Protein 3BPZ (pdb70)

B-factor: mean 17.93, std 8.7, range [6.26, 65.0]

Radius of gyration: 29.46 Å; Cα contacts (8 Å, |Δi|>4): 1227; chains: 4; bounding box: 48×84×85 Å

Nearest PDB structures (foldseek):
  3bpz-assembly1_D  TM=1.004E+00  e=4.577E-38  Mus musculus
  3etq-assembly1_A  TM=9.993E-01  e=1.647E-35  Mus musculus
  5khi-assembly1_A  TM=9.948E-01  e=1.124E-34  Mus musculus
  6gyo-assembly1_A  TM=9.941E-01  e=3.881E-34  Homo sapiens
  4kl1-assembly1_C  TM=9.765E-01  e=1.943E-33  Homo sapiens

InterPro domains:
  IPR000595 Cyclic nucleotide-binding domain [PF00027] (536-618)
  IPR000595 Cyclic nucleotide-binding domain [PS50042] (517-623)
  IPR000595 Cyclic nucleotide-binding domain [SM00100] (517-630)
  IPR000595 Cyclic nucleotide-binding domain [cd00038] (517-625)
  IPR003938 Potassium channel, voltage-dependent, EAG/ELK/ERG-like [PR01463] (179-188)
  IPR003938 Potassium channel, voltage-dependent, EAG/ELK/ERG-like [PR01463] (221-231)
  IPR003938 Potassium channel, voltage-dependent, EAG/ELK/ERG-like [PR01463] (232-241)
  IPR003938 Potassium channel, voltage-dependent, EAG/ELK/ERG-like [PR01463] (349-359)
  IPR003938 Potassium channel, voltage-dependent, EAG/ELK/ERG-like [PR01463] (431-440)
  IPR003938 Potassium channel, voltage-dependent, EAG/ELK/ERG-like [PR01463] (595-603)
  IPR005821 Ion transport domain [PF00520] (185-445)
  IPR013621 Ion transport N-terminal [PF08412] (141-183)
  IPR014710 RmlC-like jelly roll fold [G3DSA:2.60.120.10] (509-645)
  IPR018488 Cyclic nucleotide-binding, conserved site [PS00888] (544-560)
  IPR018490 Cyclic nucleotide-binding domain superfamily [SSF51206] (443-633)
  IPR051413 Potassium/sodium hyperpolarization-activated cyclic nucleotide-gated channel [PTHR45689] (125-803)

Solvent-accessible surface area: 35880 Å² total; per-residue (Å²): 94,63,9,40,61,82,12,118,69,35,15,36,23,2,83,37,13,5,64,83,54,69,4,58,85,113,17,80,108,59,2,66,50,4,0,93,75,56,28,112,27,17,14,40,57,69,132,54,8,43,58,40,12,6,24,30,3,81,68,44,6,31,51,47,43,1,138,77,4,26,77,51,3,100,20,3,54,126,21,71,97,43,0,7,18,26,0,1,86,60,23,50,52,33,1,6,4,62,32,11,76,18,9,86,64,34,27,50,6,116,69,0,10,0,0,52,107,4,42,0,16,27,76,21,80,88,72,92,94,90,95,22,48,73,18,32,19,6,12,2,15,3,4,48,78,160,26,105,22,42,10,19,6,102,4,63,57,58,0,60,0,25,6,0,39,14,102,42,0,44,84,7,1,126,37,30,62,163,43,72,177,32,0,62,76,40,5,116,91,58,84,127,85,91,119,63,8,46,61,43,30,63,65,29,29,35,29,2,88,40,13,4,64,83,54,68,2,61,85,83,13,80,102,74,1,55,39,4,0,86,71,56,30,105,29,15,26,48,96,68,124,52,11,44,50,31,10,5,22,30,2,86,68,41,7,32,50,44,46,3,133,72,5,27,76,59,3,99,17,2,55,129,19,73,100,42,0,8,17,28,0,2,84,60,24,48,52,27,0,5,5,67,29,9,86,17,9,94,68,35,28,51,5,115,69,0,10,0,0,51,109,5,42,0,8,31,43,27,88,93,63,59,98,130,114,37,44,70,19,33,18,6,13,2,15,3,5,50,79,153,26,108,21,43,9,19,6,98,3,53,58,57,0,56,0,22,5,1,38,13,100,41,0,39,85,7,2,127,39,33,62,166,45,72,174,33,0,63,76,42,4,117,60,68,79,125,87,98,95,67,11,48,63,45,29,62,67,29,24,34,30,2,86,29,2,5,64,82,45,70,3,61,87,112,28,80,103,73,1,63,42,4,0,81,76,59,28,110,31,16,25,49,95,39,123,42,3,50,57,26,13,6,22,22,0,90,66,77,7,32,51,86,45,3,54,77,4,26,79,54,4,98,17,3,54,129,19,73,100,42,0,8,19,27,0,1,84,62,23,113,41,13,1,6,5,63,43,12,85,18,8,101,67,34,29,78,6,51,65,0,11,0,0,54,108,4,40,0,5,28,64,32,104,79,94,62,94,114,20,50,74,18,33,17,6,13,2,15,2,5,49,77,154,26,110,23,42,10,22,6,79,1,72,55,56,0,61,0,24,4,1,39,18,101,42,0,39,84,8,1,121,37,31,62,163,45,72,177,32,0,61,61,39,5,111,86,67,80,124,92,105,102,64,12,50,62,41,39,62,66,26,50,41,30,2,39,39,2,5,64,85,49,67,3,62,84,111,30,78,109,77,1,26,58,4,0,48,76,60,31,110,30,15,23,47,95,38,124,50,11,51,57,32,12,5,23,29,3,91,68,83,6,31,49,29,44,1,138,74,5,24,76,57,4,98,20,3,52,128,20,72,96,41,0,7,18,27,0,1,86,59,23,106,44,11,0,5,5,66,31,11,87,17,10,90,65,32,28,78,7,51,58,0,10,0,0,52,109,6,44,0,9,34,77,20,79,87,68,92,94,54,116,38,45,74,17,31,17,6,13,2,15,2,5,48,80,164,26,108,22,42,9,22,6,98,3,56,56,55,0,63,0,26,4,0,40,19,102,41,1,45,86,7,1,119,37,30,62,164,44,72,175,34,0,62,73,41,5,116,93,59,84,125,88,88

CATH classification: 1.10.287.630 (+1 more: 2.60.120.10)

Organism: Mus musculus (NCBI:txid10090)

Sequence (775 aa):
DSSRRQYQEKYKQVEQYMSFHKLPADFRQKIIHHDYYEHRYQGKMFDEDSILGELNGPLREKIVNFNCRKLVASMPLFANADPNFVTAMLTKLKFEVFQPGDYIIREGTIGKKMYFIQHGVVSVLTKGNKEMKLSSDGSYFGEICLLTRGRRTASVRADTYCRLYSLSVDNFNEVLEEYPMMRRAFETVAIDDRLDRIDSSRRQYQEKYKQVEQYMSFHKLPADFRQKIHDYYEHRYQGKMFDEDSILGELNGPLREKIVNFNCRKLVASMPLFANADPNFVTAMLTKLKFEVFQPGDYIIREGTIGKKMYFIQHGVVSVLTKGNKEMKLSSDGSYFGEICLLTRGRRTASVRADTYCRLYSLSVDNFNEVLEEYPMMRRRAFETVAIDRLDRIDSSRRQYQEKYKQVEQYMSFHKLPADFRQKIHDYYEHRYQGKMFDEDSILGELNGPLREKIVNFNCRKLVASMPLFANADPNFVTAMLTKLKFEVFQPGDYIIREGTIGKKMYFIQHGVVSVLTKNKEMKLSSDGSYFGEICLLTRGRRTASVRADTYCRLYSLSVDNFNEVLEEYPMMRRAFETVAIDRLDRIDSSRRQYQEKYKQVEQYMSFHKLPADFRQKIHDYYEHRYQGKMFDEDSILGELNGPLREKIVNFNCRKLVASMPLFANADPNFVTAMLTKLKFEVFQPGDYIIREGTIGKKMYFIQHGVVSVLTKGNKEMKLSSDGSYFGEICLLTRGRRTASVRADTYCRLYSLSVDNFNEVLEEYPMMRRAFETVAIDRLDRI

Structure (mmCIF, N/CA/C/O backbone):
data_3BPZ
#
_entry.id   3BPZ
#
_cell.length_a   123.899
_cell.length_b   134.264
_cell.length_c   134.359
_cell.angle_alpha   90.00
_cell.angle_beta   90.00
_cell.angle_gamma   90.00
#
_symmetry.space_group_name_H-M   'C 2 2 21'
#
loop_
_entity.id
_entity.type
_entity.pdbx_description
1 polymer 'Potassium/sodium hyperpolarization-activated cyclic nucleotide-gated channel 2'
2 non-polymer "ADENOSINE-3',5'-CYCLIC-MONOPHOSPHATE"
3 water water
#
loop_
_atom_site.group_PDB
_atom_site.id
_atom_site.type_symbol
_atom_site.label_atom_id
_atom_site.label_alt_id
_atom_site.label_comp_id
_atom_site.label_asym_id
_atom_site.label_entity_id
_atom_site.label_seq_id
_atom_site.pdbx_PDB_ins_code
_atom_site.Cartn_x
_atom_site.Cartn_y
_atom_site.Cartn_z
_atom_site.occupancy
_atom_site.B_iso_or_equiv
_atom_site.auth_seq_id
_atom_site.auth_comp_id
_atom_site.auth_asym_id
_atom_site.auth_atom_id
_atom_site.pdbx_PDB_model_num
ATOM 1 N N . ASP A 1 5 ? 13.328 24.175 43.859 1.00 32.82 443 ASP A N 1
ATOM 2 C CA . ASP A 1 5 ? 14.541 24.981 44.176 1.00 32.59 443 ASP A CA 1
ATOM 3 C C . ASP A 1 5 ? 15.255 25.377 42.888 1.00 32.23 443 ASP A C 1
ATOM 4 O O . ASP A 1 5 ? 15.234 24.630 41.906 1.00 32.65 443 ASP A O 1
ATOM 6 N N . SER A 1 6 ? 15.887 26.548 42.899 1.00 31.77 444 SER A N 1
ATOM 7 C CA . SER A 1 6 ? 16.654 27.036 41.751 1.00 31.23 444 SER A CA 1
ATOM 8 C C . SER A 1 6 ? 17.823 26.118 41.365 1.00 30.71 444 SER A C 1
ATOM 9 O O . SER A 1 6 ? 18.122 25.970 40.177 1.00 30.97 444 SER A O 1
ATOM 12 N N . SER A 1 7 ? 18.472 25.512 42.363 1.00 29.79 445 SER A N 1
ATOM 13 C CA . SER A 1 7 ? 19.618 24.622 42.124 1.00 28.96 445 SER A CA 1
ATOM 14 C C . SER A 1 7 ? 19.199 23.302 41.477 1.00 28.57 445 SER A C 1
ATOM 15 O O . SER A 1 7 ? 19.938 22.735 40.669 1.00 27.97 445 SER A O 1
ATOM 18 N N . ARG A 1 8 ? 18.015 22.818 41.836 1.00 28.12 446 ARG A N 1
ATOM 19 C CA . ARG A 1 8 ? 17.455 21.630 41.199 1.00 27.97 446 ARG A CA 1
ATOM 20 C C . ARG A 1 8 ? 17.043 21.917 39.746 1.00 27.78 446 ARG A C 1
ATOM 21 O O . ARG A 1 8 ? 17.296 21.100 38.851 1.00 27.49 446 ARG A O 1
ATOM 23 N N . ARG A 1 9 ? 16.429 23.079 39.510 1.00 27.67 447 ARG A N 1
ATOM 24 C CA . ARG A 1 9 ? 16.077 23.495 38.148 1.00 27.60 447 ARG A CA 1
ATOM 25 C C . ARG A 1 9 ? 17.331 23.646 37.287 1.00 27.48 447 ARG A C 1
ATOM 26 O O . ARG A 1 9 ? 17.354 23.229 36.123 1.00 27.67 447 ARG A O 1
ATOM 28 N N . GLN A 1 10 ? 18.372 24.230 37.876 1.00 27.03 448 GLN A N 1
ATOM 29 C CA . GLN A 1 10 ? 19.664 24.391 37.213 1.00 26.62 448 GLN A CA 1
ATOM 30 C C . GLN A 1 10 ? 20.208 23.037 36.745 1.00 25.22 448 GLN A C 1
ATOM 31 O O . GLN A 1 10 ? 20.647 22.910 35.604 1.00 24.73 448 GLN A O 1
ATOM 37 N N . TYR A 1 11 ? 20.171 22.033 37.621 1.00 24.46 449 TYR A N 1
ATOM 38 C CA . TYR A 1 11 ? 20.638 20.692 37.253 1.00 23.55 449 TYR A CA 1
ATOM 39 C C . TYR A 1 11 ? 19.837 20.133 36.074 1.00 23.51 449 TYR A C 1
ATOM 40 O O . TYR A 1 11 ? 20.404 19.630 35.097 1.00 23.10 449 TYR A O 1
ATOM 49 N N . GLN A 1 12 ? 18.515 20.227 36.179 1.00 23.77 450 GLN A N 1
ATOM 50 C CA . GLN A 1 12 ? 17.621 19.721 35.140 1.00 24.61 450 GLN A CA 1
ATOM 51 C C . GLN A 1 12 ? 17.846 20.424 33.799 1.00 24.39 450 GLN A C 1
ATOM 52 O O . GLN A 1 12 ? 17.866 19.769 32.753 1.00 23.87 450 GLN A O 1
ATOM 58 N N . GLU A 1 13 ? 18.015 21.746 33.832 1.00 24.61 451 GLU A N 1
ATOM 59 C CA . GLU A 1 13 ? 18.203 22.523 32.599 1.00 24.93 451 GLU A CA 1
ATOM 60 C C . GLU A 1 13 ? 19.579 22.276 32.002 1.00 25.10 451 GLU A C 1
ATOM 61 O O . GLU A 1 13 ? 19.726 22.151 30.781 1.00 25.59 451 GLU A O 1
ATOM 63 N N . LYS A 1 14 ? 20.585 22.196 32.868 1.00 24.52 452 LYS A N 1
ATOM 64 C CA . LYS A 1 14 ? 21.934 21.894 32.426 1.00 24.43 452 LYS A CA 1
ATOM 65 C C . LYS A 1 14 ? 22.014 20.499 31.814 1.00 23.64 452 LYS A C 1
ATOM 66 O O . LYS A 1 14 ? 22.657 20.310 30.777 1.00 23.76 452 LYS A O 1
ATOM 72 N N . TYR A 1 15 ? 21.365 19.527 32.448 1.00 22.28 453 TYR A N 1
ATOM 73 C CA . TYR A 1 15 ? 21.384 18.174 31.903 1.00 21.79 453 TYR A CA 1
ATOM 74 C C . TYR A 1 15 ? 20.671 18.058 30.535 1.00 21.34 453 TYR A C 1
ATOM 75 O O . TYR A 1 15 ? 21.134 17.321 29.658 1.00 21.27 453 TYR A O 1
ATOM 84 N N . LYS A 1 16 ? 19.583 18.805 30.336 1.00 21.12 454 LYS A N 1
ATOM 85 C CA . LYS A 1 16 ? 18.934 18.860 29.017 1.00 21.04 454 LYS A CA 1
ATOM 86 C C . LYS A 1 16 ? 19.897 19.385 27.939 1.00 20.95 454 LYS A C 1
ATOM 87 O O . LYS A 1 16 ? 19.917 18.865 26.822 1.00 20.45 454 LYS A O 1
ATOM 89 N N . GLN A 1 17 ? 20.704 20.391 28.285 1.00 20.85 455 GLN A N 1
ATOM 90 C CA . GLN A 1 17 ? 21.745 20.888 27.382 1.00 20.44 455 GLN A CA 1
ATOM 91 C C . GLN A 1 17 ? 22.744 19.777 27.043 1.00 20.33 455 GLN A C 1
ATOM 92 O O . GLN A 1 17 ? 23.094 19.594 25.885 1.00 19.82 455 GLN A O 1
ATOM 94 N N . VAL A 1 18 ? 23.173 19.021 28.055 1.00 19.68 456 VAL A N 1
ATOM 95 C CA . VAL A 1 18 ? 24.093 17.904 27.853 1.00 19.62 456 VAL A CA 1
ATOM 96 C C . VAL A 1 18 ? 23.515 16.857 26.898 1.00 19.35 456 VAL A C 1
ATOM 97 O O . VAL A 1 18 ? 24.211 16.379 26.001 1.00 18.53 456 VAL A O 1
ATOM 101 N N . GLU A 1 19 ? 22.247 16.506 27.102 1.00 19.08 457 GLU A N 1
ATOM 102 C CA . GLU A 1 19 ? 21.527 15.576 26.223 1.00 19.88 457 GLU A CA 1
ATOM 103 C C . GLU A 1 19 ? 21.510 16.037 24.772 1.00 19.61 457 GLU A C 1
ATOM 104 O O . GLU A 1 19 ? 21.726 15.244 23.848 1.00 19.50 457 GLU A O 1
ATOM 110 N N . GLN A 1 20 ? 21.235 17.320 24.586 1.00 19.87 458 GLN A N 1
ATOM 111 C CA . GLN A 1 20 ? 21.235 17.909 23.252 1.00 19.89 458 GLN A CA 1
ATOM 112 C C . GLN A 1 20 ? 22.623 17.929 22.622 1.00 19.44 458 GLN A C 1
ATOM 113 O O . GLN A 1 20 ? 22.759 17.650 21.423 1.00 20.01 458 GLN A O 1
ATOM 119 N N . TYR A 1 21 ? 23.644 18.227 23.432 1.00 18.61 459 TYR A N 1
ATOM 120 C CA . TYR A 1 21 ? 25.049 18.146 22.993 1.00 17.73 459 TYR A CA 1
ATOM 121 C C . TYR A 1 21 ? 25.389 16.731 22.530 1.00 17.62 459 TYR A C 1
ATOM 122 O O . TYR A 1 21 ? 25.963 16.536 21.450 1.00 17.11 459 TYR A O 1
ATOM 131 N N . MET A 1 22 ? 25.024 15.738 23.344 1.00 16.97 460 MET A N 1
ATOM 132 C CA . MET A 1 22 ? 25.305 14.340 22.998 1.00 17.53 460 MET A CA 1
ATOM 133 C C . MET A 1 22 ? 24.578 13.893 21.731 1.00 17.31 460 MET A C 1
ATOM 134 O O . MET A 1 22 ? 25.122 13.136 20.929 1.00 17.46 460 MET A O 1
ATOM 139 N N . SER A 1 23 ? 23.345 14.367 21.573 1.00 17.98 461 SER A N 1
ATOM 140 C CA . SER A 1 23 ? 22.554 14.085 20.379 1.00 18.07 461 SER A CA 1
ATOM 141 C C . SER A 1 23 ? 23.204 14.709 19.146 1.00 18.07 461 SER A C 1
ATOM 142 O O . SER A 1 23 ? 23.324 14.058 18.105 1.00 18.04 461 SER A O 1
ATOM 145 N N . PHE A 1 24 ? 23.638 15.957 19.284 1.00 17.96 462 PHE A N 1
ATOM 146 C CA . PHE A 1 24 ? 24.253 16.692 18.172 1.00 18.23 462 PHE A CA 1
ATOM 147 C C . PHE A 1 24 ? 25.504 15.977 17.656 1.00 18.27 462 PHE A C 1
ATOM 148 O O . PHE A 1 24 ? 25.730 15.875 16.441 1.00 18.22 462 PHE A O 1
ATOM 156 N N . HIS A 1 25 ? 26.301 15.467 18.595 1.00 17.67 463 HIS A N 1
ATOM 157 C CA . HIS A 1 25 ? 27.546 14.780 18.287 1.00 17.79 463 HIS A CA 1
ATOM 158 C C . HIS A 1 25 ? 27.358 13.279 18.073 1.00 17.70 463 HIS A C 1
ATOM 159 O O . HIS A 1 25 ? 28.333 12.548 17.844 1.00 17.41 463 HIS A O 1
ATOM 166 N N . LYS A 1 26 ? 26.103 12.823 18.133 1.00 17.65 464 LYS A N 1
ATOM 167 C CA . LYS A 1 26 ? 25.760 11.453 17.762 1.00 18.35 464 LYS A CA 1
ATOM 168 C C . LYS A 1 26 ? 26.487 10.419 18.641 1.00 18.52 464 LYS A C 1
ATOM 169 O O . LYS A 1 26 ? 26.928 9.372 18.166 1.00 18.33 464 LYS A O 1
ATOM 171 N N . LEU A 1 27 ? 26.618 10.715 19.932 1.00 18.29 465 LEU A N 1
ATOM 172 C CA . LEU A 1 27 ? 27.305 9.777 20.824 1.00 19.02 465 LEU A CA 1
ATOM 173 C C . LEU A 1 27 ? 26.474 8.516 20.971 1.00 19.36 465 LEU A C 1
ATOM 174 O O . LEU A 1 27 ? 25.254 8.591 21.003 1.00 20.07 465 LEU A O 1
ATOM 179 N N . PRO A 1 28 ? 27.137 7.348 21.041 1.00 20.18 466 PRO A N 1
ATOM 180 C CA . PRO A 1 28 ? 26.444 6.073 21.211 1.00 20.62 466 PRO A CA 1
ATOM 181 C C . PRO A 1 28 ? 25.633 6.002 22.515 1.00 20.16 466 PRO A C 1
ATOM 182 O O . PRO A 1 28 ? 25.950 6.698 23.485 1.00 19.83 466 PRO A O 1
ATOM 186 N N . ALA A 1 29 ? 24.610 5.148 22.535 1.00 20.05 467 ALA A N 1
ATOM 187 C CA . ALA A 1 29 ? 23.701 5.046 23.664 1.00 19.37 467 ALA A CA 1
ATOM 188 C C . ALA A 1 29 ? 24.427 4.699 24.969 1.00 18.73 467 ALA A C 1
ATOM 189 O O . ALA A 1 29 ? 24.115 5.268 26.029 1.00 18.58 467 ALA A O 1
ATOM 191 N N . ASP A 1 30 ? 25.387 3.817 24.873 1.00 18.53 468 ASP A N 1
ATOM 192 C CA . ASP A 1 30 ? 26.079 3.418 26.053 1.00 18.09 468 ASP A CA 1
ATOM 193 C C . ASP A 1 30 ? 26.874 4.568 26.650 1.00 16.85 468 ASP A C 1
ATOM 194 O O . ASP A 1 30 ? 26.907 4.737 27.818 1.00 16.71 468 ASP A O 1
ATOM 199 N N . PHE A 1 31 ? 27.455 5.366 25.788 1.00 15.99 469 PHE A N 1
ATOM 200 C CA . PHE A 1 31 ? 28.111 6.571 26.254 1.00 15.02 469 PHE A CA 1
ATOM 201 C C . PHE A 1 31 ? 27.209 7.571 26.874 1.00 14.62 469 PHE A C 1
ATOM 202 O O . PHE A 1 31 ? 27.506 8.091 27.880 1.00 13.99 469 PHE A O 1
ATOM 210 N N . ARG A 1 32 ? 26.062 7.794 26.263 1.00 14.46 470 ARG A N 1
ATOM 211 C CA . ARG A 1 32 ? 25.114 8.636 26.891 1.00 14.38 470 ARG A CA 1
ATOM 212 C C . ARG A 1 32 ? 24.692 8.202 28.286 1.00 14.11 470 ARG A C 1
ATOM 213 O O . ARG A 1 32 ? 24.533 9.008 29.121 1.00 13.95 470 ARG A O 1
ATOM 221 N N . GLN A 1 33 ? 24.465 6.909 28.476 1.00 14.20 471 GLN A N 1
ATOM 222 C CA . GLN A 1 33 ? 24.142 6.341 29.791 1.00 14.46 471 GLN A CA 1
ATOM 223 C C . GLN A 1 33 ? 25.244 6.652 30.798 1.00 14.11 471 GLN A C 1
ATOM 224 O O . GLN A 1 33 ? 24.970 6.998 31.960 1.00 13.46 471 GLN A O 1
ATOM 230 N N . LYS A 1 34 ? 26.486 6.507 30.339 1.00 13.21 472 LYS A N 1
ATOM 231 C CA . LYS A 1 34 ? 27.655 6.756 31.177 1.00 12.94 472 LYS A CA 1
ATOM 232 C C . LYS A 1 34 ? 27.698 8.209 31.653 1.00 12.01 472 LYS A C 1
ATOM 233 O O . LYS A 1 34 ? 27.934 8.496 32.841 1.00 11.88 472 LYS A O 1
ATOM 239 N N . ILE A 1 35 ? 27.455 9.123 30.724 1.00 11.46 473 ILE A N 1
ATOM 240 C CA A ILE A 1 35 ? 27.403 10.545 31.048 0.70 11.29 473 ILE A CA 1
ATOM 241 C CA B ILE A 1 35 ? 27.418 10.541 31.055 0.30 11.20 473 ILE A CA 1
ATOM 242 C C . ILE A 1 35 ? 26.254 10.840 32.017 1.00 11.27 473 ILE A C 1
ATOM 243 O O . ILE A 1 35 ? 26.436 11.543 33.000 1.00 11.09 473 ILE A O 1
ATOM 252 N N . HIS A 1 36 ? 25.071 10.276 31.742 1.00 11.25 474 HIS A N 1
ATOM 253 C CA A HIS A 1 36 ? 23.934 10.444 32.640 0.50 11.91 474 HIS A CA 1
ATOM 254 C CA B HIS A 1 36 ? 23.915 10.398 32.640 0.50 11.45 474 HIS A CA 1
ATOM 255 C C . HIS A 1 36 ? 24.290 10.025 34.071 1.00 11.16 474 HIS A C 1
ATOM 256 O O . HIS A 1 36 ? 24.045 10.775 35.022 1.00 11.91 474 HIS A O 1
ATOM 269 N N . ASP A 1 37 ? 24.890 8.848 34.217 1.00 11.48 475 ASP A N 1
ATOM 270 C CA . ASP A 1 37 ? 25.221 8.330 35.542 1.00 11.26 475 ASP A CA 1
ATOM 271 C C . ASP A 1 37 ? 26.290 9.198 36.198 1.00 10.37 475 ASP A C 1
ATOM 272 O O . ASP A 1 37 ? 26.244 9.461 37.397 1.00 10.53 475 ASP A O 1
ATOM 277 N N . TYR A 1 38 ? 27.245 9.668 35.399 1.00 9.69 476 TYR A N 1
ATOM 278 C CA . TYR A 1 38 ? 28.235 10.575 35.930 1.00 10.17 476 TYR A CA 1
ATOM 279 C C . TYR A 1 38 ? 27.570 11.828 36.546 1.00 10.98 476 TYR A C 1
ATOM 280 O O . TYR A 1 38 ? 27.884 12.207 37.673 1.00 10.96 476 TYR A O 1
ATOM 289 N N . TYR A 1 39 ? 26.654 12.471 35.818 1.00 11.33 477 TYR A N 1
ATOM 290 C CA . TYR A 1 39 ? 25.969 13.663 36.344 1.00 12.50 477 TYR A CA 1
ATOM 291 C C . TYR A 1 39 ? 25.233 13.380 37.647 1.00 12.42 477 TYR A C 1
ATOM 292 O O . TYR A 1 39 ? 25.292 14.180 38.590 1.00 12.70 477 TYR A O 1
ATOM 301 N N . GLU A 1 40 ? 24.550 12.237 37.702 1.00 12.76 478 GLU A N 1
ATOM 302 C CA . GLU A 1 40 ? 23.824 11.853 38.914 1.00 13.55 478 GLU A CA 1
ATOM 303 C C . GLU A 1 40 ? 24.768 11.689 40.101 1.00 13.36 478 GLU A C 1
ATOM 304 O O . GLU A 1 40 ? 24.534 12.240 41.173 1.00 13.38 478 GLU A O 1
ATOM 310 N N . HIS A 1 41 ? 25.863 10.962 39.899 1.00 13.49 479 HIS A N 1
ATOM 311 C CA . HIS A 1 41 ? 26.829 10.763 40.983 1.00 13.36 479 HIS A CA 1
ATOM 312 C C . HIS A 1 41 ? 27.596 12.024 41.378 1.00 13.20 479 HIS A C 1
ATOM 313 O O . HIS A 1 41 ? 27.841 12.266 42.562 1.00 12.94 479 HIS A O 1
ATOM 320 N N . ARG A 1 42 ? 27.976 12.825 40.388 1.00 12.89 480 ARG A N 1
ATOM 321 C CA . ARG A 1 42 ? 28.785 13.995 40.669 1.00 13.26 480 ARG A CA 1
ATOM 322 C C . ARG A 1 42 ? 27.963 15.112 41.291 1.00 13.72 480 ARG A C 1
ATOM 323 O O . ARG A 1 42 ? 28.425 15.772 42.242 1.00 13.42 480 ARG A O 1
ATOM 331 N N . TYR A 1 43 ? 26.762 15.341 40.749 1.00 13.39 481 TYR A N 1
ATOM 332 C CA . TYR A 1 43 ? 25.954 16.504 41.156 1.00 14.46 481 TYR A CA 1
ATOM 333 C C . TYR A 1 43 ? 24.736 16.212 42.024 1.00 15.86 481 TYR A C 1
ATOM 334 O O . TYR A 1 43 ? 24.239 17.115 42.723 1.00 15.80 481 TYR A O 1
ATOM 343 N N . GLN A 1 44 ? 24.267 14.969 41.972 1.00 16.82 482 GLN A N 1
ATOM 344 C CA . GLN A 1 44 ? 23.182 14.472 42.837 1.00 18.33 482 GLN A CA 1
ATOM 345 C C . GLN A 1 44 ? 21.887 15.277 42.669 1.00 19.10 482 GLN A C 1
ATOM 346 O O . GLN A 1 44 ? 21.137 15.489 43.632 1.00 19.58 482 GLN A O 1
ATOM 352 N N . GLY A 1 45 ? 21.656 15.739 41.446 1.00 19.44 483 GLY A N 1
ATOM 353 C CA . GLY A 1 45 ? 20.402 16.401 41.083 1.00 20.79 483 GLY A CA 1
ATOM 354 C C . GLY A 1 45 ? 20.326 17.891 41.349 1.00 21.42 483 GLY A C 1
ATOM 355 O O . GLY A 1 45 ? 19.282 18.507 41.106 1.00 21.62 483 GLY A O 1
ATOM 356 N N . LYS A 1 46 ? 21.418 18.477 41.836 1.00 21.63 484 LYS A N 1
ATOM 357 C CA . LYS A 1 46 ? 21.465 19.912 42.132 1.00 22.33 484 LYS A CA 1
ATOM 358 C C . LYS A 1 46 ? 22.750 20.520 41.595 1.00 23.20 484 LYS A C 1
ATOM 359 O O . LYS A 1 46 ? 23.786 19.856 41.575 1.00 23.22 484 LYS A O 1
ATOM 361 N N . MET A 1 47 ? 22.684 21.767 41.137 1.00 23.77 485 MET A N 1
ATOM 362 C CA . MET A 1 47 ? 23.882 22.462 40.669 1.00 25.14 485 MET A CA 1
ATOM 363 C C . MET A 1 47 ? 23.977 23.885 41.193 1.00 25.68 485 MET A C 1
ATOM 364 O O . MET A 1 47 ? 22.979 24.599 41.274 1.00 25.86 485 MET A O 1
ATOM 369 N N . PHE A 1 48 ? 25.198 24.273 41.539 1.00 26.44 486 PHE A N 1
ATOM 370 C CA . PHE A 1 48 ? 25.484 25.595 42.082 1.00 27.40 486 PHE A CA 1
ATOM 371 C C . PHE A 1 48 ? 26.620 26.232 41.322 1.00 27.89 486 PHE A C 1
ATOM 372 O O . PHE A 1 48 ? 27.540 25.543 40.858 1.00 28.19 486 PHE A O 1
ATOM 380 N N . ASP A 1 49 ? 26.554 27.554 41.202 1.00 28.17 487 ASP A N 1
ATOM 381 C CA . ASP A 1 49 ? 27.692 28.337 40.769 1.00 28.39 487 ASP A CA 1
ATOM 382 C C . ASP A 1 49 ? 28.585 28.509 41.994 1.00 28.26 487 ASP A C 1
ATOM 383 O O . ASP A 1 49 ? 28.579 29.560 42.639 1.00 28.01 487 ASP A O 1
ATOM 385 N N . GLU A 1 50 ? 29.335 27.457 42.315 1.00 28.33 488 GLU A N 1
ATOM 386 C CA . GLU A 1 50 ? 30.134 27.396 43.535 1.00 28.01 488 GLU A CA 1
ATOM 387 C C . GLU A 1 50 ? 31.225 28.459 43.529 1.00 27.43 488 GLU A C 1
ATOM 388 O O . GLU A 1 50 ? 31.456 29.120 44.548 1.00 26.67 488 GLU A O 1
ATOM 394 N N . ASP A 1 51 ? 31.880 28.628 42.379 1.00 26.24 489 ASP A N 1
ATOM 395 C CA . ASP A 1 51 ? 32.883 29.672 42.199 1.00 25.81 489 ASP A CA 1
ATOM 396 C C . ASP A 1 51 ? 32.319 31.042 42.564 1.00 23.74 489 ASP A C 1
ATOM 397 O O . ASP A 1 51 ? 32.963 31.798 43.299 1.00 23.50 489 ASP A O 1
ATOM 402 N N . SER A 1 52 ? 31.123 31.344 42.050 1.00 21.88 490 SER A N 1
ATOM 403 C CA . SER A 1 52 ? 30.453 32.620 42.313 1.00 20.22 490 SER A CA 1
ATOM 404 C C . SER A 1 52 ? 30.130 32.784 43.797 1.00 19.25 490 SER A C 1
ATOM 405 O O . SER A 1 52 ? 30.448 33.820 44.396 1.00 18.49 490 SER A O 1
ATOM 407 N N . ILE A 1 53 ? 29.549 31.739 44.392 1.00 17.71 491 ILE A N 1
ATOM 408 C CA . ILE A 1 53 ? 29.147 31.774 45.805 1.00 16.85 491 ILE A CA 1
ATOM 409 C C . ILE A 1 53 ? 30.365 31.984 46.691 1.00 16.46 491 ILE A C 1
ATOM 410 O O . ILE A 1 53 ? 30.405 32.890 47.528 1.00 15.58 491 ILE A O 1
ATOM 415 N N . LEU A 1 54 ? 31.384 31.157 46.501 1.00 16.33 492 LEU A N 1
ATOM 416 C CA . LEU A 1 54 ? 32.573 31.282 47.330 1.00 16.60 492 LEU A CA 1
ATOM 417 C C . LEU A 1 54 ? 33.259 32.627 47.112 1.00 15.91 492 LEU A C 1
ATOM 418 O O . LEU A 1 54 ? 33.772 33.219 48.056 1.00 16.10 492 LEU A O 1
ATOM 423 N N . GLY A 1 55 ? 33.223 33.140 45.879 1.00 15.46 493 GLY A N 1
ATOM 424 C CA . GLY A 1 55 ? 33.812 34.451 45.579 1.00 15.34 493 GLY A CA 1
ATOM 425 C C . GLY A 1 55 ? 33.115 35.609 46.272 1.00 14.97 493 GLY A C 1
ATOM 426 O O . GLY A 1 55 ? 33.717 36.667 46.478 1.00 16.06 493 GLY A O 1
ATOM 427 N N . GLU A 1 56 ? 31.856 35.402 46.636 1.00 13.42 494 GLU A N 1
ATOM 428 C CA . GLU A 1 56 ? 31.071 36.432 47.319 1.00 13.28 494 GLU A CA 1
ATOM 429 C C . GLU A 1 56 ? 31.398 36.490 48.799 1.00 12.78 494 GLU A C 1
ATOM 430 O O . GLU A 1 56 ? 31.068 37.466 49.463 1.00 12.04 494 GLU A O 1
ATOM 436 N N . LEU A 1 57 ? 32.020 35.431 49.312 1.00 12.52 495 LEU A N 1
ATOM 437 C CA . LEU A 1 57 ? 32.345 35.352 50.746 1.00 12.33 495 LEU A CA 1
ATOM 438 C C . LEU A 1 57 ? 33.668 36.038 51.084 1.00 12.56 495 LEU A C 1
ATOM 439 O O . LEU A 1 57 ? 34.240 36.770 50.250 1.00 13.49 495 LEU A O 1
ATOM 444 N N . ASN A 1 58 ? 34.159 35.816 52.301 1.00 11.21 496 ASN A N 1
ATOM 445 C CA . ASN A 1 58 ? 35.488 36.275 52.694 1.00 12.12 496 ASN A CA 1
ATOM 446 C C . ASN A 1 58 ? 36.388 35.077 52.983 1.00 11.67 496 ASN A C 1
ATOM 447 O O . ASN A 1 58 ? 35.947 33.939 52.864 1.00 12.22 496 ASN A O 1
ATOM 452 N N . GLY A 1 59 ? 37.640 35.341 53.332 1.00 11.36 497 GLY A N 1
ATOM 453 C CA . GLY A 1 59 ? 38.584 34.275 53.652 1.00 11.16 497 GLY A CA 1
ATOM 454 C C . GLY A 1 59 ? 38.081 33.361 54.757 1.00 11.22 497 GLY A C 1
ATOM 455 O O . GLY A 1 59 ? 37.995 32.140 54.573 1.00 11.30 497 GLY A O 1
ATOM 456 N N . PRO A 1 60 ? 37.761 33.948 55.924 1.00 10.87 498 PRO A N 1
ATOM 457 C CA . PRO A 1 60 ? 37.328 33.133 57.052 1.00 10.43 498 PRO A CA 1
ATOM 458 C C . PRO A 1 60 ? 36.153 32.210 56.744 1.00 9.67 498 PRO A C 1
ATOM 459 O O . PRO A 1 60 ? 36.166 31.048 57.167 1.00 9.84 498 PRO A O 1
ATOM 463 N N . LEU A 1 61 ? 35.145 32.696 56.030 1.00 9.83 499 LEU A N 1
ATOM 464 C CA . LEU A 1 61 ? 33.990 31.831 55.736 1.00 9.36 499 LEU A CA 1
ATOM 465 C C . LEU A 1 61 ? 34.358 30.743 54.744 1.00 9.43 499 LEU A C 1
ATOM 466 O O . LEU A 1 61 ? 33.950 29.594 54.906 1.00 9.84 499 LEU A O 1
ATOM 471 N N . ARG A 1 62 ? 35.128 31.097 53.714 1.00 9.69 500 ARG A N 1
ATOM 472 C CA . ARG A 1 62 ? 35.581 30.059 52.780 1.00 10.18 500 ARG A CA 1
ATOM 473 C C . ARG A 1 62 ? 36.370 28.958 53.489 1.00 10.07 500 ARG A C 1
ATOM 474 O O . ARG A 1 62 ? 36.160 27.763 53.230 1.00 10.45 500 ARG A O 1
ATOM 482 N N . GLU A 1 63 ? 37.258 29.362 54.393 1.00 9.94 501 GLU A N 1
ATOM 483 C CA . GLU A 1 63 ? 38.073 28.404 55.129 1.00 10.30 501 GLU A CA 1
ATOM 484 C C . GLU A 1 63 ? 37.209 27.535 56.031 1.00 9.76 501 GLU A C 1
ATOM 485 O O . GLU A 1 63 ? 37.425 26.338 56.141 1.00 9.35 501 GLU A O 1
ATOM 491 N N . LYS A 1 64 ? 36.204 28.138 56.663 1.00 20.00 502 LYS A N 1
ATOM 492 C CA . LYS A 1 64 ? 35.297 27.356 57.495 1.00 20.00 502 LYS A CA 1
ATOM 493 C C . LYS A 1 64 ? 34.553 26.313 56.668 1.00 20.00 502 LYS A C 1
ATOM 494 O O . LYS A 1 64 ? 34.404 25.157 57.101 1.00 12.44 502 LYS A O 1
ATOM 496 N N . ILE A 1 65 ? 34.086 26.699 55.475 1.00 10.73 503 ILE A N 1
ATOM 497 C CA . ILE A 1 65 ? 33.329 25.809 54.595 1.00 10.85 503 ILE A CA 1
ATOM 498 C C . ILE A 1 65 ? 34.211 24.635 54.128 1.00 10.86 503 ILE A C 1
ATOM 499 O O . ILE A 1 65 ? 33.820 23.471 54.269 1.00 11.06 503 ILE A O 1
ATOM 504 N N . VAL A 1 66 ? 35.413 24.934 53.635 1.00 11.30 504 VAL A N 1
ATOM 505 C CA . VAL A 1 66 ? 36.288 23.852 53.137 1.00 11.64 504 VAL A CA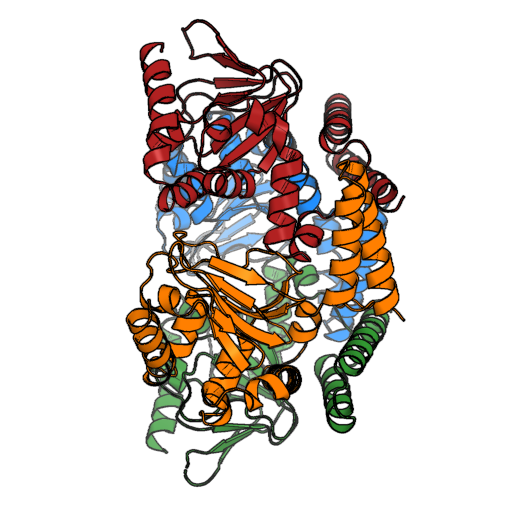 1
ATOM 506 C C . VAL A 1 66 ? 36.689 22.899 54.283 1.00 11.98 504 VAL A C 1
ATOM 507 O O . VAL A 1 66 ? 36.681 21.670 54.126 1.00 12.57 504 VAL A O 1
ATOM 511 N N . ASN A 1 67 ? 36.980 23.455 55.458 1.00 11.73 505 ASN A N 1
ATOM 512 C CA . ASN A 1 67 ? 37.274 22.599 56.605 1.00 11.69 505 ASN A CA 1
ATOM 513 C C . ASN A 1 67 ? 36.097 21.705 56.969 1.00 12.85 505 ASN A C 1
ATOM 514 O O . ASN A 1 67 ? 36.276 20.533 57.293 1.00 13.28 505 ASN A O 1
ATOM 519 N N . PHE A 1 68 ? 34.888 22.257 56.903 1.00 13.01 506 PHE A N 1
ATOM 520 C CA . PHE A 1 68 ? 33.706 21.490 57.254 1.00 13.58 506 PHE A CA 1
ATOM 521 C C . PHE A 1 68 ? 33.458 20.372 56.251 1.00 14.63 506 PHE A C 1
ATOM 522 O O . PHE A 1 68 ? 33.256 19.214 56.629 1.00 14.57 506 PHE A O 1
ATOM 530 N N . ASN A 1 69 ? 33.500 20.728 54.973 1.00 15.21 507 ASN A N 1
ATOM 531 C CA . ASN A 1 69 ? 33.238 19.772 53.898 1.00 16.85 507 ASN A CA 1
ATOM 532 C C . ASN A 1 69 ? 34.255 18.621 53.888 1.00 17.34 507 ASN A C 1
ATOM 533 O O . ASN A 1 69 ? 33.910 17.484 53.567 1.00 18.63 507 ASN A O 1
ATOM 538 N N . CYS A 1 70 ? 35.487 18.904 54.299 1.00 17.65 508 CYS A N 1
ATOM 539 C CA . CYS A 1 70 ? 36.587 17.916 54.294 1.00 18.06 508 CYS A CA 1
ATOM 540 C C . CYS A 1 70 ? 36.899 17.297 55.668 1.00 18.75 508 CYS A C 1
ATOM 541 O O . CYS A 1 70 ? 37.946 16.679 55.878 1.00 17.70 508 CYS A O 1
ATOM 544 N N . ARG A 1 71 ? 35.969 17.472 56.602 1.00 19.99 509 ARG A N 1
ATOM 545 C CA . ARG A 1 71 ? 36.107 17.055 57.982 1.00 22.47 509 ARG A CA 1
ATOM 546 C C . ARG A 1 71 ? 36.538 15.591 58.115 1.00 22.39 509 ARG A C 1
ATOM 547 O O . ARG A 1 71 ? 37.492 15.266 58.834 1.00 23.10 509 ARG A O 1
ATOM 555 N N . LYS A 1 72 ? 35.814 14.732 57.414 1.00 23.36 510 LYS A N 1
ATOM 556 C CA . LYS A 1 72 ? 36.033 13.288 57.453 1.00 24.15 510 LYS A CA 1
ATOM 557 C C . LYS A 1 72 ? 37.332 12.900 56.737 1.00 24.08 510 LYS A C 1
ATOM 558 O O . LYS A 1 72 ? 38.085 12.054 57.239 1.00 24.65 510 LYS A O 1
ATOM 560 N N . LEU A 1 73 ? 37.591 13.529 55.589 1.00 23.85 511 LEU A N 1
ATOM 561 C CA . LEU A 1 73 ? 38.838 13.340 54.829 1.00 22.80 511 LEU A CA 1
ATOM 562 C C . LEU A 1 73 ? 40.030 13.604 55.769 1.00 22.20 511 LEU A C 1
ATOM 563 O O . LEU A 1 73 ? 40.928 12.768 55.919 1.00 21.66 511 LEU A O 1
ATOM 568 N N . VAL A 1 74 ? 39.997 14.753 56.444 1.00 20.67 512 VAL A N 1
ATOM 569 C CA . VAL A 1 74 ? 41.050 15.176 57.355 1.00 19.94 512 VAL A CA 1
ATOM 570 C C . VAL A 1 74 ? 41.256 14.197 58.525 1.00 19.94 512 VAL A C 1
ATOM 571 O O . VAL A 1 74 ? 42.382 13.824 58.838 1.00 19.58 512 VAL A O 1
ATOM 575 N N . ALA A 1 75 ? 40.151 13.785 59.138 1.00 21.28 513 ALA A N 1
ATOM 576 C CA . ALA A 1 75 ? 40.163 12.820 60.227 1.00 22.73 513 ALA A CA 1
ATOM 577 C C . ALA A 1 75 ? 40.806 11.495 59.795 1.00 23.57 513 ALA A C 1
ATOM 578 O O . ALA A 1 75 ? 41.519 10.861 60.586 1.00 24.85 513 ALA A O 1
ATOM 580 N N . SER A 1 76 ? 40.579 11.124 58.535 1.00 24.33 514 SER A N 1
ATOM 581 C CA . SER A 1 76 ? 41.034 9.836 57.971 1.00 24.85 514 SER A CA 1
ATOM 582 C C . SER A 1 76 ? 42.532 9.726 57.669 1.00 25.09 514 SER A C 1
ATOM 583 O O . SER A 1 76 ? 43.013 8.623 57.362 1.00 25.17 514 SER A O 1
ATOM 586 N N . MET A 1 77 ? 43.259 10.847 57.731 1.00 24.14 515 MET A N 1
ATOM 587 C CA . MET A 1 77 ? 44.673 10.891 57.349 1.00 23.35 515 MET A CA 1
ATOM 588 C C . MET A 1 77 ? 45.540 11.553 58.418 1.00 23.08 515 MET A C 1
ATOM 589 O O . MET A 1 77 ? 45.378 12.748 58.671 1.00 22.45 515 MET A O 1
ATOM 594 N N . PRO A 1 78 ? 46.490 10.802 59.021 1.00 22.49 516 PRO A N 1
ATOM 595 C CA . PRO A 1 78 ? 47.415 11.405 59.996 1.00 22.56 516 PRO A CA 1
ATOM 596 C C . PRO A 1 78 ? 48.118 12.650 59.451 1.00 22.33 516 PRO A C 1
ATOM 597 O O . PRO A 1 78 ? 48.314 13.610 60.202 1.00 22.65 516 PRO A O 1
ATOM 601 N N . LEU A 1 79 ? 48.448 12.641 58.154 1.00 22.05 517 LEU A N 1
ATOM 602 C CA . LEU A 1 79 ? 48.960 13.827 57.432 1.00 21.80 517 LEU A CA 1
ATOM 603 C C . LEU A 1 79 ? 48.255 15.112 57.861 1.00 21.51 517 LEU A C 1
ATOM 604 O O . LEU A 1 79 ? 48.907 16.113 58.196 1.00 22.82 517 LEU A O 1
ATOM 609 N N . PHE A 1 80 ? 46.929 15.077 57.797 1.00 20.80 518 PHE A N 1
ATOM 610 C CA . PHE A 1 80 ? 46.086 16.238 58.109 1.00 20.32 518 PHE A CA 1
ATOM 611 C C . PHE A 1 80 ? 45.698 16.260 59.592 1.00 20.80 518 PHE A C 1
ATOM 612 O O . PHE A 1 80 ? 45.778 17.303 60.243 1.00 20.26 518 PHE A O 1
ATOM 620 N N . ALA A 1 81 ? 45.307 15.105 60.130 1.00 20.78 519 ALA A N 1
ATOM 621 C CA . ALA A 1 81 ? 44.805 15.053 61.509 1.00 21.42 519 ALA A CA 1
ATOM 622 C C . ALA A 1 81 ? 45.805 15.551 62.555 1.00 21.73 519 ALA A C 1
ATOM 623 O O . ALA A 1 81 ? 45.411 16.154 63.573 1.00 22.60 519 ALA A O 1
ATOM 625 N N . ASN A 1 82 ? 47.091 15.314 62.307 1.00 21.51 520 ASN A N 1
ATOM 626 C CA . ASN A 1 82 ? 48.148 15.655 63.264 1.00 21.67 520 ASN A CA 1
ATOM 627 C C . ASN A 1 82 ? 48.879 16.961 62.974 1.00 20.76 520 ASN A C 1
ATOM 628 O O . ASN A 1 82 ? 49.768 17.365 63.723 1.00 21.03 520 ASN A O 1
ATOM 633 N N . ALA A 1 83 ? 48.487 17.636 61.897 1.00 19.32 521 ALA A N 1
ATOM 634 C CA . ALA A 1 83 ? 49.249 18.772 61.407 1.00 18.38 521 ALA A CA 1
ATOM 635 C C . ALA A 1 83 ? 48.753 20.092 61.995 1.00 17.16 521 ALA A C 1
ATOM 636 O O . ALA A 1 83 ? 47.706 20.144 62.642 1.00 18.35 521 ALA A O 1
ATOM 638 N N . ASP A 1 84 ? 49.525 21.146 61.753 1.00 16.38 522 ASP A N 1
ATOM 639 C CA . ASP A 1 84 ? 49.115 22.519 62.005 1.00 15.34 522 ASP A CA 1
ATOM 640 C C . ASP A 1 84 ? 47.794 22.744 61.256 1.00 15.08 522 ASP A C 1
ATOM 641 O O . ASP A 1 84 ? 47.731 22.525 60.049 1.00 14.21 522 ASP A O 1
ATOM 646 N N . PRO A 1 85 ? 46.734 23.181 61.962 1.00 15.14 523 PRO A N 1
ATOM 647 C CA . PRO A 1 85 ? 45.447 23.424 61.302 1.00 14.87 523 PRO A CA 1
ATOM 648 C C . PRO A 1 85 ? 45.554 24.439 60.168 1.00 14.16 523 PRO A C 1
ATOM 649 O O . PRO A 1 85 ? 44.756 24.376 59.217 1.00 13.98 523 PRO A O 1
ATOM 653 N N . ASN A 1 86 ? 46.519 25.360 60.248 1.00 13.27 524 ASN A N 1
ATOM 654 C CA . ASN A 1 86 ? 46.725 26.341 59.188 1.00 13.45 524 ASN A CA 1
ATOM 655 C C . ASN A 1 86 ? 47.278 25.690 57.924 1.00 12.04 524 ASN A C 1
ATOM 656 O O . ASN A 1 86 ? 46.962 26.125 56.823 1.00 12.10 524 ASN A O 1
ATOM 661 N N . PHE A 1 87 ? 48.099 24.646 58.094 1.00 11.16 525 PHE A N 1
ATOM 662 C CA . PHE A 1 87 ? 48.586 23.865 56.954 1.00 10.49 525 PHE A CA 1
ATOM 663 C C . PHE A 1 87 ? 47.416 23.139 56.303 1.00 10.03 525 PHE A C 1
ATOM 664 O O . PHE A 1 87 ? 47.257 23.162 55.083 1.00 10.35 525 PHE A O 1
ATOM 672 N N . VAL A 1 88 ? 46.589 22.507 57.131 1.00 9.66 526 VAL A N 1
ATOM 673 C CA . VAL A 1 88 ? 45.437 21.768 56.620 1.00 10.66 526 VAL A CA 1
ATOM 674 C C . VAL A 1 88 ? 44.540 22.708 55.811 1.00 10.12 526 VAL A C 1
ATOM 675 O O . VAL A 1 88 ? 44.164 22.400 54.685 1.00 10.25 526 VAL A O 1
ATOM 679 N N . THR A 1 89 ? 44.214 23.867 56.371 1.00 10.28 527 THR A N 1
ATOM 680 C CA . THR A 1 89 ? 43.371 24.815 55.646 1.00 10.03 527 THR A CA 1
ATOM 681 C C . THR A 1 89 ? 43.998 25.216 54.313 1.00 9.80 527 THR A C 1
ATOM 682 O O . THR A 1 89 ? 43.294 25.262 53.281 1.00 9.91 527 THR A O 1
ATOM 686 N N . ALA A 1 90 ? 45.307 25.459 54.320 1.00 9.08 528 ALA A N 1
ATOM 687 C CA . ALA A 1 90 ? 46.022 25.881 53.114 1.00 9.28 528 ALA A CA 1
ATOM 688 C C . ALA A 1 90 ? 45.919 24.805 52.042 1.00 10.22 528 ALA A C 1
ATOM 689 O O . ALA A 1 90 ? 45.644 25.122 50.884 1.00 10.50 528 ALA A O 1
ATOM 691 N N . MET A 1 91 ? 46.121 23.550 52.438 1.00 10.65 529 MET A N 1
ATOM 692 C CA . MET A 1 91 ? 46.074 22.450 51.479 1.00 11.94 529 MET A CA 1
ATOM 693 C C . MET A 1 91 ? 44.641 22.220 50.997 1.00 10.75 529 MET A C 1
ATOM 694 O O . MET A 1 91 ? 44.402 22.105 49.781 1.00 10.10 529 MET A O 1
ATOM 699 N N . LEU A 1 92 ? 43.689 22.177 51.933 1.00 10.02 530 LEU A N 1
ATOM 700 C CA . LEU A 1 92 ? 42.281 21.956 51.540 1.00 10.07 530 LEU A CA 1
ATOM 701 C C . LEU A 1 92 ? 41.806 22.985 50.520 1.00 10.15 530 LEU A C 1
ATOM 702 O O . LEU A 1 92 ? 41.071 22.658 49.591 1.00 10.86 530 LEU A O 1
ATOM 707 N N . THR A 1 93 ? 42.246 24.232 50.693 1.00 10.31 531 THR A N 1
ATOM 708 C CA . THR A 1 93 ? 41.810 25.319 49.812 1.00 10.32 531 THR A CA 1
ATOM 709 C C . THR A 1 93 ? 42.218 25.094 48.355 1.00 10.84 531 THR A C 1
ATOM 710 O O . THR A 1 93 ? 41.567 25.594 47.421 1.00 12.04 531 THR A O 1
ATOM 714 N N . LYS A 1 94 ? 43.317 24.372 48.174 1.00 10.40 532 LYS A N 1
ATOM 715 C CA . LYS A 1 94 ? 43.862 24.076 46.841 1.00 10.48 532 LYS A CA 1
ATOM 716 C C . LYS A 1 94 ? 43.212 22.860 46.175 1.00 10.24 532 LYS A C 1
ATOM 717 O O . LYS A 1 94 ? 43.413 22.643 44.976 1.00 10.98 532 LYS A O 1
ATOM 723 N N . LEU A 1 95 ? 42.495 22.048 46.941 1.00 10.04 533 LEU A N 1
ATOM 724 C CA . LEU A 1 95 ? 41.994 20.787 46.392 1.00 9.63 533 LEU A CA 1
ATOM 725 C C . LEU A 1 95 ? 40.841 21.001 45.400 1.00 9.44 533 LEU A C 1
ATOM 726 O O . LEU A 1 95 ? 40.012 21.899 45.579 1.00 11.04 533 LEU A O 1
ATOM 731 N N . LYS A 1 96 ? 40.782 20.144 44.375 1.00 9.54 534 LYS A N 1
ATOM 732 C CA . LYS A 1 96 ? 39.683 20.156 43.392 1.00 9.78 534 LYS A CA 1
ATOM 733 C C . LYS A 1 96 ? 38.938 18.825 43.458 1.00 10.41 534 LYS A C 1
ATOM 734 O O . LYS A 1 96 ? 39.542 17.756 43.317 1.00 10.37 534 LYS A O 1
ATOM 736 N N . PHE A 1 97 ? 37.633 18.891 43.692 1.00 10.63 535 PHE A N 1
ATOM 737 C CA . PHE A 1 97 ? 36.824 17.675 43.782 1.00 10.34 535 PHE A CA 1
ATOM 738 C C . PHE A 1 97 ? 36.592 17.057 42.408 1.00 10.80 535 PHE A C 1
ATOM 739 O O . PHE A 1 97 ? 36.236 17.755 41.457 1.00 11.14 535 PHE A O 1
ATOM 747 N N . GLU A 1 98 ? 36.801 15.744 42.310 1.00 10.42 536 GLU A N 1
ATOM 748 C CA . GLU A 1 98 ? 36.658 15.020 41.033 1.00 10.46 536 GLU A CA 1
ATOM 749 C C . GLU A 1 98 ? 35.963 13.689 41.317 1.00 10.48 536 GLU A C 1
ATOM 750 O O . GLU A 1 98 ? 36.222 13.063 42.345 1.00 11.11 536 GLU A O 1
ATOM 756 N N . VAL A 1 99 ? 35.059 13.286 40.423 1.00 9.43 537 VAL A N 1
ATOM 757 C CA . VAL A 1 99 ? 34.435 11.955 40.541 1.00 9.05 537 VAL A CA 1
ATOM 758 C C . VAL A 1 99 ? 34.804 11.131 39.322 1.00 8.33 537 VAL A C 1
ATOM 759 O O . VAL A 1 99 ? 34.704 11.606 38.184 1.00 8.60 537 VAL A O 1
ATOM 763 N N . PHE A 1 100 ? 35.218 9.893 39.578 1.00 8.10 538 PHE A N 1
ATOM 764 C CA . PHE A 1 100 ? 35.600 8.950 38.521 1.00 8.14 538 PHE A CA 1
ATOM 765 C C . PHE A 1 100 ? 34.701 7.726 38.564 1.00 8.39 538 PHE A C 1
ATOM 766 O O . PHE A 1 100 ? 34.236 7.324 39.640 1.00 9.27 538 PHE A O 1
ATOM 774 N N . GLN A 1 101 ? 34.475 7.134 37.398 1.00 7.81 539 GLN A N 1
ATOM 775 C CA . GLN A 1 101 ? 33.590 5.963 37.296 1.00 8.32 539 GLN A CA 1
ATOM 776 C C . GLN A 1 101 ? 34.399 4.683 37.214 1.00 9.08 539 GLN A C 1
ATOM 777 O O . GLN A 1 101 ? 35.565 4.703 36.787 1.00 8.42 539 GLN A O 1
ATOM 783 N N . PRO A 1 102 ? 33.782 3.544 37.588 1.00 9.62 540 PRO A N 1
ATOM 784 C CA . PRO A 1 102 ? 34.476 2.270 37.547 1.00 10.40 540 PRO A CA 1
ATOM 785 C C . PRO A 1 102 ? 35.142 2.040 36.201 1.00 10.57 540 PRO A C 1
ATOM 786 O O . PRO A 1 102 ? 34.518 2.226 35.129 1.00 10.55 540 PRO A O 1
ATOM 790 N N . GLY A 1 103 ? 36.423 1.684 36.270 1.00 9.56 541 GLY A N 1
ATOM 791 C CA . GLY A 1 103 ? 37.211 1.385 35.099 1.00 9.72 541 GLY A CA 1
ATOM 792 C C . GLY A 1 103 ? 38.029 2.558 34.593 1.00 9.75 541 GLY A C 1
ATOM 793 O O . GLY A 1 103 ? 38.933 2.364 33.798 1.00 10.21 541 GLY A O 1
ATOM 794 N N . ASP A 1 104 ? 37.722 3.768 35.052 1.00 9.06 542 ASP A N 1
ATOM 795 C CA . ASP A 1 104 ? 38.410 4.964 34.530 1.00 8.80 542 ASP A CA 1
ATOM 796 C C . ASP A 1 104 ? 39.873 4.938 34.879 1.00 9.07 542 ASP A C 1
ATOM 797 O O . ASP A 1 104 ? 40.248 4.669 36.019 1.00 9.81 542 ASP A O 1
ATOM 802 N N . TYR A 1 105 ? 40.713 5.275 33.906 1.00 9.37 543 TYR A N 1
ATOM 803 C CA . TYR A 1 105 ? 42.100 5.525 34.215 1.00 10.09 543 TYR A CA 1
ATOM 804 C C . TYR A 1 105 ? 42.223 6.910 34.835 1.00 10.72 543 TYR A C 1
ATOM 805 O O . TYR A 1 105 ? 41.965 7.923 34.171 1.00 12.84 543 TYR A O 1
ATOM 814 N N . ILE A 1 106 ? 42.592 6.944 36.104 1.00 9.34 544 ILE A N 1
ATOM 815 C CA . ILE A 1 106 ? 42.881 8.193 36.809 1.00 8.96 544 ILE A CA 1
ATOM 816 C C . ILE A 1 106 ? 44.324 8.632 36.479 1.00 9.14 544 ILE A C 1
ATOM 817 O O . ILE A 1 106 ? 44.584 9.820 36.208 1.00 10.08 544 ILE A O 1
ATOM 822 N N . ILE A 1 107 ? 45.245 7.668 36.515 1.00 8.23 545 ILE A N 1
ATOM 823 C CA . ILE A 1 107 ? 46.648 7.876 36.142 1.00 8.77 545 ILE A CA 1
ATOM 824 C C . ILE A 1 107 ? 47.069 6.770 35.182 1.00 8.90 545 ILE A C 1
ATOM 825 O O . ILE A 1 107 ? 46.717 5.610 35.385 1.00 8.19 545 ILE A O 1
ATOM 830 N N . ARG A 1 108 ? 47.837 7.144 34.160 1.00 9.80 546 ARG A N 1
ATOM 831 C CA . ARG A 1 108 ? 48.408 6.184 33.222 1.00 10.07 546 ARG A CA 1
ATOM 832 C C . ARG A 1 108 ? 49.912 6.087 33.422 1.00 10.78 546 ARG A C 1
ATOM 833 O O . ARG A 1 108 ? 50.612 7.102 33.404 1.00 9.97 546 ARG A O 1
ATOM 841 N N . GLU A 1 109 ? 50.401 4.866 33.609 1.00 11.10 547 GLU A N 1
ATOM 842 C CA . GLU A 1 109 ? 51.822 4.621 33.778 1.00 11.28 547 GLU A CA 1
ATOM 843 C C . GLU A 1 109 ? 52.640 5.253 32.653 1.00 11.23 547 GLU A C 1
ATOM 844 O O . GLU A 1 109 ? 52.237 5.230 31.486 1.00 11.52 547 GLU A O 1
ATOM 850 N N . GLY A 1 110 ? 53.780 5.829 33.023 1.00 10.81 548 GLY A N 1
ATOM 851 C CA . GLY A 1 110 ? 54.726 6.340 32.034 1.00 11.03 548 GLY A CA 1
ATOM 852 C C . GLY A 1 110 ? 54.453 7.734 31.518 1.00 11.48 548 GLY A C 1
ATOM 853 O O . GLY A 1 110 ? 55.302 8.300 30.800 1.00 12.03 548 GLY A O 1
ATOM 854 N N . THR A 1 111 ? 53.292 8.304 31.858 1.00 10.69 549 THR A N 1
ATOM 855 C CA . THR A 1 111 ? 52.972 9.688 31.490 1.00 11.05 549 THR A CA 1
ATOM 856 C C . THR A 1 111 ? 53.617 10.692 32.461 1.00 11.38 549 THR A C 1
ATOM 857 O O . THR A 1 111 ? 54.032 10.327 33.571 1.00 11.78 549 THR A O 1
ATOM 861 N N . ILE A 1 112 ? 53.694 11.955 32.050 1.00 12.07 550 ILE A N 1
ATOM 862 C CA . ILE A 1 112 ? 54.258 12.991 32.910 1.00 13.69 550 ILE A CA 1
ATOM 863 C C . ILE A 1 112 ? 53.214 13.366 33.979 1.00 14.34 550 ILE A C 1
ATOM 864 O O . ILE A 1 112 ? 52.138 13.862 33.662 1.00 16.10 550 ILE A O 1
ATOM 869 N N . GLY A 1 113 ? 53.526 13.087 35.238 1.00 14.27 551 GLY A N 1
ATOM 870 C CA . GLY A 1 113 ? 52.551 13.296 36.321 1.00 13.76 551 GLY A CA 1
ATOM 871 C C . GLY A 1 113 ? 52.612 14.689 36.917 1.00 13.59 551 GLY A C 1
ATOM 872 O O . GLY A 1 113 ? 53.702 15.158 37.281 1.00 13.84 551 GLY A O 1
ATOM 873 N N . LYS A 1 114 ? 51.451 15.349 37.016 1.00 13.10 552 LYS A N 1
ATOM 874 C CA . LYS A 1 114 ? 51.373 16.723 37.521 1.00 13.37 552 LYS A CA 1
ATOM 875 C C . LYS A 1 114 ? 50.269 16.955 38.575 1.00 12.08 552 LYS A C 1
ATOM 876 O O . LYS A 1 114 ? 49.976 18.095 38.943 1.00 12.26 552 LYS A O 1
ATOM 882 N N . LYS A 1 115 ? 49.660 15.865 39.040 1.00 11.50 553 LYS A N 1
ATOM 883 C CA . LYS A 1 115 ? 48.604 15.934 40.053 1.00 10.68 553 LYS A CA 1
ATOM 884 C C . LYS A 1 115 ? 48.699 14.740 40.979 1.00 9.45 553 LYS A C 1
ATOM 885 O O . LYS A 1 115 ? 49.152 13.664 40.588 1.00 9.47 553 LYS A O 1
ATOM 891 N N . MET A 1 116 ? 48.294 14.933 42.227 1.00 8.09 554 MET A N 1
ATOM 892 C CA . MET A 1 116 ? 48.049 13.804 43.125 1.00 8.23 554 MET A CA 1
ATOM 893 C C . MET A 1 116 ? 46.589 13.810 43.570 1.00 7.28 554 MET A C 1
ATOM 894 O O . MET A 1 116 ? 45.857 14.778 43.318 1.00 7.44 554 MET A O 1
ATOM 899 N N . TYR A 1 117 ? 46.173 12.716 44.203 1.00 7.42 555 TYR A N 1
ATOM 900 C CA . TYR A 1 117 ? 44.749 12.488 44.548 1.00 7.52 555 TYR A CA 1
ATOM 901 C C . TYR A 1 117 ? 44.604 11.969 45.953 1.00 7.64 555 TYR A C 1
ATOM 902 O O . TYR A 1 117 ? 45.357 11.085 46.360 1.00 7.62 555 TYR A O 1
ATOM 911 N N . PHE A 1 118 ? 43.643 12.549 46.670 1.00 7.29 556 PHE A N 1
ATOM 912 C CA . PHE A 1 118 ? 43.241 12.110 48.004 1.00 7.50 556 PHE A CA 1
ATOM 913 C C . PHE A 1 118 ? 41.898 11.422 47.892 1.00 7.68 556 PHE A C 1
ATOM 914 O O . PHE A 1 118 ? 40.970 11.976 47.314 1.00 8.47 556 PHE A O 1
ATOM 922 N N . ILE A 1 119 ? 41.798 10.213 48.443 1.00 7.83 557 ILE A N 1
ATOM 923 C CA . ILE A 1 119 ? 40.568 9.420 48.328 1.00 8.08 557 ILE A CA 1
ATOM 924 C C . ILE A 1 119 ? 39.612 9.778 49.473 1.00 8.55 557 ILE A C 1
ATOM 925 O O . ILE A 1 119 ? 39.859 9.420 50.634 1.00 9.50 557 ILE A O 1
ATOM 930 N N . GLN A 1 120 ? 38.543 10.493 49.145 1.00 9.92 558 GLN A N 1
ATOM 931 C CA . GLN A 1 120 ? 37.445 10.714 50.098 1.00 12.32 558 GLN A CA 1
ATOM 932 C C . GLN A 1 120 ? 36.615 9.436 50.265 1.00 12.43 558 GLN A C 1
ATOM 933 O O . GLN A 1 120 ? 36.399 8.963 51.393 1.00 13.47 558 GLN A O 1
ATOM 939 N N . HIS A 1 121 ? 36.176 8.867 49.147 1.00 11.64 559 HIS A N 1
ATOM 940 C CA . HIS A 1 121 ? 35.420 7.631 49.187 1.00 11.90 559 HIS A CA 1
ATOM 941 C C . HIS A 1 121 ? 35.628 6.874 47.884 1.00 11.88 559 HIS A C 1
ATOM 942 O O . HIS A 1 121 ? 35.440 7.435 46.796 1.00 13.03 559 HIS A O 1
ATOM 949 N N . GLY A 1 122 ? 36.048 5.624 48.003 1.00 11.11 560 GLY A N 1
ATOM 950 C CA . GLY A 1 122 ? 36.145 4.764 46.836 1.00 10.82 560 GLY A CA 1
ATOM 951 C C . GLY A 1 122 ? 37.332 3.860 46.927 1.00 9.64 560 GLY A C 1
ATOM 952 O O . GLY A 1 122 ? 38.103 3.926 47.892 1.00 10.13 560 GLY A O 1
ATOM 953 N N . VAL A 1 123 ? 37.454 2.980 45.942 1.00 9.06 561 VAL A N 1
ATOM 954 C CA . VAL A 1 123 ? 38.564 2.057 45.874 1.00 9.35 561 VAL A CA 1
ATOM 955 C C . VAL A 1 123 ? 39.195 2.200 44.490 1.00 8.89 561 VAL A C 1
ATOM 956 O O . VAL A 1 123 ? 38.482 2.231 43.457 1.00 9.12 561 VAL A O 1
ATOM 960 N N . VAL A 1 124 ? 40.521 2.345 44.481 1.00 8.55 562 VAL A N 1
ATOM 961 C CA . VAL A 1 124 ? 41.287 2.327 43.226 1.00 8.39 562 VAL A CA 1
ATOM 962 C C . VAL A 1 124 ? 42.215 1.117 43.165 1.00 9.07 562 VAL A C 1
ATOM 963 O O . VAL A 1 124 ? 42.607 0.559 44.200 1.00 9.90 562 VAL A O 1
ATOM 967 N N . SER A 1 125 ? 42.557 0.720 41.942 1.00 9.20 563 SER A N 1
ATOM 968 C CA . SER A 1 125 ? 43.499 -0.364 41.692 1.00 9.68 563 SER A CA 1
ATOM 969 C C . SER A 1 125 ? 44.767 0.230 41.117 1.00 9.94 563 SER A C 1
ATOM 970 O O . SER A 1 125 ? 44.736 0.896 40.083 1.00 9.80 563 SER A O 1
ATOM 973 N N . VAL A 1 126 ? 45.871 -0.033 41.804 1.00 9.96 564 VAL A N 1
ATOM 974 C CA . VAL A 1 126 ? 47.181 0.441 41.400 1.00 10.15 564 VAL A CA 1
ATOM 975 C C . VAL A 1 126 ? 47.900 -0.720 40.723 1.00 11.40 564 VAL A C 1
ATOM 976 O O . VAL A 1 126 ? 48.028 -1.794 41.311 1.00 11.34 564 VAL A O 1
ATOM 980 N N . LEU A 1 127 ? 48.349 -0.500 39.493 1.00 12.44 565 LEU A N 1
ATOM 981 C CA . LEU A 1 127 ? 49.046 -1.539 38.755 1.00 14.78 565 LEU A CA 1
ATOM 982 C C . LEU A 1 127 ? 50.223 -0.997 37.960 1.00 15.99 565 LEU A C 1
ATOM 983 O O . LEU A 1 127 ? 50.056 -0.200 37.042 1.00 16.26 565 LEU A O 1
ATOM 988 N N . THR A 1 128 ? 51.405 -1.484 38.302 1.00 17.31 566 THR A N 1
ATOM 989 C CA . THR A 1 128 ? 52.581 -1.290 37.458 1.00 19.01 566 THR A CA 1
ATOM 990 C C . THR A 1 128 ? 52.638 -2.493 36.513 1.00 20.31 566 THR A C 1
ATOM 991 O O . THR A 1 128 ? 52.541 -3.642 36.962 1.00 20.18 566 THR A O 1
ATOM 995 N N . LYS A 1 129 ? 52.737 -2.223 35.211 1.00 21.79 567 LYS A N 1
ATOM 996 C CA . LYS A 1 129 ? 52.717 -3.291 34.202 1.00 23.84 567 LYS A CA 1
ATOM 997 C C . LYS A 1 129 ? 53.758 -4.342 34.578 1.00 24.70 567 LYS A C 1
ATOM 998 O O . LYS A 1 129 ? 54.920 -4.012 34.832 1.00 25.42 567 LYS A O 1
ATOM 1000 N N . GLY A 1 130 ? 53.330 -5.601 34.652 1.00 25.90 568 GLY A N 1
ATOM 1001 C CA . GLY A 1 130 ? 54.225 -6.687 35.049 1.00 26.57 568 GLY A CA 1
ATOM 1002 C C . GLY A 1 130 ? 54.262 -7.007 36.536 1.00 26.98 568 GLY A C 1
ATOM 1003 O O . GLY A 1 130 ? 54.787 -8.047 36.933 1.00 27.57 568 GLY A O 1
ATOM 1004 N N . ASN A 1 131 ? 53.695 -6.125 37.359 1.00 26.84 569 ASN A N 1
ATOM 1005 C CA . ASN A 1 131 ? 53.674 -6.295 38.818 1.00 26.58 569 ASN A CA 1
ATOM 1006 C C . ASN A 1 131 ? 52.310 -6.770 39.322 1.00 25.70 569 ASN A C 1
ATOM 1007 O O . ASN A 1 131 ? 51.384 -6.946 38.530 1.00 25.86 569 ASN A O 1
ATOM 1012 N N . LYS A 1 132 ? 52.192 -6.963 40.634 1.00 24.55 570 LYS A N 1
ATOM 1013 C CA . LYS A 1 132 ? 50.924 -7.356 41.253 1.00 23.55 570 LYS A CA 1
ATOM 1014 C C . LYS A 1 132 ? 50.041 -6.132 41.517 1.00 22.38 570 LYS A C 1
ATOM 1015 O O . LYS A 1 132 ? 50.521 -5.112 41.995 1.00 22.45 570 LYS A O 1
ATOM 1017 N N . GLU A 1 133 ? 48.751 -6.249 41.206 1.00 21.32 571 GLU A N 1
ATOM 1018 C CA . GLU A 1 133 ? 47.785 -5.182 41.495 1.00 19.58 571 GLU A CA 1
ATOM 1019 C C . GLU A 1 133 ? 47.628 -4.971 43.004 1.00 18.68 571 GLU A C 1
ATOM 1020 O O . GLU A 1 133 ? 47.633 -5.935 43.782 1.00 18.37 571 GLU A O 1
ATOM 1026 N N . MET A 1 134 ? 47.492 -3.719 43.433 1.00 16.63 572 MET A N 1
ATOM 1027 C CA . MET A 1 134 ? 47.116 -3.480 44.821 1.00 16.27 572 MET A CA 1
ATOM 1028 C C . MET A 1 134 ? 46.009 -2.445 44.882 1.00 15.65 572 MET A C 1
ATOM 1029 O O . MET A 1 134 ? 45.748 -1.766 43.884 1.00 15.63 572 MET A O 1
ATOM 1034 N N . LYS A 1 135 ? 45.361 -2.343 46.036 1.00 14.42 573 LYS A N 1
ATOM 1035 C CA . LYS A 1 135 ? 44.200 -1.462 46.198 1.00 14.31 573 LYS A CA 1
ATOM 1036 C C . LYS A 1 135 ? 44.464 -0.381 47.218 1.00 13.08 573 LYS A C 1
ATOM 1037 O O . LYS A 1 135 ? 45.146 -0.607 48.237 1.00 13.75 573 LYS A O 1
ATOM 1043 N N . LEU A 1 136 ? 43.907 0.797 46.947 1.00 11.08 574 LEU A N 1
ATOM 1044 C CA . LEU A 1 136 ? 43.866 1.888 47.912 1.00 10.42 574 LEU A CA 1
ATOM 1045 C C . LEU A 1 136 ? 42.433 2.362 48.066 1.00 10.18 574 LEU A C 1
ATOM 1046 O O . LEU A 1 136 ? 41.658 2.349 47.102 1.00 10.78 574 LEU A O 1
ATOM 1051 N N . SER A 1 137 ? 42.074 2.814 49.266 1.00 10.47 575 SER A N 1
ATOM 1052 C CA A SER A 1 137 ? 40.707 3.269 49.511 0.70 10.52 575 SER A CA 1
ATOM 1053 C CA B SER A 1 137 ? 40.711 3.260 49.521 0.30 10.48 575 SER A CA 1
ATOM 1054 C C . SER A 1 137 ? 40.664 4.479 50.441 1.00 10.95 575 SER A C 1
ATOM 1055 O O . SER A 1 137 ? 41.697 5.161 50.639 1.00 10.10 575 SER A O 1
ATOM 1060 N N . ASP A 1 138 ? 39.478 4.755 50.995 1.00 11.20 576 ASP A N 1
ATOM 1061 C CA . ASP A 1 138 ? 39.240 5.957 51.796 1.00 12.52 576 ASP A CA 1
ATOM 1062 C C . ASP A 1 138 ? 40.386 6.255 52.751 1.00 12.04 576 ASP A C 1
ATOM 1063 O O . ASP A 1 138 ? 40.816 5.380 53.526 1.00 13.21 576 ASP A O 1
ATOM 1068 N N . GLY A 1 139 ? 40.863 7.492 52.675 1.00 12.09 577 GLY A N 1
ATOM 1069 C CA . GLY A 1 139 ? 41.911 7.974 53.579 1.00 12.88 577 GLY A CA 1
ATOM 1070 C C . GLY A 1 139 ? 43.329 7.726 53.119 1.00 13.13 577 GLY A C 1
ATOM 1071 O O . GLY A 1 139 ? 44.282 8.012 53.863 1.00 14.31 577 GLY A O 1
ATOM 1072 N N . SER A 1 140 ? 43.468 7.166 51.918 1.00 11.00 578 SER A N 1
ATOM 1073 C CA . SER A 1 140 ? 44.751 7.064 51.241 1.00 10.86 578 SER A CA 1
ATOM 1074 C C . SER A 1 140 ? 44.895 8.134 50.175 1.00 9.96 578 SER A C 1
ATOM 1075 O O . SER A 1 140 ? 43.901 8.745 49.730 1.00 9.90 578 SER A O 1
ATOM 1078 N N . TYR A 1 141 ? 46.144 8.381 49.786 1.00 8.30 579 TYR A N 1
ATOM 1079 C CA . TYR A 1 141 ? 46.412 9.251 48.635 1.00 7.95 579 TYR A CA 1
ATOM 1080 C C . TYR A 1 141 ? 47.401 8.579 47.695 1.00 7.72 579 TYR A C 1
ATOM 1081 O O . TYR A 1 141 ? 48.085 7.623 48.079 1.00 7.84 579 TYR A O 1
ATOM 1090 N N . PHE A 1 142 ? 47.448 9.051 46.455 1.00 7.61 580 PHE A N 1
ATOM 1091 C CA . PHE A 1 142 ? 48.361 8.469 45.470 1.00 7.25 580 PHE A CA 1
ATOM 1092 C C . PHE A 1 142 ? 48.704 9.526 44.423 1.00 7.36 580 PHE A C 1
ATOM 1093 O O . PHE A 1 142 ? 47.995 10.539 44.287 1.00 7.25 580 PHE A O 1
ATOM 1101 N N . GLY A 1 143 ? 49.779 9.272 43.682 1.00 7.62 581 GLY A N 1
ATOM 1102 C CA . GLY A 1 143 ? 50.255 10.212 42.656 1.00 7.73 581 GLY A CA 1
ATOM 1103 C C . GLY A 1 143 ? 51.279 11.199 43.197 1.00 8.74 581 GLY A C 1
ATOM 1104 O O . GLY A 1 143 ? 51.706 12.112 42.480 1.00 8.74 581 GLY A O 1
ATOM 1105 N N . GLU A 1 144 ? 51.662 11.008 44.456 1.00 8.71 582 GLU A N 1
ATOM 1106 C CA . GLU A 1 144 ? 52.651 11.888 45.092 1.00 8.78 582 GLU A CA 1
ATOM 1107 C C . GLU A 1 144 ? 54.024 11.738 44.478 1.00 9.03 582 GLU A C 1
ATOM 1108 O O . GLU A 1 144 ? 54.808 12.678 44.534 1.00 10.01 582 GLU A O 1
ATOM 1114 N N . ILE A 1 145 ? 54.336 10.568 43.917 1.00 8.60 583 ILE A N 1
ATOM 1115 C CA . ILE A 1 145 ? 55.734 10.313 43.514 1.00 8.67 583 ILE A CA 1
ATOM 1116 C C . ILE A 1 145 ? 56.157 11.331 42.469 1.00 8.86 583 ILE A C 1
ATOM 1117 O O . ILE A 1 145 ? 57.222 11.954 42.590 1.00 9.80 583 ILE A O 1
ATOM 1122 N N . CYS A 1 146 ? 55.321 11.545 41.465 1.00 9.26 584 CYS A N 1
ATOM 1123 C CA . CYS A 1 146 ? 55.661 12.492 40.396 1.00 10.28 584 CYS A CA 1
ATOM 1124 C C . CYS A 1 146 ? 55.649 13.946 40.848 1.00 10.01 584 CYS A C 1
ATOM 1125 O O . CYS A 1 146 ? 56.350 14.783 40.275 1.00 10.27 584 CYS A O 1
ATOM 1128 N N . LEU A 1 147 ? 54.875 14.252 41.887 1.00 9.43 585 LEU A N 1
ATOM 1129 C CA . LEU A 1 147 ? 54.929 15.600 42.461 1.00 9.82 585 LEU A CA 1
ATOM 1130 C C . LEU A 1 147 ? 56.318 15.871 43.037 1.00 10.41 585 LEU A C 1
ATOM 1131 O O . LEU A 1 147 ? 56.812 17.009 42.999 1.00 11.96 585 LEU A O 1
ATOM 1136 N N . LEU A 1 148 ? 56.963 14.821 43.531 1.00 9.54 586 LEU A N 1
ATOM 1137 C CA . LEU A 1 148 ? 58.296 14.956 44.134 1.00 10.08 586 LEU A CA 1
ATOM 1138 C C . LEU A 1 148 ? 59.422 14.826 43.111 1.00 11.01 586 LEU A C 1
ATOM 1139 O O . LEU A 1 148 ? 60.441 15.540 43.188 1.00 11.98 586 LEU A O 1
ATOM 1144 N N . THR A 1 149 ? 59.259 13.905 42.157 1.00 10.92 587 THR A N 1
ATOM 1145 C CA . THR A 1 149 ? 60.326 13.589 41.199 1.00 11.57 587 THR A CA 1
ATOM 1146 C C . THR A 1 149 ? 60.283 14.432 39.925 1.00 11.64 587 THR A C 1
ATOM 1147 O O . THR A 1 149 ? 61.299 14.545 39.213 1.00 11.68 587 THR A O 1
ATOM 1151 N N . ARG A 1 150 ? 59.103 14.969 39.603 1.00 10.96 588 ARG A N 1
ATOM 1152 C CA . ARG A 1 150 ? 58.866 15.648 38.315 1.00 11.69 588 ARG A CA 1
ATOM 1153 C C . ARG A 1 150 ? 59.166 14.731 37.112 1.00 11.59 588 ARG A C 1
ATOM 1154 O O . ARG A 1 150 ? 59.534 15.202 36.011 1.00 12.88 588 ARG A O 1
ATOM 1162 N N . GLY A 1 151 ? 58.993 13.428 37.333 1.00 11.47 589 GLY A N 1
ATOM 1163 C CA . GLY A 1 151 ? 59.262 12.408 36.308 1.00 11.50 589 GLY A CA 1
ATOM 1164 C C . GLY A 1 151 ? 57.985 11.775 35.781 1.00 12.18 589 GLY A C 1
ATOM 1165 O O . GLY A 1 151 ? 56.939 12.423 35.721 1.00 12.87 589 GLY A O 1
ATOM 1166 N N . ARG A 1 152 ? 58.082 10.500 35.425 1.00 11.53 590 ARG A N 1
ATOM 1167 C CA . ARG A 1 152 ? 56.947 9.802 34.821 1.00 11.36 590 ARG A CA 1
ATOM 1168 C C . ARG A 1 152 ? 56.266 8.858 35.809 1.00 11.62 590 ARG A C 1
ATOM 1169 O O . ARG A 1 152 ? 56.887 8.338 36.748 1.00 11.68 590 ARG A O 1
ATOM 1177 N N . ARG A 1 153 ? 54.974 8.647 35.576 1.00 10.76 591 ARG A N 1
ATOM 1178 C CA . ARG A 1 153 ? 54.152 7.829 36.474 1.00 10.50 591 ARG A CA 1
ATOM 1179 C C . ARG A 1 153 ? 54.682 6.417 36.628 1.00 11.13 591 ARG A C 1
ATOM 1180 O O . ARG A 1 153 ? 54.992 5.742 35.630 1.00 11.10 591 ARG A O 1
ATOM 1188 N N . THR A 1 154 ? 54.758 5.951 37.877 1.00 10.49 592 THR A N 1
ATOM 1189 C CA . THR A 1 154 ? 55.326 4.632 38.187 1.00 11.26 592 THR A CA 1
ATOM 1190 C C . THR A 1 154 ? 54.336 3.456 38.075 1.00 11.87 592 THR A C 1
ATOM 1191 O O . THR A 1 154 ? 54.719 2.274 38.161 1.00 12.45 592 THR A O 1
ATOM 1195 N N . ALA A 1 155 ? 53.064 3.795 37.929 1.00 11.35 593 ALA A N 1
ATOM 1196 C CA . ALA A 1 155 ? 51.988 2.806 37.870 1.00 10.29 593 ALA A CA 1
ATOM 1197 C C . ALA A 1 155 ? 50.785 3.457 37.238 1.00 10.29 593 ALA A C 1
ATOM 1198 O O . ALA A 1 155 ? 50.701 4.693 37.189 1.00 9.12 593 ALA A O 1
ATOM 1200 N N . SER A 1 156 ? 49.869 2.637 36.723 1.00 9.66 594 SER A N 1
ATOM 1201 C CA . SER A 1 156 ? 48.536 3.138 36.359 1.00 9.56 594 SER A CA 1
ATOM 1202 C C . SER A 1 156 ? 47.646 3.010 37.580 1.00 8.98 594 SER A C 1
ATOM 1203 O O . SER A 1 156 ? 47.867 2.158 38.446 1.00 10.37 594 SER A O 1
ATOM 1206 N N . VAL A 1 157 ? 46.662 3.893 37.687 1.00 8.28 595 VAL A N 1
ATOM 1207 C CA . VAL A 1 157 ? 45.686 3.803 38.774 1.00 8.29 595 VAL A CA 1
ATOM 1208 C C . VAL A 1 157 ? 44.309 3.910 38.136 1.00 8.17 595 VAL A C 1
ATOM 1209 O O . VAL A 1 157 ? 44.045 4.879 37.426 1.00 7.80 595 VAL A O 1
ATOM 1213 N N . ARG A 1 158 ? 43.443 2.920 38.381 1.00 7.86 596 ARG A N 1
ATOM 1214 C CA . ARG A 1 158 ? 42.102 2.885 37.749 1.00 8.97 596 ARG A CA 1
ATOM 1215 C C . ARG A 1 158 ? 41.062 2.840 38.844 1.00 8.54 596 ARG A C 1
ATOM 1216 O O . ARG A 1 158 ? 41.287 2.203 39.881 1.00 8.90 596 ARG A O 1
ATOM 1224 N N . ALA A 1 159 ? 39.939 3.508 38.631 1.00 8.10 597 ALA A N 1
ATOM 1225 C CA . ALA A 1 159 ? 38.844 3.440 39.584 1.00 8.20 597 ALA A CA 1
ATOM 1226 C C . ALA A 1 159 ? 38.280 2.016 39.584 1.00 9.46 597 ALA A C 1
ATOM 1227 O O . ALA A 1 159 ? 38.060 1.442 38.515 1.00 9.43 597 ALA A O 1
ATOM 1229 N N . ASP A 1 160 ? 38.110 1.437 40.772 1.00 9.62 598 ASP A N 1
ATOM 1230 C CA . ASP A 1 160 ? 37.456 0.109 40.908 1.00 11.59 598 ASP A CA 1
ATOM 1231 C C . ASP A 1 160 ? 35.973 0.383 41.165 1.00 11.18 598 ASP A C 1
ATOM 1232 O O . ASP A 1 160 ? 35.094 -0.061 40.416 1.00 12.59 598 ASP A O 1
ATOM 1237 N N . THR A 1 161 ? 35.687 1.112 42.231 1.00 11.14 599 THR A N 1
ATOM 1238 C CA . THR A 1 161 ? 34.335 1.604 42.478 1.00 11.43 599 THR A CA 1
ATOM 1239 C C . THR A 1 161 ? 34.205 3.021 41.915 1.00 11.56 599 THR A C 1
ATOM 1240 O O . THR A 1 161 ? 35.158 3.567 41.342 1.00 11.20 599 THR A O 1
ATOM 1244 N N . TYR A 1 162 ? 33.036 3.630 42.063 1.00 11.33 600 TYR A N 1
ATOM 1245 C CA . TYR A 1 162 ? 32.938 5.073 41.912 1.00 10.78 600 TYR A CA 1
ATOM 1246 C C . TYR A 1 162 ? 33.914 5.664 42.919 1.00 11.24 600 TYR A C 1
ATOM 1247 O O . TYR A 1 162 ? 34.024 5.188 44.055 1.00 12.10 600 TYR A O 1
ATOM 1256 N N . CYS A 1 163 ? 34.639 6.683 42.485 1.00 10.63 601 CYS A N 1
ATOM 1257 C CA . CYS A 1 163 ? 35.647 7.306 43.351 1.00 10.43 601 CYS A CA 1
ATOM 1258 C C . CYS A 1 163 ? 35.379 8.784 43.481 1.00 10.04 601 CYS A C 1
ATOM 1259 O O . CYS A 1 163 ? 35.318 9.500 42.488 1.00 10.84 601 CYS A O 1
ATOM 1262 N N . ARG A 1 164 ? 35.233 9.233 44.719 1.00 9.10 602 ARG A N 1
ATOM 1263 C CA . ARG A 1 164 ? 35.115 10.657 45.008 1.00 9.69 602 ARG A CA 1
ATOM 1264 C C . ARG A 1 164 ? 36.494 11.073 45.513 1.00 9.08 602 ARG A C 1
ATOM 1265 O O . ARG A 1 164 ? 36.926 10.631 46.572 1.00 9.34 602 ARG A O 1
ATOM 1273 N N . LEU A 1 165 ? 37.196 11.852 44.701 1.00 8.27 603 LEU A N 1
ATOM 1274 C CA . LEU A 1 165 ? 38.597 12.208 44.973 1.00 8.64 603 LEU A CA 1
ATOM 1275 C C . LEU A 1 165 ? 38.755 13.699 45.085 1.00 8.79 603 LEU A C 1
ATOM 1276 O O . LEU A 1 165 ? 37.941 14.457 44.563 1.00 8.70 603 LEU A O 1
ATOM 1281 N N . TYR A 1 166 ? 39.835 14.115 45.746 1.00 8.28 604 TYR A N 1
ATOM 1282 C CA . TYR A 1 166 ? 40.284 15.505 45.658 1.00 9.25 604 TYR A CA 1
ATOM 1283 C C . TYR A 1 166 ? 41.651 15.536 45.023 1.00 8.47 604 TYR A C 1
ATOM 1284 O O . TYR A 1 166 ? 42.562 14.873 45.508 1.00 10.09 604 TYR A O 1
ATOM 1293 N N . SER A 1 167 ? 41.816 16.284 43.938 1.00 7.96 605 SER A N 1
ATOM 1294 C CA . SER A 1 167 ? 43.131 16.391 43.312 1.00 8.08 605 SER A CA 1
ATOM 1295 C C . SER A 1 167 ? 43.898 17.636 43.756 1.00 8.08 605 SER A C 1
ATOM 1296 O O . SER A 1 167 ? 43.302 18.649 44.160 1.00 7.68 605 SER A O 1
ATOM 1299 N N . LEU A 1 168 ? 45.213 17.544 43.661 1.00 7.85 606 LEU A N 1
ATOM 1300 C CA . LEU A 1 168 ? 46.098 18.654 44.013 1.00 8.07 606 LEU A CA 1
ATOM 1301 C C . LEU A 1 168 ? 47.183 18.712 42.948 1.00 8.73 606 LEU A C 1
ATOM 1302 O O . LEU A 1 168 ? 47.880 17.715 42.706 1.00 8.93 606 LEU A O 1
ATOM 1307 N N . SER A 1 169 ? 47.316 19.873 42.297 1.00 8.97 607 SER A N 1
ATOM 1308 C CA . SER A 1 169 ? 48.344 20.044 41.267 1.00 8.89 607 SER A CA 1
ATOM 1309 C C . SER A 1 169 ? 49.731 20.195 41.865 1.00 9.43 607 SER A C 1
ATOM 1310 O O . SER A 1 169 ? 49.871 20.630 43.015 1.00 9.55 607 SER A O 1
ATOM 1313 N N . VAL A 1 170 ? 50.751 19.866 41.076 1.00 8.95 608 VAL A N 1
ATOM 1314 C CA . VAL A 1 170 ? 52.134 20.012 41.549 1.00 9.57 608 VAL A CA 1
ATOM 1315 C C . VAL A 1 170 ? 52.419 21.480 41.914 1.00 9.41 608 VAL A C 1
ATOM 1316 O O . VAL A 1 170 ? 53.072 21.757 42.917 1.00 9.71 608 VAL A O 1
ATOM 1320 N N . ASP A 1 171 ? 51.902 22.432 41.135 1.00 10.29 609 ASP A N 1
ATOM 1321 C CA . ASP A 1 171 ? 52.197 23.823 41.479 1.00 10.88 609 ASP A CA 1
ATOM 1322 C C . ASP A 1 171 ? 51.556 24.229 42.799 1.00 10.48 609 ASP A C 1
ATOM 1323 O O . ASP A 1 171 ? 52.192 24.915 43.606 1.00 10.96 609 ASP A O 1
ATOM 1328 N N . ASN A 1 172 ? 50.324 23.778 43.034 1.00 10.50 610 ASN A N 1
ATOM 1329 C CA . ASN A 1 172 ? 49.635 24.073 44.289 1.00 10.18 610 ASN A CA 1
ATOM 1330 C C . ASN A 1 172 ? 50.284 23.370 45.487 1.00 9.46 610 ASN A C 1
ATOM 1331 O O . ASN A 1 172 ? 50.402 23.956 46.558 1.00 10.06 610 ASN A O 1
ATOM 1336 N N . PHE A 1 173 ? 50.727 22.131 45.274 1.00 9.62 611 PHE A N 1
ATOM 1337 C CA . PHE A 1 173 ? 51.468 21.358 46.269 1.00 9.10 611 PHE A CA 1
ATOM 1338 C C . PHE A 1 173 ? 52.719 22.143 46.684 1.00 9.46 611 PHE A C 1
ATOM 1339 O O . PHE A 1 173 ? 52.923 22.410 47.855 1.00 9.32 611 PHE A O 1
ATOM 1347 N N . ASN A 1 174 ? 53.534 22.519 45.706 1.00 9.63 612 ASN A N 1
ATOM 1348 C CA . ASN A 1 174 ? 54.740 23.281 46.009 1.00 10.28 612 ASN A CA 1
ATOM 1349 C C . ASN A 1 174 ? 54.453 24.643 46.651 1.00 10.68 612 ASN A C 1
ATOM 1350 O O . ASN A 1 174 ? 55.179 25.086 47.545 1.00 11.02 612 ASN A O 1
ATOM 1355 N N . GLU A 1 175 ? 53.390 25.300 46.205 1.00 10.65 613 GLU A N 1
ATOM 1356 C CA . GLU A 1 175 ? 53.021 26.589 46.779 1.00 11.95 613 GLU A CA 1
ATOM 1357 C C . GLU A 1 175 ? 52.733 26.486 48.272 1.00 11.62 613 GLU A C 1
ATOM 1358 O O . GLU A 1 175 ? 53.240 27.284 49.090 1.00 12.66 613 GLU A O 1
ATOM 1364 N N . VAL A 1 176 ? 51.937 25.495 48.655 1.00 10.20 614 VAL A N 1
ATOM 1365 C CA . VAL A 1 176 ? 51.604 25.314 50.060 1.00 10.41 614 VAL A CA 1
ATOM 1366 C C . VAL A 1 176 ? 52.869 24.955 50.844 1.00 10.85 614 VAL A C 1
ATOM 1367 O O . VAL A 1 176 ? 53.072 25.429 51.962 1.00 11.18 614 VAL A O 1
ATOM 1371 N N . LEU A 1 177 ? 53.728 24.130 50.252 1.00 10.22 615 LEU A N 1
ATOM 1372 C CA . LEU A 1 177 ? 54.942 23.709 50.936 1.00 11.08 615 LEU A CA 1
ATOM 1373 C C . LEU A 1 177 ? 56.004 24.818 51.026 1.00 11.78 615 LEU A C 1
ATOM 1374 O O . LEU A 1 177 ? 56.931 24.697 51.835 1.00 11.66 615 LEU A O 1
ATOM 1379 N N . GLU A 1 178 ? 55.862 25.894 50.242 1.00 12.13 616 GLU A N 1
ATOM 1380 C CA . GLU A 1 178 ? 56.675 27.112 50.489 1.00 14.36 616 GLU A CA 1
ATOM 1381 C C . GLU A 1 178 ? 56.518 27.592 51.926 1.00 14.47 616 GLU A C 1
ATOM 1382 O O . GLU A 1 178 ? 57.500 27.990 52.581 1.00 15.50 616 GLU A O 1
ATOM 1388 N N . GLU A 1 179 ? 55.281 27.557 52.409 1.00 13.69 617 GLU A N 1
ATOM 1389 C CA . GLU A 1 179 ? 54.929 28.039 53.736 1.00 13.99 617 GLU A CA 1
ATOM 1390 C C . GLU A 1 179 ? 55.110 26.991 54.836 1.00 13.15 617 GLU A C 1
ATOM 1391 O O . GLU A 1 179 ? 55.407 27.327 55.995 1.00 13.05 617 GLU A O 1
ATOM 1397 N N . TYR A 1 180 ? 54.924 25.723 54.467 1.00 11.44 618 TYR A N 1
ATOM 1398 C CA . TYR A 1 180 ? 55.030 24.609 55.412 1.00 11.11 618 TYR A CA 1
ATOM 1399 C C . TYR A 1 180 ? 56.021 23.577 54.886 1.00 10.60 618 TYR A C 1
ATOM 1400 O O . TYR A 1 180 ? 55.639 22.439 54.592 1.00 9.65 618 TYR A O 1
ATOM 1409 N N . PRO A 1 181 ? 57.294 23.971 54.741 1.00 10.58 619 PRO A N 1
ATOM 1410 C CA . PRO A 1 181 ? 58.260 23.094 54.071 1.00 10.00 619 PRO A CA 1
ATOM 1411 C C . PRO A 1 181 ? 58.479 21.730 54.710 1.00 9.94 619 PRO A C 1
ATOM 1412 O O . PRO A 1 181 ? 58.762 20.759 54.001 1.00 10.20 619 PRO A O 1
ATOM 1416 N N . MET A 1 182 ? 58.352 21.649 56.030 1.00 10.32 620 MET A N 1
ATOM 1417 C CA . MET A 1 182 ? 58.646 20.382 56.698 1.00 10.63 620 MET A CA 1
ATOM 1418 C C . MET A 1 182 ? 57.569 19.329 56.408 1.00 10.89 620 MET A C 1
ATOM 1419 O O . MET A 1 182 ? 57.792 18.136 56.605 1.00 10.92 620 MET A O 1
ATOM 1424 N N . MET A 1 183 ? 56.407 19.778 55.941 1.00 10.26 621 MET A N 1
ATOM 1425 C CA . MET A 1 183 ? 55.342 18.837 55.600 1.00 9.88 621 MET A CA 1
ATOM 1426 C C . MET A 1 183 ? 55.651 18.015 54.344 1.00 9.56 621 MET A C 1
ATOM 1427 O O . MET A 1 183 ? 55.001 16.988 54.086 1.00 9.38 621 MET A O 1
ATOM 1432 N N . ARG A 1 184 ? 56.649 18.446 53.566 1.00 9.34 622 ARG A N 1
ATOM 1433 C CA . ARG A 1 184 ? 57.065 17.649 52.410 1.00 9.31 622 ARG A CA 1
ATOM 1434 C C . ARG A 1 184 ? 57.512 16.240 52.833 1.00 8.95 622 ARG A C 1
ATOM 1435 O O . ARG A 1 184 ? 57.336 15.256 52.089 1.00 9.52 622 ARG A O 1
ATOM 1443 N N . ARG A 1 185 ? 58.080 16.145 54.033 1.00 9.31 623 ARG A N 1
ATOM 1444 C CA . ARG A 1 185 ? 58.585 14.867 54.543 1.00 9.99 623 ARG A CA 1
ATOM 1445 C C . ARG A 1 185 ? 57.512 13.771 54.579 1.00 9.68 623 ARG A C 1
ATOM 1446 O O . ARG A 1 185 ? 57.806 12.618 54.282 1.00 9.76 623 ARG A O 1
ATOM 1454 N N . ALA A 1 186 ? 56.277 14.152 54.923 1.00 9.78 624 ALA A N 1
ATOM 1455 C CA . ALA A 1 186 ? 55.176 13.183 54.994 1.00 9.83 624 ALA A CA 1
ATOM 1456 C C . ALA A 1 186 ? 54.992 12.480 53.651 1.00 9.64 624 ALA A C 1
ATOM 1457 O O . ALA A 1 186 ? 54.835 11.248 53.581 1.00 9.79 624 ALA A O 1
ATOM 1459 N N . PHE A 1 187 ? 55.001 13.274 52.583 1.00 8.49 625 PHE A N 1
ATOM 1460 C CA . PHE A 1 187 ? 54.780 12.745 51.243 1.00 8.27 625 PHE A CA 1
ATOM 1461 C C . PHE A 1 187 ? 55.987 11.937 50.804 1.00 8.59 625 PHE A C 1
ATOM 1462 O O . PHE A 1 187 ? 55.849 10.900 50.173 1.00 8.68 625 PHE A O 1
ATOM 1470 N N . GLU A 1 188 ? 57.182 12.412 51.150 1.00 8.00 626 GLU A N 1
ATOM 1471 C CA . GLU A 1 188 ? 58.394 11.660 50.789 1.00 8.75 626 GLU A CA 1
ATOM 1472 C C . GLU A 1 188 ? 58.440 10.284 51.453 1.00 8.82 626 GLU A C 1
ATOM 1473 O O . GLU A 1 188 ? 58.854 9.303 50.824 1.00 9.19 626 GLU A O 1
ATOM 1479 N N . THR A 1 189 ? 57.998 10.197 52.702 1.00 9.15 627 THR A N 1
ATOM 1480 C CA . THR A 1 189 ? 58.017 8.895 53.401 1.00 9.51 627 THR A CA 1
ATOM 1481 C C . THR A 1 189 ? 57.177 7.881 52.632 1.00 9.29 627 THR A C 1
ATOM 1482 O O . THR A 1 189 ? 57.613 6.744 52.365 1.00 10.51 627 THR A O 1
ATOM 1486 N N . VAL A 1 190 ? 56.002 8.333 52.216 1.00 9.33 628 VAL A N 1
ATOM 1487 C CA . VAL A 1 190 ? 55.076 7.476 51.479 1.00 9.73 628 VAL A CA 1
ATOM 1488 C C . VAL A 1 190 ? 55.667 7.103 50.113 1.00 9.92 628 VAL A C 1
ATOM 1489 O O . VAL A 1 190 ? 55.618 5.927 49.696 1.00 10.60 628 VAL A O 1
ATOM 1493 N N . ALA A 1 191 ? 56.242 8.089 49.416 1.00 9.55 629 ALA A N 1
ATOM 1494 C CA . ALA A 1 191 ? 56.840 7.854 48.106 1.00 9.20 629 ALA A CA 1
ATOM 1495 C C . ALA A 1 191 ? 57.993 6.848 48.200 1.00 9.73 629 ALA A C 1
ATOM 1496 O O . ALA A 1 191 ? 58.086 5.911 47.387 1.00 11.20 629 ALA A O 1
ATOM 1498 N N . ILE A 1 192 ? 58.848 7.029 49.208 1.00 9.23 630 ILE A N 1
ATOM 1499 C CA . ILE A 1 192 ? 59.998 6.152 49.399 1.00 10.65 630 ILE A CA 1
ATOM 1500 C C . ILE A 1 192 ? 59.521 4.719 49.632 1.00 12.02 630 ILE A C 1
ATOM 1501 O O . ILE A 1 192 ? 60.056 3.785 49.023 1.00 12.57 630 ILE A O 1
ATOM 1506 N N . ASP A 1 193 ? 58.507 4.566 50.478 1.00 12.67 631 ASP A N 1
ATOM 1507 C CA A ASP A 1 193 ? 57.949 3.252 50.784 0.50 13.48 631 ASP A CA 1
ATOM 1508 C CA B ASP A 1 193 ? 57.955 3.253 50.788 0.50 13.79 631 ASP A CA 1
ATOM 1509 C C . ASP A 1 193 ? 57.438 2.562 49.528 1.00 13.81 631 ASP A C 1
ATOM 1510 O O . ASP A 1 193 ? 57.719 1.383 49.289 1.00 14.38 631 ASP A O 1
ATOM 1519 N N . ARG A 1 194 ? 56.709 3.311 48.705 1.00 12.61 632 ARG A N 1
ATOM 1520 C CA . ARG A 1 194 ? 56.089 2.746 47.507 1.00 12.22 632 ARG A CA 1
ATOM 1521 C C . ARG A 1 194 ? 57.120 2.408 46.433 1.00 13.36 632 ARG A C 1
ATOM 1522 O O . ARG A 1 194 ? 57.033 1.376 45.766 1.00 14.08 632 ARG A O 1
ATOM 1530 N N . LEU A 1 195 ? 58.124 3.262 46.292 1.00 12.90 633 LEU A N 1
ATOM 1531 C CA . LEU A 1 195 ? 59.212 2.999 45.345 1.00 14.17 633 LEU A CA 1
ATOM 1532 C C . LEU A 1 195 ? 59.958 1.724 45.715 1.00 16.12 633 LEU A C 1
ATOM 1533 O O . LEU A 1 195 ? 60.354 0.955 44.829 1.00 17.14 633 LEU A O 1
ATOM 1538 N N . ASP A 1 196 ? 60.121 1.493 47.015 1.00 17.86 634 ASP A N 1
ATOM 1539 C CA . ASP A 1 196 ? 60.793 0.286 47.493 1.00 20.50 634 ASP A CA 1
ATOM 1540 C C . ASP A 1 196 ? 59.928 -0.938 47.183 1.00 21.56 634 ASP A C 1
ATOM 1541 O O . ASP A 1 196 ? 60.442 -1.961 46.740 1.00 22.49 634 ASP A O 1
ATOM 1546 N N . ARG A 1 197 ? 58.616 -0.810 47.398 1.00 22.29 635 ARG A N 1
ATOM 1547 C CA . ARG A 1 197 ? 57.659 -1.872 47.072 1.00 23.04 635 ARG A CA 1
ATOM 1548 C C . ARG A 1 197 ? 57.634 -2.201 45.569 1.00 23.60 635 ARG A C 1
ATOM 1549 O O . ARG A 1 197 ? 57.543 -3.379 45.191 1.00 23.99 635 ARG A O 1
ATOM 1551 N N . ILE A 1 198 ? 57.725 -1.173 44.720 1.00 23.59 636 ILE A N 1
ATOM 1552 C CA . ILE A 1 198 ? 57.765 -1.371 43.266 1.00 24.41 636 ILE A CA 1
ATOM 1553 C C . ILE A 1 198 ? 59.075 -2.057 42.879 1.00 25.14 636 ILE A C 1
ATOM 1554 O O . ILE A 1 198 ? 59.057 -3.037 42.135 1.00 26.34 636 ILE A O 1
ATOM 1559 N N . ASP B 1 5 ? 14.108 45.331 20.153 1.00 30.55 443 ASP B N 1
ATOM 1560 C CA . ASP B 1 5 ? 14.980 44.126 20.016 1.00 30.17 443 ASP B CA 1
ATOM 1561 C C . ASP B 1 5 ? 15.873 43.877 21.239 1.00 29.24 443 ASP B C 1
ATOM 1562 O O . ASP B 1 5 ? 15.992 44.736 22.122 1.00 28.99 443 ASP B O 1
ATOM 1567 N N . SER B 1 6 ? 16.495 42.701 21.276 1.00 28.10 444 SER B N 1
ATOM 1568 C CA . SER B 1 6 ? 17.257 42.243 22.439 1.00 27.24 444 SER B CA 1
ATOM 1569 C C . SER B 1 6 ? 18.410 43.168 22.844 1.00 26.39 444 SER B C 1
ATOM 1570 O O . SER B 1 6 ? 18.698 43.316 24.037 1.00 26.36 444 SER B O 1
ATOM 1573 N N . SER B 1 7 ? 19.072 43.779 21.865 1.00 25.49 445 SER B N 1
ATOM 1574 C CA . SER B 1 7 ? 20.219 44.653 22.171 1.00 24.47 445 SER B CA 1
ATOM 1575 C C . SER B 1 7 ? 19.776 45.983 22.775 1.00 23.70 445 SER B C 1
ATOM 1576 O O . SER B 1 7 ? 20.479 46.552 23.619 1.00 22.47 445 SER B O 1
ATOM 1579 N N . ARG B 1 8 ? 18.620 46.477 22.345 1.00 23.04 446 ARG B N 1
ATOM 1580 C CA . ARG B 1 8 ? 18.030 47.664 22.967 1.00 23.05 446 ARG B CA 1
ATOM 1581 C C . ARG B 1 8 ? 17.572 47.347 24.391 1.00 22.95 446 ARG B C 1
ATOM 1582 O O . ARG B 1 8 ? 17.786 48.139 25.311 1.00 22.28 446 ARG B O 1
ATOM 1584 N N . ARG B 1 9 ? 16.968 46.176 24.574 1.00 22.52 447 ARG B N 1
ATOM 1585 C CA . ARG B 1 9 ? 16.557 45.733 25.901 1.00 22.36 447 ARG B CA 1
ATOM 1586 C C . ARG B 1 9 ? 17.766 45.577 26.830 1.00 21.99 447 ARG B C 1
ATOM 1587 O O . ARG B 1 9 ? 17.708 45.966 27.999 1.00 21.89 447 ARG B O 1
ATOM 1589 N N . GLN B 1 10 ? 18.858 45.025 26.301 1.00 21.37 448 GLN B N 1
ATOM 1590 C CA . GLN B 1 10 ? 20.081 44.821 27.079 1.00 20.79 448 GLN B CA 1
ATOM 1591 C C . GLN B 1 10 ? 20.618 46.163 27.581 1.00 20.33 448 GLN B C 1
ATOM 1592 O O . GLN B 1 10 ? 20.989 46.287 28.750 1.00 20.62 448 GLN B O 1
ATOM 1594 N N . TYR B 1 11 ? 20.629 47.168 26.703 1.00 19.62 449 TYR B N 1
ATOM 1595 C CA . TYR B 1 11 ? 21.057 48.514 27.089 1.00 19.16 449 TYR B CA 1
ATOM 1596 C C . TYR B 1 11 ? 20.161 49.084 28.184 1.00 19.62 449 TYR B C 1
ATOM 1597 O O . TYR B 1 11 ? 20.656 49.668 29.148 1.00 20.15 449 TYR B O 1
ATOM 1606 N N . GLN B 1 12 ? 18.844 48.950 28.013 1.00 20.34 450 GLN B N 1
ATOM 1607 C CA . GLN B 1 12 ? 17.883 49.492 28.979 1.00 20.90 450 GLN B CA 1
ATOM 1608 C C . GLN B 1 12 ? 18.028 48.812 30.341 1.00 21.47 450 GLN B C 1
ATOM 1609 O O . GLN B 1 12 ? 17.997 49.478 31.372 1.00 21.73 450 GLN B O 1
ATOM 1611 N N . GLU B 1 13 ? 18.221 47.495 30.334 1.00 22.15 451 GLU B N 1
ATOM 1612 C CA . GLU B 1 13 ? 18.384 46.726 31.573 1.00 22.99 451 GLU B CA 1
ATOM 1613 C C . GLU B 1 13 ? 19.690 47.074 32.284 1.00 23.45 451 GLU B C 1
ATOM 1614 O O . GLU B 1 13 ? 19.696 47.359 33.490 1.00 23.91 451 GLU B O 1
ATOM 1616 N N . LYS B 1 14 ? 20.785 47.059 31.529 1.00 23.76 452 LYS B N 1
ATOM 1617 C CA . LYS B 1 14 ? 22.102 47.389 32.058 1.00 23.90 452 LYS B CA 1
ATOM 1618 C C . LYS B 1 14 ? 22.104 48.801 32.617 1.00 24.05 452 LYS B C 1
ATOM 1619 O O . LYS B 1 14 ? 22.698 49.056 33.670 1.00 24.52 452 LYS B O 1
ATOM 1621 N N . TYR B 1 15 ? 21.448 49.730 31.924 1.00 23.30 453 TYR B N 1
ATOM 1622 C CA . TYR B 1 15 ? 21.419 51.093 32.425 1.00 23.10 453 TYR B CA 1
ATOM 1623 C C . TYR B 1 15 ? 20.616 51.218 33.731 1.00 22.95 453 TYR B C 1
ATOM 1624 O O . TYR B 1 15 ? 20.995 51.985 34.624 1.00 22.90 453 TYR B O 1
ATOM 1633 N N . LYS B 1 16 ? 19.538 50.442 33.861 1.00 22.52 454 LYS B N 1
ATOM 1634 C CA . LYS B 1 16 ? 18.779 50.397 35.114 1.00 22.54 454 LYS B CA 1
ATOM 1635 C C . LYS B 1 16 ? 19.661 49.938 36.287 1.00 22.11 454 LYS B C 1
ATOM 1636 O O . LYS B 1 16 ? 19.594 50.516 37.379 1.00 22.27 454 LYS B O 1
ATOM 1638 N N . GLN B 1 17 ? 20.506 48.919 36.068 1.00 20.00 455 GLN B N 1
ATOM 1639 C CA . GLN B 1 17 ? 21.398 48.434 37.114 1.00 20.00 455 GLN B CA 1
ATOM 1640 C C . GLN B 1 17 ? 22.452 49.479 37.467 1.00 20.00 455 GLN B C 1
ATOM 1641 O O . GLN B 1 17 ? 22.807 49.632 38.631 1.00 20.89 455 GLN B O 1
ATOM 1643 N N . VAL B 1 18 ? 22.937 50.209 36.455 1.00 20.13 456 VAL B N 1
ATOM 1644 C CA . VAL B 1 18 ? 23.848 51.331 36.681 1.00 20.24 456 VAL B CA 1
ATOM 1645 C C . VAL B 1 18 ? 23.206 52.415 37.552 1.00 19.86 456 VAL B C 1
ATOM 1646 O O . VAL B 1 18 ? 23.835 52.898 38.494 1.00 19.59 456 VAL B O 1
ATOM 1650 N N . GLU B 1 19 ? 21.962 52.793 37.245 1.00 19.85 457 GLU B N 1
ATOM 1651 C CA . GLU B 1 19 ? 21.217 53.757 38.072 1.00 20.45 457 GLU B CA 1
ATOM 1652 C C . GLU B 1 19 ? 21.143 53.298 39.522 1.00 20.02 457 GLU B C 1
ATOM 1653 O O . GLU B 1 19 ? 21.361 54.075 40.455 1.00 19.63 457 GLU B O 1
ATOM 1659 N N . GLN B 1 20 ? 20.833 52.020 39.698 1.00 19.31 458 GLN B N 1
ATOM 1660 C CA . GLN B 1 20 ? 20.712 51.450 41.035 1.00 19.10 458 GLN B CA 1
ATOM 1661 C C . GLN B 1 20 ? 22.050 51.417 41.755 1.00 18.06 458 GLN B C 1
ATOM 1662 O O . GLN B 1 20 ? 22.123 51.710 42.953 1.00 18.43 458 GLN B O 1
ATOM 1668 N N . TYR B 1 21 ? 23.109 51.087 41.022 1.00 17.21 459 TYR B N 1
ATOM 1669 C CA . TYR B 1 21 ? 24.457 51.121 41.586 1.00 16.44 459 TYR B CA 1
ATOM 1670 C C . TYR B 1 21 ? 24.819 52.540 42.044 1.00 16.33 459 TYR B C 1
ATOM 1671 O O . TYR B 1 21 ? 25.358 52.739 43.134 1.00 16.10 459 TYR B O 1
ATOM 1680 N N . MET B 1 22 ? 24.511 53.534 41.216 1.00 16.53 460 MET B N 1
ATOM 1681 C CA . MET B 1 22 ? 24.817 54.916 41.592 1.00 17.28 460 MET B CA 1
ATOM 1682 C C . MET B 1 22 ? 24.010 55.402 42.784 1.00 17.51 460 MET B C 1
ATOM 1683 O O . MET B 1 22 ? 24.520 56.147 43.620 1.00 17.65 460 MET B O 1
ATOM 1688 N N . SER B 1 23 ? 22.754 54.975 42.851 1.00 17.97 461 SER B N 1
ATOM 1689 C CA . SER B 1 23 ? 21.889 55.276 43.990 1.00 18.79 461 SER B CA 1
ATOM 1690 C C . SER B 1 23 ? 22.410 54.623 45.273 1.00 18.68 461 SER B C 1
ATOM 1691 O O . SER B 1 23 ? 22.444 55.260 46.331 1.00 18.77 461 SER B O 1
ATOM 1694 N N . PHE B 1 24 ? 22.809 53.355 45.174 1.00 18.03 462 PHE B N 1
ATOM 1695 C CA . PHE B 1 24 ? 23.328 52.626 46.327 1.00 18.12 462 PHE B CA 1
ATOM 1696 C C . PHE B 1 24 ? 24.548 53.327 46.912 1.00 17.66 462 PHE B C 1
ATOM 1697 O O . PHE B 1 24 ? 24.694 53.416 48.135 1.00 18.09 462 PHE B O 1
ATOM 1705 N N . HIS B 1 25 ? 25.411 53.836 46.029 1.00 16.66 463 HIS B N 1
ATOM 1706 C CA . HIS B 1 25 ? 26.641 54.525 46.423 1.00 16.33 463 HIS B CA 1
ATOM 1707 C C . HIS B 1 25 ? 26.470 56.030 46.657 1.00 16.17 463 HIS B C 1
ATOM 1708 O O . HIS B 1 25 ? 27.440 56.731 46.941 1.00 16.47 463 HIS B O 1
ATOM 1715 N N . LYS B 1 26 ? 25.233 56.503 46.563 1.00 16.37 464 LYS B N 1
ATOM 1716 C CA . LYS B 1 26 ? 24.877 57.883 46.914 1.00 16.23 464 LYS B CA 1
ATOM 1717 C C . LYS B 1 26 ? 25.632 58.911 46.075 1.00 16.10 464 LYS B C 1
ATOM 1718 O O . LYS B 1 26 ? 25.965 60.005 46.554 1.00 16.44 464 LYS B O 1
ATOM 1720 N N . LEU B 1 27 ? 25.919 58.548 44.826 1.00 15.76 465 LEU B N 1
ATOM 1721 C CA . LEU B 1 27 ? 26.575 59.487 43.907 1.00 16.09 465 LEU B CA 1
ATOM 1722 C C . LEU B 1 27 ? 25.692 60.712 43.683 1.00 16.05 465 LEU B C 1
ATOM 1723 O O . LEU B 1 27 ? 24.471 60.574 43.602 1.00 16.52 465 LEU B O 1
ATOM 1728 N N . PRO B 1 28 ? 26.306 61.907 43.604 1.00 16.16 466 PRO B N 1
ATOM 1729 C CA . PRO B 1 28 ? 25.537 63.150 43.376 1.00 16.58 466 PRO B CA 1
ATOM 1730 C C . PRO B 1 28 ? 24.809 63.158 42.027 1.00 16.44 466 PRO B C 1
ATOM 1731 O O . PRO B 1 28 ? 25.280 62.536 41.066 1.00 15.71 466 PRO B O 1
ATOM 1735 N N . ALA B 1 29 ? 23.697 63.895 41.962 1.00 15.83 467 ALA B N 1
ATOM 1736 C CA . ALA B 1 29 ? 22.869 64.013 40.757 1.00 15.66 467 ALA B CA 1
ATOM 1737 C C . ALA B 1 29 ? 23.640 64.383 39.482 1.00 14.91 467 ALA B C 1
ATOM 1738 O O . ALA B 1 29 ? 23.390 63.800 38.416 1.00 14.81 467 ALA B O 1
ATOM 1740 N N . ASP B 1 30 ? 24.548 65.354 39.581 1.00 14.76 468 ASP B N 1
ATOM 1741 C CA . ASP B 1 30 ? 25.314 65.798 38.415 1.00 13.49 468 ASP B CA 1
ATOM 1742 C C . ASP B 1 30 ? 26.169 64.637 37.897 1.00 13.65 468 ASP B C 1
ATOM 1743 O O . ASP B 1 30 ? 26.259 64.443 36.690 1.00 13.22 468 ASP B O 1
ATOM 1745 N N . PHE B 1 31 ? 26.779 63.864 38.804 1.00 13.22 469 PHE B N 1
ATOM 1746 C CA . PHE B 1 31 ? 27.566 62.709 38.346 1.00 13.07 469 PHE B CA 1
ATOM 1747 C C . PHE B 1 31 ? 26.688 61.619 37.736 1.00 12.73 469 PHE B C 1
ATOM 1748 O O . PHE B 1 31 ? 27.059 60.989 36.742 1.00 11.56 469 PHE B O 1
ATOM 1756 N N . ARG B 1 32 ? 25.521 61.390 38.337 1.00 12.58 470 ARG B N 1
ATOM 1757 C CA . ARG B 1 32 ? 24.558 60.454 37.749 1.00 13.26 470 ARG B CA 1
ATOM 1758 C C . ARG B 1 32 ? 24.197 60.807 36.301 1.00 12.94 470 ARG B C 1
ATOM 1759 O O . ARG B 1 32 ? 24.175 59.919 35.418 1.00 12.73 470 ARG B O 1
ATOM 1767 N N . GLN B 1 33 ? 23.942 62.089 36.043 1.00 12.40 471 GLN B N 1
ATOM 1768 C CA . GLN B 1 33 ? 23.699 62.553 34.672 1.00 12.38 471 GLN B CA 1
ATOM 1769 C C . GLN B 1 33 ? 24.925 62.345 33.772 1.00 12.24 471 GLN B C 1
ATOM 1770 O O . GLN B 1 33 ? 24.784 61.995 32.593 1.00 11.97 471 GLN B O 1
ATOM 1776 N N . LYS B 1 34 ? 26.115 62.580 34.317 1.00 10.75 472 LYS B N 1
ATOM 1777 C CA . LYS B 1 34 ? 27.337 62.384 33.548 1.00 10.32 472 LYS B CA 1
ATOM 1778 C C . LYS B 1 34 ? 27.458 60.929 33.094 1.00 10.19 472 LYS B C 1
ATOM 1779 O O . LYS B 1 34 ? 27.833 60.660 31.951 1.00 10.00 472 LYS B O 1
ATOM 1785 N N . ILE B 1 35 ? 27.116 60.011 33.990 1.00 10.34 473 ILE B N 1
ATOM 1786 C CA . ILE B 1 35 ? 27.127 58.565 33.653 1.00 11.14 473 ILE B CA 1
ATOM 1787 C C . ILE B 1 35 ? 26.064 58.232 32.603 1.00 11.49 473 ILE B C 1
ATOM 1788 O O . ILE B 1 35 ? 26.361 57.521 31.635 1.00 12.01 473 ILE B O 1
ATOM 1793 N N . HIS B 1 36 ? 24.842 58.753 32.787 1.00 11.92 474 HIS B N 1
ATOM 1794 C CA . HIS B 1 36 ? 23.761 58.710 31.762 1.00 12.87 474 HIS B CA 1
ATOM 1795 C C . HIS B 1 36 ? 24.282 59.090 30.387 1.00 12.40 474 HIS B C 1
ATOM 1796 O O . HIS B 1 36 ? 24.118 58.339 29.412 1.00 12.21 474 HIS B O 1
ATOM 1803 N N . ASP B 1 37 ? 24.922 60.252 30.317 1.00 10.94 475 ASP B N 1
ATOM 1804 C CA . ASP B 1 37 ? 25.347 60.824 29.046 1.00 10.34 475 ASP B CA 1
ATOM 1805 C C . ASP B 1 37 ? 26.455 59.949 28.452 1.00 9.98 475 ASP B C 1
ATOM 1806 O O . ASP B 1 37 ? 26.485 59.695 27.250 1.00 9.70 475 ASP B O 1
ATOM 1811 N N . TYR B 1 38 ? 27.342 59.481 29.316 1.00 9.28 476 TYR B N 1
ATOM 1812 C CA . TYR B 1 38 ? 28.415 58.579 28.884 1.00 9.63 476 TYR B CA 1
ATOM 1813 C C . TYR B 1 38 ? 27.838 57.334 28.200 1.00 9.90 476 TYR B C 1
ATOM 1814 O O . TYR B 1 38 ? 28.293 56.939 27.125 1.00 9.50 476 TYR B O 1
ATOM 1823 N N . TYR B 1 39 ? 26.867 56.692 28.848 1.00 9.72 477 TYR B N 1
ATOM 1824 C CA . TYR B 1 39 ? 26.277 55.485 28.270 1.00 11.00 477 TYR B CA 1
ATOM 1825 C C . TYR B 1 39 ? 25.653 55.761 26.910 1.00 11.19 477 TYR B C 1
ATOM 1826 O O . TYR B 1 39 ? 25.800 54.964 25.983 1.00 11.00 477 TYR B O 1
ATOM 1835 N N . GLU B 1 40 ? 24.985 56.904 26.780 1.00 10.95 478 GLU B N 1
ATOM 1836 C CA . GLU B 1 40 ? 24.353 57.266 25.507 1.00 11.55 478 GLU B CA 1
ATOM 1837 C C . GLU B 1 40 ? 25.395 57.423 24.402 1.00 11.06 478 GLU B C 1
ATOM 1838 O O . GLU B 1 40 ? 25.203 56.959 23.288 1.00 11.61 478 GLU B O 1
ATOM 1844 N N . HIS B 1 41 ? 26.479 58.132 24.714 1.00 10.68 479 HIS B N 1
ATOM 1845 C CA . HIS B 1 41 ? 27.510 58.380 23.740 1.00 10.10 479 HIS B CA 1
ATOM 1846 C C . HIS B 1 41 ? 28.300 57.131 23.401 1.00 9.76 479 HIS B C 1
ATOM 1847 O O . HIS B 1 41 ? 28.605 56.903 22.223 1.00 10.68 479 HIS B O 1
ATOM 1854 N N . ARG B 1 42 ? 28.613 56.337 24.424 1.00 10.30 480 ARG B N 1
ATOM 1855 C CA . ARG B 1 42 ? 29.446 55.135 24.241 1.00 10.62 480 ARG B CA 1
ATOM 1856 C C . ARG B 1 42 ? 28.693 53.992 23.572 1.00 10.80 480 ARG B C 1
ATOM 1857 O O . ARG B 1 42 ? 29.245 53.321 22.674 1.00 11.65 480 ARG B O 1
ATOM 1865 N N . TYR B 1 43 ? 27.444 53.771 23.970 1.00 10.77 481 TYR B N 1
ATOM 1866 C CA . TYR B 1 43 ? 26.702 52.590 23.489 1.00 11.23 481 TYR B CA 1
ATOM 1867 C C . TYR B 1 43 ? 25.531 52.893 22.575 1.00 12.49 481 TYR B C 1
ATOM 1868 O O . TYR B 1 43 ? 25.055 52.008 21.863 1.00 12.53 481 TYR B O 1
ATOM 1877 N N . GLN B 1 44 ? 25.057 54.138 22.604 1.00 13.00 482 GLN B N 1
ATOM 1878 C CA . GLN B 1 44 ? 24.020 54.609 21.673 1.00 14.75 482 GLN B CA 1
ATOM 1879 C C . GLN B 1 44 ? 22.726 53.792 21.750 1.00 15.01 482 GLN B C 1
ATOM 1880 O O . GLN B 1 44 ? 22.050 53.563 20.731 1.00 16.78 482 GLN B O 1
ATOM 1886 N N . GLY B 1 45 ? 22.388 53.355 22.958 1.00 15.17 483 GLY B N 1
ATOM 1887 C CA . GLY B 1 45 ? 21.108 52.706 23.205 1.00 16.72 483 GLY B CA 1
ATOM 1888 C C . GLY B 1 45 ? 21.040 51.219 22.911 1.00 17.32 483 GLY B C 1
ATOM 1889 O O . GLY B 1 45 ? 19.977 50.610 23.056 1.00 18.00 483 GLY B O 1
ATOM 1890 N N . LYS B 1 46 ? 22.168 50.631 22.516 1.00 17.43 484 LYS B N 1
ATOM 1891 C CA . LYS B 1 46 ? 22.229 49.207 22.220 1.00 18.13 484 LYS B CA 1
ATOM 1892 C C . LYS B 1 46 ? 23.444 48.616 22.903 1.00 18.87 484 LYS B C 1
ATOM 1893 O O . LYS B 1 46 ? 24.504 49.257 22.962 1.00 18.13 484 LYS B O 1
ATOM 1895 N N . MET B 1 47 ? 23.306 47.393 23.414 1.00 19.30 485 MET B N 1
ATOM 1896 C CA . MET B 1 47 ? 24.477 46.701 23.945 1.00 21.14 485 MET B CA 1
ATOM 1897 C C . MET B 1 47 ? 24.595 45.274 23.445 1.00 21.78 485 MET B C 1
ATOM 1898 O O . MET B 1 47 ? 23.585 44.593 23.226 1.00 21.60 485 MET B O 1
ATOM 1903 N N . PHE B 1 48 ? 25.850 44.869 23.256 1.00 23.00 486 PHE B N 1
ATOM 1904 C CA . PHE B 1 48 ? 26.213 43.577 22.687 1.00 24.21 486 PHE B CA 1
ATOM 1905 C C . PHE B 1 48 ? 27.306 42.950 23.536 1.00 25.27 486 PHE B C 1
ATOM 1906 O O . PHE B 1 48 ? 28.119 43.653 24.143 1.00 25.79 486 PHE B O 1
ATOM 1914 N N . ASP B 1 49 ? 27.341 41.623 23.565 1.00 26.51 487 ASP B N 1
ATOM 1915 C CA . ASP B 1 49 ? 28.507 40.928 24.087 1.00 27.26 487 ASP B CA 1
ATOM 1916 C C . ASP B 1 49 ? 29.444 40.758 22.899 1.00 27.41 487 ASP B C 1
ATOM 1917 O O . ASP B 1 49 ? 29.452 39.703 22.248 1.00 27.14 487 ASP B O 1
ATOM 1922 N N . GLU B 1 50 ? 30.205 41.816 22.608 1.00 27.51 488 GLU B N 1
ATOM 1923 C CA . GLU B 1 50 ? 31.056 41.863 21.427 1.00 27.74 488 GLU B CA 1
ATOM 1924 C C . GLU B 1 50 ? 32.117 40.777 21.471 1.00 27.23 488 GLU B C 1
ATOM 1925 O O . GLU B 1 50 ? 32.373 40.135 20.456 1.00 26.91 488 GLU B O 1
ATOM 1931 N N . ASP B 1 51 ? 32.706 40.555 22.647 1.00 26.61 489 ASP B N 1
ATOM 1932 C CA . ASP B 1 51 ? 33.737 39.520 22.823 1.00 26.08 489 ASP B CA 1
ATOM 1933 C C . ASP B 1 51 ? 33.192 38.144 22.455 1.00 24.66 489 ASP B C 1
ATOM 1934 O O . ASP B 1 51 ? 33.858 37.360 21.768 1.00 24.40 489 ASP B O 1
ATOM 1939 N N . SER B 1 52 ? 31.973 37.862 22.903 1.00 23.00 490 SER B N 1
ATOM 1940 C CA . SER B 1 52 ? 31.327 36.586 22.610 1.00 21.37 490 SER B CA 1
ATOM 1941 C C . SER B 1 52 ? 30.995 36.469 21.123 1.00 20.23 490 SER B C 1
ATOM 1942 O O . SER B 1 52 ? 31.280 35.442 20.513 1.00 19.67 490 SER B O 1
ATOM 1945 N N . ILE B 1 53 ? 30.429 37.525 20.536 1.00 18.59 491 ILE B N 1
ATOM 1946 C CA . ILE B 1 53 ? 30.135 37.499 19.098 1.00 18.45 491 ILE B CA 1
ATOM 1947 C C . ILE B 1 53 ? 31.410 37.299 18.291 1.00 17.70 491 ILE B C 1
ATOM 1948 O O . ILE B 1 53 ? 31.482 36.416 17.434 1.00 17.58 491 ILE B O 1
ATOM 1953 N N . LEU B 1 54 ? 32.428 38.112 18.557 1.00 17.46 492 LEU B N 1
ATOM 1954 C CA . LEU B 1 54 ? 33.658 38.013 17.784 1.00 17.46 492 LEU B CA 1
ATOM 1955 C C . LEU B 1 54 ? 34.319 36.653 17.987 1.00 17.25 492 LEU B C 1
ATOM 1956 O O . LEU B 1 54 ? 34.837 36.078 17.036 1.00 16.37 492 LEU B O 1
ATOM 1961 N N . GLY B 1 55 ? 34.230 36.117 19.206 1.00 16.39 493 GLY B N 1
ATOM 1962 C CA . GLY B 1 55 ? 34.813 34.811 19.519 1.00 16.47 493 GLY B CA 1
ATOM 1963 C C . GLY B 1 55 ? 34.158 33.657 18.784 1.00 16.31 493 GLY B C 1
ATOM 1964 O O . GLY B 1 55 ? 34.779 32.597 18.598 1.00 16.91 493 GLY B O 1
ATOM 1965 N N . GLU B 1 56 ? 32.902 33.857 18.386 1.00 14.88 494 GLU B N 1
ATOM 1966 C CA . GLU B 1 56 ? 32.145 32.849 17.624 1.00 14.58 494 GLU B CA 1
ATOM 1967 C C . GLU B 1 56 ? 32.558 32.783 16.161 1.00 14.55 494 GLU B C 1
ATOM 1968 O O . GLU B 1 56 ? 32.275 31.788 15.472 1.00 13.58 494 GLU B O 1
ATOM 1974 N N . LEU B 1 57 ? 33.200 33.852 15.693 1.00 14.07 495 LEU B N 1
ATOM 1975 C CA . LEU B 1 57 ? 33.614 33.965 14.298 1.00 13.98 495 LEU B CA 1
ATOM 1976 C C . LEU B 1 57 ? 34.977 33.303 14.072 1.00 14.10 495 LEU B C 1
ATOM 1977 O O . LEU B 1 57 ? 35.453 32.529 14.930 1.00 15.32 495 LEU B O 1
ATOM 1982 N N . ASN B 1 58 ? 35.576 33.562 12.910 1.00 13.77 496 ASN B N 1
ATOM 1983 C CA . ASN B 1 58 ? 36.930 33.130 12.596 1.00 13.97 496 ASN B CA 1
ATOM 1984 C C . ASN B 1 58 ? 37.829 34.360 12.332 1.00 13.27 496 ASN B C 1
ATOM 1985 O O . ASN B 1 58 ? 37.355 35.506 12.389 1.00 13.56 496 ASN B O 1
ATOM 1990 N N . GLY B 1 59 ? 39.108 34.120 12.063 1.00 12.82 497 GLY B N 1
ATOM 1991 C CA . GLY B 1 59 ? 40.049 35.194 11.797 1.00 12.86 497 GLY B CA 1
ATOM 1992 C C . GLY B 1 59 ? 39.613 36.108 10.673 1.00 13.26 497 GLY B C 1
ATOM 1993 O O . GLY B 1 59 ? 39.485 37.320 10.867 1.00 13.45 497 GLY B O 1
ATOM 1994 N N . PRO B 1 60 ? 39.367 35.536 9.477 1.00 13.28 498 PRO B N 1
ATOM 1995 C CA . PRO B 1 60 ? 38.991 36.346 8.325 1.00 12.88 498 PRO B CA 1
ATOM 1996 C C . PRO B 1 60 ? 37.789 37.263 8.589 1.00 12.11 498 PRO B C 1
ATOM 1997 O O . PRO B 1 60 ? 37.827 38.439 8.211 1.00 11.56 498 PRO B O 1
ATOM 2001 N N . LEU B 1 61 ? 36.742 36.746 9.224 1.00 11.16 499 LEU B N 1
ATOM 2002 C CA . LEU B 1 61 ? 35.547 37.570 9.494 1.00 11.27 499 LEU B CA 1
ATOM 2003 C C . LEU B 1 61 ? 35.827 38.662 10.519 1.00 11.01 499 LEU B C 1
ATOM 2004 O O . LEU B 1 61 ? 35.392 39.796 10.338 1.00 11.93 499 LEU B O 1
ATOM 2009 N N . ARG B 1 62 ? 36.547 38.321 11.593 1.00 11.21 500 ARG B N 1
ATOM 2010 C CA . ARG B 1 62 ? 36.940 39.352 12.570 1.00 11.17 500 ARG B CA 1
ATOM 2011 C C . ARG B 1 62 ? 37.765 40.452 11.915 1.00 11.49 500 ARG B C 1
ATOM 2012 O O . ARG B 1 62 ? 37.543 41.644 12.175 1.00 11.73 500 ARG B O 1
ATOM 2020 N N . GLU B 1 63 ? 38.691 40.071 11.042 1.00 11.48 501 GLU B N 1
ATOM 2021 C CA . GLU B 1 63 ? 39.559 41.053 10.394 1.00 12.33 501 GLU B CA 1
ATOM 2022 C C . GLU B 1 63 ? 38.765 41.921 9.429 1.00 12.12 501 GLU B C 1
ATOM 2023 O O . GLU B 1 63 ? 39.014 43.114 9.309 1.00 12.83 501 GLU B O 1
ATOM 2029 N N . LYS B 1 64 ? 37.777 41.320 8.759 1.00 12.06 502 LYS B N 1
ATOM 2030 C CA . LYS B 1 64 ? 36.907 42.086 7.867 1.00 12.59 502 LYS B CA 1
ATOM 2031 C C . LYS B 1 64 ? 36.115 43.112 8.675 1.00 13.14 502 LYS B C 1
ATOM 2032 O O . LYS B 1 64 ? 36.003 44.272 8.280 1.00 13.85 502 LYS B O 1
ATOM 2034 N N . ILE B 1 65 ? 35.600 42.685 9.822 1.00 12.97 503 ILE B N 1
ATOM 2035 C CA . ILE B 1 65 ? 34.803 43.566 10.676 1.00 13.73 503 ILE B CA 1
ATOM 2036 C C . ILE B 1 65 ? 35.647 44.722 11.223 1.00 13.62 503 ILE B C 1
ATOM 2037 O O . ILE B 1 65 ? 35.244 45.884 11.127 1.00 14.73 503 ILE B O 1
ATOM 2042 N N . VAL B 1 66 ? 36.824 44.425 11.768 1.00 14.09 504 VAL B N 1
ATOM 2043 C CA . VAL B 1 66 ? 37.627 45.519 12.335 1.00 14.48 504 VAL B CA 1
ATOM 2044 C C . VAL B 1 66 ? 38.053 46.516 11.253 1.00 14.80 504 VAL B C 1
ATOM 2045 O O . VAL B 1 66 ? 38.026 47.731 11.464 1.00 15.08 504 VAL B O 1
ATOM 2049 N N . ASN B 1 67 ? 38.402 46.006 10.075 1.00 14.10 505 ASN B N 1
ATOM 2050 C CA . ASN B 1 67 ? 38.787 46.874 8.964 1.00 15.32 505 ASN B CA 1
ATOM 2051 C C . ASN B 1 67 ? 37.626 47.757 8.521 1.00 16.00 505 ASN B C 1
ATOM 2052 O O . ASN B 1 67 ? 37.812 48.939 8.198 1.00 17.04 505 ASN B O 1
ATOM 2057 N N . PHE B 1 68 ? 36.424 47.190 8.529 1.00 16.52 506 PHE B N 1
ATOM 2058 C CA . PHE B 1 68 ? 35.252 47.945 8.139 1.00 17.58 506 PHE B CA 1
ATOM 2059 C C . PHE B 1 68 ? 34.931 49.025 9.170 1.00 18.07 506 PHE B C 1
ATOM 2060 O O . PHE B 1 68 ? 34.767 50.199 8.815 1.00 18.44 506 PHE B O 1
ATOM 2068 N N . ASN B 1 69 ? 34.849 48.622 10.431 1.00 18.38 507 ASN B N 1
ATOM 2069 C CA . ASN B 1 69 ? 34.512 49.548 11.515 1.00 20.07 507 ASN B CA 1
ATOM 2070 C C . ASN B 1 69 ? 35.508 50.718 11.588 1.00 21.01 507 ASN B C 1
ATOM 2071 O O . ASN B 1 69 ? 35.114 51.834 11.931 1.00 21.62 507 ASN B O 1
ATOM 2076 N N . CYS B 1 70 ? 36.767 50.478 11.209 1.00 21.55 508 CYS B N 1
ATOM 2077 C CA . CYS B 1 70 ? 37.831 51.505 11.279 1.00 22.25 508 CYS B CA 1
ATOM 2078 C C . CYS B 1 70 ? 38.217 52.157 9.925 1.00 23.52 508 CYS B C 1
ATOM 2079 O O . CYS B 1 70 ? 39.252 52.824 9.836 1.00 22.63 508 CYS B O 1
ATOM 2082 N N . ARG B 1 71 ? 37.388 51.971 8.887 1.00 25.13 509 ARG B N 1
ATOM 2083 C CA . ARG B 1 71 ? 37.656 52.461 7.515 1.00 27.39 509 ARG B CA 1
ATOM 2084 C C . ARG B 1 71 ? 38.088 53.919 7.467 1.00 27.76 509 ARG B C 1
ATOM 2085 O O . ARG B 1 71 ? 39.093 54.259 6.829 1.00 28.32 509 ARG B O 1
ATOM 2093 N N . LYS B 1 72 ? 37.303 54.756 8.139 1.00 28.70 510 LYS B N 1
ATOM 2094 C CA . LYS B 1 72 ? 37.486 56.209 8.159 1.00 29.41 510 LYS B CA 1
ATOM 2095 C C . LYS B 1 72 ? 38.761 56.588 8.900 1.00 29.34 510 LYS B C 1
ATOM 2096 O O . LYS B 1 72 ? 39.559 57.389 8.395 1.00 30.18 510 LYS B O 1
ATOM 2098 N N . LEU B 1 73 ? 38.949 56.000 10.082 1.00 28.89 511 LEU B N 1
ATOM 2099 C CA . LEU B 1 73 ? 40.168 56.190 10.868 1.00 27.77 511 LEU B CA 1
ATOM 2100 C C . LEU B 1 73 ? 41.400 55.891 10.009 1.00 27.16 511 LEU B C 1
ATOM 2101 O O . LEU B 1 73 ? 42.332 56.696 9.948 1.00 27.14 511 LEU B O 1
ATOM 2106 N N . VAL B 1 74 ? 41.383 54.746 9.326 1.00 25.85 512 VAL B N 1
ATOM 2107 C CA . VAL B 1 74 ? 42.501 54.302 8.492 1.00 25.42 512 VAL B CA 1
ATOM 2108 C C . VAL B 1 74 ? 42.797 55.291 7.358 1.00 26.05 512 VAL B C 1
ATOM 2109 O O . VAL B 1 74 ? 43.959 55.627 7.096 1.00 25.10 512 VAL B O 1
ATOM 2113 N N . ALA B 1 75 ? 41.728 55.748 6.713 1.00 27.30 513 ALA B N 1
ATOM 2114 C CA . ALA B 1 75 ? 41.797 56.718 5.620 1.00 28.96 513 ALA B CA 1
ATOM 2115 C C . ALA B 1 75 ? 42.441 58.026 6.073 1.00 29.73 513 ALA B C 1
ATOM 2116 O O . ALA B 1 75 ? 43.206 58.643 5.322 1.00 30.48 513 ALA B O 1
ATOM 2118 N N . SER B 1 76 ? 42.128 58.418 7.310 1.00 30.56 514 SER B N 1
ATOM 2119 C CA . SER B 1 76 ? 42.620 59.655 7.929 1.00 30.93 514 SER B CA 1
ATOM 2120 C C . SER B 1 76 ? 44.146 59.746 8.056 1.00 30.66 514 SER B C 1
ATOM 2121 O O . SER B 1 76 ? 44.715 60.825 7.895 1.00 30.73 514 SER B O 1
ATOM 2124 N N . MET B 1 77 ? 44.804 58.622 8.335 1.00 29.71 515 MET B N 1
ATOM 2125 C CA . MET B 1 77 ? 46.223 58.644 8.697 1.00 28.73 515 MET B CA 1
ATOM 2126 C C . MET B 1 77 ? 47.122 57.975 7.679 1.00 28.34 515 MET B C 1
ATOM 2127 O O . MET B 1 77 ? 46.968 56.782 7.429 1.00 28.09 515 MET B O 1
ATOM 2132 N N . PRO B 1 78 ? 48.105 58.724 7.130 1.00 27.97 516 PRO B N 1
ATOM 2133 C CA . PRO B 1 78 ? 49.102 58.135 6.225 1.00 27.63 516 PRO B CA 1
ATOM 2134 C C . PRO B 1 78 ? 49.800 56.923 6.852 1.00 27.29 516 PRO B C 1
ATOM 2135 O O . PRO B 1 78 ? 50.233 56.019 6.128 1.00 27.82 516 PRO B O 1
ATOM 2139 N N . LEU B 1 79 ? 49.888 56.909 8.186 1.00 26.58 517 LEU B N 1
ATOM 2140 C CA . LEU B 1 79 ? 50.392 55.759 8.950 1.00 25.82 517 LEU B CA 1
ATOM 2141 C C . LEU B 1 79 ? 49.736 54.461 8.497 1.00 25.40 517 LEU B C 1
ATOM 2142 O O . LEU B 1 79 ? 50.423 53.465 8.265 1.00 26.39 517 LEU B O 1
ATOM 2147 N N . PHE B 1 80 ? 48.408 54.482 8.394 1.00 24.85 518 PHE B N 1
ATOM 2148 C CA . PHE B 1 80 ? 47.642 53.285 8.061 1.00 24.71 518 PHE B CA 1
ATOM 2149 C C . PHE B 1 80 ? 47.347 53.222 6.558 1.00 25.02 518 PHE B C 1
ATOM 2150 O O . PHE B 1 80 ? 47.523 52.173 5.931 1.00 24.73 518 PHE B O 1
ATOM 2158 N N . ALA B 1 81 ? 46.934 54.353 5.991 1.00 25.37 519 ALA B N 1
ATOM 2159 C CA . ALA B 1 81 ? 46.538 54.427 4.581 1.00 25.59 519 ALA B CA 1
ATOM 2160 C C . ALA B 1 81 ? 47.625 53.949 3.608 1.00 25.80 519 ALA B C 1
ATOM 2161 O O . ALA B 1 81 ? 47.316 53.334 2.584 1.00 26.32 519 ALA B O 1
ATOM 2163 N N . ASN B 1 82 ? 48.888 54.217 3.927 1.00 25.51 520 ASN B N 1
ATOM 2164 C CA . ASN B 1 82 ? 49.998 53.882 3.029 1.00 25.60 520 ASN B CA 1
ATOM 2165 C C . ASN B 1 82 ? 50.782 52.622 3.415 1.00 24.59 520 ASN B C 1
ATOM 2166 O O . ASN B 1 82 ? 51.812 52.295 2.807 1.00 24.97 520 ASN B O 1
ATOM 2171 N N . ALA B 1 83 ? 50.279 51.903 4.410 1.00 23.07 521 ALA B N 1
ATOM 2172 C CA . ALA B 1 83 ? 50.984 50.762 4.970 1.00 21.79 521 ALA B CA 1
ATOM 2173 C C . ALA B 1 83 ? 50.551 49.423 4.353 1.00 20.60 521 ALA B C 1
ATOM 2174 O O . ALA B 1 83 ? 49.547 49.344 3.645 1.00 21.16 521 ALA B O 1
ATOM 2176 N N . ASP B 1 84 ? 51.337 48.386 4.620 1.00 19.68 522 ASP B N 1
ATOM 2177 C CA . ASP B 1 84 ? 50.968 46.996 4.345 1.00 18.86 522 ASP B CA 1
ATOM 2178 C C . ASP B 1 84 ? 49.599 46.749 5.002 1.00 18.57 522 ASP B C 1
ATOM 2179 O O . ASP B 1 84 ? 49.447 46.971 6.206 1.00 17.63 522 ASP B O 1
ATOM 2184 N N . PRO B 1 85 ? 48.584 46.325 4.210 1.00 17.91 523 PRO B N 1
ATOM 2185 C CA . PRO B 1 85 ? 47.276 46.038 4.810 1.00 17.47 523 PRO B CA 1
ATOM 2186 C C . PRO B 1 85 ? 47.331 45.013 5.939 1.00 16.74 523 PRO B C 1
ATOM 2187 O O . PRO B 1 85 ? 46.489 45.063 6.852 1.00 16.53 523 PRO B O 1
ATOM 2191 N N . ASN B 1 86 ? 48.317 44.116 5.908 1.00 15.96 524 ASN B N 1
ATOM 2192 C CA . ASN B 1 86 ? 48.480 43.156 6.984 1.00 16.32 524 ASN B CA 1
ATOM 2193 C C . ASN B 1 86 ? 48.946 43.844 8.285 1.00 15.23 524 ASN B C 1
ATOM 2194 O O . ASN B 1 86 ? 48.556 43.431 9.369 1.00 14.95 524 ASN B O 1
ATOM 2199 N N . PHE B 1 87 ? 49.777 44.887 8.166 1.00 14.19 525 PHE B N 1
ATOM 2200 C CA . PHE B 1 87 ? 50.146 45.700 9.346 1.00 13.17 525 PHE B CA 1
ATOM 2201 C C . PHE B 1 87 ? 48.921 46.414 9.922 1.00 12.89 525 PHE B C 1
ATOM 2202 O O . PHE B 1 87 ? 48.672 46.377 11.132 1.00 12.98 525 PHE B O 1
ATOM 2210 N N . VAL B 1 88 ? 48.157 47.062 9.047 1.00 12.59 526 VAL B N 1
ATOM 2211 C CA . VAL B 1 88 ? 46.957 47.792 9.474 1.00 12.62 526 VAL B CA 1
ATOM 2212 C C . VAL B 1 88 ? 46.023 46.841 10.205 1.00 12.57 526 VAL B C 1
ATOM 2213 O O . VAL B 1 88 ? 45.568 47.130 11.317 1.00 12.15 526 VAL B O 1
ATOM 2217 N N . THR B 1 89 ? 45.778 45.667 9.626 1.00 12.32 527 THR B N 1
ATOM 2218 C CA . THR B 1 89 ? 44.904 44.711 10.308 1.00 12.38 527 THR B CA 1
ATOM 2219 C C . THR B 1 89 ? 45.432 44.304 11.670 1.00 12.19 527 THR B C 1
ATOM 2220 O O . THR B 1 89 ? 44.665 44.248 12.650 1.00 12.57 527 THR B O 1
ATOM 2224 N N . ALA B 1 90 ? 46.739 44.052 11.751 1.00 11.50 528 ALA B N 1
ATOM 2225 C CA . ALA B 1 90 ? 47.356 43.639 13.007 1.00 11.69 528 ALA B CA 1
ATOM 2226 C C . ALA B 1 90 ? 47.154 44.712 14.070 1.00 12.12 528 ALA B C 1
ATOM 2227 O O . ALA B 1 90 ? 46.797 44.390 15.201 1.00 12.78 528 ALA B O 1
ATOM 2229 N N . MET B 1 91 ? 47.396 45.973 13.706 1.00 11.83 529 MET B N 1
ATOM 2230 C CA . MET B 1 91 ? 47.244 47.064 14.672 1.00 12.89 529 MET B CA 1
ATOM 2231 C C . MET B 1 91 ? 45.789 47.296 15.067 1.00 11.90 529 MET B C 1
ATOM 2232 O O . MET B 1 91 ? 45.495 47.408 16.253 1.00 11.85 529 MET B O 1
ATOM 2237 N N . LEU B 1 92 ? 44.890 47.353 14.080 1.00 11.11 530 LEU B N 1
ATOM 2238 C CA . LEU B 1 92 ? 43.456 47.570 14.350 1.00 11.24 530 LEU B CA 1
ATOM 2239 C C . LEU B 1 92 ? 42.893 46.521 15.307 1.00 11.34 530 LEU B C 1
ATOM 2240 O O . LEU B 1 92 ? 42.093 46.844 16.185 1.00 11.45 530 LEU B O 1
ATOM 2245 N N . THR B 1 93 ? 43.326 45.272 15.136 1.00 11.22 531 THR B N 1
ATOM 2246 C CA . THR B 1 93 ? 42.898 44.170 15.995 1.00 11.61 531 THR B CA 1
ATOM 2247 C C . THR B 1 93 ? 43.214 44.405 17.474 1.00 11.67 531 THR B C 1
ATOM 2248 O O . THR B 1 93 ? 42.481 43.936 18.357 1.00 13.07 531 THR B O 1
ATOM 2252 N N . LYS B 1 94 ? 44.287 45.154 17.730 1.00 10.48 532 LYS B N 1
ATOM 2253 C CA . LYS B 1 94 ? 44.733 45.429 19.087 1.00 10.84 532 LYS B CA 1
ATOM 2254 C C . LYS B 1 94 ? 44.044 46.647 19.712 1.00 10.27 532 LYS B C 1
ATOM 2255 O O . LYS B 1 94 ? 44.122 46.828 20.928 1.00 10.80 532 LYS B O 1
ATOM 2261 N N . LEU B 1 95 ? 43.381 47.466 18.897 1.00 10.28 533 LEU B N 1
ATOM 2262 C CA . LEU B 1 95 ? 42.820 48.733 19.403 1.00 10.72 533 LEU B CA 1
ATOM 2263 C C . LEU B 1 95 ? 41.620 48.516 20.316 1.00 10.66 533 LEU B C 1
ATOM 2264 O O . LEU B 1 95 ? 40.809 47.613 20.090 1.00 12.10 533 LEU B O 1
ATOM 2269 N N . LYS B 1 96 ? 41.508 49.371 21.336 1.00 10.02 534 LYS B N 1
ATOM 2270 C CA . LYS B 1 96 ? 40.368 49.362 22.249 1.00 10.05 534 LYS B CA 1
ATOM 2271 C C . LYS B 1 96 ? 39.588 50.673 22.083 1.00 10.09 534 LYS B C 1
ATOM 2272 O O . LYS B 1 96 ? 40.154 51.758 22.243 1.00 10.46 534 LYS B O 1
ATOM 2274 N N . PHE B 1 97 ? 38.306 50.572 21.743 1.00 10.52 535 PHE B N 1
ATOM 2275 C CA . PHE B 1 97 ? 37.483 51.780 21.581 1.00 10.47 535 PHE B CA 1
ATOM 2276 C C . PHE B 1 97 ? 37.145 52.377 22.941 1.00 10.58 535 PHE B C 1
ATOM 2277 O O . PHE B 1 97 ? 36.763 51.649 23.872 1.00 11.17 535 PHE B O 1
ATOM 2285 N N . GLU B 1 98 ? 37.315 53.695 23.060 1.00 10.08 536 GLU B N 1
ATOM 2286 C CA . GLU B 1 98 ? 37.073 54.410 24.321 1.00 10.60 536 GLU B CA 1
ATOM 2287 C C . GLU B 1 98 ? 36.389 55.740 24.034 1.00 10.28 536 GLU B C 1
ATOM 2288 O O . GLU B 1 98 ? 36.715 56.397 23.053 1.00 11.04 536 GLU B O 1
ATOM 2294 N N . VAL B 1 99 ? 35.449 56.130 24.891 1.00 9.73 537 VAL B N 1
ATOM 2295 C CA . VAL B 1 99 ? 34.838 57.462 24.770 1.00 9.90 537 VAL B CA 1
ATOM 2296 C C . VAL B 1 99 ? 35.175 58.293 26.011 1.00 9.43 537 VAL B C 1
ATOM 2297 O O . VAL B 1 99 ? 35.030 57.802 27.120 1.00 9.92 537 VAL B O 1
ATOM 2301 N N . PHE B 1 100 ? 35.629 59.532 25.803 1.00 7.92 538 PHE B N 1
ATOM 2302 C CA . PHE B 1 100 ? 35.899 60.478 26.879 1.00 8.15 538 PHE B CA 1
ATOM 2303 C C . PHE B 1 100 ? 34.971 61.686 26.759 1.00 8.55 538 PHE B C 1
ATOM 2304 O O . PHE B 1 100 ? 34.556 62.045 25.653 1.00 9.15 538 PHE B O 1
ATOM 2312 N N . GLN B 1 101 ? 34.683 62.281 27.913 1.00 8.17 539 GLN B N 1
ATOM 2313 C CA . GLN B 1 101 ? 33.756 63.416 28.006 1.00 8.84 539 GLN B CA 1
ATOM 2314 C C . GLN B 1 101 ? 34.512 64.727 28.138 1.00 9.18 539 GLN B C 1
ATOM 2315 O O . GLN B 1 101 ? 35.663 64.757 28.611 1.00 9.34 539 GLN B O 1
ATOM 2321 N N . PRO B 1 102 ? 33.868 65.846 27.752 1.00 9.43 540 PRO B N 1
ATOM 2322 C CA . PRO B 1 102 ? 34.593 67.107 27.819 1.00 10.09 540 PRO B CA 1
ATOM 2323 C C . PRO B 1 102 ? 35.161 67.366 29.209 1.00 9.98 540 PRO B C 1
ATOM 2324 O O . PRO B 1 102 ? 34.464 67.179 30.235 1.00 11.08 540 PRO B O 1
ATOM 2328 N N . GLY B 1 103 ? 36.438 67.745 29.229 1.00 9.62 541 GLY B N 1
ATOM 2329 C CA . GLY B 1 103 ? 37.138 68.078 30.456 1.00 10.16 541 GLY B CA 1
ATOM 2330 C C . GLY B 1 103 ? 37.922 66.926 31.057 1.00 10.46 541 GLY B C 1
ATOM 2331 O O . GLY B 1 103 ? 38.739 67.141 31.956 1.00 11.22 541 GLY B O 1
ATOM 2332 N N . ASP B 1 104 ? 37.677 65.705 30.571 1.00 10.12 542 ASP B N 1
ATOM 2333 C CA . ASP B 1 104 ? 38.407 64.530 31.083 1.00 10.28 542 ASP B CA 1
ATOM 2334 C C . ASP B 1 104 ? 39.904 64.645 30.865 1.00 10.68 542 ASP B C 1
ATOM 2335 O O . ASP B 1 104 ? 40.348 65.054 29.782 1.00 10.46 542 ASP B O 1
ATOM 2340 N N . TYR B 1 105 ? 40.681 64.278 31.879 1.00 11.40 543 TYR B N 1
ATOM 2341 C CA . TYR B 1 105 ? 42.114 64.089 31.673 1.00 12.58 543 TYR B CA 1
ATOM 2342 C C . TYR B 1 105 ? 42.334 62.699 31.105 1.00 12.29 543 TYR B C 1
ATOM 2343 O O . TYR B 1 105 ? 42.183 61.690 31.814 1.00 13.95 543 TYR B O 1
ATOM 2352 N N . ILE B 1 106 ? 42.678 62.660 29.826 1.00 10.96 544 ILE B N 1
ATOM 2353 C CA . ILE B 1 106 ? 43.019 61.413 29.144 1.00 10.31 544 ILE B CA 1
ATOM 2354 C C . ILE B 1 106 ? 44.428 60.987 29.554 1.00 10.00 544 ILE B C 1
ATOM 2355 O O . ILE B 1 106 ? 44.666 59.805 29.862 1.00 10.65 544 ILE B O 1
ATOM 2360 N N . ILE B 1 107 ? 45.352 61.952 29.562 1.00 10.22 545 ILE B N 1
ATOM 2361 C CA . ILE B 1 107 ? 46.715 61.718 30.029 1.00 10.05 545 ILE B CA 1
ATOM 2362 C C . ILE B 1 107 ? 47.073 62.813 31.038 1.00 10.13 545 ILE B C 1
ATOM 2363 O O . ILE B 1 107 ? 46.732 63.980 30.836 1.00 10.45 545 ILE B O 1
ATOM 2368 N N . ARG B 1 108 ? 47.761 62.428 32.114 1.00 10.91 546 ARG B N 1
ATOM 2369 C CA . ARG B 1 108 ? 48.285 63.415 33.069 1.00 11.62 546 ARG B CA 1
ATOM 2370 C C . ARG B 1 108 ? 49.798 63.513 32.978 1.00 12.24 546 ARG B C 1
ATOM 2371 O O . ARG B 1 108 ? 50.490 62.507 33.048 1.00 11.61 546 ARG B O 1
ATOM 2379 N N . GLU B 1 109 ? 50.303 64.738 32.836 1.00 12.71 547 GLU B N 1
ATOM 2380 C CA . GLU B 1 109 ? 51.742 64.959 32.737 1.00 13.21 547 GLU B CA 1
ATOM 2381 C C . GLU B 1 109 ? 52.470 64.324 33.922 1.00 13.44 547 GLU B C 1
ATOM 2382 O O . GLU B 1 109 ? 51.971 64.354 35.060 1.00 13.66 547 GLU B O 1
ATOM 2388 N N . GLY B 1 110 ? 53.635 63.737 33.647 1.00 13.21 548 GLY B N 1
ATOM 2389 C CA . GLY B 1 110 ? 54.520 63.214 34.701 1.00 13.73 548 GLY B CA 1
ATOM 2390 C C . GLY B 1 110 ? 54.242 61.802 35.186 1.00 14.01 548 GLY B C 1
ATOM 2391 O O . GLY B 1 110 ? 55.053 61.221 35.928 1.00 15.02 548 GLY B O 1
ATOM 2392 N N . THR B 1 111 ? 53.106 61.234 34.777 1.00 13.57 549 THR B N 1
ATOM 2393 C CA . THR B 1 111 ? 52.742 59.866 35.128 1.00 13.86 549 THR B CA 1
ATOM 2394 C C . THR B 1 111 ? 53.438 58.860 34.206 1.00 14.53 549 THR B C 1
ATOM 2395 O O . THR B 1 111 ? 53.949 59.239 33.148 1.00 14.49 549 THR B O 1
ATOM 2399 N N . ILE B 1 112 ? 53.486 57.595 34.610 1.00 15.55 550 ILE B N 1
ATOM 2400 C CA . ILE B 1 112 ? 54.114 56.562 33.766 1.00 17.12 550 ILE B CA 1
ATOM 2401 C C . ILE B 1 112 ? 53.136 56.198 32.644 1.00 17.57 550 ILE B C 1
ATOM 2402 O O . ILE B 1 112 ? 52.020 55.784 32.914 1.00 19.54 550 ILE B O 1
ATOM 2407 N N . GLY B 1 113 ? 53.538 56.395 31.393 1.00 17.14 551 GLY B N 1
ATOM 2408 C CA . GLY B 1 113 ? 52.612 56.186 30.258 1.00 16.74 551 GLY B CA 1
ATOM 2409 C C . GLY B 1 113 ? 52.707 54.791 29.667 1.00 16.18 551 GLY B C 1
ATOM 2410 O O . GLY B 1 113 ? 53.816 54.297 29.395 1.00 16.35 551 GLY B O 1
ATOM 2411 N N . LYS B 1 114 ? 51.556 54.146 29.481 1.00 15.25 552 LYS B N 1
ATOM 2412 C CA . LYS B 1 114 ? 51.526 52.770 28.964 1.00 15.34 552 LYS B CA 1
ATOM 2413 C C . LYS B 1 114 ? 50.544 52.548 27.816 1.00 14.32 552 LYS B C 1
ATOM 2414 O O . LYS B 1 114 ? 50.300 51.400 27.413 1.00 14.85 552 LYS B O 1
ATOM 2420 N N . LYS B 1 115 ? 49.980 53.644 27.296 1.00 13.03 553 LYS B N 1
ATOM 2421 C CA . LYS B 1 115 ? 48.969 53.576 26.227 1.00 12.70 553 LYS B CA 1
ATOM 2422 C C . LYS B 1 115 ? 49.139 54.773 25.306 1.00 11.44 553 LYS B C 1
ATOM 2423 O O . LYS B 1 115 ? 49.566 55.839 25.738 1.00 10.87 553 LYS B O 1
ATOM 2429 N N . MET B 1 116 ? 48.827 54.592 24.025 1.00 9.91 554 MET B N 1
ATOM 2430 C CA . MET B 1 116 ? 48.636 55.742 23.132 1.00 9.32 554 MET B CA 1
ATOM 2431 C C . MET B 1 116 ? 47.212 55.737 22.601 1.00 8.46 554 MET B C 1
ATOM 2432 O O . MET B 1 116 ? 46.480 54.749 22.767 1.00 7.89 554 MET B O 1
ATOM 2437 N N . TYR B 1 117 ? 46.824 56.849 21.972 1.00 8.46 555 TYR B N 1
ATOM 2438 C CA . TYR B 1 117 ? 45.438 57.042 21.517 1.00 8.09 555 TYR B CA 1
ATOM 2439 C C . TYR B 1 117 ? 45.381 57.573 20.101 1.00 8.00 555 TYR B C 1
ATOM 2440 O O . TYR B 1 117 ? 46.146 58.471 19.740 1.00 8.25 555 TYR B O 1
ATOM 2449 N N . PHE B 1 118 ? 44.453 57.018 19.319 1.00 7.86 556 PHE B N 1
ATOM 2450 C CA . PHE B 1 118 ? 44.168 57.471 17.943 1.00 8.59 556 PHE B CA 1
ATOM 2451 C C . PHE B 1 118 ? 42.820 58.164 17.951 1.00 8.95 556 PHE B C 1
ATOM 2452 O O . PHE B 1 118 ? 41.842 57.603 18.435 1.00 8.83 556 PHE B O 1
ATOM 2460 N N . ILE B 1 119 ? 42.775 59.372 17.397 1.00 9.04 557 ILE B N 1
ATOM 2461 C CA . ILE B 1 119 ? 41.536 60.148 17.434 1.00 9.62 557 ILE B CA 1
ATOM 2462 C C . ILE B 1 119 ? 40.648 59.821 16.232 1.00 10.87 557 ILE B C 1
ATOM 2463 O O . ILE B 1 119 ? 40.980 60.162 15.101 1.00 11.73 557 ILE B O 1
ATOM 2468 N N . GLN B 1 120 ? 39.523 59.165 16.493 1.00 11.87 558 GLN B N 1
ATOM 2469 C CA . GLN B 1 120 ? 38.506 58.954 15.467 1.00 13.69 558 GLN B CA 1
ATOM 2470 C C . GLN B 1 120 ? 37.689 60.226 15.271 1.00 14.53 558 GLN B C 1
ATOM 2471 O O . GLN B 1 120 ? 37.540 60.724 14.133 1.00 16.06 558 GLN B O 1
ATOM 2477 N N . HIS B 1 121 ? 37.163 60.759 16.371 1.00 14.01 559 HIS B N 1
ATOM 2478 C CA . HIS B 1 121 ? 36.407 62.000 16.324 1.00 15.09 559 HIS B CA 1
ATOM 2479 C C . HIS B 1 121 ? 36.534 62.755 17.631 1.00 14.67 559 HIS B C 1
ATOM 2480 O O . HIS B 1 121 ? 36.376 62.180 18.697 1.00 14.85 559 HIS B O 1
ATOM 2487 N N . GLY B 1 122 ? 36.858 64.037 17.547 1.00 13.23 560 GLY B N 1
ATOM 2488 C CA . GLY B 1 122 ? 36.934 64.870 18.731 1.00 12.87 560 GLY B CA 1
ATOM 2489 C C . GLY B 1 122 ? 38.154 65.755 18.692 1.00 12.32 560 GLY B C 1
ATOM 2490 O O . GLY B 1 122 ? 38.992 65.651 17.789 1.00 12.25 560 GLY B O 1
ATOM 2491 N N . VAL B 1 123 ? 38.221 66.651 19.662 1.00 12.08 561 VAL B N 1
ATOM 2492 C CA . VAL B 1 123 ? 39.338 67.563 19.807 1.00 12.52 561 VAL B CA 1
ATOM 2493 C C . VAL B 1 123 ? 39.911 67.408 21.206 1.00 12.26 561 VAL B C 1
ATOM 2494 O O . VAL B 1 123 ? 39.163 67.381 22.202 1.00 12.21 561 VAL B O 1
ATOM 2498 N N . VAL B 1 124 ? 41.236 67.284 21.281 1.00 11.89 562 VAL B N 1
ATOM 2499 C CA . VAL B 1 124 ? 41.926 67.264 22.579 1.00 10.97 562 VAL B CA 1
ATOM 2500 C C . VAL B 1 124 ? 42.882 68.439 22.694 1.00 12.06 562 VAL B C 1
ATOM 2501 O O . VAL B 1 124 ? 43.357 68.945 21.675 1.00 12.97 562 VAL B O 1
ATOM 2505 N N . SER B 1 125 ? 43.137 68.869 23.933 1.00 12.54 563 SER B N 1
ATOM 2506 C CA . SER B 1 125 ? 44.152 69.870 24.232 1.00 14.55 563 SER B CA 1
ATOM 2507 C C . SER B 1 125 ? 45.364 69.224 24.869 1.00 14.02 563 SER B C 1
ATOM 2508 O O . SER B 1 125 ? 45.245 68.521 25.878 1.00 13.33 563 SER B O 1
ATOM 2511 N N . VAL B 1 126 ? 46.523 69.505 24.286 1.00 14.30 564 VAL B N 1
ATOM 2512 C CA . VAL B 1 126 ? 47.806 69.072 24.814 1.00 14.88 564 VAL B CA 1
ATOM 2513 C C . VAL B 1 126 ? 48.438 70.245 25.551 1.00 15.90 564 VAL B C 1
ATOM 2514 O O . VAL B 1 126 ? 48.627 71.328 24.973 1.00 15.20 564 VAL B O 1
ATOM 2518 N N . LEU B 1 127 ? 48.737 70.029 26.818 1.00 16.79 565 LEU B N 1
ATOM 2519 C CA . LEU B 1 127 ? 49.229 71.084 27.676 1.00 19.13 565 LEU B CA 1
ATOM 2520 C C . LEU B 1 127 ? 50.437 70.604 28.442 1.00 20.45 565 LEU B C 1
ATOM 2521 O O . LEU B 1 127 ? 50.328 69.739 29.305 1.00 19.84 565 LEU B O 1
ATOM 2523 N N . THR B 1 128 ? 51.598 71.160 28.113 1.00 22.35 566 THR B N 1
ATOM 2524 C CA . THR B 1 128 ? 52.777 70.965 28.946 1.00 24.53 566 THR B CA 1
ATOM 2525 C C . THR B 1 128 ? 52.809 72.176 29.848 1.00 25.77 566 THR B C 1
ATOM 2526 O O . THR B 1 128 ? 52.808 73.320 29.363 1.00 25.97 566 THR B O 1
ATOM 2530 N N . LYS B 1 129 ? 52.795 71.926 31.156 1.00 27.37 567 LYS B N 1
ATOM 2531 C CA . LYS B 1 129 ? 52.748 73.008 32.140 1.00 28.98 567 LYS B CA 1
ATOM 2532 C C . LYS B 1 129 ? 53.819 74.045 31.814 1.00 30.00 567 LYS B C 1
ATOM 2533 O O . LYS B 1 129 ? 54.995 73.703 31.641 1.00 30.65 567 LYS B O 1
ATOM 2535 N N . GLY B 1 130 ? 53.390 75.302 31.677 1.00 31.07 568 GLY B N 1
ATOM 2536 C CA . GLY B 1 130 ? 54.298 76.405 31.357 1.00 31.66 568 GLY B CA 1
ATOM 2537 C C . GLY B 1 130 ? 54.444 76.690 29.872 1.00 32.13 568 GLY B C 1
ATOM 2538 O O . GLY B 1 130 ? 54.950 77.745 29.485 1.00 32.82 568 GLY B O 1
ATOM 2539 N N . ASN B 1 131 ? 54.001 75.756 29.032 1.00 32.04 569 ASN B N 1
ATOM 2540 C CA . ASN B 1 131 ? 54.080 75.935 27.581 1.00 31.92 569 ASN B CA 1
ATOM 2541 C C . ASN B 1 131 ? 52.721 76.350 27.017 1.00 31.78 569 ASN B C 1
ATOM 2542 O O . ASN B 1 131 ? 51.747 76.472 27.762 1.00 32.40 569 ASN B O 1
ATOM 2544 N N . LYS B 1 132 ? 52.656 76.593 25.711 1.00 31.28 570 LYS B N 1
ATOM 2545 C CA . LYS B 1 132 ? 51.398 76.968 25.071 1.00 30.50 570 LYS B CA 1
ATOM 2546 C C . LYS B 1 132 ? 50.587 75.727 24.741 1.00 29.68 570 LYS B C 1
ATOM 2547 O O . LYS B 1 132 ? 51.149 74.698 24.350 1.00 29.91 570 LYS B O 1
ATOM 2548 N N . GLU B 1 133 ? 49.270 75.822 24.906 1.00 29.17 571 GLU B N 1
ATOM 2549 C CA . GLU B 1 133 ? 48.363 74.726 24.578 1.00 28.44 571 GLU B CA 1
ATOM 2550 C C . GLU B 1 133 ? 48.339 74.468 23.073 1.00 27.39 571 GLU B C 1
ATOM 2551 O O . GLU B 1 133 ? 48.370 75.409 22.265 1.00 27.40 571 GLU B O 1
ATOM 2557 N N . MET B 1 134 ? 48.285 73.189 22.711 1.00 25.26 572 MET B N 1
ATOM 2558 C CA . MET B 1 134 ? 48.172 72.760 21.326 1.00 23.96 572 MET B CA 1
ATOM 2559 C C . MET B 1 134 ? 46.974 71.828 21.224 1.00 21.93 572 MET B C 1
ATOM 2560 O O . MET B 1 134 ? 46.671 71.109 22.176 1.00 21.97 572 MET B O 1
ATOM 2565 N N . LYS B 1 135 ? 46.277 71.853 20.095 1.00 18.88 573 LYS B N 1
ATOM 2566 C CA . LYS B 1 135 ? 45.117 70.979 19.923 1.00 17.09 573 LYS B CA 1
ATOM 2567 C C . LYS B 1 135 ? 45.345 69.927 18.852 1.00 16.29 573 LYS B C 1
ATOM 2568 O O . LYS B 1 135 ? 46.046 70.169 17.863 1.00 16.14 573 LYS B O 1
ATOM 2574 N N . LEU B 1 136 ? 44.730 68.767 19.049 1.00 13.69 574 LEU B N 1
ATOM 2575 C CA . LEU B 1 136 ? 44.753 67.690 18.064 1.00 13.03 574 LEU B CA 1
ATOM 2576 C C . LEU B 1 136 ? 43.340 67.205 17.840 1.00 13.02 574 LEU B C 1
ATOM 2577 O O . LEU B 1 136 ? 42.519 67.248 18.761 1.00 13.88 574 LEU B O 1
ATOM 2582 N N . SER B 1 137 ? 43.059 66.732 16.627 1.00 13.27 575 SER B N 1
ATOM 2583 C CA A SER B 1 137 ? 41.712 66.296 16.271 0.50 13.19 575 SER B CA 1
ATOM 2584 C CA B SER B 1 137 ? 41.714 66.295 16.271 0.50 13.39 575 SER B CA 1
ATOM 2585 C C . SER B 1 137 ? 41.733 65.075 15.348 1.00 13.68 575 SER B C 1
ATOM 2586 O O . SER B 1 137 ? 42.771 64.388 15.238 1.00 12.87 575 SER B O 1
ATOM 2591 N N . ASP B 1 138 ? 40.589 64.787 14.717 1.00 14.00 576 ASP B N 1
ATOM 2592 C CA . ASP B 1 138 ? 40.391 63.583 13.890 1.00 15.27 576 ASP B CA 1
ATOM 2593 C C . ASP B 1 138 ? 41.596 63.278 13.015 1.00 14.93 576 ASP B C 1
ATOM 2594 O O . ASP B 1 138 ? 42.074 64.155 12.275 1.00 15.17 576 ASP B O 1
ATOM 2599 N N . GLY B 1 139 ? 42.072 62.038 13.105 1.00 15.42 577 GLY B N 1
ATOM 2600 C CA . GLY B 1 139 ? 43.195 61.565 12.295 1.00 15.18 577 GLY B CA 1
ATOM 2601 C C . GLY B 1 139 ? 44.575 61.826 12.869 1.00 15.25 577 GLY B C 1
ATOM 2602 O O . GLY B 1 139 ? 45.584 61.570 12.193 1.00 16.72 577 GLY B O 1
ATOM 2603 N N . SER B 1 140 ? 44.635 62.365 14.085 1.00 13.68 578 SER B N 1
ATOM 2604 C CA . SER B 1 140 ? 45.901 62.475 14.797 1.00 12.62 578 SER B CA 1
ATOM 2605 C C . SER B 1 140 ? 45.972 61.426 15.885 1.00 11.33 578 SER B C 1
ATOM 2606 O O . SER B 1 140 ? 44.965 60.827 16.264 1.00 11.11 578 SER B O 1
ATOM 2609 N N . TYR B 1 141 ? 47.180 61.191 16.375 1.00 10.07 579 TYR B N 1
ATOM 2610 C CA . TYR B 1 141 ? 47.361 60.345 17.547 1.00 9.06 579 TYR B CA 1
ATOM 2611 C C . TYR B 1 141 ? 48.287 61.016 18.550 1.00 9.07 579 TYR B C 1
ATOM 2612 O O . TYR B 1 141 ? 49.004 61.965 18.223 1.00 9.56 579 TYR B O 1
ATOM 2621 N N . PHE B 1 142 ? 48.241 60.529 19.782 1.00 8.40 580 PHE B N 1
ATOM 2622 C CA . PHE B 1 142 ? 49.085 61.063 20.848 1.00 8.92 580 PHE B CA 1
ATOM 2623 C C . PHE B 1 142 ? 49.338 59.993 21.905 1.00 9.10 580 PHE B C 1
ATOM 2624 O O . PHE B 1 142 ? 48.609 58.996 21.984 1.00 8.90 580 PHE B O 1
ATOM 2632 N N . GLY B 1 143 ? 50.355 60.219 22.730 1.00 8.97 581 GLY B N 1
ATOM 2633 C CA . GLY B 1 143 ? 50.755 59.300 23.794 1.00 9.53 581 GLY B CA 1
ATOM 2634 C C . GLY B 1 143 ? 51.832 58.334 23.306 1.00 9.96 581 GLY B C 1
ATOM 2635 O O . GLY B 1 143 ? 52.221 57.431 24.032 1.00 9.92 581 GLY B O 1
ATOM 2636 N N . GLU B 1 144 ? 52.311 58.539 22.079 1.00 10.30 582 GLU B N 1
ATOM 2637 C CA . GLU B 1 144 ? 53.331 57.647 21.506 1.00 10.13 582 GLU B CA 1
ATOM 2638 C C . GLU B 1 144 ? 54.688 57.776 22.197 1.00 10.67 582 GLU B C 1
ATOM 2639 O O . GLU B 1 144 ? 55.475 56.828 22.162 1.00 10.76 582 GLU B O 1
ATOM 2645 N N . ILE B 1 145 ? 54.973 58.944 22.772 1.00 10.30 583 ILE B N 1
ATOM 2646 C CA . ILE B 1 145 ? 56.333 59.197 23.294 1.00 10.87 583 ILE B CA 1
ATOM 2647 C C . ILE B 1 145 ? 56.659 58.174 24.359 1.00 11.01 583 ILE B C 1
ATOM 2648 O O . ILE B 1 145 ? 57.717 57.551 24.312 1.00 11.19 583 ILE B O 1
ATOM 2653 N N . CYS B 1 146 ? 55.751 57.971 25.311 1.00 10.57 584 CYS B N 1
ATOM 2654 C CA . CYS B 1 146 ? 56.032 57.014 26.392 1.00 11.66 584 CYS B CA 1
ATOM 2655 C C . CYS B 1 146 ? 56.069 55.550 25.935 1.00 10.67 584 CYS B C 1
ATOM 2656 O O . CYS B 1 146 ? 56.716 54.722 26.569 1.00 10.91 584 CYS B O 1
ATOM 2659 N N . LEU B 1 147 ? 55.366 55.221 24.853 1.00 10.27 585 LEU B N 1
ATOM 2660 C CA . LEU B 1 147 ? 55.431 53.880 24.292 1.00 11.01 585 LEU B CA 1
ATOM 2661 C C . LEU B 1 147 ? 56.846 53.615 23.766 1.00 11.91 585 LEU B C 1
ATOM 2662 O O . LEU B 1 147 ? 57.319 52.472 23.773 1.00 13.07 585 LEU B O 1
ATOM 2667 N N . LEU B 1 148 ? 57.507 54.680 23.337 1.00 11.32 586 LEU B N 1
ATOM 2668 C CA . LEU B 1 148 ? 58.880 54.590 22.821 1.00 11.99 586 LEU B CA 1
ATOM 2669 C C . LEU B 1 148 ? 59.950 54.729 23.900 1.00 12.63 586 LEU B C 1
ATOM 2670 O O . LEU B 1 148 ? 60.968 54.021 23.854 1.00 13.60 586 LEU B O 1
ATOM 2675 N N . THR B 1 149 ? 59.749 55.650 24.846 1.00 12.82 587 THR B N 1
ATOM 2676 C CA . THR B 1 149 ? 60.752 55.938 25.896 1.00 13.09 587 THR B CA 1
ATOM 2677 C C . THR B 1 149 ? 60.629 55.069 27.152 1.00 14.02 587 THR B C 1
ATOM 2678 O O . THR B 1 149 ? 61.611 54.886 27.901 1.00 14.46 587 THR B O 1
ATOM 2682 N N . ARG B 1 150 ? 59.416 54.587 27.407 1.00 13.83 588 ARG B N 1
ATOM 2683 C CA . ARG B 1 150 ? 59.084 53.917 28.668 1.00 14.87 588 ARG B CA 1
ATOM 2684 C C . ARG B 1 150 ? 59.309 54.851 29.860 1.00 14.45 588 ARG B C 1
ATOM 2685 O O . ARG B 1 150 ? 59.535 54.387 31.000 1.00 15.78 588 ARG B O 1
ATOM 2693 N N . GLY B 1 151 ? 59.224 56.154 29.595 1.00 14.24 589 GLY B N 1
ATOM 2694 C CA . GLY B 1 151 ? 59.377 57.188 30.620 1.00 13.86 589 GLY B CA 1
ATOM 2695 C C . GLY B 1 151 ? 58.070 57.774 31.123 1.00 14.11 589 GLY B C 1
ATOM 2696 O O . GLY B 1 151 ? 57.039 57.088 31.181 1.00 14.94 589 GLY B O 1
ATOM 2697 N N . ARG B 1 152 ? 58.119 59.053 31.476 1.00 13.17 590 ARG B N 1
ATOM 2698 C CA . ARG B 1 152 ? 56.944 59.727 32.025 1.00 12.97 590 ARG B CA 1
ATOM 2699 C C . ARG B 1 152 ? 56.310 60.675 31.015 1.00 12.77 590 ARG B C 1
ATOM 2700 O O . ARG B 1 152 ? 56.977 61.199 30.118 1.00 13.24 590 ARG B O 1
ATOM 2708 N N . ARG B 1 153 ? 54.995 60.863 31.147 1.00 11.60 591 ARG B N 1
ATOM 2709 C CA . ARG B 1 153 ? 54.249 61.694 30.198 1.00 12.47 591 ARG B CA 1
ATOM 2710 C C . ARG B 1 153 ? 54.773 63.120 30.095 1.00 12.50 591 ARG B C 1
ATOM 2711 O O . ARG B 1 153 ? 54.966 63.801 31.105 1.00 13.39 591 ARG B O 1
ATOM 2719 N N . THR B 1 154 ? 54.966 63.582 28.860 1.00 13.06 592 THR B N 1
ATOM 2720 C CA . THR B 1 154 ? 55.558 64.903 28.588 1.00 13.65 592 THR B CA 1
ATOM 2721 C C . THR B 1 154 ? 54.560 66.062 28.608 1.00 13.75 592 THR B C 1
ATOM 2722 O O . THR B 1 154 ? 54.957 67.230 28.487 1.00 14.69 592 THR B O 1
ATOM 2726 N N . ALA B 1 155 ? 53.274 65.730 28.701 1.00 13.34 593 ALA B N 1
ATOM 2727 C CA . ALA B 1 155 ? 52.197 66.711 28.672 1.00 12.30 593 ALA B CA 1
ATOM 2728 C C . ALA B 1 155 ? 50.952 66.058 29.232 1.00 12.45 593 ALA B C 1
ATOM 2729 O O . ALA B 1 155 ? 50.846 64.828 29.242 1.00 11.72 593 ALA B O 1
ATOM 2731 N N . SER B 1 156 ? 50.019 66.882 29.698 1.00 12.24 594 SER B N 1
ATOM 2732 C CA . SER B 1 156 ? 48.658 66.416 29.965 1.00 12.12 594 SER B CA 1
ATOM 2733 C C . SER B 1 156 ? 47.864 66.509 28.660 1.00 11.15 594 SER B C 1
ATOM 2734 O O . SER B 1 156 ? 48.155 67.337 27.780 1.00 12.47 594 SER B O 1
ATOM 2737 N N . VAL B 1 157 ? 46.882 65.627 28.493 1.00 10.49 595 VAL B N 1
ATOM 2738 C CA . VAL B 1 157 ? 45.994 65.706 27.344 1.00 10.40 595 VAL B CA 1
ATOM 2739 C C . VAL B 1 157 ? 44.568 65.619 27.865 1.00 10.05 595 VAL B C 1
ATOM 2740 O O . VAL B 1 157 ? 44.222 64.656 28.550 1.00 9.42 595 VAL B O 1
ATOM 2744 N N . ARG B 1 158 ? 43.778 66.656 27.589 1.00 10.21 596 ARG B N 1
ATOM 2745 C CA . ARG B 1 158 ? 42.381 66.718 28.047 1.00 11.09 596 ARG B CA 1
ATOM 2746 C C . ARG B 1 158 ? 41.428 66.682 26.872 1.00 10.83 596 ARG B C 1
ATOM 2747 O O . ARG B 1 158 ? 41.736 67.215 25.806 1.00 10.54 596 ARG B O 1
ATOM 2755 N N . ALA B 1 159 ? 40.250 66.091 27.070 1.00 10.23 597 ALA B N 1
ATOM 2756 C CA . ALA B 1 159 ? 39.206 66.122 26.053 1.00 10.92 597 ALA B CA 1
ATOM 2757 C C . ALA B 1 159 ? 38.585 67.518 26.026 1.00 11.98 597 ALA B C 1
ATOM 2758 O O . ALA B 1 159 ? 38.169 68.035 27.060 1.00 12.49 597 ALA B O 1
ATOM 2760 N N . ASP B 1 160 ? 38.572 68.150 24.855 1.00 12.82 598 ASP B N 1
ATOM 2761 C CA . ASP B 1 160 ? 37.934 69.463 24.730 1.00 14.33 598 ASP B CA 1
ATOM 2762 C C . ASP B 1 160 ? 36.461 69.251 24.457 1.00 13.93 598 ASP B C 1
ATOM 2763 O O . ASP B 1 160 ? 35.602 69.937 25.024 1.00 15.72 598 ASP B O 1
ATOM 2768 N N . THR B 1 161 ? 36.196 68.337 23.535 1.00 13.47 599 THR B N 1
ATOM 2769 C CA . THR B 1 161 ? 34.871 67.888 23.151 1.00 12.57 599 THR B CA 1
ATOM 2770 C C . THR B 1 161 ? 34.702 66.442 23.638 1.00 12.21 599 THR B C 1
ATOM 2771 O O . THR B 1 161 ? 35.638 65.862 24.215 1.00 12.05 599 THR B O 1
ATOM 2775 N N . TYR B 1 162 ? 33.535 65.846 23.401 1.00 11.34 600 TYR B N 1
ATOM 2776 C CA . TYR B 1 162 ? 33.422 64.391 23.469 1.00 11.15 600 TYR B CA 1
ATOM 2777 C C . TYR B 1 162 ? 34.473 63.843 22.505 1.00 11.08 600 TYR B C 1
ATOM 2778 O O . TYR B 1 162 ? 34.669 64.388 21.416 1.00 11.80 600 TYR B O 1
ATOM 2787 N N . CYS B 1 163 ? 35.154 62.777 22.910 1.00 10.24 601 CYS B N 1
ATOM 2788 C CA . CYS B 1 163 ? 36.196 62.191 22.071 1.00 10.21 601 CYS B CA 1
ATOM 2789 C C . CYS B 1 163 ? 35.948 60.712 21.898 1.00 9.83 601 CYS B C 1
ATOM 2790 O O . CYS B 1 163 ? 35.762 59.996 22.876 1.00 10.43 601 CYS B O 1
ATOM 2793 N N . ARG B 1 164 ? 35.980 60.268 20.649 1.00 9.56 602 ARG B N 1
ATOM 2794 C CA . ARG B 1 164 ? 35.850 58.877 20.317 1.00 9.81 602 ARG B CA 1
ATOM 2795 C C . ARG B 1 164 ? 37.252 58.474 19.892 1.00 9.51 602 ARG B C 1
ATOM 2796 O O . ARG B 1 164 ? 37.747 58.910 18.846 1.00 10.18 602 ARG B O 1
ATOM 2804 N N . LEU B 1 165 ? 37.903 57.716 20.765 1.00 9.10 603 LEU B N 1
ATOM 2805 C CA . LEU B 1 165 ? 39.309 57.334 20.567 1.00 9.08 603 LEU B CA 1
ATOM 2806 C C . LEU B 1 165 ? 39.477 55.825 20.477 1.00 9.54 603 LEU B C 1
ATOM 2807 O O . LEU B 1 165 ? 38.604 55.067 20.910 1.00 9.35 603 LEU B O 1
ATOM 2812 N N . TYR B 1 166 ? 40.607 55.395 19.909 1.00 9.33 604 TYR B N 1
ATOM 2813 C CA . TYR B 1 166 ? 41.044 54.012 20.019 1.00 9.81 604 TYR B CA 1
ATOM 2814 C C . TYR B 1 166 ? 42.374 54.006 20.745 1.00 9.81 604 TYR B C 1
ATOM 2815 O O . TYR B 1 166 ? 43.291 54.728 20.355 1.00 11.13 604 TYR B O 1
ATOM 2824 N N . SER B 1 167 ? 42.479 53.210 21.802 1.00 8.76 605 SER B N 1
ATOM 2825 C CA . SER B 1 167 ? 43.738 53.128 22.541 1.00 8.85 605 SER B CA 1
ATOM 2826 C C . SER B 1 167 ? 44.526 51.880 22.163 1.00 8.52 605 SER B C 1
ATOM 2827 O O . SER B 1 167 ? 43.963 50.873 21.729 1.00 8.25 605 SER B O 1
ATOM 2830 N N . LEU B 1 168 ? 45.835 51.980 22.369 1.00 9.29 606 LEU B N 1
ATOM 2831 C CA . LEU B 1 168 ? 46.776 50.893 22.070 1.00 8.92 606 LEU B CA 1
ATOM 2832 C C . LEU B 1 168 ? 47.786 50.824 23.207 1.00 9.18 606 LEU B C 1
ATOM 2833 O O . LEU B 1 168 ? 48.444 51.815 23.503 1.00 9.65 606 LEU B O 1
ATOM 2838 N N . SER B 1 169 ? 47.878 49.660 23.855 1.00 10.53 607 SER B N 1
ATOM 2839 C CA . SER B 1 169 ? 48.787 49.487 24.993 1.00 10.87 607 SER B CA 1
ATOM 2840 C C . SER B 1 169 ? 50.215 49.299 24.494 1.00 10.90 607 SER B C 1
ATOM 2841 O O . SER B 1 169 ? 50.420 48.878 23.355 1.00 10.97 607 SER B O 1
ATOM 2844 N N . VAL B 1 170 ? 51.186 49.609 25.354 1.00 11.25 608 VAL B N 1
ATOM 2845 C CA . VAL B 1 170 ? 52.596 49.486 24.989 1.00 11.30 608 VAL B CA 1
ATOM 2846 C C . VAL B 1 170 ? 52.916 48.015 24.644 1.00 11.10 608 VAL B C 1
ATOM 2847 O O . VAL B 1 170 ? 53.633 47.742 23.670 1.00 10.72 608 VAL B O 1
ATOM 2851 N N . ASP B 1 171 ? 52.363 47.061 25.393 1.00 11.99 609 ASP B N 1
ATOM 2852 C CA . ASP B 1 171 ? 52.652 45.660 25.057 1.00 12.84 609 ASP B CA 1
ATOM 2853 C C . ASP B 1 171 ? 52.103 45.258 23.694 1.00 12.09 609 ASP B C 1
ATOM 2854 O O . ASP B 1 171 ? 52.786 44.580 22.923 1.00 12.58 609 ASP B O 1
ATOM 2859 N N . ASN B 1 172 ? 50.891 45.717 23.370 1.00 11.47 610 ASN B N 1
ATOM 2860 C CA . ASN B 1 172 ? 50.297 45.416 22.063 1.00 11.38 610 ASN B CA 1
ATOM 2861 C C . ASN B 1 172 ? 51.019 46.131 20.918 1.00 10.83 610 ASN B C 1
ATOM 2862 O O . ASN B 1 172 ? 51.210 45.561 19.844 1.00 10.82 610 ASN B O 1
ATOM 2867 N N . PHE B 1 173 ? 51.444 47.365 21.171 1.00 10.62 611 PHE B N 1
ATOM 2868 C CA . PHE B 1 173 ? 52.233 48.154 20.225 1.00 10.37 611 PHE B CA 1
ATOM 2869 C C . PHE B 1 173 ? 53.505 47.359 19.894 1.00 10.71 611 PHE B C 1
ATOM 2870 O O . PHE B 1 173 ? 53.785 47.081 18.726 1.00 10.01 611 PHE B O 1
ATOM 2878 N N . ASN B 1 174 ? 54.246 46.977 20.930 1.00 10.93 612 ASN B N 1
ATOM 2879 C CA . ASN B 1 174 ? 55.491 46.232 20.722 1.00 11.70 612 ASN B CA 1
ATOM 2880 C C . ASN B 1 174 ? 55.270 44.878 20.056 1.00 12.52 612 ASN B C 1
ATOM 2881 O O . ASN B 1 174 ? 56.069 44.456 19.207 1.00 12.34 612 ASN B O 1
ATOM 2886 N N . GLU B 1 175 ? 54.181 44.201 20.420 1.00 12.66 613 GLU B N 1
ATOM 2887 C CA . GLU B 1 175 ? 53.861 42.903 19.827 1.00 13.65 613 GLU B CA 1
ATOM 2888 C C . GLU B 1 175 ? 53.673 43.024 18.322 1.00 13.37 613 GLU B C 1
ATOM 2889 O O . GLU B 1 175 ? 54.230 42.224 17.548 1.00 13.63 613 GLU B O 1
ATOM 2895 N N . VAL B 1 176 ? 52.898 44.020 17.886 1.00 12.32 614 VAL B N 1
ATOM 2896 C CA . VAL B 1 176 ? 52.663 44.223 16.458 1.00 12.28 614 VAL B CA 1
ATOM 2897 C C . VAL B 1 176 ? 53.980 44.569 15.754 1.00 12.28 614 VAL B C 1
ATOM 2898 O O . VAL B 1 176 ? 54.264 44.070 14.658 1.00 12.40 614 VAL B O 1
ATOM 2902 N N . LEU B 1 177 ? 54.791 45.412 16.394 1.00 12.21 615 LEU B N 1
ATOM 2903 C CA . LEU B 1 177 ? 56.046 45.835 15.792 1.00 12.39 615 LEU B CA 1
ATOM 2904 C C . LEU B 1 177 ? 57.081 44.703 15.751 1.00 13.29 615 LEU B C 1
ATOM 2905 O O . LEU B 1 177 ? 58.056 44.794 15.004 1.00 13.61 615 LEU B O 1
ATOM 2910 N N . GLU B 1 178 ? 56.868 43.636 16.522 1.00 13.47 616 GLU B N 1
ATOM 2911 C CA . GLU B 1 178 ? 57.726 42.432 16.351 1.00 15.36 616 GLU B CA 1
ATOM 2912 C C . GLU B 1 178 ? 57.647 41.925 14.918 1.00 15.17 616 GLU B C 1
ATOM 2913 O O . GLU B 1 178 ? 58.662 41.468 14.353 1.00 15.97 616 GLU B O 1
ATOM 2919 N N . GLU B 1 179 ? 56.453 41.993 14.330 1.00 14.96 617 GLU B N 1
ATOM 2920 C CA . GLU B 1 179 ? 56.212 41.498 12.980 1.00 15.03 617 GLU B CA 1
ATOM 2921 C C . GLU B 1 179 ? 56.471 42.551 11.906 1.00 14.57 617 GLU B C 1
ATOM 2922 O O . GLU B 1 179 ? 56.842 42.217 10.775 1.00 14.37 617 GLU B O 1
ATOM 2928 N N . TYR B 1 180 ? 56.278 43.819 12.278 1.00 13.13 618 TYR B N 1
ATOM 2929 C CA . TYR B 1 180 ? 56.419 44.951 11.361 1.00 12.35 618 TYR B CA 1
ATOM 2930 C C . TYR B 1 180 ? 57.371 45.969 11.957 1.00 11.81 618 TYR B C 1
ATOM 2931 O O . TYR B 1 180 ? 56.968 47.099 12.234 1.00 11.33 618 TYR B O 1
ATOM 2940 N N . PRO B 1 181 ? 58.648 45.585 12.153 1.00 11.15 619 PRO B N 1
ATOM 2941 C CA . PRO B 1 181 ? 59.547 46.455 12.920 1.00 11.03 619 PRO B CA 1
ATOM 2942 C C . PRO B 1 181 ? 59.809 47.824 12.296 1.00 10.50 619 PRO B C 1
ATOM 2943 O O . PRO B 1 181 ? 60.041 48.792 13.036 1.00 11.16 619 PRO B O 1
ATOM 2947 N N . MET B 1 182 ? 59.781 47.915 10.967 1.00 10.78 620 MET B N 1
ATOM 2948 C CA . MET B 1 182 ? 60.134 49.192 10.321 1.00 10.76 620 MET B CA 1
ATOM 2949 C C . MET B 1 182 ? 59.041 50.247 10.514 1.00 11.07 620 MET B C 1
ATOM 2950 O O . MET B 1 182 ? 59.294 51.448 10.359 1.00 11.81 620 MET B O 1
ATOM 2955 N N . MET B 1 183 ? 57.842 49.797 10.892 1.00 10.33 621 MET B N 1
ATOM 2956 C CA . MET B 1 183 ? 56.754 50.737 11.188 1.00 10.15 621 MET B CA 1
ATOM 2957 C C . MET B 1 183 ? 56.986 51.544 12.461 1.00 10.04 621 MET B C 1
ATOM 2958 O O . MET B 1 183 ? 56.300 52.551 12.681 1.00 10.59 621 MET B O 1
ATOM 2963 N N . ARG B 1 184 ? 57.928 51.116 13.300 1.00 9.36 622 ARG B N 1
ATOM 2964 C CA . ARG B 1 184 ? 58.264 51.910 14.481 1.00 9.52 622 ARG B CA 1
ATOM 2965 C C . ARG B 1 184 ? 58.721 53.312 14.094 1.00 10.08 622 ARG B C 1
ATOM 2966 O O . ARG B 1 184 ? 58.514 54.270 14.850 1.00 9.93 622 ARG B O 1
ATOM 2974 N N . ARG B 1 185 ? 59.343 53.423 12.919 1.00 10.45 623 ARG B N 1
ATOM 2975 C CA A ARG B 1 185 ? 59.890 54.699 12.460 0.50 10.64 623 ARG B CA 1
ATOM 2976 C CA B ARG B 1 185 ? 59.892 54.708 12.469 0.50 10.56 623 ARG B CA 1
ATOM 2977 C C . ARG B 1 185 ? 58.818 55.785 12.335 1.00 10.42 623 ARG B C 1
ATOM 2978 O O . ARG B 1 185 ? 59.078 56.959 12.624 1.00 10.68 623 ARG B O 1
ATOM 2993 N N . ALA B 1 186 ? 57.614 55.393 11.911 1.00 10.31 624 ALA B N 1
ATOM 2994 C CA . ALA B 1 186 ? 56.529 56.371 11.758 1.00 10.71 624 ALA B CA 1
ATOM 2995 C C . ALA B 1 186 ? 56.262 57.080 13.080 1.00 10.91 624 ALA B C 1
ATOM 2996 O O . ALA B 1 186 ? 56.125 58.317 13.138 1.00 11.08 624 ALA B O 1
ATOM 2998 N N . PHE B 1 187 ? 56.206 56.290 14.152 1.00 9.91 625 PHE B N 1
ATOM 2999 C CA . PHE B 1 187 ? 55.923 56.827 15.481 1.00 9.29 625 PHE B CA 1
ATOM 3000 C C . PHE B 1 187 ? 57.099 57.635 16.019 1.00 9.28 625 PHE B C 1
ATOM 3001 O O . PHE B 1 187 ? 56.914 58.664 16.671 1.00 10.43 625 PHE B O 1
ATOM 3009 N N . GLU B 1 188 ? 58.312 57.156 15.763 1.00 9.29 626 GLU B N 1
ATOM 3010 C CA . GLU B 1 188 ? 59.510 57.890 16.197 1.00 9.19 626 GLU B CA 1
ATOM 3011 C C . GLU B 1 188 ? 59.600 59.261 15.549 1.00 9.21 626 GLU B C 1
ATOM 3012 O O . GLU B 1 188 ? 59.972 60.234 16.216 1.00 9.85 626 GLU B O 1
ATOM 3018 N N . THR B 1 189 ? 59.243 59.350 14.269 1.00 10.02 627 THR B N 1
ATOM 3019 C CA . THR B 1 189 ? 59.264 60.640 13.590 1.00 10.92 627 THR B CA 1
ATOM 3020 C C . THR B 1 189 ? 58.381 61.664 14.299 1.00 10.83 627 THR B C 1
ATOM 3021 O O . THR B 1 189 ? 58.802 62.793 14.549 1.00 11.52 627 THR B O 1
ATOM 3025 N N . VAL B 1 190 ? 57.175 61.230 14.642 1.00 10.28 628 VAL B N 1
ATOM 3026 C CA . VAL B 1 190 ? 56.222 62.103 15.309 1.00 10.58 628 VAL B CA 1
ATOM 3027 C C . VAL B 1 190 ? 56.742 62.479 16.696 1.00 10.28 628 VAL B C 1
ATOM 3028 O O . VAL B 1 190 ? 56.703 63.639 17.085 1.00 10.94 628 VAL B O 1
ATOM 3032 N N . ALA B 1 191 ? 57.260 61.489 17.425 1.00 10.21 629 ALA B N 1
ATOM 3033 C CA . ALA B 1 191 ? 57.738 61.685 18.782 1.00 10.50 629 ALA B CA 1
ATOM 3034 C C . ALA B 1 191 ? 58.896 62.684 18.778 1.00 10.93 629 ALA B C 1
ATOM 3035 O O . ALA B 1 191 ? 58.916 63.624 19.568 1.00 11.40 629 ALA B O 1
ATOM 3037 N N . ILE B 1 192 ? 59.828 62.500 17.849 1.00 10.84 630 ILE B N 1
ATOM 3038 C CA . ILE B 1 192 ? 60.997 63.377 17.752 1.00 12.24 630 ILE B CA 1
ATOM 3039 C C . ILE B 1 192 ? 60.554 64.822 17.481 1.00 12.47 630 ILE B C 1
ATOM 3040 O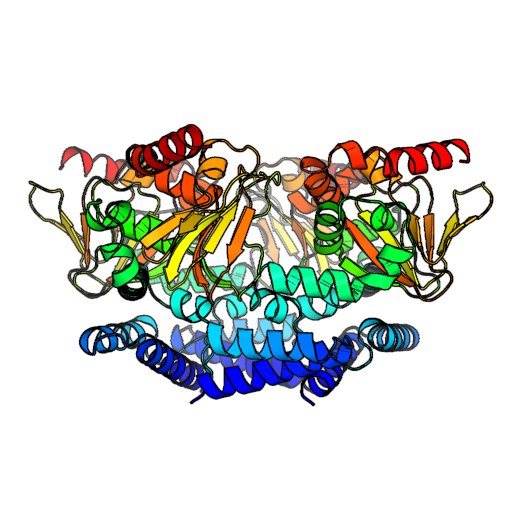 O . ILE B 1 192 ? 61.063 65.762 18.105 1.00 13.41 630 ILE B O 1
ATOM 3045 N N . ASP B 1 193 ? 59.605 64.976 16.563 1.00 13.28 631 ASP B N 1
ATOM 3046 C CA . ASP B 1 193 ? 59.105 66.297 16.162 1.00 14.12 631 ASP B CA 1
ATOM 3047 C C . ASP B 1 193 ? 58.470 66.997 17.369 1.00 14.61 631 ASP B C 1
ATOM 3048 O O . ASP B 1 193 ? 58.679 68.194 17.602 1.00 15.20 631 ASP B O 1
ATOM 3050 N N . ARG B 1 194 ? 57.712 66.234 18.149 1.00 14.34 632 ARG B N 1
ATOM 3051 C CA . ARG B 1 194 ? 57.008 66.767 19.307 1.00 14.02 632 ARG B CA 1
ATOM 3052 C C . ARG B 1 194 ? 57.955 67.115 20.449 1.00 15.35 632 ARG B C 1
ATOM 3053 O O . ARG B 1 194 ? 57.819 68.167 21.076 1.00 15.99 632 ARG B O 1
ATOM 3061 N N . LEU B 1 195 ? 58.931 66.244 20.696 1.00 16.04 633 LEU B N 1
ATOM 3062 C CA . LEU B 1 195 ? 59.949 66.505 21.709 1.00 17.32 633 LEU B CA 1
ATOM 3063 C C . LEU B 1 195 ? 60.731 67.771 21.380 1.00 19.21 633 LEU B C 1
ATOM 3064 O O . LEU B 1 195 ? 61.091 68.521 22.288 1.00 20.13 633 LEU B O 1
ATOM 3069 N N . ASP B 1 196 ? 60.998 67.991 20.094 1.00 20.86 634 ASP B N 1
ATOM 3070 C CA . ASP B 1 196 ? 61.672 69.213 19.638 1.00 23.76 634 ASP B CA 1
ATOM 3071 C C . ASP B 1 196 ? 60.835 70.453 19.956 1.00 24.77 634 ASP B C 1
ATOM 3072 O O . ASP B 1 196 ? 61.376 71.455 20.435 1.00 25.32 634 ASP B O 1
ATOM 3077 N N . ARG B 1 197 ? 59.530 70.378 19.700 1.00 25.60 635 ARG B N 1
ATOM 3078 C CA . ARG B 1 197 ? 58.622 71.503 19.957 1.00 27.13 635 ARG B CA 1
ATOM 3079 C C . ARG B 1 197 ? 58.499 71.819 21.451 1.00 28.18 635 ARG B C 1
ATOM 3080 O O . ARG B 1 197 ? 58.453 72.991 21.839 1.00 28.84 635 ARG B O 1
ATOM 3082 N N . ILE B 1 198 ? 58.453 70.775 22.280 1.00 28.98 636 ILE B N 1
ATOM 3083 C CA . ILE B 1 198 ? 58.402 70.919 23.744 1.00 29.84 636 ILE B CA 1
ATOM 3084 C C . ILE B 1 198 ? 59.660 71.619 24.265 1.00 30.40 636 ILE B C 1
ATOM 3085 O O . ILE B 1 198 ? 60.767 71.375 23.770 1.00 31.10 636 ILE B O 1
ATOM 3090 N N . ASP C 1 5 ? 14.028 22.849 21.347 1.00 31.71 443 ASP C N 1
ATOM 3091 C CA . ASP C 1 5 ? 15.142 22.538 22.282 1.00 31.30 443 ASP C CA 1
ATOM 3092 C C . ASP C 1 5 ? 15.905 23.808 22.642 1.00 30.83 443 ASP C C 1
ATOM 3093 O O . ASP C 1 5 ? 16.071 24.696 21.805 1.00 31.36 443 ASP C O 1
ATOM 3095 N N . SER C 1 6 ? 16.381 23.876 23.886 1.00 30.28 444 SER C N 1
ATOM 3096 C CA . SER C 1 6 ? 17.154 25.020 24.386 1.00 29.45 444 SER C CA 1
ATOM 3097 C C . SER C 1 6 ? 18.355 25.419 23.502 1.00 28.85 444 SER C C 1
ATOM 3098 O O . SER C 1 6 ? 18.654 26.614 23.362 1.00 28.52 444 SER C O 1
ATOM 3101 N N . SER C 1 7 ? 19.026 24.429 22.908 1.00 27.88 445 SER C N 1
ATOM 3102 C CA . SER C 1 7 ? 20.187 24.681 22.032 1.00 27.05 445 SER C CA 1
ATOM 3103 C C . SER C 1 7 ? 19.847 25.348 20.685 1.00 26.59 445 SER C C 1
ATOM 3104 O O . SER C 1 7 ? 20.643 26.140 20.169 1.00 25.49 445 SER C O 1
ATOM 3107 N N . ARG C 1 8 ? 18.691 25.006 20.119 1.00 26.09 446 ARG C N 1
ATOM 3108 C CA . ARG C 1 8 ? 18.185 25.679 18.923 1.00 25.72 446 ARG C CA 1
ATOM 3109 C C . ARG C 1 8 ? 17.774 27.113 19.263 1.00 25.74 446 ARG C C 1
ATOM 3110 O O . ARG C 1 8 ? 18.078 28.041 18.513 1.00 24.77 446 ARG C O 1
ATOM 3112 N N . ARG C 1 9 ? 17.102 27.284 20.405 1.00 25.11 447 ARG C N 1
ATOM 3113 C CA . ARG C 1 9 ? 16.701 28.607 20.875 1.00 24.74 447 ARG C CA 1
ATOM 3114 C C . ARG C 1 9 ? 17.923 29.494 21.111 1.00 24.25 447 ARG C C 1
ATOM 3115 O O . ARG C 1 9 ? 17.901 30.684 20.784 1.00 24.11 447 ARG C O 1
ATOM 3117 N N . GLN C 1 10 ? 18.987 28.905 21.666 1.00 23.54 448 GLN C N 1
ATOM 3118 C CA . GLN C 1 10 ? 20.237 29.623 21.901 1.00 23.04 448 GLN C CA 1
ATOM 3119 C C . GLN C 1 10 ? 20.814 30.127 20.581 1.00 22.40 448 GLN C C 1
ATOM 3120 O O . GLN C 1 10 ? 21.219 31.293 20.488 1.00 22.16 448 GLN C O 1
ATOM 3122 N N . TYR C 1 11 ? 20.838 29.257 19.568 1.00 21.73 449 TYR C N 1
ATOM 3123 C CA . TYR C 1 11 ? 21.301 29.649 18.229 1.00 20.70 449 TYR C CA 1
ATOM 3124 C C . TYR C 1 11 ? 20.462 30.798 17.676 1.00 20.90 449 TYR C C 1
ATOM 3125 O O . TYR C 1 11 ? 21.007 31.809 17.216 1.00 20.19 449 TYR C O 1
ATOM 3134 N N . GLN C 1 12 ? 19.140 30.627 17.698 1.00 21.20 450 GLN C N 1
ATOM 3135 C CA . GLN C 1 12 ? 18.239 31.628 17.127 1.00 21.30 450 GLN C CA 1
ATOM 3136 C C . GLN C 1 12 ? 18.403 32.981 17.828 1.00 21.91 450 GLN C C 1
ATOM 3137 O O . GLN C 1 12 ? 18.504 34.020 17.166 1.00 21.81 450 GLN C O 1
ATOM 3139 N N . GLU C 1 13 ? 18.477 32.957 19.157 1.00 21.98 451 GLU C N 1
ATOM 3140 C CA . GLU C 1 13 ? 18.670 34.180 19.947 1.00 22.56 451 GLU C CA 1
ATOM 3141 C C . GLU C 1 13 ? 20.049 34.805 19.741 1.00 22.78 451 GLU C C 1
ATOM 3142 O O . GLU C 1 13 ? 20.164 36.029 19.597 1.00 23.17 451 GLU C O 1
ATOM 3144 N N . LYS C 1 14 ? 21.093 33.973 19.714 1.00 22.31 452 LYS C N 1
ATOM 3145 C CA . LYS C 1 14 ? 22.458 34.460 19.506 1.00 22.08 452 LYS C CA 1
ATOM 3146 C C . LYS C 1 14 ? 22.577 35.062 18.109 1.00 21.81 4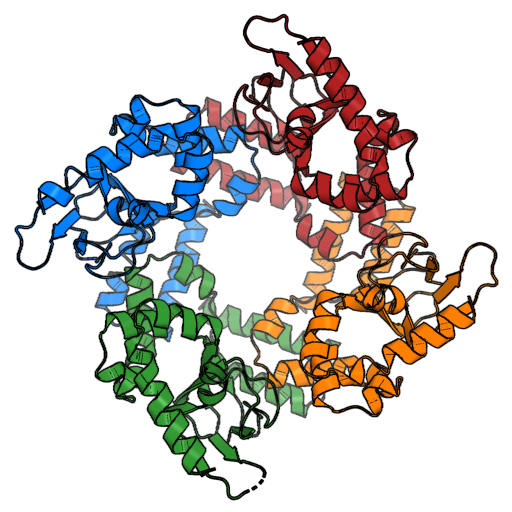52 LYS C C 1
ATOM 3147 O O . LYS C 1 14 ? 23.203 36.120 17.924 1.00 21.82 452 LYS C O 1
ATOM 3149 N N . TYR C 1 15 ? 21.950 34.411 17.128 1.00 21.02 453 TYR C N 1
ATOM 3150 C CA . TYR C 1 15 ? 21.998 34.931 15.774 1.00 20.15 453 TYR C CA 1
ATOM 3151 C C . TYR C 1 15 ? 21.265 36.288 15.612 1.00 20.14 453 TYR C C 1
ATOM 3152 O O . TYR C 1 15 ? 21.747 37.172 14.891 1.00 19.81 453 TYR C O 1
ATOM 3161 N N . LYS C 1 16 ? 20.127 36.457 16.291 1.00 20.11 454 LYS C N 1
ATOM 3162 C CA . LYS C 1 16 ? 19.416 37.744 16.306 1.00 20.07 454 LYS C CA 1
ATOM 3163 C C . LYS C 1 16 ? 20.318 38.878 16.832 1.00 19.81 454 LYS C C 1
ATOM 3164 O O . LYS C 1 16 ? 20.345 39.975 16.269 1.00 20.05 454 LYS C O 1
ATOM 3166 N N . GLN C 1 17 ? 21.059 38.596 17.903 1.00 19.59 455 GLN C N 1
ATOM 3167 C CA . GLN C 1 17 ? 22.053 39.534 18.428 1.00 19.50 455 GLN C CA 1
ATOM 3168 C C . GLN C 1 17 ? 23.108 39.888 17.372 1.00 19.16 455 GLN C C 1
ATOM 3169 O O . GLN C 1 17 ? 23.461 41.053 17.202 1.00 18.49 455 GLN C O 1
ATOM 3171 N N . VAL C 1 18 ? 23.593 38.877 16.651 1.00 18.30 456 VAL C N 1
ATOM 3172 C CA . VAL C 1 18 ? 24.554 39.094 15.562 1.00 18.29 456 VAL C CA 1
ATOM 3173 C C . VAL C 1 18 ? 23.966 39.985 14.454 1.00 18.31 456 VAL C C 1
ATOM 3174 O O . VAL C 1 18 ? 24.642 40.889 13.954 1.00 17.73 456 VAL C O 1
ATOM 3178 N N . GLU C 1 19 ? 22.704 39.745 14.090 1.00 18.14 457 GLU C N 1
ATOM 3179 C CA . GLU C 1 19 ? 22.013 40.601 13.116 1.00 18.86 457 GLU C CA 1
ATOM 3180 C C . GLU C 1 19 ? 21.976 42.053 13.564 1.00 18.59 457 GLU C C 1
ATOM 3181 O O . GLU C 1 19 ? 22.225 42.970 12.773 1.00 18.55 457 GLU C O 1
ATOM 3187 N N . GLN C 1 20 ? 21.648 42.244 14.837 1.00 18.45 458 GLN C N 1
ATOM 3188 C CA . GLN C 1 20 ? 21.564 43.586 15.411 1.00 18.77 458 GLN C CA 1
ATOM 3189 C C . GLN C 1 20 ? 22.931 44.259 15.474 1.00 18.27 458 GLN C C 1
ATOM 3190 O O . GLN C 1 20 ? 23.037 45.458 15.209 1.00 17.95 458 GLN C O 1
ATOM 3196 N N . TYR C 1 21 ? 23.969 43.482 15.789 1.00 17.57 459 TYR C N 1
ATOM 3197 C CA . TYR C 1 21 ? 25.352 43.981 15.766 1.00 17.86 459 TYR C CA 1
ATOM 3198 C C . TYR C 1 21 ? 25.743 44.459 14.362 1.00 17.66 459 TYR C C 1
ATOM 3199 O O . TYR C 1 21 ? 26.293 45.557 14.191 1.00 17.25 459 TYR C O 1
ATOM 3208 N N . MET C 1 22 ? 25.446 43.636 13.355 1.00 17.31 460 MET C N 1
ATOM 3209 C CA . MET C 1 22 ? 25.731 43.992 11.966 1.00 17.32 460 MET C CA 1
ATOM 3210 C C . MET C 1 22 ? 24.961 45.222 11.503 1.00 17.72 460 MET C C 1
ATOM 3211 O O . MET C 1 22 ? 25.497 46.055 10.768 1.00 17.85 460 MET C O 1
ATOM 3216 N N . SER C 1 23 ? 23.711 45.333 11.949 1.00 18.32 461 SER C N 1
ATOM 3217 C CA . SER C 1 23 ? 22.869 46.487 11.662 1.00 18.95 461 SER C CA 1
ATOM 3218 C C . SER C 1 23 ? 23.452 47.759 12.296 1.00 18.90 461 SER C C 1
ATOM 3219 O O . SER C 1 23 ? 23.582 48.791 11.624 1.00 18.98 461 SER C O 1
ATOM 3222 N N . PHE C 1 24 ? 23.805 47.659 13.578 1.00 19.09 462 PHE C N 1
ATOM 3223 C CA . PHE C 1 24 ? 24.400 48.768 14.338 1.00 19.22 462 PHE C CA 1
ATOM 3224 C C . PHE C 1 24 ? 25.664 49.296 13.652 1.00 19.07 462 PHE C C 1
ATOM 3225 O O . PHE C 1 24 ? 25.889 50.516 13.562 1.00 19.16 462 PHE C O 1
ATOM 3233 N N . HIS C 1 25 ? 26.491 48.369 13.164 1.00 18.34 463 HIS C N 1
ATOM 3234 C CA . HIS C 1 25 ? 27.746 48.723 12.503 1.00 18.46 463 HIS C CA 1
ATOM 3235 C C . HIS C 1 25 ? 27.615 48.991 10.996 1.00 18.52 463 HIS C C 1
ATOM 3236 O O . HIS C 1 25 ? 28.606 49.275 10.315 1.00 18.36 463 HIS C O 1
ATOM 3243 N N . LYS C 1 26 ? 26.381 48.940 10.492 1.00 18.39 464 LYS C N 1
ATOM 3244 C CA . LYS C 1 26 ? 26.082 49.302 9.098 1.00 18.62 464 LYS C CA 1
ATOM 3245 C C . LYS C 1 26 ? 26.872 48.454 8.096 1.00 18.80 464 LYS C C 1
ATOM 3246 O O . LYS C 1 26 ? 27.330 48.958 7.064 1.00 18.63 464 LYS C O 1
ATOM 3248 N N . LEU C 1 27 ? 27.040 47.165 8.398 1.00 18.76 465 LEU C N 1
ATOM 3249 C CA . LEU C 1 27 ? 27.810 46.299 7.495 1.00 19.52 465 LEU C CA 1
ATOM 3250 C C . LEU C 1 27 ? 27.003 46.058 6.214 1.00 19.66 465 LEU C C 1
ATOM 3251 O O . LEU C 1 27 ? 25.781 45.952 6.273 1.00 19.87 465 LEU C O 1
ATOM 3256 N N . PRO C 1 28 ? 27.690 45.986 5.052 1.00 20.22 466 PRO C N 1
ATOM 3257 C CA . PRO C 1 28 ? 27.028 45.770 3.759 1.00 20.35 466 PRO C CA 1
ATOM 3258 C C . PRO C 1 28 ? 26.253 44.461 3.706 1.00 20.22 466 PRO C C 1
ATOM 3259 O O . PRO C 1 28 ? 26.637 43.486 4.363 1.00 19.49 466 PRO C O 1
ATOM 3263 N N . ALA C 1 29 ? 25.181 44.459 2.915 1.00 19.62 467 ALA C N 1
ATOM 3264 C CA . ALA C 1 29 ? 24.311 43.298 2.727 1.00 18.77 467 ALA C CA 1
ATOM 3265 C C . ALA C 1 29 ? 25.070 42.023 2.376 1.00 18.14 467 ALA C C 1
ATOM 3266 O O . ALA C 1 29 ? 24.752 40.957 2.903 1.00 17.37 467 ALA C O 1
ATOM 3268 N N . ASP C 1 30 ? 26.042 42.122 1.470 1.00 17.38 468 ASP C N 1
ATOM 3269 C CA . ASP C 1 30 ? 26.781 40.919 1.059 1.00 17.49 468 ASP C CA 1
ATOM 3270 C C . ASP C 1 30 ? 27.572 40.316 2.233 1.00 16.46 468 ASP C C 1
ATOM 3271 O O . ASP C 1 30 ? 27.585 39.083 2.427 1.00 15.79 468 ASP C O 1
ATOM 3276 N N . PHE C 1 31 ? 28.156 41.185 3.060 1.00 15.35 469 PHE C N 1
ATOM 3277 C CA . PHE C 1 31 ? 28.857 40.700 4.250 1.00 14.65 469 PHE C CA 1
ATOM 3278 C C . PHE C 1 31 ? 27.912 40.079 5.279 1.00 14.15 469 PHE C C 1
ATOM 3279 O O . PHE C 1 31 ? 28.221 39.046 5.895 1.00 12.79 469 PHE C O 1
ATOM 3287 N N . ARG C 1 32 ? 26.744 40.687 5.463 1.00 14.05 470 ARG C N 1
ATOM 3288 C CA . ARG C 1 32 ? 25.747 40.100 6.344 1.00 13.54 470 ARG C CA 1
ATOM 3289 C C . ARG C 1 32 ? 25.335 38.690 5.908 1.00 13.19 470 ARG C C 1
ATOM 3290 O O . ARG C 1 32 ? 25.183 37.800 6.758 1.00 12.41 470 ARG C O 1
ATOM 3298 N N . GLN C 1 33 ? 25.174 38.485 4.593 1.00 13.15 471 GLN C N 1
ATOM 3299 C CA . GLN C 1 33 ? 24.856 37.154 4.055 1.00 13.16 471 GLN C CA 1
ATOM 3300 C C . GLN C 1 33 ? 25.988 36.182 4.371 1.00 12.33 471 GLN C C 1
ATOM 3301 O O . GLN C 1 33 ? 25.752 35.033 4.750 1.00 11.88 471 GLN C O 1
ATOM 3307 N N . LYS C 1 34 ? 27.219 36.661 4.214 1.00 11.72 472 LYS C N 1
ATOM 3308 C CA . LYS C 1 34 ? 28.411 35.846 4.467 1.00 11.37 472 LYS C CA 1
ATOM 3309 C C . LYS C 1 34 ? 28.439 35.418 5.929 1.00 11.08 472 LYS C C 1
ATOM 3310 O O . LYS C 1 34 ? 28.654 34.252 6.241 1.00 10.73 472 LYS C O 1
ATOM 3316 N N . ILE C 1 35 ? 28.184 36.364 6.833 1.00 10.62 473 ILE C N 1
ATOM 3317 C CA . ILE C 1 35 ? 28.121 36.011 8.270 1.00 11.15 473 ILE C CA 1
ATOM 3318 C C . ILE C 1 35 ? 26.998 35.011 8.591 1.00 10.89 473 ILE C C 1
ATOM 3319 O O . ILE C 1 35 ? 27.191 34.062 9.351 1.00 10.80 473 ILE C O 1
ATOM 3324 N N . HIS C 1 36 ? 25.813 35.227 8.013 1.00 10.77 474 HIS C N 1
ATOM 3325 C CA . HIS C 1 36 ? 24.692 34.288 8.182 1.00 12.01 474 HIS C CA 1
ATOM 3326 C C . HIS C 1 36 ? 25.096 32.876 7.774 1.00 10.75 474 HIS C C 1
ATOM 3327 O O . HIS C 1 36 ? 24.858 31.906 8.511 1.00 10.45 474 HIS C O 1
ATOM 3334 N N . ASP C 1 37 ? 25.736 32.773 6.609 1.00 10.57 475 ASP C N 1
ATOM 3335 C CA . ASP C 1 37 ? 26.131 31.474 6.077 1.00 10.56 475 ASP C CA 1
ATOM 3336 C C . ASP C 1 37 ? 27.207 30.838 6.939 1.00 10.56 475 ASP C C 1
ATOM 3337 O O . ASP C 1 37 ? 27.183 29.645 7.183 1.00 10.32 475 ASP C O 1
ATOM 3342 N N . TYR C 1 38 ? 28.138 31.660 7.420 1.00 9.56 476 TYR C N 1
ATOM 3343 C CA . TYR C 1 38 ? 29.132 31.167 8.352 1.00 9.95 476 TYR C CA 1
ATOM 3344 C C . TYR C 1 38 ? 28.471 30.510 9.572 1.00 10.33 476 TYR C C 1
ATOM 3345 O O . TYR C 1 38 ? 28.841 29.389 9.965 1.00 10.97 476 TYR C O 1
ATOM 3354 N N . TYR C 1 39 ? 27.496 31.199 10.175 1.00 10.85 477 TYR C N 1
ATOM 3355 C CA . TYR C 1 39 ? 26.837 30.665 11.370 1.00 11.53 477 TYR C CA 1
ATOM 3356 C C . TYR C 1 39 ? 26.142 29.347 11.073 1.00 11.90 477 TYR C C 1
ATOM 3357 O O . TYR C 1 39 ? 26.231 28.411 11.855 1.00 12.74 477 TYR C O 1
ATOM 3366 N N . GLU C 1 40 ? 25.521 29.253 9.907 1.00 11.85 478 GLU C N 1
ATOM 3367 C CA . GLU C 1 40 ? 24.817 28.019 9.537 1.00 12.85 478 GLU C CA 1
ATOM 3368 C C . GLU C 1 40 ? 25.797 26.863 9.356 1.00 12.53 478 GLU C C 1
ATOM 3369 O O . GLU C 1 40 ? 25.563 25.757 9.841 1.00 13.37 478 GLU C O 1
ATOM 3375 N N . HIS C 1 41 ? 26.912 27.112 8.690 1.00 12.39 479 HIS C N 1
ATOM 3376 C CA . HIS C 1 41 ? 27.901 26.044 8.499 1.00 12.48 479 HIS C CA 1
ATOM 3377 C C . HIS C 1 41 ? 28.642 25.685 9.780 1.00 12.52 479 HIS C C 1
ATOM 3378 O O . HIS C 1 41 ? 28.926 24.499 10.036 1.00 12.84 479 HIS C O 1
ATOM 3385 N N . ARG C 1 42 ? 28.978 26.698 10.579 1.00 12.25 480 ARG C N 1
ATOM 3386 C CA . ARG C 1 42 ? 29.765 26.447 11.778 1.00 12.64 480 ARG C CA 1
ATOM 3387 C C . ARG C 1 42 ? 28.934 25.793 12.877 1.00 13.01 480 ARG C C 1
ATOM 3388 O O . ARG C 1 42 ? 29.423 24.888 13.573 1.00 12.93 480 ARG C O 1
ATOM 3396 N N . TYR C 1 43 ? 27.688 26.249 13.052 1.00 12.69 481 TYR C N 1
ATOM 3397 C CA . TYR C 1 43 ? 26.885 25.817 14.223 1.00 14.05 481 TYR C CA 1
ATOM 3398 C C . TYR C 1 43 ? 25.677 24.961 13.873 1.00 14.60 481 TYR C C 1
ATOM 3399 O O . TYR C 1 43 ? 25.107 24.291 14.753 1.00 15.15 481 TYR C O 1
ATOM 3408 N N . GLN C 1 44 ? 25.290 24.968 12.600 1.00 15.18 482 GLN C N 1
ATOM 3409 C CA . GLN C 1 44 ? 24.211 24.095 12.112 1.00 16.68 482 GLN C CA 1
ATOM 3410 C C . GLN C 1 44 ? 22.905 24.245 12.906 1.00 17.51 482 GLN C C 1
ATOM 3411 O O . GLN C 1 44 ? 22.176 23.267 13.141 1.00 18.24 482 GLN C O 1
ATOM 3417 N N . GLY C 1 45 ? 22.625 25.472 13.325 1.00 17.67 483 GLY C N 1
ATOM 3418 C CA . GLY C 1 45 ? 21.360 25.801 13.967 1.00 18.98 483 GLY C CA 1
ATOM 3419 C C . GLY C 1 45 ? 21.229 25.471 15.439 1.00 19.61 483 GLY C C 1
ATOM 3420 O O . GLY C 1 45 ? 20.146 25.617 15.999 1.00 20.02 483 GLY C O 1
ATOM 3421 N N . LYS C 1 46 ? 22.322 25.051 16.077 1.00 19.73 484 LYS C N 1
ATOM 3422 C CA . LYS C 1 46 ? 22.319 24.744 17.501 1.00 20.84 484 LYS C CA 1
ATOM 3423 C C . LYS C 1 46 ? 23.535 25.373 18.161 1.00 22.02 484 LYS C C 1
ATOM 3424 O O . LYS C 1 46 ? 24.601 25.465 17.548 1.00 21.07 484 LYS C O 1
ATOM 3426 N N . MET C 1 47 ? 23.380 25.831 19.399 1.00 22.72 485 MET C N 1
ATOM 3427 C CA . MET C 1 47 ? 24.533 26.331 20.135 1.00 24.67 485 MET C CA 1
ATOM 3428 C C . MET C 1 47 ? 24.597 25.800 21.555 1.00 25.33 485 MET C C 1
ATOM 3429 O O . MET C 1 47 ? 23.573 25.617 22.203 1.00 25.31 485 MET C O 1
ATOM 3434 N N . PHE C 1 48 ? 25.826 25.555 22.002 1.00 26.55 486 PHE C N 1
ATOM 3435 C CA . PHE C 1 48 ? 26.119 24.960 23.300 1.00 27.50 486 PHE C CA 1
ATOM 3436 C C . PHE C 1 48 ? 27.220 25.769 23.969 1.00 28.53 486 PHE C C 1
ATOM 3437 O O . PHE C 1 48 ? 28.117 26.300 23.301 1.00 29.02 486 PHE C O 1
ATOM 3445 N N . ASP C 1 49 ? 27.150 25.864 25.293 1.00 29.26 487 ASP C N 1
ATOM 3446 C CA . ASP C 1 49 ? 28.285 26.351 26.051 1.00 30.03 487 ASP C CA 1
ATOM 3447 C C . ASP C 1 49 ? 29.174 25.139 26.284 1.00 29.72 487 ASP C C 1
ATOM 3448 O O . ASP C 1 49 ? 29.089 24.482 27.329 1.00 29.95 487 ASP C O 1
ATOM 3453 N N . GLU C 1 50 ? 30.006 24.843 25.287 1.00 29.48 488 GLU C N 1
ATOM 3454 C CA . GLU C 1 50 ? 30.849 23.649 25.279 1.00 29.12 488 GLU C CA 1
ATOM 3455 C C . GLU C 1 50 ? 31.849 23.671 26.426 1.00 28.90 488 GLU C C 1
ATOM 3456 O O . GLU C 1 50 ? 32.026 22.673 27.125 1.00 28.29 488 GLU C O 1
ATOM 3458 N N . ASP C 1 51 ? 32.493 24.819 26.615 1.00 28.38 489 ASP C N 1
ATOM 3459 C CA . ASP C 1 51 ? 33.429 25.007 27.709 1.00 28.10 489 ASP C CA 1
ATOM 3460 C C . ASP C 1 51 ? 32.800 24.686 29.071 1.00 26.70 489 ASP C C 1
ATOM 3461 O O . ASP C 1 51 ? 33.426 24.014 29.893 1.00 26.18 489 ASP C O 1
ATOM 3466 N N . SER C 1 52 ? 31.572 25.155 29.298 1.00 25.14 490 SER C N 1
ATOM 3467 C CA . SER C 1 52 ? 30.843 24.845 30.530 1.00 24.13 490 SER C CA 1
ATOM 3468 C C . SER C 1 52 ? 30.508 23.357 30.650 1.00 22.78 490 SER C C 1
ATOM 3469 O O . SER C 1 52 ? 30.777 22.739 31.682 1.00 21.84 490 SER C O 1
ATOM 3472 N N . ILE C 1 53 ? 29.923 22.789 29.597 1.00 20.99 491 ILE C N 1
ATOM 3473 C CA . ILE C 1 53 ? 29.604 21.357 29.598 1.00 20.33 491 ILE C CA 1
ATOM 3474 C C . ILE C 1 53 ? 30.857 20.530 29.862 1.00 19.48 491 ILE C C 1
ATOM 3475 O O . ILE C 1 53 ? 30.880 19.716 30.772 1.00 18.87 491 ILE C O 1
ATOM 3480 N N . LEU C 1 54 ? 31.905 20.739 29.068 1.00 19.03 492 LEU C N 1
ATOM 3481 C CA . LEU C 1 54 ? 33.124 19.956 29.247 1.00 19.11 492 LEU C CA 1
ATOM 3482 C C . LEU C 1 54 ? 33.756 20.169 30.623 1.00 18.45 492 LEU C C 1
ATOM 3483 O O . LEU C 1 54 ? 34.238 19.222 31.233 1.00 18.83 492 LEU C O 1
ATOM 3488 N N . GLY C 1 55 ? 33.709 21.402 31.127 1.00 18.31 493 GLY C N 1
ATOM 3489 C CA . GLY C 1 55 ? 34.222 21.714 32.462 1.00 17.50 493 GLY C CA 1
ATOM 3490 C C . GLY C 1 55 ? 33.492 21.001 33.592 1.00 17.18 493 GLY C C 1
ATOM 3491 O O . GLY C 1 55 ? 34.067 20.782 34.667 1.00 18.13 493 GLY C O 1
ATOM 3492 N N . GLU C 1 56 ? 32.230 20.652 33.346 1.00 15.91 494 GLU C N 1
ATOM 3493 C CA . GLU C 1 56 ? 31.426 19.889 34.312 1.00 15.63 494 GLU C CA 1
ATOM 3494 C C . GLU C 1 56 ? 31.819 18.432 34.403 1.00 15.64 494 GLU C C 1
ATOM 3495 O O . GLU C 1 56 ? 31.484 17.755 35.388 1.00 14.66 494 GLU C O 1
ATOM 3501 N N . LEU C 1 57 ? 32.482 17.939 33.361 1.00 15.18 495 LEU C N 1
ATOM 3502 C CA . LEU C 1 57 ? 32.854 16.533 33.306 1.00 15.29 495 LEU C CA 1
ATOM 3503 C C . LEU C 1 57 ? 34.165 16.261 34.030 1.00 14.91 495 LEU C C 1
ATOM 3504 O O . LEU C 1 57 ? 34.650 17.092 34.810 1.00 15.99 495 LEU C O 1
ATOM 3509 N N . ASN C 1 58 ? 34.717 15.079 33.806 1.00 14.59 496 ASN C N 1
ATOM 3510 C CA . ASN C 1 58 ? 36.059 14.746 34.266 1.00 13.98 496 ASN C CA 1
ATOM 3511 C C . ASN C 1 58 ? 36.989 14.486 33.076 1.00 13.87 496 ASN C C 1
ATOM 3512 O O . ASN C 1 58 ? 36.569 14.587 31.915 1.00 13.50 496 ASN C O 1
ATOM 3517 N N . GLY C 1 59 ? 38.249 14.173 33.375 1.00 13.46 497 GLY C N 1
ATOM 3518 C CA . GLY C 1 59 ? 39.247 13.910 32.363 1.00 12.82 497 GLY C CA 1
ATOM 3519 C C . GLY C 1 59 ? 38.842 12.775 31.437 1.00 12.82 497 GLY C C 1
ATOM 3520 O O . GLY C 1 59 ? 38.835 12.950 30.223 1.00 12.15 497 GLY C O 1
ATOM 3521 N N . PRO C 1 60 ? 38.539 11.593 32.010 1.00 12.25 498 PRO C N 1
ATOM 3522 C CA . PRO C 1 60 ? 38.150 10.440 31.198 1.00 12.29 498 PRO C CA 1
ATOM 3523 C C . PRO C 1 60 ? 37.011 10.720 30.215 1.00 11.49 498 PRO C C 1
ATOM 3524 O O . PRO C 1 60 ? 37.127 10.342 29.045 1.00 12.22 498 PRO C O 1
ATOM 3528 N N . LEU C 1 61 ? 35.940 11.383 30.664 1.00 11.37 499 LEU C N 1
ATOM 3529 C CA . LEU C 1 61 ? 34.831 11.671 29.767 1.00 10.78 499 LEU C CA 1
ATOM 3530 C C . LEU C 1 61 ? 35.206 12.688 28.700 1.00 10.74 499 LEU C C 1
ATOM 3531 O O . LEU C 1 61 ? 34.830 12.528 27.554 1.00 11.47 499 LEU C O 1
ATOM 3536 N N . ARG C 1 62 ? 35.938 13.739 29.077 1.00 11.36 500 ARG C N 1
ATOM 3537 C CA . ARG C 1 62 ? 36.392 14.713 28.073 1.00 11.51 500 ARG C CA 1
ATOM 3538 C C . ARG C 1 62 ? 37.241 14.043 26.996 1.00 11.75 500 ARG C C 1
ATOM 3539 O O . ARG C 1 62 ? 37.074 14.313 25.796 1.00 10.97 500 ARG C O 1
ATOM 3547 N N . GLU C 1 63 ? 38.124 13.146 27.424 1.00 10.91 501 GLU C N 1
ATOM 3548 C CA . GLU C 1 63 ? 38.999 12.455 26.490 1.00 11.68 501 GLU C CA 1
ATOM 3549 C C . GLU C 1 63 ? 38.213 11.513 25.593 1.00 11.34 501 GLU C C 1
ATOM 3550 O O . GLU C 1 63 ? 38.486 11.391 24.404 1.00 11.07 501 GLU C O 1
ATOM 3556 N N . LYS C 1 64 ? 37.201 10.868 26.162 1.00 11.33 502 LYS C N 1
ATOM 3557 C CA . LYS C 1 64 ? 36.371 9.980 25.376 1.00 12.03 502 LYS C CA 1
ATOM 3558 C C . LYS C 1 64 ? 35.635 10.784 24.311 1.00 12.21 502 LYS C C 1
ATOM 3559 O O . LYS C 1 64 ? 35.538 10.360 23.157 1.00 12.95 502 LYS C O 1
ATOM 3565 N N . ILE C 1 65 ? 35.122 11.949 24.697 1.00 11.47 503 ILE C N 1
ATOM 3566 C CA . ILE C 1 65 ? 34.392 12.808 23.760 1.00 12.17 503 ILE C CA 1
ATOM 3567 C C . ILE C 1 65 ? 35.294 13.317 22.630 1.00 12.37 503 ILE C C 1
ATOM 3568 O O . ILE C 1 65 ? 34.941 13.214 21.453 1.00 12.88 503 ILE C O 1
ATOM 3573 N N . VAL C 1 66 ? 36.460 13.849 22.968 1.00 12.75 504 VAL C N 1
ATOM 3574 C CA . VAL C 1 66 ? 37.324 14.376 21.909 1.00 13.60 504 VAL C CA 1
ATOM 3575 C C . VAL C 1 66 ? 37.796 13.262 20.976 1.00 13.90 504 VAL C C 1
ATOM 3576 O O . VAL C 1 66 ? 37.857 13.446 19.759 1.00 14.26 504 VAL C O 1
ATOM 3580 N N . ASN C 1 67 ? 38.085 12.090 21.532 1.00 13.09 505 ASN C N 1
ATOM 3581 C CA . ASN C 1 67 ? 38.448 10.953 20.692 1.00 14.49 505 ASN C CA 1
ATOM 3582 C C . ASN C 1 67 ? 37.340 10.545 19.749 1.00 15.17 505 ASN C C 1
ATOM 3583 O O . ASN C 1 67 ? 37.601 10.245 18.580 1.00 16.02 505 ASN C O 1
ATOM 3588 N N . PHE C 1 68 ? 36.107 10.554 20.250 1.00 15.71 506 PHE C N 1
ATOM 3589 C CA . PHE C 1 68 ? 34.963 10.173 19.426 1.00 16.85 506 PHE C CA 1
ATOM 3590 C C . PHE C 1 68 ? 34.712 11.196 18.316 1.00 17.46 506 PHE C C 1
ATOM 3591 O O . PHE C 1 68 ? 34.591 10.825 17.134 1.00 17.70 506 PHE C O 1
ATOM 3599 N N . ASN C 1 69 ? 34.658 12.469 18.692 1.00 18.25 507 ASN C N 1
ATOM 3600 C CA . ASN C 1 69 ? 34.362 13.548 17.748 1.00 19.38 507 ASN C CA 1
ATOM 3601 C C . ASN C 1 69 ? 35.415 13.613 16.632 1.00 20.28 507 ASN C C 1
ATOM 3602 O O . ASN C 1 69 ? 35.093 13.972 15.498 1.00 21.72 507 ASN C O 1
ATOM 3607 N N . CYS C 1 70 ? 36.652 13.213 16.935 1.00 20.08 508 CYS C N 1
ATOM 3608 C CA . CYS C 1 70 ? 37.774 13.283 15.968 1.00 20.47 508 CYS C CA 1
ATOM 3609 C C . CYS C 1 70 ? 38.186 11.926 15.356 1.00 21.15 508 CYS C C 1
ATOM 3610 O O . CYS C 1 70 ? 39.266 11.811 14.767 1.00 21.01 508 CYS C O 1
ATOM 3613 N N . ARG C 1 71 ? 37.338 10.902 15.491 1.00 21.90 509 ARG C N 1
ATOM 3614 C CA . ARG C 1 71 ? 37.722 9.516 15.153 1.00 23.06 509 ARG C CA 1
ATOM 3615 C C . ARG C 1 71 ? 38.089 9.337 13.670 1.00 23.73 509 ARG C C 1
ATOM 3616 O O . ARG C 1 71 ? 39.015 8.584 13.334 1.00 24.22 509 ARG C O 1
ATOM 3618 N N . LYS C 1 72 ? 37.365 10.051 12.816 1.00 24.48 510 LYS C N 1
ATOM 3619 C CA . LYS C 1 72 ? 37.598 10.057 11.363 1.00 25.17 510 LYS C CA 1
ATOM 3620 C C . LYS C 1 72 ? 38.871 10.818 10.974 1.00 25.22 510 LYS C C 1
ATOM 3621 O O . LYS C 1 72 ? 39.669 10.317 10.174 1.00 26.14 510 LYS C O 1
ATOM 3623 N N . LEU C 1 73 ? 39.047 12.017 11.534 1.00 24.78 511 LEU C N 1
ATOM 3624 C CA . LEU C 1 73 ? 40.296 12.779 11.392 1.00 23.46 511 LEU C CA 1
ATOM 3625 C C . LEU C 1 73 ? 41.478 11.871 11.751 1.00 22.82 511 LEU C C 1
ATOM 3626 O O . LEU C 1 73 ? 42.440 11.763 10.993 1.00 22.31 511 LEU C O 1
ATOM 3631 N N . VAL C 1 74 ? 41.367 11.175 12.883 1.00 21.60 512 VAL C N 1
ATOM 3632 C CA . VAL C 1 74 ? 42.420 10.275 13.366 1.00 21.40 512 VAL C CA 1
ATOM 3633 C C . VAL C 1 74 ? 42.700 9.117 12.400 1.00 22.07 512 VAL C C 1
ATOM 3634 O O . VAL C 1 74 ? 43.853 8.839 12.091 1.00 21.51 512 VAL C O 1
ATOM 3638 N N . ALA C 1 75 ? 41.640 8.463 11.926 1.00 23.41 513 ALA C N 1
ATOM 3639 C CA . ALA C 1 75 ? 41.791 7.344 10.987 1.00 24.69 513 ALA C CA 1
ATOM 3640 C C . ALA C 1 75 ? 42.438 7.792 9.675 1.00 25.47 513 ALA C C 1
ATOM 3641 O O . ALA C 1 75 ? 43.159 7.012 9.043 1.00 26.31 513 ALA C O 1
ATOM 3643 N N . SER C 1 76 ? 42.202 9.053 9.309 1.00 26.13 514 SER C N 1
ATOM 3644 C CA . SER C 1 76 ? 42.645 9.616 8.023 1.00 26.33 514 SER C CA 1
ATOM 3645 C C . SER C 1 76 ? 44.123 10.014 7.949 1.00 26.18 514 SER C C 1
ATOM 3646 O O . SER C 1 76 ? 44.618 10.319 6.854 1.00 26.63 514 SER C O 1
ATOM 3649 N N . MET C 1 77 ? 44.812 10.030 9.092 1.00 25.29 515 MET C N 1
ATOM 3650 C CA . MET C 1 77 ? 46.227 10.415 9.154 1.00 24.15 515 MET C CA 1
ATOM 3651 C C . MET C 1 77 ? 47.097 9.384 9.867 1.00 23.71 515 MET C C 1
ATOM 3652 O O . MET C 1 77 ? 46.912 9.162 11.061 1.00 22.89 515 MET C O 1
ATOM 3657 N N . PRO C 1 78 ? 48.072 8.776 9.158 1.00 23.02 516 PRO C N 1
ATOM 3658 C CA . PRO C 1 78 ? 49.026 7.874 9.827 1.00 22.75 516 PRO C CA 1
ATOM 3659 C C . PRO C 1 78 ? 49.637 8.477 11.087 1.00 22.45 516 PRO C C 1
ATOM 3660 O O . PRO C 1 78 ? 49.915 7.741 12.044 1.00 22.23 516 PRO C O 1
ATOM 3664 N N . LEU C 1 79 ? 49.840 9.800 11.078 1.00 21.42 517 LEU C N 1
ATOM 3665 C CA . LEU C 1 79 ? 50.339 10.537 12.234 1.00 20.96 517 LEU C CA 1
ATOM 3666 C C . LEU C 1 79 ? 49.636 10.066 13.501 1.00 20.64 517 LEU C C 1
ATOM 3667 O O . LEU C 1 79 ? 50.292 9.749 14.507 1.00 21.46 517 LEU C O 1
ATOM 3672 N N . PHE C 1 80 ? 48.308 10.026 13.433 1.00 20.01 518 PHE C N 1
ATOM 3673 C CA . PHE C 1 80 ? 47.471 9.706 14.595 1.00 19.82 518 PHE C CA 1
ATOM 3674 C C . PHE C 1 80 ? 47.108 8.221 14.635 1.00 20.20 518 PHE C C 1
ATOM 3675 O O . PHE C 1 80 ? 47.134 7.591 15.699 1.00 20.31 518 PHE C O 1
ATOM 3683 N N . ALA C 1 81 ? 46.779 7.658 13.474 1.00 20.79 519 ALA C N 1
ATOM 3684 C CA . ALA C 1 81 ? 46.292 6.277 13.406 1.00 21.25 519 ALA C CA 1
ATOM 3685 C C . ALA C 1 81 ? 47.321 5.247 13.891 1.00 21.56 519 ALA C C 1
ATOM 3686 O O . ALA C 1 81 ? 46.947 4.207 14.438 1.00 22.75 519 ALA C O 1
ATOM 3688 N N . ASN C 1 82 ? 48.604 5.536 13.698 1.00 21.74 520 ASN C N 1
ATOM 3689 C CA . ASN C 1 82 ? 49.678 4.608 14.057 1.00 21.85 520 ASN C CA 1
ATOM 3690 C C . ASN C 1 82 ? 50.390 4.962 15.368 1.00 20.89 520 ASN C C 1
ATOM 3691 O O . ASN C 1 82 ? 51.359 4.289 15.754 1.00 21.45 520 ASN C O 1
ATOM 3696 N N . ALA C 1 83 ? 49.924 6.014 16.041 1.00 19.30 521 ALA C N 1
ATOM 3697 C CA . ALA C 1 83 ? 50.626 6.563 17.197 1.00 18.26 521 ALA C CA 1
ATOM 3698 C C . ALA C 1 83 ? 50.149 5.954 18.514 1.00 17.32 521 ALA C C 1
ATOM 3699 O O . ALA C 1 83 ? 49.136 5.264 18.553 1.00 18.24 521 ALA C O 1
ATOM 3701 N N . ASP C 1 84 ? 50.896 6.218 19.579 1.00 16.95 522 ASP C N 1
ATOM 3702 C CA . ASP C 1 84 ? 50.455 5.936 20.943 1.00 15.43 522 ASP C CA 1
ATOM 3703 C C . ASP C 1 84 ? 49.108 6.644 21.135 1.00 15.12 522 ASP C C 1
ATOM 3704 O O . ASP C 1 84 ? 49.013 7.856 20.938 1.00 14.46 522 ASP C O 1
ATOM 3709 N N . PRO C 1 85 ? 48.052 5.892 21.504 1.00 15.09 523 PRO C N 1
ATOM 3710 C CA . PRO C 1 85 ? 46.746 6.528 21.711 1.00 14.59 523 PRO C CA 1
ATOM 3711 C C . PRO C 1 85 ? 46.774 7.657 22.739 1.00 14.16 523 PRO C C 1
ATOM 3712 O O . PRO C 1 85 ? 45.942 8.575 22.674 1.00 13.33 523 PRO C O 1
ATOM 3716 N N . ASN C 1 86 ? 47.716 7.618 23.676 1.00 13.20 524 ASN C N 1
ATOM 3717 C CA . ASN C 1 86 ? 47.805 8.673 24.663 1.00 13.73 524 ASN C CA 1
ATOM 3718 C C . ASN C 1 86 ? 48.347 9.954 24.027 1.00 12.01 524 ASN C C 1
ATOM 3719 O O . ASN C 1 86 ? 47.965 11.042 24.435 1.00 11.95 524 ASN C O 1
ATOM 3724 N N . PHE C 1 87 ? 49.249 9.815 23.048 1.00 11.69 525 PHE C N 1
ATOM 3725 C CA . PHE C 1 87 ? 49.718 10.977 22.278 1.00 10.62 525 PHE C CA 1
ATOM 3726 C C . PHE C 1 87 ? 48.538 11.574 21.503 1.00 10.58 525 PHE C C 1
ATOM 3727 O O . PHE C 1 87 ? 48.327 12.789 21.514 1.00 10.58 525 PHE C O 1
ATOM 3735 N N . VAL C 1 88 ? 47.780 10.716 20.823 1.00 10.15 526 VAL C N 1
ATOM 3736 C CA . VAL C 1 88 ? 46.607 11.176 20.076 1.00 10.81 526 VAL C CA 1
ATOM 3737 C C . VAL C 1 88 ? 45.663 11.955 20.981 1.00 10.44 526 VAL C C 1
ATOM 3738 O O . VAL C 1 88 ? 45.287 13.080 20.670 1.00 10.28 526 VAL C O 1
ATOM 3742 N N . THR C 1 89 ? 45.318 11.386 22.131 1.00 10.82 527 THR C N 1
ATOM 3743 C CA . THR C 1 89 ? 44.435 12.102 23.047 1.00 11.16 527 THR C CA 1
ATOM 3744 C C . THR C 1 89 ? 45.003 13.460 23.479 1.00 10.71 527 THR C C 1
ATOM 3745 O O . THR C 1 89 ? 44.291 14.471 23.472 1.00 10.85 527 THR C O 1
ATOM 3749 N N . ALA C 1 90 ? 46.301 13.500 23.795 1.00 10.19 528 ALA C N 1
ATOM 3750 C CA . ALA C 1 90 ? 46.959 14.736 24.208 1.00 10.34 528 ALA C CA 1
ATOM 3751 C C . ALA C 1 90 ? 46.860 15.798 23.113 1.00 10.82 528 ALA C C 1
ATOM 3752 O O . ALA C 1 90 ? 46.570 16.953 23.398 1.00 11.20 528 ALA C O 1
ATOM 3754 N N . MET C 1 91 ? 47.129 15.401 21.870 1.00 11.00 529 MET C N 1
ATOM 3755 C CA . MET C 1 91 ? 47.076 16.368 20.768 1.00 11.50 529 MET C CA 1
ATOM 3756 C C . MET C 1 91 ? 45.642 16.805 20.490 1.00 11.04 529 MET C C 1
ATOM 3757 O O . MET C 1 91 ? 45.386 18.005 20.351 1.00 10.65 529 MET C O 1
ATOM 3762 N N . LEU C 1 92 ? 44.721 15.843 20.403 1.00 10.57 530 LEU C N 1
ATOM 3763 C CA . LEU C 1 92 ? 43.306 16.160 20.119 1.00 10.33 530 LEU C CA 1
ATOM 3764 C C . LEU C 1 92 ? 42.758 17.150 21.128 1.00 10.17 530 LEU C C 1
ATOM 3765 O O . LEU C 1 92 ? 41.996 18.056 20.784 1.00 10.47 530 LEU C O 1
ATOM 3770 N N . THR C 1 93 ? 43.156 16.981 22.389 1.00 10.66 531 THR C N 1
ATOM 3771 C CA . THR C 1 93 ? 42.682 17.861 23.458 1.00 11.01 531 THR C CA 1
ATOM 3772 C C . THR C 1 93 ? 43.016 19.344 23.237 1.00 10.74 531 THR C C 1
ATOM 3773 O O . THR C 1 93 ? 42.268 20.233 23.676 1.00 12.31 531 THR C O 1
ATOM 3777 N N . LYS C 1 94 ? 44.124 19.599 22.545 1.00 10.36 532 LYS C N 1
ATOM 3778 C CA . LYS C 1 94 ? 44.622 20.941 22.290 1.00 10.29 532 LYS C CA 1
ATOM 3779 C C . LYS C 1 94 ? 43.993 21.580 21.045 1.00 10.19 532 LYS C C 1
ATOM 3780 O O . LYS C 1 94 ? 44.137 22.795 20.839 1.00 10.65 532 LYS C O 1
ATOM 3786 N N . LEU C 1 95 ? 43.347 20.771 20.203 1.00 10.14 533 LEU C N 1
ATOM 3787 C CA . LEU C 1 95 ? 42.854 21.281 18.908 1.00 9.95 533 LEU C CA 1
ATOM 3788 C C . LEU C 1 95 ? 41.659 22.206 19.074 1.00 10.31 533 LEU C C 1
ATOM 3789 O O . LEU C 1 95 ? 40.807 21.987 19.947 1.00 11.44 533 LEU C O 1
ATOM 3794 N N . LYS C 1 96 ? 41.608 23.228 18.218 1.00 9.85 534 LYS C N 1
ATOM 3795 C CA . LYS C 1 96 ? 40.487 24.156 18.180 1.00 10.80 534 LYS C CA 1
ATOM 3796 C C . LYS C 1 96 ? 39.776 24.046 16.835 1.00 10.35 534 LYS C C 1
ATOM 3797 O O . LYS C 1 96 ? 40.396 24.233 15.786 1.00 10.29 534 LYS C O 1
ATOM 3803 N N . PHE C 1 97 ? 38.475 23.763 16.862 1.00 11.25 535 PHE C N 1
ATOM 3804 C CA . PHE C 1 97 ? 37.708 23.621 15.615 1.00 11.35 535 PHE C CA 1
ATOM 3805 C C . PHE C 1 97 ? 37.434 24.990 15.006 1.00 11.34 535 PHE C C 1
ATOM 3806 O O . PHE C 1 97 ? 37.055 25.934 15.724 1.00 11.96 535 PHE C O 1
ATOM 3814 N N . GLU C 1 98 ? 37.649 25.096 13.687 1.00 10.81 536 GLU C N 1
ATOM 3815 C CA . GLU C 1 98 ? 37.482 26.351 12.962 1.00 11.03 536 GLU C CA 1
ATOM 3816 C C . GLU C 1 98 ? 36.852 26.050 11.611 1.00 10.76 536 GLU C C 1
ATOM 3817 O O . GLU C 1 98 ? 37.176 25.056 10.974 1.00 10.56 536 GLU C O 1
ATOM 3823 N N . VAL C 1 99 ? 35.980 26.943 11.157 1.00 10.00 537 VAL C N 1
ATOM 3824 C CA . VAL C 1 99 ? 35.403 26.788 9.827 1.00 9.73 537 VAL C CA 1
ATOM 3825 C C . VAL C 1 99 ? 35.772 28.007 8.998 1.00 8.58 537 VAL C C 1
ATOM 3826 O O . VAL C 1 99 ? 35.614 29.142 9.469 1.00 8.83 537 VAL C O 1
ATOM 3830 N N . PHE C 1 100 ? 36.234 27.760 7.772 1.00 8.19 538 PHE C N 1
ATOM 3831 C CA . PHE C 1 100 ? 36.588 28.819 6.838 1.00 8.02 538 PHE C CA 1
ATOM 3832 C C . PHE C 1 100 ? 35.732 28.740 5.581 1.00 8.56 538 PHE C C 1
ATOM 3833 O O . PHE C 1 100 ? 35.252 27.664 5.233 1.00 10.19 538 PHE C O 1
ATOM 3841 N N . GLN C 1 101 ? 35.483 29.898 4.982 1.00 8.03 539 GLN C N 1
ATOM 3842 C CA . GLN C 1 101 ? 34.635 30.007 3.782 1.00 8.28 539 GLN C CA 1
ATOM 3843 C C . GLN C 1 101 ? 35.470 30.108 2.512 1.00 8.73 539 GLN C C 1
ATOM 3844 O O . GLN C 1 101 ? 36.597 30.603 2.533 1.00 8.66 539 GLN C O 1
ATOM 3850 N N . PRO C 1 102 ? 34.907 29.678 1.367 1.00 8.97 540 PRO C N 1
ATOM 3851 C CA . PRO C 1 102 ? 35.603 29.801 0.093 1.00 10.32 540 PRO C CA 1
ATOM 3852 C C . PRO C 1 102 ? 36.206 31.183 -0.099 1.00 10.20 540 PRO C C 1
ATOM 3853 O O . PRO C 1 102 ? 35.512 32.221 0.086 1.00 11.45 540 PRO C O 1
ATOM 3857 N N . GLY C 1 103 ? 37.491 31.191 -0.433 1.00 9.40 541 GLY C N 1
ATOM 3858 C CA . GLY C 1 103 ? 38.219 32.420 -0.698 1.00 9.60 541 GLY C CA 1
ATOM 3859 C C . GLY C 1 103 ? 39.015 32.962 0.472 1.00 9.59 541 GLY C C 1
ATOM 3860 O O . GLY C 1 103 ? 39.895 33.821 0.275 1.00 10.43 541 GLY C O 1
ATOM 3861 N N . ASP C 1 104 ? 38.743 32.446 1.669 1.00 9.50 542 ASP C N 1
ATOM 3862 C CA . ASP C 1 104 ? 39.419 32.961 2.882 1.00 9.67 542 ASP C CA 1
ATOM 3863 C C . ASP C 1 104 ? 40.910 32.651 2.841 1.00 10.21 542 ASP C C 1
ATOM 3864 O O . ASP C 1 104 ? 41.300 31.513 2.577 1.00 10.56 542 ASP C O 1
ATOM 3869 N N . TYR C 1 105 ? 41.743 33.646 3.141 1.00 10.84 543 TYR C N 1
ATOM 3870 C CA . TYR C 1 105 ? 43.153 33.361 3.381 1.00 11.66 543 TYR C CA 1
ATOM 3871 C C . TYR C 1 105 ? 43.315 32.861 4.818 1.00 12.30 543 TYR C C 1
ATOM 3872 O O . TYR C 1 105 ? 43.209 33.639 5.776 1.00 13.92 543 TYR C O 1
ATOM 3881 N N . ILE C 1 106 ? 43.551 31.557 4.943 1.00 10.86 544 ILE C N 1
ATOM 3882 C CA . ILE C 1 106 ? 43.799 30.899 6.223 1.00 10.60 544 ILE C CA 1
ATOM 3883 C C . ILE C 1 106 ? 45.215 31.266 6.689 1.00 10.56 544 ILE C C 1
ATOM 3884 O O . ILE C 1 106 ? 45.431 31.560 7.888 1.00 11.20 544 ILE C O 1
ATOM 3889 N N . ILE C 1 107 ? 46.148 31.252 5.738 1.00 9.56 545 ILE C N 1
ATOM 3890 C CA . ILE C 1 107 ? 47.544 31.646 5.941 1.00 9.68 545 ILE C CA 1
ATOM 3891 C C . ILE C 1 107 ? 47.978 32.588 4.832 1.00 10.35 545 ILE C C 1
ATOM 3892 O O . ILE C 1 107 ? 47.689 32.350 3.655 1.00 10.19 545 ILE C O 1
ATOM 3897 N N . ARG C 1 108 ? 48.692 33.648 5.222 1.00 10.66 546 ARG C N 1
ATOM 3898 C CA . ARG C 1 108 ? 49.285 34.590 4.260 1.00 11.60 546 ARG C CA 1
ATOM 3899 C C . ARG C 1 108 ? 50.803 34.447 4.235 1.00 12.10 546 ARG C C 1
ATOM 3900 O O . ARG C 1 108 ? 51.449 34.491 5.288 1.00 11.49 546 ARG C O 1
ATOM 3908 N N . GLU C 1 109 ? 51.365 34.256 3.044 1.00 12.36 547 GLU C N 1
ATOM 3909 C CA . GLU C 1 109 ? 52.809 34.113 2.891 1.00 13.12 547 GLU C CA 1
ATOM 3910 C C . GLU C 1 109 ? 53.543 35.273 3.565 1.00 12.77 547 GLU C C 1
ATOM 3911 O O . GLU C 1 109 ? 53.100 36.424 3.500 1.00 13.32 547 GLU C O 1
ATOM 3917 N N . GLY C 1 110 ? 54.653 34.962 4.227 1.00 12.38 548 GLY C N 1
ATOM 3918 C CA . GLY C 1 110 ? 55.529 36.010 4.754 1.00 12.76 548 GLY C CA 1
ATOM 3919 C C . GLY C 1 110 ? 55.212 36.520 6.146 1.00 13.15 548 GLY C C 1
ATOM 3920 O O . GLY C 1 110 ? 56.005 37.273 6.733 1.00 13.62 548 GLY C O 1
ATOM 3921 N N . THR C 1 111 ? 54.069 36.120 6.695 1.00 12.77 549 THR C N 1
ATOM 3922 C CA . THR C 1 111 ? 53.673 36.530 8.030 1.00 12.94 549 THR C CA 1
ATOM 3923 C C . THR C 1 111 ? 54.312 35.594 9.071 1.00 13.36 549 THR C C 1
ATOM 3924 O O . THR C 1 111 ? 54.770 34.496 8.725 1.00 13.23 549 THR C O 1
ATOM 3928 N N . ILE C 1 112 ? 54.342 36.022 10.332 1.00 13.57 550 ILE C N 1
ATOM 3929 C CA . ILE C 1 112 ? 54.872 35.154 11.391 1.00 14.60 550 ILE C CA 1
ATOM 3930 C C . ILE C 1 112 ? 53.830 34.090 11.722 1.00 15.18 550 ILE C C 1
ATOM 3931 O O . ILE C 1 112 ? 52.724 34.400 12.132 1.00 17.07 550 ILE C O 1
ATOM 3936 N N . GLY C 1 113 ? 54.184 32.830 11.517 1.00 15.21 551 GLY C N 1
ATOM 3937 C CA . GLY C 1 113 ? 53.211 31.747 11.692 1.00 14.56 551 GLY C CA 1
ATOM 3938 C C . GLY C 1 113 ? 53.254 31.128 13.073 1.00 14.36 551 GLY C C 1
ATOM 3939 O O . GLY C 1 113 ? 54.343 30.786 13.568 1.00 14.90 551 GLY C O 1
ATOM 3940 N N . LYS C 1 114 ? 52.087 31.003 13.702 1.00 13.72 552 LYS C N 1
ATOM 3941 C CA . LYS C 1 114 ? 51.988 30.500 15.075 1.00 13.59 552 LYS C CA 1
ATOM 3942 C C . LYS C 1 114 ? 50.945 29.388 15.254 1.00 13.23 552 LYS C C 1
ATOM 3943 O O . LYS C 1 114 ? 50.666 28.954 16.371 1.00 13.42 552 LYS C O 1
ATOM 3945 N N . LYS C 1 115 ? 50.386 28.916 14.143 1.00 12.83 553 LYS C N 1
ATOM 3946 C CA . LYS C 1 115 ? 49.365 27.863 14.189 1.00 12.22 553 LYS C CA 1
ATOM 3947 C C . LYS C 1 115 ? 49.567 26.924 13.022 1.00 11.22 553 LYS C C 1
ATOM 3948 O O . LYS C 1 115 ? 50.076 27.329 11.977 1.00 10.71 553 LYS C O 1
ATOM 3954 N N . MET C 1 116 ? 49.181 25.665 13.204 1.00 9.22 554 MET C N 1
ATOM 3955 C CA . MET C 1 116 ? 49.005 24.762 12.062 1.00 8.35 554 MET C CA 1
ATOM 3956 C C . MET C 1 116 ? 47.563 24.268 12.024 1.00 7.91 554 MET C C 1
ATOM 3957 O O . MET C 1 116 ? 46.804 24.464 12.984 1.00 7.46 554 MET C O 1
ATOM 3962 N N . TYR C 1 117 ? 47.201 23.624 10.918 1.00 7.62 555 TYR C N 1
ATOM 3963 C CA . TYR C 1 117 ? 45.802 23.215 10.674 1.00 7.79 555 TYR C CA 1
ATOM 3964 C C . TYR C 1 117 ? 45.719 21.811 10.148 1.00 8.32 555 TYR C C 1
ATOM 3965 O O . TYR C 1 117 ? 46.510 21.427 9.281 1.00 8.17 555 TYR C O 1
ATOM 3974 N N . PHE C 1 118 ? 44.754 21.055 10.677 1.00 8.35 556 PHE C N 1
ATOM 3975 C CA . PHE C 1 118 ? 44.457 19.689 10.220 1.00 8.60 556 PHE C CA 1
ATOM 3976 C C . PHE C 1 118 ? 43.128 19.717 9.498 1.00 8.61 556 PHE C C 1
ATOM 3977 O O . PHE C 1 118 ? 42.142 20.234 10.039 1.00 8.58 556 PHE C O 1
ATOM 3985 N N . ILE C 1 119 ? 43.099 19.174 8.280 1.00 9.26 557 ILE C N 1
ATOM 3986 C CA . ILE C 1 119 ? 41.889 19.272 7.463 1.00 9.71 557 ILE C CA 1
ATOM 3987 C C . ILE C 1 119 ? 40.966 18.098 7.765 1.00 10.79 557 ILE C C 1
ATOM 3988 O O . ILE C 1 119 ? 41.273 16.950 7.426 1.00 11.31 557 ILE C O 1
ATOM 3993 N N . GLN C 1 120 ? 39.845 18.386 8.416 1.00 11.79 558 GLN C N 1
ATOM 3994 C CA . GLN C 1 120 ? 38.837 17.348 8.642 1.00 13.57 558 GLN C CA 1
ATOM 3995 C C . GLN C 1 120 ? 38.050 17.163 7.348 1.00 13.88 558 GLN C C 1
ATOM 3996 O O . GLN C 1 120 ? 37.861 16.041 6.890 1.00 14.85 558 GLN C O 1
ATOM 4002 N N . HIS C 1 121 ? 37.612 18.272 6.755 1.00 13.49 559 HIS C N 1
ATOM 4003 C CA . HIS C 1 121 ? 36.882 18.214 5.486 1.00 13.69 559 HIS C CA 1
ATOM 4004 C C . HIS C 1 121 ? 37.036 19.526 4.753 1.00 13.64 559 HIS C C 1
ATOM 4005 O O . HIS C 1 121 ? 36.810 20.607 5.326 1.00 14.18 559 HIS C O 1
ATOM 4012 N N . GLY C 1 122 ? 37.441 19.439 3.501 1.00 12.61 560 GLY C N 1
ATOM 4013 C CA . GLY C 1 122 ? 37.532 20.635 2.664 1.00 12.47 560 GLY C CA 1
ATOM 4014 C C . GLY C 1 122 ? 38.747 20.585 1.780 1.00 11.80 560 GLY C C 1
ATOM 4015 O O . GLY C 1 122 ? 39.571 19.668 1.887 1.00 11.95 560 GLY C O 1
ATOM 4016 N N . VAL C 1 123 ? 38.855 21.575 0.904 1.00 10.93 561 VAL C N 1
ATOM 4017 C CA . VAL C 1 123 ? 40.001 21.714 0.020 1.00 10.99 561 VAL C CA 1
ATOM 4018 C C . VAL C 1 123 ? 40.593 23.098 0.180 1.00 11.18 561 VAL C C 1
ATOM 4019 O O . VAL C 1 123 ? 39.845 24.095 0.192 1.00 11.53 561 VAL C O 1
ATOM 4023 N N . VAL C 1 124 ? 41.920 23.151 0.313 1.00 10.47 562 VAL C N 1
ATOM 4024 C CA . VAL C 1 124 ? 42.655 24.417 0.324 1.00 10.25 562 VAL C CA 1
ATOM 4025 C C . VAL C 1 124 ? 43.615 24.474 -0.848 1.00 10.40 562 VAL C C 1
ATOM 4026 O O . VAL C 1 124 ? 44.065 23.421 -1.354 1.00 10.94 562 VAL C O 1
ATOM 4030 N N . SER C 1 125 ? 43.924 25.695 -1.277 1.00 10.78 563 SER C N 1
ATOM 4031 C CA . SER C 1 125 ? 44.915 25.955 -2.304 1.00 11.72 563 SER C CA 1
ATOM 4032 C C . SER C 1 125 ? 46.142 26.573 -1.659 1.00 12.12 563 SER C C 1
ATOM 4033 O O . SER C 1 125 ? 46.042 27.578 -0.963 1.00 11.63 563 SER C O 1
ATOM 4036 N N . VAL C 1 126 ? 47.290 25.953 -1.900 1.00 12.33 564 VAL C N 1
ATOM 4037 C CA . VAL C 1 126 ? 48.578 26.403 -1.374 1.00 14.08 564 VAL C CA 1
ATOM 4038 C C . VAL C 1 126 ? 49.361 27.082 -2.488 1.00 15.52 564 VAL C C 1
ATOM 4039 O O . VAL C 1 126 ? 49.572 26.484 -3.542 1.00 15.30 564 VAL C O 1
ATOM 4043 N N . LEU C 1 127 ? 49.808 28.312 -2.249 1.00 17.63 565 LEU C N 1
ATOM 4044 C CA . LEU C 1 127 ? 50.629 29.017 -3.234 1.00 20.62 565 LEU C CA 1
ATOM 4045 C C . LEU C 1 127 ? 51.829 29.740 -2.646 1.00 22.05 565 LEU C C 1
ATOM 4046 O O . LEU C 1 127 ? 51.684 30.596 -1.766 1.00 22.41 565 LEU C O 1
ATOM 4051 N N . THR C 1 128 ? 53.009 29.411 -3.152 1.00 24.03 566 THR C N 1
ATOM 4052 C CA . THR C 1 128 ? 54.186 30.247 -2.930 1.00 26.16 566 THR C CA 1
ATOM 4053 C C . THR C 1 128 ? 54.342 31.147 -4.157 1.00 27.47 566 THR C C 1
ATOM 4054 O O . THR C 1 128 ? 54.402 30.650 -5.286 1.00 27.90 566 THR C O 1
ATOM 4058 N N . LYS C 1 129 ? 54.377 32.460 -3.930 1.00 28.81 567 LYS C N 1
ATOM 4059 C CA . LYS C 1 129 ? 54.471 33.447 -5.016 1.00 29.44 567 LYS C CA 1
ATOM 4060 C C . LYS C 1 129 ? 55.890 33.581 -5.568 1.00 30.03 567 LYS C C 1
ATOM 4061 O O . LYS C 1 129 ? 56.719 32.671 -5.455 1.00 30.57 567 LYS C O 1
ATOM 4063 N N . ASN C 1 131 ? 56.126 29.529 -7.597 1.00 36.07 569 ASN C N 1
ATOM 4064 C CA . ASN C 1 131 ? 54.794 29.586 -8.198 1.00 35.41 569 ASN C CA 1
ATOM 4065 C C . ASN C 1 131 ? 54.146 28.231 -8.386 1.00 35.18 569 ASN C C 1
ATOM 4066 O O . ASN C 1 131 ? 54.688 27.205 -7.953 1.00 35.68 569 ASN C O 1
ATOM 4067 N N . LYS C 1 132 ? 52.980 28.235 -9.035 1.00 34.45 570 LYS C N 1
ATOM 4068 C CA . LYS C 1 132 ? 52.187 27.021 -9.314 1.00 33.31 570 LYS C CA 1
ATOM 4069 C C . LYS C 1 132 ? 51.481 26.517 -8.060 1.00 32.09 570 LYS C C 1
ATOM 4070 O O . LYS C 1 132 ? 52.123 26.058 -7.111 1.00 32.63 570 LYS C O 1
ATOM 4072 N N . GLU C 1 133 ? 50.157 26.610 -8.068 1.00 30.58 571 GLU C N 1
ATOM 4073 C CA . GLU C 1 133 ? 49.373 26.223 -6.912 1.00 28.37 571 GLU C CA 1
ATOM 4074 C C . GLU C 1 133 ? 49.333 24.704 -6.767 1.00 27.11 571 GLU C C 1
ATOM 4075 O O . GLU C 1 133 ? 49.568 23.955 -7.731 1.00 27.05 571 GLU C O 1
ATOM 4077 N N . MET C 1 134 ? 49.080 24.252 -5.547 1.00 24.34 572 MET C N 1
ATOM 4078 C CA . MET C 1 134 ? 48.752 22.862 -5.317 1.00 22.25 572 MET C CA 1
ATOM 4079 C C . MET C 1 134 ? 47.633 22.809 -4.299 1.00 20.27 572 MET C C 1
ATOM 4080 O O . MET C 1 134 ? 47.354 23.797 -3.611 1.00 20.51 572 MET C O 1
ATOM 4085 N N . LYS C 1 135 ? 46.959 21.679 -4.234 1.00 18.00 573 LYS C N 1
ATOM 4086 C CA . LYS C 1 135 ? 45.815 21.558 -3.347 1.00 16.41 573 LYS C CA 1
ATOM 4087 C C . LYS C 1 135 ? 46.045 20.518 -2.262 1.00 15.17 573 LYS C C 1
ATOM 4088 O O . LYS C 1 135 ? 46.765 19.539 -2.473 1.00 14.94 573 LYS C O 1
ATOM 4094 N N . LEU C 1 136 ? 45.449 20.764 -1.093 1.00 12.51 574 LEU C N 1
ATOM 4095 C CA . LEU C 1 136 ? 45.400 19.787 -0.008 1.00 11.46 574 LEU C CA 1
ATOM 4096 C C . LEU C 1 136 ? 43.961 19.597 0.437 1.00 11.23 574 LEU C C 1
ATOM 4097 O O . LEU C 1 136 ? 43.172 20.551 0.424 1.00 11.03 574 LEU C O 1
ATOM 4102 N N . SER C 1 137 ? 43.622 18.390 0.873 1.00 11.14 575 SER C N 1
ATOM 4103 C CA A SER C 1 137 ? 42.256 18.092 1.303 0.50 11.33 575 SER C CA 1
ATOM 4104 C CA B SER C 1 137 ? 42.258 18.073 1.282 0.50 11.61 575 SER C CA 1
ATOM 4105 C C . SER C 1 137 ? 42.202 17.161 2.526 1.00 11.77 575 SER C C 1
ATOM 4106 O O . SER C 1 137 ? 43.200 17.010 3.230 1.00 11.11 575 SER C O 1
ATOM 4111 N N . ASP C 1 138 ? 41.031 16.575 2.790 1.00 12.08 576 ASP C N 1
ATOM 4112 C CA . ASP C 1 138 ? 40.771 15.774 3.984 1.00 12.87 576 ASP C CA 1
ATOM 4113 C C . ASP C 1 138 ? 41.945 14.869 4.322 1.00 12.53 576 ASP C C 1
ATOM 4114 O O . ASP C 1 138 ? 42.434 14.124 3.457 1.00 13.16 576 ASP C O 1
ATOM 4119 N N . GLY C 1 139 ? 42.387 14.941 5.570 1.00 13.26 577 GLY C N 1
ATOM 4120 C CA . GLY C 1 139 ? 43.433 14.051 6.040 1.00 13.15 577 GLY C CA 1
ATOM 4121 C C . GLY C 1 139 ? 44.831 14.590 5.849 1.00 13.33 577 GLY C C 1
ATOM 4122 O O . GLY C 1 139 ? 45.797 13.886 6.168 1.00 14.99 577 GLY C O 1
ATOM 4123 N N . SER C 1 140 ? 44.949 15.798 5.292 1.00 11.88 578 SER C N 1
ATOM 4124 C CA . SER C 1 140 ? 46.223 16.499 5.242 1.00 11.28 578 SER C CA 1
ATOM 4125 C C . SER C 1 140 ? 46.309 17.590 6.307 1.00 10.55 578 SER C C 1
ATOM 4126 O O . SER C 1 140 ? 45.302 18.005 6.874 1.00 10.42 578 SER C O 1
ATOM 4129 N N . TYR C 1 141 ? 47.530 18.019 6.594 1.00 9.43 579 TYR C N 1
ATOM 4130 C CA . TYR C 1 141 ? 47.724 19.177 7.456 1.00 8.47 579 TYR C CA 1
ATOM 4131 C C . TYR C 1 141 ? 48.687 20.150 6.811 1.00 8.58 579 TYR C C 1
ATOM 4132 O O . TYR C 1 141 ? 49.405 19.799 5.875 1.00 8.83 579 TYR C O 1
ATOM 4141 N N . PHE C 1 142 ? 48.664 21.393 7.285 1.00 8.08 580 PHE C N 1
ATOM 4142 C CA . PHE C 1 142 ? 49.559 22.419 6.758 1.00 8.25 580 PHE C CA 1
ATOM 4143 C C . PHE C 1 142 ? 49.814 23.445 7.841 1.00 8.22 580 PHE C C 1
ATOM 4144 O O . PHE C 1 142 ? 49.091 23.493 8.851 1.00 8.78 580 PHE C O 1
ATOM 4152 N N . GLY C 1 143 ? 50.827 24.275 7.620 1.00 8.43 581 GLY C N 1
ATOM 4153 C CA . GLY C 1 143 ? 51.225 25.292 8.614 1.00 9.10 581 GLY C CA 1
ATOM 4154 C C . GLY C 1 143 ? 52.260 24.776 9.600 1.00 9.67 581 GLY C C 1
ATOM 4155 O O . GLY C 1 143 ? 52.677 25.508 10.496 1.00 10.38 581 GLY C O 1
ATOM 4156 N N . GLU C 1 144 ? 52.701 23.535 9.408 1.00 9.54 582 GLU C N 1
ATOM 4157 C CA . GLU C 1 144 ? 53.707 22.936 10.310 1.00 9.72 582 GLU C CA 1
ATOM 4158 C C . GLU C 1 144 ? 55.076 23.591 10.227 1.00 9.99 582 GLU C C 1
ATOM 4159 O O . GLU C 1 144 ? 55.834 23.573 11.195 1.00 11.11 582 GLU C O 1
ATOM 4165 N N . ILE C 1 145 ? 55.422 24.134 9.062 1.00 9.41 583 ILE C N 1
ATOM 4166 C CA . ILE C 1 145 ? 56.795 24.635 8.868 1.00 10.33 583 ILE C CA 1
ATOM 4167 C C . ILE C 1 145 ? 57.122 25.703 9.906 1.00 10.50 583 ILE C C 1
ATOM 4168 O O . ILE C 1 145 ? 58.151 25.638 10.573 1.00 11.21 583 ILE C O 1
ATOM 4173 N N . CYS C 1 146 ? 56.247 26.686 10.075 1.00 10.64 584 CYS C N 1
ATOM 4174 C CA . CYS C 1 146 ? 56.566 27.759 11.027 1.00 11.24 584 CYS C CA 1
ATOM 4175 C C . CYS C 1 146 ? 56.530 27.315 12.486 1.00 10.86 584 CYS C C 1
ATOM 4176 O O . CYS C 1 146 ? 57.179 27.923 13.339 1.00 10.75 584 CYS C O 1
ATOM 4179 N N . LEU C 1 147 ? 55.781 26.256 12.783 1.00 10.13 585 LEU C N 1
ATOM 4180 C CA . LEU C 1 147 ? 55.800 25.692 14.134 1.00 10.06 585 LEU C CA 1
ATOM 4181 C C . LEU C 1 147 ? 57.192 25.135 14.452 1.00 10.21 585 LEU C C 1
ATOM 4182 O O . LEU C 1 147 ? 57.630 25.161 15.608 1.00 11.86 585 LEU C O 1
ATOM 4187 N N . LEU C 1 148 ? 57.869 24.629 13.426 1.00 10.53 586 LEU C N 1
ATOM 4188 C CA . LEU C 1 148 ? 59.217 24.069 13.579 1.00 11.16 586 LEU C CA 1
ATOM 4189 C C . LEU C 1 148 ? 60.313 25.134 13.483 1.00 12.27 586 LEU C C 1
ATOM 4190 O O . LEU C 1 148 ? 61.323 25.065 14.207 1.00 13.80 586 LEU C O 1
ATOM 4195 N N . THR C 1 149 ? 60.128 26.102 12.592 1.00 11.66 587 THR C N 1
ATOM 4196 C CA . THR C 1 149 ? 61.182 27.083 12.279 1.00 12.23 587 THR C CA 1
ATOM 4197 C C . THR C 1 149 ? 61.107 28.359 13.115 1.00 13.31 587 THR C C 1
ATOM 4198 O O . THR C 1 149 ? 62.121 29.075 13.254 1.00 13.91 587 THR C O 1
ATOM 4202 N N . ARG C 1 150 ? 59.904 28.678 13.607 1.00 12.43 588 ARG C N 1
ATOM 4203 C CA . ARG C 1 150 ? 59.615 29.972 14.241 1.00 14.16 588 ARG C CA 1
ATOM 4204 C C . ARG C 1 150 ? 59.909 31.144 13.291 1.00 13.67 588 ARG C C 1
ATOM 4205 O O . ARG C 1 150 ? 60.194 32.274 13.729 1.00 15.34 588 ARG C O 1
ATOM 4213 N N . GLY C 1 151 ? 59.829 30.863 11.994 1.00 13.23 589 GLY C N 1
ATOM 4214 C CA . GLY C 1 151 ? 60.071 31.861 10.964 1.00 13.17 589 GLY C CA 1
ATOM 4215 C C . GLY C 1 151 ? 58.789 32.378 10.326 1.00 13.20 589 GLY C C 1
ATOM 4216 O O . GLY C 1 151 ? 57.751 32.504 10.977 1.00 13.97 589 GLY C O 1
ATOM 4217 N N . ARG C 1 152 ? 58.877 32.691 9.049 1.00 12.89 590 ARG C N 1
ATOM 4218 C CA . ARG C 1 152 ? 57.747 33.286 8.342 1.00 13.01 590 ARG C CA 1
ATOM 4219 C C . ARG C 1 152 ? 57.136 32.293 7.357 1.00 13.18 590 ARG C C 1
ATOM 4220 O O . ARG C 1 152 ? 57.799 31.365 6.873 1.00 13.08 590 ARG C O 1
ATOM 4228 N N . ARG C 1 153 ? 55.854 32.494 7.062 1.00 11.86 591 ARG C N 1
ATOM 4229 C CA . ARG C 1 153 ? 55.097 31.552 6.250 1.00 11.64 591 ARG C CA 1
ATOM 4230 C C . ARG C 1 153 ? 55.695 31.400 4.868 1.00 12.01 591 ARG C C 1
ATOM 4231 O O . ARG C 1 153 ? 56.021 32.398 4.219 1.00 12.68 591 ARG C O 1
ATOM 4239 N N . THR C 1 154 ? 55.847 30.148 4.425 1.00 11.56 592 THR C N 1
ATOM 4240 C CA . THR C 1 154 ? 56.465 29.839 3.135 1.00 12.37 592 THR C CA 1
ATOM 4241 C C . THR C 1 154 ? 55.514 29.898 1.939 1.00 12.41 592 THR C C 1
ATOM 4242 O O . THR C 1 154 ? 55.947 29.779 0.777 1.00 13.46 592 THR C O 1
ATOM 4246 N N . ALA C 1 155 ? 54.223 30.035 2.223 1.00 12.29 593 ALA C N 1
ATOM 4247 C CA . ALA C 1 155 ? 53.174 30.035 1.199 1.00 11.87 593 ALA C CA 1
ATOM 4248 C C . ALA C 1 155 ? 51.909 30.628 1.808 1.00 11.86 593 ALA C C 1
ATOM 4249 O O . ALA C 1 155 ? 51.787 30.702 3.039 1.00 11.87 593 ALA C O 1
ATOM 4251 N N . SER C 1 156 ? 51.000 31.076 0.942 1.00 11.84 594 SER C N 1
ATOM 4252 C CA . SER C 1 156 ? 49.641 31.417 1.343 1.00 11.79 594 SER C CA 1
ATOM 4253 C C . SER C 1 156 ? 48.776 30.175 1.188 1.00 11.26 594 SER C C 1
ATOM 4254 O O . SER C 1 156 ? 49.066 29.300 0.361 1.00 12.27 594 SER C O 1
ATOM 4257 N N . VAL C 1 157 ? 47.737 30.075 2.007 1.00 10.32 595 VAL C N 1
ATOM 4258 C CA . VAL C 1 157 ? 46.827 28.939 1.950 1.00 9.74 595 VAL C CA 1
ATOM 4259 C C . VAL C 1 157 ? 45.426 29.528 2.001 1.00 9.63 595 VAL C C 1
ATOM 4260 O O . VAL C 1 157 ? 45.085 30.221 2.948 1.00 8.95 595 VAL C O 1
ATOM 4264 N N . ARG C 1 158 ? 44.632 29.226 0.973 1.00 9.86 596 ARG C N 1
ATOM 4265 C CA . ARG C 1 158 ? 43.337 29.860 0.779 1.00 9.53 596 ARG C CA 1
ATOM 4266 C C . ARG C 1 158 ? 42.283 28.756 0.680 1.00 9.37 596 ARG C C 1
ATOM 4267 O O . ARG C 1 158 ? 42.539 27.737 0.028 1.00 10.33 596 ARG C O 1
ATOM 4275 N N . ALA C 1 159 ? 41.141 28.921 1.348 1.00 8.79 597 ALA C N 1
ATOM 4276 C CA . ALA C 1 159 ? 40.046 27.936 1.245 1.00 9.12 597 ALA C CA 1
ATOM 4277 C C . ALA C 1 159 ? 39.478 27.920 -0.161 1.00 10.12 597 ALA C C 1
ATOM 4278 O O . ALA C 1 159 ? 39.164 28.979 -0.717 1.00 10.24 597 ALA C O 1
ATOM 4280 N N . ASP C 1 160 ? 39.373 26.723 -0.741 1.00 10.60 598 ASP C N 1
ATOM 4281 C CA . ASP C 1 160 ? 38.730 26.592 -2.044 1.00 12.20 598 ASP C CA 1
ATOM 4282 C C . ASP C 1 160 ? 37.258 26.248 -1.827 1.00 12.18 598 ASP C C 1
ATOM 4283 O O . ASP C 1 160 ? 36.361 26.889 -2.400 1.00 13.54 598 ASP C O 1
ATOM 4288 N N . THR C 1 161 ? 37.006 25.248 -0.987 1.00 11.60 599 THR C N 1
ATOM 4289 C CA . THR C 1 161 ? 35.651 24.917 -0.537 1.00 11.92 599 THR C CA 1
ATOM 4290 C C . THR C 1 161 ? 35.455 25.467 0.879 1.00 11.73 599 THR C C 1
ATOM 4291 O O . THR C 1 161 ? 36.358 26.101 1.425 1.00 12.14 599 THR C O 1
ATOM 4295 N N . TYR C 1 162 ? 34.277 25.262 1.472 1.00 11.86 600 TYR C N 1
ATOM 4296 C CA . TYR C 1 162 ? 34.159 25.410 2.920 1.00 11.38 600 TYR C CA 1
ATOM 4297 C C . TYR C 1 162 ? 35.154 24.432 3.517 1.00 12.21 600 TYR C C 1
ATOM 4298 O O . TYR C 1 162 ? 35.305 23.308 3.030 1.00 12.21 600 TYR C O 1
ATOM 4307 N N . CYS C 1 163 ? 35.840 24.869 4.565 1.00 10.99 601 CYS C N 1
ATOM 4308 C CA . CYS C 1 163 ? 36.862 24.031 5.195 1.00 11.37 601 CYS C CA 1
ATOM 4309 C C . CYS C 1 163 ? 36.577 23.889 6.670 1.00 10.93 601 CYS C C 1
ATOM 4310 O O . CYS C 1 163 ? 36.467 24.885 7.378 1.00 11.95 601 CYS C O 1
ATOM 4313 N N . ARG C 1 164 ? 36.483 22.642 7.128 1.00 9.86 602 ARG C N 1
ATOM 4314 C CA . ARG C 1 164 ? 36.287 22.335 8.532 1.00 10.37 602 ARG C CA 1
ATOM 4315 C C . ARG C 1 164 ? 37.654 21.857 9.009 1.00 9.24 602 ARG C C 1
ATOM 4316 O O . ARG C 1 164 ? 38.123 20.796 8.605 1.00 10.43 602 ARG C O 1
ATOM 4324 N N . LEU C 1 165 ? 38.315 22.705 9.793 1.00 8.52 603 LEU C N 1
ATOM 4325 C CA . LEU C 1 165 ? 39.709 22.488 10.189 1.00 8.12 603 LEU C CA 1
ATOM 4326 C C . LEU C 1 165 ? 39.828 22.385 11.702 1.00 8.36 603 LEU C C 1
ATOM 4327 O O . LEU C 1 165 ? 38.968 22.875 12.442 1.00 8.29 603 LEU C O 1
ATOM 4332 N N . TYR C 1 166 ? 40.915 21.753 12.158 1.00 8.40 604 TYR C N 1
ATOM 4333 C CA . TYR C 1 166 ? 41.306 21.854 13.567 1.00 9.13 604 TYR C CA 1
ATOM 4334 C C . TYR C 1 166 ? 42.653 22.547 13.615 1.00 9.18 604 TYR C C 1
ATOM 4335 O O . TYR C 1 166 ? 43.591 22.105 12.939 1.00 9.57 604 TYR C O 1
ATOM 4344 N N . SER C 1 167 ? 42.753 23.631 14.383 1.00 8.51 605 SER C N 1
ATOM 4345 C CA . SER C 1 167 ? 44.034 24.326 14.515 1.00 8.44 605 SER C CA 1
ATOM 4346 C C . SER C 1 167 ? 44.770 23.925 15.789 1.00 8.35 605 SER C C 1
ATOM 4347 O O . SER C 1 167 ? 44.162 23.516 16.784 1.00 8.41 605 SER C O 1
ATOM 4350 N N . LEU C 1 168 ? 46.082 24.094 15.737 1.00 8.22 606 LEU C N 1
ATOM 4351 C CA . LEU C 1 168 ? 46.958 23.795 16.881 1.00 8.62 606 LEU C CA 1
ATOM 4352 C C . LEU C 1 168 ? 47.985 24.909 16.972 1.00 8.49 606 LEU C C 1
ATOM 4353 O O . LEU C 1 168 ? 48.692 25.164 16.004 1.00 8.87 606 LEU C O 1
ATOM 4358 N N . SER C 1 169 ? 48.074 25.574 18.130 1.00 9.21 607 SER C N 1
ATOM 4359 C CA . SER C 1 169 ? 49.027 26.672 18.323 1.00 9.92 607 SER C CA 1
ATOM 4360 C C . SER C 1 169 ? 50.433 26.122 18.524 1.00 9.82 607 SER C C 1
ATOM 4361 O O . SER C 1 169 ? 50.607 24.962 18.951 1.00 10.47 607 SER C O 1
ATOM 4364 N N . VAL C 1 170 ? 51.429 26.953 18.237 1.00 10.26 608 VAL C N 1
ATOM 4365 C CA . VAL C 1 170 ? 52.820 26.519 18.416 1.00 10.26 608 VAL C CA 1
ATOM 4366 C C . VAL C 1 170 ? 53.076 26.166 19.902 1.00 10.34 608 VAL C C 1
ATOM 4367 O O . VAL C 1 170 ? 53.744 25.180 20.206 1.00 10.38 608 VAL C O 1
ATOM 4371 N N . ASP C 1 171 ? 52.533 26.946 20.829 1.00 10.92 609 ASP C N 1
ATOM 4372 C CA . ASP C 1 171 ? 52.752 26.597 22.242 1.00 11.56 609 ASP C CA 1
ATOM 4373 C C . ASP C 1 171 ? 52.145 25.255 22.628 1.00 11.57 609 ASP C C 1
ATOM 4374 O O . ASP C 1 171 ? 52.798 24.472 23.333 1.00 11.80 609 ASP C O 1
ATOM 4379 N N . ASN C 1 172 ? 50.928 24.961 22.147 1.00 10.69 610 ASN C N 1
ATOM 4380 C CA . ASN C 1 172 ? 50.278 23.683 22.437 1.00 10.30 610 ASN C CA 1
ATOM 4381 C C . ASN C 1 172 ? 51.008 22.508 21.764 1.00 9.36 610 ASN C C 1
ATOM 4382 O O . ASN C 1 172 ? 51.148 21.436 22.353 1.00 9.96 610 ASN C O 1
ATOM 4387 N N . PHE C 1 173 ? 51.473 22.738 20.542 1.00 9.17 611 PHE C N 1
ATOM 4388 C CA . PHE C 1 173 ? 52.307 21.793 19.789 1.00 8.77 611 PHE C CA 1
ATOM 4389 C C . PHE C 1 173 ? 53.538 21.427 20.616 1.00 9.29 611 PHE C C 1
ATOM 4390 O O . PHE C 1 173 ? 53.779 20.253 20.892 1.00 9.00 611 PHE C O 1
ATOM 4398 N N . ASN C 1 174 ? 54.294 22.438 21.026 1.00 9.30 612 ASN C N 1
ATOM 4399 C CA . ASN C 1 174 ? 55.501 22.171 21.827 1.00 9.89 612 ASN C CA 1
ATOM 4400 C C . ASN C 1 174 ? 55.197 21.533 23.179 1.00 10.90 612 ASN C C 1
ATOM 4401 O O . ASN C 1 174 ? 55.941 20.652 23.637 1.00 10.52 612 ASN C O 1
ATOM 4406 N N . GLU C 1 175 ? 54.091 21.937 23.801 1.00 10.43 613 GLU C N 1
ATOM 4407 C CA . GLU C 1 175 ? 53.715 21.358 25.085 1.00 11.93 613 GLU C CA 1
ATOM 4408 C C . GLU C 1 175 ? 53.482 19.855 24.960 1.00 11.45 613 GLU C C 1
ATOM 4409 O O . GLU C 1 175 ? 53.980 19.062 25.774 1.00 12.57 613 GLU C O 1
ATOM 4415 N N . VAL C 1 176 ? 52.742 19.443 23.935 1.00 10.71 614 VAL C N 1
ATOM 4416 C CA . VAL C 1 176 ? 52.440 18.034 23.765 1.00 10.61 614 VAL C CA 1
ATOM 4417 C C . VAL C 1 176 ? 53.744 17.280 23.475 1.00 10.85 614 VAL C C 1
ATOM 4418 O O . VAL C 1 176 ? 53.969 16.177 23.983 1.00 11.27 614 VAL C O 1
ATOM 4422 N N . LEU C 1 177 ? 54.589 17.882 22.650 1.00 10.30 615 LEU C N 1
ATOM 4423 C CA . LEU C 1 177 ? 55.840 17.243 22.274 1.00 10.89 615 LEU C CA 1
ATOM 4424 C C . LEU C 1 177 ? 56.833 17.198 23.441 1.00 12.35 615 LEU C C 1
ATOM 4425 O O . LEU C 1 177 ? 57.819 16.441 23.380 1.00 12.54 615 LEU C O 1
ATOM 4430 N N . GLU C 1 178 ? 56.571 17.942 24.518 1.00 12.80 616 GLU C N 1
ATOM 4431 C CA . GLU C 1 178 ? 57.387 17.731 25.752 1.00 14.80 616 GLU C CA 1
ATOM 4432 C C . GLU C 1 178 ? 57.275 16.292 26.235 1.00 14.96 616 GLU C C 1
ATOM 4433 O O . GLU C 1 178 ? 58.273 15.689 26.692 1.00 15.51 616 GLU C O 1
ATOM 4439 N N . GLU C 1 179 ? 56.070 15.744 26.131 1.00 14.08 617 GLU C N 1
ATOM 4440 C CA . GLU C 1 179 ? 55.766 14.428 26.631 1.00 14.51 617 GLU C CA 1
ATOM 4441 C C . GLU C 1 179 ? 56.023 13.353 25.586 1.00 13.71 617 GLU C C 1
ATOM 4442 O O . GLU C 1 179 ? 56.372 12.226 25.937 1.00 13.49 617 GLU C O 1
ATOM 4448 N N . TYR C 1 180 ? 55.877 13.723 24.305 1.00 12.44 618 TYR C N 1
ATOM 4449 C CA . TYR C 1 180 ? 56.031 12.784 23.194 1.00 11.98 618 TYR C CA 1
ATOM 4450 C C . TYR C 1 180 ? 57.039 13.338 22.197 1.00 11.44 618 TYR C C 1
ATOM 4451 O O . TYR C 1 180 ? 56.699 13.593 21.033 1.00 10.48 618 TYR C O 1
ATOM 4460 N N . PRO C 1 181 ? 58.302 13.513 22.640 1.00 11.07 619 PRO C N 1
ATOM 4461 C CA . PRO C 1 181 ? 59.265 14.233 21.793 1.00 10.72 619 PRO C CA 1
ATOM 4462 C C . PRO C 1 181 ? 59.555 13.572 20.447 1.00 10.18 619 PRO C C 1
ATOM 4463 O O . PRO C 1 181 ? 59.837 14.271 19.467 1.00 9.88 619 PRO C O 1
ATOM 4467 N N . MET C 1 182 ? 59.452 12.247 20.369 1.00 10.02 620 MET C N 1
ATOM 4468 C CA . MET C 1 182 ? 59.810 11.605 19.101 1.00 10.21 620 MET C CA 1
ATOM 4469 C C . MET C 1 182 ? 58.767 11.842 18.010 1.00 10.03 620 MET C C 1
ATOM 4470 O O . MET C 1 182 ? 59.051 11.670 16.828 1.00 10.40 620 MET C O 1
ATOM 4475 N N . MET C 1 183 ? 57.564 12.257 18.419 1.00 10.07 621 MET C N 1
ATOM 4476 C CA . MET C 1 183 ? 56.526 12.572 17.442 1.00 9.48 621 MET C CA 1
ATOM 4477 C C . MET C 1 183 ? 56.835 13.825 16.624 1.00 8.89 621 MET C C 1
ATOM 4478 O O . MET C 1 183 ? 56.221 14.043 15.575 1.00 9.43 621 MET C O 1
ATOM 4483 N N . ARG C 1 184 ? 57.769 14.659 17.101 1.00 8.97 622 ARG C N 1
ATOM 4484 C CA . ARG C 1 184 ? 58.181 15.820 16.309 1.00 8.59 622 ARG C CA 1
ATOM 4485 C C . ARG C 1 184 ? 58.683 15.390 14.921 1.00 8.79 622 ARG C C 1
ATOM 4486 O O . ARG C 1 184 ? 58.501 16.104 13.936 1.00 9.28 622 ARG C O 1
ATOM 4494 N N . ARG C 1 185 ? 59.309 14.216 14.849 1.00 8.89 623 ARG C N 1
ATOM 4495 C CA . ARG C 1 185 ? 59.861 13.724 13.584 1.00 9.76 623 ARG C CA 1
ATOM 4496 C C . ARG C 1 185 ? 58.827 13.630 12.466 1.00 9.74 623 ARG C C 1
ATOM 4497 O O . ARG C 1 185 ? 59.136 13.924 11.308 1.00 10.17 623 ARG C O 1
ATOM 4505 N N . ALA C 1 186 ? 57.604 13.219 12.808 1.00 9.63 624 ALA C N 1
ATOM 4506 C CA . ALA C 1 186 ? 56.521 13.127 11.814 1.00 10.20 624 ALA C CA 1
ATOM 4507 C C . ALA C 1 186 ? 56.338 14.447 11.082 1.00 10.08 624 ALA C C 1
ATOM 4508 O O . ALA C 1 186 ? 56.284 14.484 9.852 1.00 10.76 624 ALA C O 1
ATOM 4510 N N . PHE C 1 187 ? 56.274 15.540 11.849 1.00 9.77 625 PHE C N 1
ATOM 4511 C CA . PHE C 1 187 ? 56.073 16.885 11.281 1.00 9.21 625 PHE C CA 1
ATOM 4512 C C . PHE C 1 187 ? 57.292 17.380 10.513 1.00 9.37 625 PHE C C 1
ATOM 4513 O O . PHE C 1 187 ? 57.172 18.036 9.475 1.00 9.18 625 PHE C O 1
ATOM 4521 N N . GLU C 1 188 ? 58.478 17.062 11.020 1.00 9.30 626 GLU C N 1
ATOM 4522 C CA . GLU C 1 188 ? 59.711 17.465 10.339 1.00 9.29 626 GLU C CA 1
ATOM 4523 C C . GLU C 1 188 ? 59.834 16.801 8.968 1.00 9.48 626 GLU C C 1
ATOM 4524 O O . GLU C 1 188 ? 60.246 17.449 8.017 1.00 9.22 626 GLU C O 1
ATOM 4530 N N . THR C 1 189 ? 59.434 15.532 8.873 1.00 9.84 627 THR C N 1
ATOM 4531 C CA . THR C 1 189 ? 59.475 14.795 7.591 1.00 10.92 627 THR C CA 1
ATOM 4532 C C . THR C 1 189 ? 58.648 15.527 6.547 1.00 10.63 627 THR C C 1
ATOM 4533 O O . THR C 1 189 ? 59.108 15.780 5.424 1.00 11.45 627 THR C O 1
ATOM 4537 N N . VAL C 1 190 ? 57.434 15.888 6.947 1.00 10.51 628 VAL C N 1
ATOM 4538 C CA . VAL C 1 190 ? 56.534 16.608 6.056 1.00 10.38 628 VAL C CA 1
ATOM 4539 C C . VAL C 1 190 ? 57.115 17.976 5.694 1.00 9.92 628 VAL C C 1
ATOM 4540 O O . VAL C 1 190 ? 57.095 18.371 4.528 1.00 10.16 628 VAL C O 1
ATOM 4544 N N . ALA 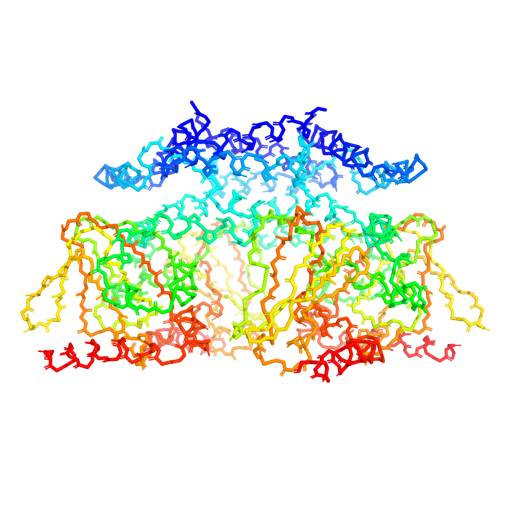C 1 191 ? 57.616 18.707 6.689 1.00 9.30 629 ALA C N 1
ATOM 4545 C CA . ALA C 1 191 ? 58.177 20.039 6.451 1.00 9.86 629 ALA C CA 1
ATOM 4546 C C . ALA C 1 191 ? 59.369 19.992 5.494 1.00 10.35 629 ALA C C 1
ATOM 4547 O O . ALA C 1 191 ? 59.477 20.799 4.575 1.00 10.51 629 ALA C O 1
ATOM 4549 N N . ILE C 1 192 ? 60.249 19.024 5.707 1.00 10.63 630 ILE C N 1
ATOM 4550 C CA . ILE C 1 192 ? 61.438 18.872 4.876 1.00 11.47 630 ILE C CA 1
ATOM 4551 C C . ILE C 1 192 ? 61.034 18.596 3.430 1.00 12.31 630 ILE C C 1
ATOM 4552 O O . ILE C 1 192 ? 61.591 19.193 2.499 1.00 12.78 630 ILE C O 1
ATOM 4557 N N . ASP C 1 193 ? 60.053 17.712 3.260 1.00 13.07 631 ASP C N 1
ATOM 4558 C CA . ASP C 1 193 ? 59.586 17.329 1.924 1.00 14.44 631 ASP C CA 1
ATOM 4559 C C . ASP C 1 193 ? 59.016 18.539 1.202 1.00 14.71 631 ASP C C 1
ATOM 4560 O O . ASP C 1 193 ? 59.322 18.786 0.028 1.00 15.14 631 ASP C O 1
ATOM 4565 N N . ARG C 1 194 ? 58.233 19.332 1.920 1.00 13.96 632 ARG C N 1
ATOM 4566 C CA . ARG C 1 194 ? 57.627 20.519 1.329 1.00 14.22 632 ARG C CA 1
ATOM 4567 C C . ARG C 1 194 ? 58.631 21.627 1.048 1.00 15.55 632 ARG C C 1
ATOM 4568 O O . ARG C 1 194 ? 58.543 22.278 0.010 1.00 16.09 632 ARG C O 1
ATOM 4576 N N . LEU C 1 195 ? 59.598 21.826 1.950 1.00 15.71 633 LEU C N 1
ATOM 4577 C CA . LEU C 1 195 ? 60.671 22.800 1.715 1.00 17.49 633 LEU C CA 1
ATOM 4578 C C . LEU C 1 195 ? 61.496 22.425 0.492 1.00 19.10 633 LEU C C 1
ATOM 4579 O O . LEU C 1 195 ? 61.904 23.300 -0.277 1.00 20.44 633 LEU C O 1
ATOM 4584 N N . ASP C 1 196 ? 61.715 21.132 0.304 1.00 20.82 634 ASP C N 1
ATOM 4585 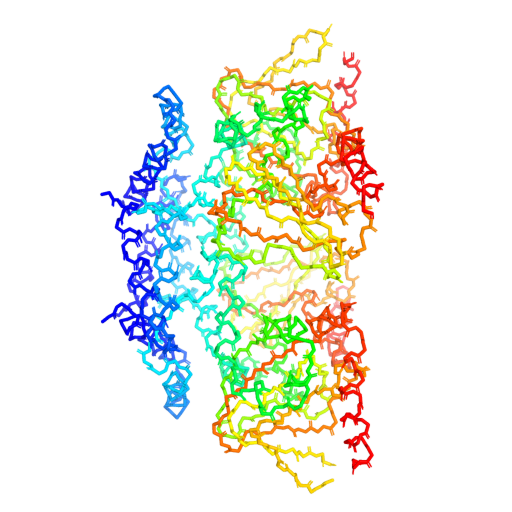C CA . ASP C 1 196 ? 62.413 20.649 -0.886 1.00 23.66 634 ASP C CA 1
ATOM 4586 C C . ASP C 1 196 ? 61.643 20.967 -2.171 1.00 24.34 634 ASP C C 1
ATOM 4587 O O . ASP C 1 196 ? 62.254 21.338 -3.173 1.00 25.71 634 ASP C O 1
ATOM 4592 N N . ARG C 1 197 ? 60.318 20.826 -2.132 1.00 25.22 635 ARG C N 1
ATOM 4593 C CA . ARG C 1 197 ? 59.446 21.116 -3.278 1.00 26.23 635 ARG C CA 1
ATOM 4594 C C . ARG C 1 197 ? 59.400 22.607 -3.618 1.00 27.22 635 ARG C C 1
ATOM 4595 O O . ARG C 1 197 ? 59.333 22.973 -4.795 1.00 28.01 635 ARG C O 1
ATOM 4597 N N . ILE C 1 198 ? 59.444 23.461 -2.592 1.00 28.02 636 ILE C N 1
ATOM 4598 C CA . ILE C 1 198 ? 59.463 24.921 -2.791 1.00 29.00 636 ILE C CA 1
ATOM 4599 C C . ILE C 1 198 ? 60.773 25.359 -3.451 1.00 29.67 636 ILE C C 1
ATOM 4600 O O . ILE C 1 198 ? 61.827 24.760 -3.211 1.00 30.48 636 ILE C O 1
ATOM 4605 N N . ASP D 1 5 ? 14.707 47.817 41.159 1.00 31.85 443 ASP D N 1
ATOM 4606 C CA . ASP D 1 5 ? 14.502 46.539 41.902 1.00 30.92 443 ASP D CA 1
ATOM 4607 C C . ASP D 1 5 ? 15.283 45.344 41.345 1.00 30.46 443 ASP D C 1
ATOM 4608 O O . ASP D 1 5 ? 15.385 44.318 42.022 1.00 30.38 443 ASP D O 1
ATOM 4610 N N . SER D 1 6 ? 15.835 45.462 40.137 1.00 29.47 444 SER D N 1
ATOM 4611 C CA . SER D 1 6 ? 16.652 44.382 39.574 1.00 28.89 444 SER D CA 1
ATOM 4612 C C . SER D 1 6 ? 17.795 43.961 40.513 1.00 28.26 444 SER D C 1
ATOM 4613 O O . SER D 1 6 ? 18.064 42.770 40.677 1.00 28.07 444 SER D O 1
ATOM 4616 N N . SER D 1 7 ? 18.449 44.933 41.145 1.00 27.19 445 SER D N 1
ATOM 4617 C CA . SER D 1 7 ? 19.550 44.638 42.059 1.00 26.39 445 SER D CA 1
ATOM 4618 C C . SER D 1 7 ? 19.095 43.973 43.369 1.00 25.93 445 SER D C 1
ATOM 4619 O O . SER D 1 7 ? 19.837 43.179 43.953 1.00 25.38 445 SER D O 1
ATOM 4622 N N . ARG D 1 8 ? 17.896 44.327 43.832 1.00 25.71 446 ARG D N 1
ATOM 4623 C CA . ARG D 1 8 ? 17.281 43.689 45.004 1.00 25.44 446 ARG D CA 1
ATOM 4624 C C . ARG D 1 8 ? 16.854 42.248 44.688 1.00 25.48 446 ARG D C 1
ATOM 4625 O O . ARG D 1 8 ? 17.070 41.342 45.495 1.00 25.49 446 ARG D O 1
ATOM 4627 N N . ARG D 1 9 ? 16.248 42.047 43.515 1.00 25.30 447 ARG D N 1
ATOM 4628 C CA . ARG D 1 9 ? 15.937 40.701 43.016 1.00 25.40 447 ARG D CA 1
ATOM 4629 C C . ARG D 1 9 ? 17.199 39.851 42.896 1.00 25.47 447 ARG D C 1
ATOM 4630 O O . ARG D 1 9 ? 17.187 38.673 43.265 1.00 25.77 447 ARG D O 1
ATOM 4632 N N . GLN D 1 10 ? 18.277 40.455 42.395 1.00 24.95 448 GLN D N 1
ATOM 4633 C CA . GLN D 1 10 ? 19.559 39.766 42.251 1.00 24.56 448 GLN D CA 1
ATOM 4634 C C . GLN D 1 10 ? 20.056 39.241 43.599 1.00 24.40 448 GLN D C 1
ATOM 4635 O O . GLN D 1 10 ? 20.450 38.073 43.703 1.00 24.00 448 GLN D O 1
ATOM 4637 N N . TYR D 1 11 ? 20.016 40.095 44.623 1.00 23.50 449 TYR D N 1
ATOM 4638 C CA . TYR D 1 11 ? 20.406 39.698 45.979 1.00 23.47 449 TYR D CA 1
ATOM 4639 C C . TYR D 1 11 ? 19.529 38.552 46.480 1.00 23.71 449 TYR D C 1
ATOM 4640 O O . TYR D 1 11 ? 20.040 37.544 46.977 1.00 23.49 449 TYR D O 1
ATOM 4649 N N . GLN D 1 12 ? 18.213 38.701 46.336 1.00 24.31 450 GLN D N 1
ATOM 4650 C CA . GLN D 1 12 ? 17.282 37.678 46.833 1.00 25.13 450 GLN D CA 1
ATOM 4651 C C . GLN D 1 12 ? 17.519 36.327 46.153 1.00 25.83 450 GLN D C 1
ATOM 4652 O O . GLN D 1 12 ? 17.518 35.286 46.822 1.00 26.23 450 GLN D O 1
ATOM 4654 N N . GLU D 1 13 ? 17.745 36.353 44.839 1.00 26.56 451 GLU D N 1
ATOM 4655 C CA . GLU D 1 13 ? 17.981 35.135 44.063 1.00 27.37 451 GLU D CA 1
ATOM 4656 C C . GLU D 1 13 ? 19.347 34.539 44.387 1.00 27.86 451 GLU D C 1
ATOM 4657 O O . GLU D 1 13 ? 19.468 33.321 44.572 1.00 28.20 451 GLU D O 1
ATOM 4659 N N . LYS D 1 14 ? 20.365 35.398 44.475 1.00 27.75 452 LYS D N 1
ATOM 4660 C CA . LYS D 1 14 ? 21.716 34.944 44.803 1.00 27.88 452 LYS D CA 1
ATOM 4661 C C . LYS D 1 14 ? 21.732 34.320 46.188 1.00 27.75 452 LYS D C 1
ATOM 4662 O O . LYS D 1 14 ? 22.399 33.302 46.402 1.00 28.28 452 LYS D O 1
ATOM 4664 N N . TYR D 1 15 ? 20.987 34.909 47.123 1.00 27.20 453 TYR D N 1
ATOM 4665 C CA . TYR D 1 15 ? 20.957 34.362 48.472 1.00 26.72 453 TYR D CA 1
ATOM 4666 C C . TYR D 1 15 ? 20.187 33.036 48.584 1.00 26.56 453 TYR D C 1
ATOM 4667 O O . TYR D 1 15 ? 20.552 32.177 49.399 1.00 27.04 453 TYR D O 1
ATOM 4676 N N . LYS D 1 16 ? 19.132 32.864 47.785 1.00 25.71 454 LYS D N 1
ATOM 4677 C CA . LYS D 1 16 ? 18.453 31.564 47.699 1.00 25.40 454 LYS D CA 1
ATOM 4678 C C . LYS D 1 16 ? 19.434 30.468 47.271 1.00 24.98 454 LYS D C 1
ATOM 4679 O O . LYS D 1 16 ? 19.438 29.371 47.841 1.00 25.03 454 LYS D O 1
ATOM 4681 N N . GLN D 1 17 ? 20.275 30.784 46.286 1.00 24.32 455 GLN D N 1
ATOM 4682 C CA . GLN D 1 17 ? 21.319 29.874 45.828 1.00 23.91 455 GLN D CA 1
ATOM 4683 C C . GLN D 1 17 ? 22.267 29.522 46.970 1.00 23.21 455 GLN D C 1
ATOM 4684 O O . GLN D 1 17 ? 22.639 28.361 47.138 1.00 22.96 455 GLN D O 1
ATOM 4686 N N . VAL D 1 18 ? 22.638 30.528 47.759 1.00 22.26 456 VAL D N 1
ATOM 4687 C CA . VAL D 1 18 ? 23.499 30.305 48.918 1.00 21.58 456 VAL D CA 1
ATOM 4688 C C . VAL D 1 18 ? 22.843 29.385 49.965 1.00 21.38 456 VAL D C 1
ATOM 4689 O O . VAL D 1 18 ? 23.478 28.437 50.443 1.00 20.76 456 VAL D O 1
ATOM 4693 N N . GLU D 1 19 ? 21.581 29.649 50.314 1.00 21.15 457 GLU D N 1
ATOM 4694 C CA . GLU D 1 19 ? 20.845 28.805 51.274 1.00 21.14 457 GLU D CA 1
ATOM 4695 C C . GLU D 1 19 ? 20.810 27.328 50.838 1.00 21.54 457 GLU D C 1
ATOM 4696 O O . GLU D 1 19 ? 21.007 26.403 51.639 1.00 21.45 457 GLU D O 1
ATOM 4698 N N . GLN D 1 20 ? 20.571 27.129 49.553 1.00 21.23 458 GLN D N 1
ATOM 4699 C CA . GLN D 1 20 ? 20.493 25.797 48.978 1.00 21.17 458 GLN D CA 1
ATOM 4700 C C . GLN D 1 20 ? 21.851 25.100 48.954 1.00 20.05 458 GLN D C 1
ATOM 4701 O O . GLN D 1 20 ? 21.934 23.902 49.227 1.00 19.89 458 GLN D O 1
ATOM 4707 N N . TYR D 1 21 ? 22.900 25.854 48.636 1.00 19.05 459 TYR D N 1
ATOM 4708 C CA . TYR D 1 21 ? 24.273 25.346 48.727 1.00 17.99 459 TYR D CA 1
ATOM 4709 C C . TYR D 1 21 ? 24.562 24.857 50.159 1.00 17.78 459 TYR D C 1
ATOM 4710 O O . TYR D 1 21 ? 25.086 23.760 50.369 1.00 16.93 459 TYR D O 1
ATOM 4719 N N . MET D 1 22 ? 24.204 25.674 51.150 1.00 17.37 460 MET D N 1
ATOM 4720 C CA . MET D 1 22 ? 24.450 25.321 52.547 1.00 17.68 460 MET D CA 1
ATOM 4721 C C . MET D 1 22 ? 23.675 24.091 53.003 1.00 17.61 460 MET D C 1
ATOM 4722 O O . MET D 1 22 ? 24.177 23.276 53.776 1.00 17.58 460 MET D O 1
ATOM 4727 N N . SER D 1 23 ? 22.457 23.969 52.503 1.00 18.33 461 SER D N 1
ATOM 4728 C CA . SER D 1 23 ? 21.598 22.821 52.776 1.00 18.92 461 SER D CA 1
ATOM 4729 C C . SER D 1 23 ? 22.185 21.543 52.159 1.00 18.49 461 SER D C 1
ATOM 4730 O O . SER D 1 23 ? 22.243 20.498 52.823 1.00 18.06 461 SER D O 1
ATOM 4733 N N . PHE D 1 24 ? 22.607 21.643 50.899 1.00 17.79 462 PHE D N 1
ATOM 4734 C CA . PHE D 1 24 ? 23.270 20.537 50.210 1.00 17.62 462 PHE D CA 1
ATOM 4735 C C . PHE D 1 24 ? 24.479 20.038 51.000 1.00 17.24 462 PHE D C 1
ATOM 4736 O O . PHE D 1 24 ? 24.668 18.832 51.155 1.00 17.86 462 PHE D O 1
ATOM 4744 N N . HIS D 1 25 ? 25.281 20.971 51.508 1.00 15.99 463 HIS D N 1
ATOM 4745 C CA . HIS D 1 25 ? 26.473 20.631 52.281 1.00 16.28 463 HIS D CA 1
ATOM 4746 C C . HIS D 1 25 ? 26.242 20.382 53.784 1.00 16.34 463 HIS D C 1
ATOM 4747 O O . HIS D 1 25 ? 27.195 20.135 54.526 1.00 17.53 463 HIS D O 1
ATOM 4754 N N . LYS D 1 26 ? 24.994 20.450 54.193 1.00 16.35 464 LYS D N 1
ATOM 4755 C CA . LYS D 1 26 ? 24.614 20.072 55.527 1.00 16.64 464 LYS D CA 1
ATOM 4756 C C . LYS D 1 26 ? 25.261 20.933 56.610 1.00 16.74 464 LYS D C 1
ATOM 4757 O O . LYS D 1 26 ? 25.630 20.458 57.633 1.00 16.48 464 LYS D O 1
ATOM 4759 N N . LEU D 1 27 ? 25.403 22.214 56.313 1.00 16.86 465 LEU D N 1
ATOM 4760 C CA . LEU D 1 27 ? 26.002 23.098 57.277 1.00 17.44 465 LEU D CA 1
ATOM 4761 C C . LEU D 1 27 ? 25.077 23.297 58.467 1.00 17.34 465 LEU D C 1
ATOM 4762 O O . LEU D 1 27 ? 23.947 23.384 58.300 1.00 17.86 465 LEU D O 1
ATOM 4767 N N . PRO D 1 28 ? 25.638 23.447 59.644 1.00 18.00 466 PRO D N 1
ATOM 4768 C CA . PRO D 1 28 ? 24.822 23.575 60.846 1.00 18.15 466 PRO D CA 1
ATOM 4769 C C . PRO D 1 28 ? 24.059 24.895 60.851 1.00 17.96 466 PRO D C 1
ATOM 4770 O O . PRO D 1 28 ? 24.490 25.798 60.256 1.00 16.49 466 PRO D O 1
ATOM 4774 N N . ALA D 1 29 ? 22.935 24.950 61.551 1.00 17.57 467 ALA D N 1
ATOM 4775 C CA . ALA D 1 29 ? 22.093 26.108 61.530 1.00 16.92 467 ALA D CA 1
ATOM 4776 C C . ALA D 1 29 ? 22.816 27.381 61.966 1.00 16.27 467 ALA D C 1
ATOM 4777 O O . ALA D 1 29 ? 22.596 28.380 61.412 1.00 16.52 467 ALA D O 1
ATOM 4779 N N . ASP D 1 30 ? 23.688 27.298 62.949 1.00 16.06 468 ASP D N 1
ATOM 4780 C CA . ASP D 1 30 ? 24.405 28.473 63.392 1.00 15.28 468 ASP D CA 1
ATOM 4781 C C . ASP D 1 30 ? 25.306 29.077 62.306 1.00 13.93 468 ASP D C 1
ATOM 4782 O O . ASP D 1 30 ? 25.379 30.229 62.153 1.00 13.76 468 ASP D O 1
ATOM 4787 N N . PHE D 1 31 ? 25.941 28.208 61.543 1.00 13.49 469 PHE D N 1
ATOM 4788 C CA . PHE D 1 31 ? 26.802 28.661 60.454 1.00 12.16 469 PHE D CA 1
ATOM 4789 C C . PHE D 1 31 ? 25.974 29.265 59.327 1.00 11.85 469 PHE D C 1
ATOM 4790 O O . PHE D 1 31 ? 26.334 30.224 58.758 1.00 11.26 469 PHE D O 1
ATOM 4798 N N . ARG D 1 32 ? 24.855 28.654 59.041 1.00 11.71 470 ARG D N 1
ATOM 4799 C CA . ARG D 1 32 ? 23.996 29.215 58.068 1.00 11.20 470 ARG D CA 1
ATOM 4800 C C . ARG D 1 32 ? 23.573 30.635 58.428 1.00 11.29 470 ARG D C 1
ATOM 4801 O O . ARG D 1 32 ? 23.476 31.465 57.590 1.00 11.11 470 ARG D O 1
ATOM 4809 N N . GLN D 1 33 ? 23.241 30.836 59.699 1.00 11.24 471 GLN D N 1
ATOM 4810 C CA . GLN D 1 33 ? 22.840 32.172 60.146 1.00 11.57 471 GLN D CA 1
ATOM 4811 C C . GLN D 1 33 ? 24.005 33.141 60.013 1.00 11.07 471 GLN D C 1
ATOM 4812 O O . GLN D 1 33 ? 23.825 34.303 59.608 1.00 11.41 471 GLN D O 1
ATOM 4818 N N . LYS D 1 34 ? 25.199 32.660 60.341 1.00 9.58 472 LYS D N 1
ATOM 4819 C CA . LYS D 1 34 ? 26.405 33.478 60.219 1.00 10.07 472 LYS D CA 1
ATOM 4820 C C . LYS D 1 34 ? 26.609 33.903 58.769 1.00 9.69 472 LYS D C 1
ATOM 4821 O O . LYS D 1 34 ? 26.981 35.036 58.498 1.00 9.40 472 LYS D O 1
ATOM 4827 N N . ILE D 1 35 ? 26.356 32.995 57.838 1.00 10.06 473 ILE D N 1
ATOM 4828 C CA . ILE D 1 35 ? 26.478 33.331 56.392 1.00 11.15 473 ILE D CA 1
ATOM 4829 C C . ILE D 1 35 ? 25.406 34.343 55.976 1.00 11.11 473 ILE D C 1
ATOM 4830 O O . ILE D 1 35 ? 25.691 35.314 55.257 1.00 10.98 473 ILE D O 1
ATOM 4835 N N . HIS D 1 36 ? 24.172 34.134 56.438 1.00 10.70 474 HIS D N 1
ATOM 4836 C CA . HIS D 1 36 ? 23.089 35.102 56.220 1.00 11.73 474 HIS D CA 1
ATOM 4837 C C . HIS D 1 36 ? 23.478 36.506 56.712 1.00 11.52 474 HIS D C 1
ATOM 4838 O O . HIS D 1 36 ? 23.329 37.499 55.984 1.00 12.40 474 HIS D O 1
ATOM 4840 N N . ASP D 1 37 ? 23.988 36.584 57.944 1.00 10.37 475 ASP D N 1
ATOM 4841 C CA . ASP D 1 37 ? 24.382 37.860 58.550 1.00 10.00 475 ASP D CA 1
ATOM 4842 C C . ASP D 1 37 ? 25.498 38.501 57.713 1.00 9.54 475 ASP D C 1
ATOM 4843 O O . ASP D 1 37 ? 25.496 39.711 57.462 1.00 9.19 475 ASP D O 1
ATOM 4848 N N . TYR D 1 38 ? 26.443 37.678 57.270 1.00 8.71 476 TYR D N 1
ATOM 4849 C CA . TYR D 1 38 ? 27.529 38.188 56.426 1.00 8.84 476 TYR D CA 1
ATOM 4850 C C . TYR D 1 38 ? 26.967 38.838 55.155 1.00 9.91 476 TYR D C 1
ATOM 4851 O O . TYR D 1 38 ? 27.360 39.959 54.784 1.00 10.20 476 TYR D O 1
ATOM 4860 N N . TYR D 1 39 ? 26.065 38.126 54.475 1.00 10.62 477 TYR D N 1
ATOM 4861 C CA . TYR D 1 39 ? 25.495 38.679 53.226 1.00 11.65 477 TYR D CA 1
ATOM 4862 C C . TYR D 1 39 ? 24.769 39.996 53.472 1.00 11.80 477 TYR D C 1
ATOM 4863 O O . TYR D 1 39 ? 24.880 40.907 52.661 1.00 12.55 477 TYR D O 1
ATOM 4872 N N . GLU D 1 40 ? 24.016 40.087 54.573 1.00 12.42 478 GLU D N 1
ATOM 4873 C CA . GLU D 1 40 ? 23.323 41.325 54.940 1.00 11.78 478 GLU D CA 1
ATOM 4874 C C . GLU D 1 40 ? 24.312 42.462 55.150 1.00 12.06 478 GLU D C 1
ATOM 4875 O O . GLU D 1 40 ? 24.110 43.564 54.646 1.00 12.59 478 GLU D O 1
ATOM 4877 N N . HIS D 1 41 ? 25.385 42.199 55.895 1.00 11.02 479 HIS D N 1
AT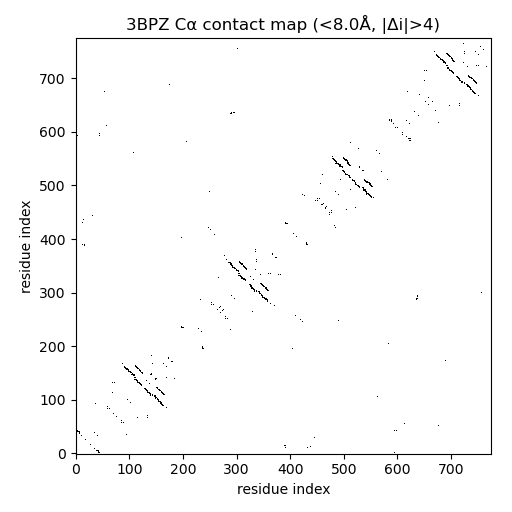OM 4878 C CA . HIS D 1 41 ? 26.366 43.246 56.188 1.00 11.06 479 HIS D CA 1
ATOM 4879 C C . HIS D 1 41 ? 27.194 43.654 54.984 1.00 10.91 479 HIS D C 1
ATOM 4880 O O . HIS D 1 41 ? 27.474 44.849 54.792 1.00 11.76 479 HIS D O 1
ATOM 4887 N N . ARG D 1 42 ? 27.596 42.665 54.194 1.00 10.77 480 ARG D N 1
ATOM 4888 C CA . ARG D 1 42 ? 28.441 42.917 53.024 1.00 11.33 480 ARG D CA 1
ATOM 4889 C C . ARG D 1 42 ? 27.688 43.561 51.866 1.00 11.65 480 ARG D C 1
ATOM 4890 O O . ARG D 1 42 ? 28.208 44.496 51.254 1.00 12.22 480 ARG D O 1
ATOM 4898 N N . TYR D 1 43 ? 26.484 43.071 51.565 1.00 12.13 481 TYR D N 1
ATOM 4899 C CA . TYR D 1 43 ? 25.742 43.514 50.370 1.00 12.53 481 TYR D CA 1
ATOM 4900 C C . TYR D 1 43 ? 24.520 44.380 50.659 1.00 13.65 481 TYR D C 1
ATOM 4901 O O . TYR D 1 43 ? 24.052 45.111 49.782 1.00 13.21 481 TYR D O 1
ATOM 4910 N N . GLN D 1 44 ? 23.998 44.301 51.879 1.00 14.13 482 GLN D N 1
ATOM 4911 C CA . GLN D 1 44 ? 22.919 45.201 52.300 1.00 15.99 482 GLN D CA 1
ATOM 4912 C C . GLN D 1 44 ? 21.692 45.101 51.392 1.00 16.62 482 GLN D C 1
ATOM 4913 O O . GLN D 1 44 ? 21.017 46.108 51.107 1.00 17.67 482 GLN D O 1
ATOM 4919 N N . GLY D 1 45 ? 21.419 43.888 50.919 1.00 17.12 483 GLY D N 1
ATOM 4920 C CA . GLY D 1 45 ? 20.191 43.601 50.180 1.00 18.08 483 GLY D CA 1
ATOM 4921 C C . GLY D 1 45 ? 20.195 43.900 48.694 1.00 19.16 483 GLY D C 1
ATOM 4922 O O . GLY D 1 45 ? 19.168 43.740 48.023 1.00 19.16 483 GLY D O 1
ATOM 4923 N N . LYS D 1 46 ? 21.340 44.321 48.166 1.00 18.96 484 LYS D N 1
ATOM 4924 C CA . LYS D 1 46 ? 21.461 44.598 46.740 1.00 20.10 484 LYS D CA 1
ATOM 4925 C C . LYS D 1 46 ? 22.706 43.914 46.221 1.00 20.79 484 LYS D C 1
ATOM 4926 O O . LYS D 1 46 ? 23.715 43.830 46.921 1.00 20.54 484 LYS D O 1
ATOM 4928 N N . MET D 1 47 ? 22.636 43.404 44.999 1.00 21.35 485 MET D N 1
ATOM 4929 C CA . MET D 1 47 ? 23.836 42.896 44.368 1.00 23.14 485 MET D CA 1
ATOM 4930 C C . MET D 1 47 ? 24.012 43.451 42.969 1.00 23.23 485 MET D C 1
ATOM 4931 O O . MET D 1 47 ? 23.034 43.655 42.247 1.00 23.05 485 MET D O 1
ATOM 4936 N N . PHE D 1 48 ? 25.270 43.712 42.628 1.00 23.73 486 PHE D N 1
ATOM 4937 C CA . PHE D 1 48 ? 25.649 44.302 41.348 1.00 24.60 486 PHE D CA 1
ATOM 4938 C C . PHE D 1 48 ? 26.821 43.531 40.781 1.00 25.20 486 PHE D C 1
ATOM 4939 O O . PHE D 1 48 ? 27.699 43.084 41.528 1.00 26.13 486 PHE D O 1
ATOM 4947 N N . ASP D 1 49 ? 26.852 43.388 39.459 1.00 25.86 487 ASP D N 1
ATOM 4948 C CA . ASP D 1 49 ? 28.056 42.917 38.804 1.00 26.41 487 ASP D CA 1
ATOM 4949 C C . ASP D 1 49 ? 28.945 44.139 38.625 1.00 25.95 487 ASP D C 1
ATOM 4950 O O . ASP D 1 49 ? 28.920 44.789 37.576 1.00 25.01 487 ASP D O 1
ATOM 4955 N N . GLU D 1 50 ? 29.704 44.451 39.675 1.00 25.98 488 GLU D N 1
ATOM 4956 C CA . GLU D 1 50 ? 30.517 45.661 39.724 1.00 25.48 488 GLU D CA 1
ATOM 4957 C C . GLU D 1 50 ? 31.608 45.622 38.681 1.00 25.28 488 GLU D C 1
ATOM 4958 O O . GLU D 1 50 ? 31.868 46.628 38.028 1.00 24.85 488 GLU D O 1
ATOM 4960 N N . ASP D 1 51 ? 32.233 44.454 38.509 1.00 24.86 489 ASP D N 1
ATOM 4961 C CA . ASP D 1 51 ? 33.285 44.282 37.511 1.00 24.53 489 ASP D CA 1
ATOM 4962 C C . ASP D 1 51 ? 32.765 44.642 36.128 1.00 22.87 489 ASP D C 1
ATOM 4963 O O . ASP D 1 51 ? 33.442 45.346 35.373 1.00 22.60 489 ASP D O 1
ATOM 4968 N N . SER D 1 52 ? 31.555 44.173 35.819 1.00 21.44 490 SER D N 1
ATOM 4969 C CA . SER D 1 52 ? 30.918 44.408 34.530 1.00 20.30 490 SER D CA 1
ATOM 4970 C C . SER D 1 52 ? 30.596 45.890 34.352 1.00 18.86 490 SER D C 1
ATOM 4971 O O . SER D 1 52 ? 30.907 46.478 33.313 1.00 18.09 490 SER D O 1
ATOM 4974 N N . ILE D 1 53 ? 29.981 46.484 35.376 1.00 17.19 491 ILE D N 1
ATOM 4975 C CA . ILE D 1 53 ? 29.605 47.901 35.314 1.00 16.72 491 ILE D CA 1
ATOM 4976 C C . ILE D 1 53 ? 30.854 48.769 35.163 1.00 15.99 491 ILE D C 1
ATOM 4977 O O . ILE D 1 53 ? 30.940 49.599 34.248 1.00 15.02 491 ILE D O 1
ATOM 4982 N N . LEU D 1 54 ? 31.842 48.578 36.038 1.00 15.31 492 LEU D N 1
ATOM 4983 C CA . LEU D 1 54 ? 33.037 49.402 35.963 1.00 14.91 492 LEU D CA 1
ATOM 4984 C C . LEU D 1 54 ? 33.768 49.192 34.640 1.00 14.26 492 LEU D C 1
ATOM 4985 O O . LEU D 1 54 ? 34.338 50.136 34.096 1.00 14.27 492 LEU D O 1
ATOM 4990 N N . GLY D 1 55 ? 33.732 47.959 34.118 1.00 14.20 493 GLY D N 1
ATOM 4991 C CA . GLY D 1 55 ? 34.381 47.640 32.844 1.00 13.95 493 GLY D CA 1
ATOM 4992 C C . GLY D 1 55 ? 33.744 48.335 31.648 1.00 13.92 493 GLY D C 1
ATOM 4993 O O . GLY D 1 55 ? 34.374 48.505 30.605 1.00 15.16 493 GLY D O 1
ATOM 4994 N N . GLU D 1 56 ? 32.484 48.731 31.807 1.00 12.53 494 GLU D N 1
ATOM 4995 C CA . GLU D 1 56 ? 31.762 49.474 30.762 1.00 12.86 494 GLU D CA 1
ATOM 4996 C C . GLU D 1 56 ? 32.130 50.949 30.711 1.00 12.44 494 GLU D C 1
ATOM 4997 O O . GLU D 1 56 ? 31.869 51.628 29.705 1.00 12.66 494 GLU D O 1
ATOM 5003 N N . LEU D 1 57 ? 32.687 51.446 31.805 1.00 12.07 495 LEU D N 1
ATOM 5004 C CA . LEU D 1 57 ? 33.064 52.857 31.907 1.00 12.30 495 LEU D CA 1
ATOM 5005 C C . LEU D 1 57 ? 34.434 53.144 31.292 1.00 12.07 495 LEU D C 1
ATOM 5006 O O . LEU D 1 57 ? 34.979 52.322 30.538 1.00 13.41 495 LEU D O 1
ATOM 5011 N N . ASN D 1 58 ? 34.980 54.323 31.573 1.00 11.68 496 ASN D N 1
ATOM 5012 C CA . ASN D 1 58 ? 36.326 54.658 31.160 1.00 11.71 496 ASN D CA 1
ATOM 5013 C C . ASN D 1 58 ? 37.145 54.950 32.406 1.00 11.75 496 ASN D C 1
ATOM 5014 O O . ASN D 1 58 ? 36.621 54.879 33.526 1.00 12.14 496 ASN D O 1
ATOM 5019 N N . GLY D 1 59 ? 38.422 55.263 32.213 1.00 11.63 497 GLY D N 1
ATOM 5020 C CA . GLY D 1 59 ? 39.306 55.557 33.335 1.00 11.51 497 GLY D CA 1
ATOM 5021 C C . GLY D 1 59 ? 38.797 56.700 34.195 1.00 11.80 497 GLY D C 1
ATOM 5022 O O . GLY D 1 59 ? 38.669 56.551 35.417 1.00 11.78 497 GLY D O 1
ATOM 5023 N N . PRO D 1 60 ? 38.543 57.871 33.574 1.00 11.45 498 PRO D N 1
ATOM 5024 C CA . PRO D 1 60 ? 38.074 59.014 34.365 1.00 11.14 498 PRO D CA 1
ATOM 5025 C C . PRO D 1 60 ? 36.852 58.721 35.228 1.00 10.38 498 PRO D C 1
ATOM 5026 O O . PRO D 1 60 ? 36.833 59.101 36.399 1.00 10.31 498 PRO D O 1
ATOM 5030 N N . LEU D 1 61 ? 35.864 58.008 34.693 1.00 9.65 499 LEU D N 1
ATOM 5031 C CA . LEU D 1 61 ? 34.668 57.739 35.488 1.00 9.40 499 LEU D CA 1
ATOM 5032 C C . LEU D 1 61 ? 34.943 56.739 36.601 1.00 8.89 499 LEU D C 1
ATOM 5033 O O . LEU D 1 61 ? 34.443 56.912 37.714 1.00 9.31 499 LEU D O 1
ATOM 5038 N N . ARG D 1 62 ? 35.721 55.695 36.308 1.00 9.34 500 ARG D N 1
ATOM 5039 C CA . ARG D 1 62 ? 36.093 54.745 37.361 1.00 10.12 500 ARG D CA 1
ATOM 5040 C C . ARG D 1 62 ? 36.855 55.440 38.491 1.00 10.22 500 ARG D C 1
ATOM 5041 O O . ARG D 1 62 ? 36.626 55.159 39.681 1.00 10.52 500 ARG D O 1
ATOM 5049 N N . GLU D 1 63 ? 37.753 56.350 38.133 1.00 10.28 501 GLU D N 1
ATOM 5050 C CA . GLU D 1 63 ? 38.550 57.044 39.138 1.00 10.51 501 GLU D CA 1
ATOM 5051 C C . GLU D 1 63 ? 37.671 57.976 39.972 1.00 10.14 501 GLU D C 1
ATOM 5052 O O . GLU D 1 63 ? 37.842 58.090 41.177 1.00 9.87 501 GLU D O 1
ATOM 5058 N N . LYS D 1 64 ? 36.710 58.627 39.329 1.00 10.01 502 LYS D N 1
ATOM 5059 C CA . LYS D 1 64 ? 35.788 59.478 40.070 1.00 10.89 502 LYS D CA 1
ATOM 5060 C C . LYS D 1 64 ? 35.019 58.651 41.091 1.00 10.51 502 LYS D C 1
ATOM 5061 O O . LYS D 1 64 ? 34.896 59.050 42.237 1.00 11.59 502 LYS D O 1
ATOM 5067 N N . ILE D 1 65 ? 34.505 57.505 40.657 1.00 10.42 503 ILE D N 1
ATOM 5068 C CA . ILE D 1 65 ? 33.739 56.615 41.526 1.00 11.00 503 ILE D CA 1
ATOM 5069 C C . ILE D 1 65 ? 34.573 56.113 42.714 1.00 11.50 503 ILE D C 1
ATOM 5070 O O . ILE D 1 65 ? 34.123 56.190 43.861 1.00 11.91 503 ILE D O 1
ATOM 5075 N N . VAL D 1 66 ? 35.783 55.626 42.458 1.00 11.91 504 VAL D N 1
ATOM 5076 C CA . VAL D 1 66 ? 36.572 55.096 43.576 1.00 12.23 504 VAL D CA 1
ATOM 5077 C C . VAL D 1 66 ? 36.962 56.213 44.553 1.00 12.35 504 VAL D C 1
ATOM 5078 O O . VAL D 1 66 ? 36.904 56.042 45.773 1.00 12.36 504 VAL D O 1
ATOM 5082 N N . ASN D 1 67 ? 37.331 57.380 44.022 1.00 11.70 505 ASN D N 1
ATOM 5083 C CA . ASN D 1 67 ? 37.610 58.519 44.900 1.00 12.57 505 ASN D CA 1
ATOM 5084 C C . ASN D 1 67 ? 36.413 58.926 45.761 1.00 13.26 505 ASN D C 1
ATOM 5085 O O . ASN D 1 67 ? 36.556 59.227 46.949 1.00 14.22 505 ASN D O 1
ATOM 5090 N N . PHE D 1 68 ? 35.221 58.897 45.170 1.00 14.08 506 PHE D N 1
ATOM 5091 C CA . PHE D 1 68 ? 34.024 59.267 45.904 1.00 14.91 506 PHE D CA 1
ATOM 5092 C C . PHE D 1 68 ? 33.708 58.268 47.018 1.00 15.98 506 PHE D C 1
ATOM 5093 O O . PHE D 1 68 ? 33.492 58.669 48.172 1.00 16.49 506 PHE D O 1
ATOM 5101 N N . ASN D 1 69 ? 33.665 56.989 46.657 1.00 16.46 507 ASN D N 1
ATOM 5102 C CA . ASN D 1 69 ? 33.354 55.913 47.601 1.00 18.15 507 ASN D CA 1
ATOM 5103 C C . ASN D 1 69 ? 34.330 55.890 48.784 1.00 18.94 507 ASN D C 1
ATOM 5104 O O . ASN D 1 69 ? 33.946 55.545 49.908 1.00 20.08 507 ASN D O 1
ATOM 5109 N N . CYS D 1 70 ? 35.574 56.313 48.552 1.00 18.93 508 CYS D N 1
ATOM 5110 C CA . CYS D 1 70 ? 36.625 56.284 49.588 1.00 19.36 508 CYS D CA 1
ATOM 5111 C C . CYS D 1 70 ? 37.018 57.635 50.202 1.00 20.06 508 CYS D C 1
ATOM 5112 O O . CYS D 1 70 ? 38.041 57.722 50.888 1.00 19.22 508 CYS D O 1
ATOM 5115 N N . ARG D 1 71 ? 36.250 58.703 49.961 1.00 20.52 509 ARG D N 1
ATOM 5116 C CA . ARG D 1 71 ? 36.758 60.043 50.312 1.00 21.75 509 ARG D CA 1
ATOM 5117 C C . ARG D 1 71 ? 36.944 60.264 51.823 1.00 22.22 509 ARG D C 1
ATOM 5118 O O . ARG D 1 71 ? 37.861 60.984 52.236 1.00 22.58 509 ARG D O 1
ATOM 5126 N N . LYS D 1 72 ? 36.096 59.631 52.625 1.00 22.96 510 LYS D N 1
ATOM 5127 C CA . LYS D 1 72 ? 36.212 59.709 54.092 1.00 24.25 510 LYS D CA 1
ATOM 5128 C C . LYS D 1 72 ? 37.413 58.892 54.599 1.00 24.29 510 LYS D C 1
ATOM 5129 O O . LYS D 1 72 ? 38.186 59.389 55.419 1.00 24.97 510 LYS D O 1
ATOM 5131 N N . LEU D 1 73 ? 37.575 57.668 54.092 1.00 23.91 511 LEU D N 1
ATOM 5132 C CA . LEU D 1 73 ? 38.785 56.853 54.343 1.00 22.88 511 LEU D CA 1
ATOM 5133 C C . LEU D 1 73 ? 40.029 57.694 54.023 1.00 22.11 511 LEU D C 1
ATOM 5134 O O . LEU D 1 73 ? 40.953 57.810 54.836 1.00 20.95 511 LEU D O 1
ATOM 5139 N N . VAL D 1 74 ? 40.024 58.338 52.856 1.00 20.29 512 VAL D N 1
ATOM 5140 C CA . VAL D 1 74 ? 41.122 59.223 52.468 1.00 20.24 512 VAL D CA 1
ATOM 5141 C C . VAL D 1 74 ? 41.333 60.381 53.452 1.00 20.47 512 VAL D C 1
ATOM 5142 O O . VAL D 1 74 ? 42.465 60.656 53.854 1.00 20.35 512 VAL D O 1
ATOM 5146 N N . ALA D 1 75 ? 40.242 61.036 53.840 1.00 21.91 513 ALA D N 1
ATOM 5147 C CA . ALA D 1 75 ? 40.297 62.163 54.770 1.00 23.11 513 ALA D CA 1
ATOM 5148 C C . ALA D 1 75 ? 40.910 61.760 56.106 1.00 23.75 513 ALA D C 1
ATOM 5149 O O . ALA D 1 75 ? 41.628 62.547 56.733 1.00 25.27 513 ALA D O 1
ATOM 5151 N N . SER D 1 76 ? 40.658 60.515 56.496 1.00 24.64 514 SER D N 1
ATOM 5152 C CA . SER D 1 76 ? 41.050 59.986 57.809 1.00 25.34 514 SER D CA 1
ATOM 5153 C C . SER D 1 76 ? 42.529 59.609 57.948 1.00 25.42 514 SER D C 1
ATOM 5154 O O . SER D 1 76 ? 43.005 59.388 59.068 1.00 25.87 514 SER D O 1
ATOM 5157 N N . MET D 1 77 ? 43.248 59.533 56.829 1.00 24.92 515 MET D N 1
ATOM 5158 C CA . MET D 1 77 ? 44.649 59.097 56.849 1.00 24.41 515 MET D CA 1
ATOM 5159 C C . MET D 1 77 ? 45.564 60.132 56.212 1.00 24.05 515 MET D C 1
ATOM 5160 O O . MET D 1 77 ? 45.457 60.377 55.005 1.00 23.88 515 MET D O 1
ATOM 5165 N N . PRO D 1 78 ? 46.486 60.719 57.009 1.00 23.56 516 PRO D N 1
ATOM 5166 C CA . PRO D 1 78 ? 47.495 61.645 56.473 1.00 23.45 516 PRO D CA 1
ATOM 5167 C C . PRO D 1 78 ? 48.210 61.075 55.249 1.00 23.39 516 PRO D C 1
ATOM 5168 O O . PRO D 1 78 ? 48.459 61.822 54.277 1.00 23.70 516 PRO D O 1
ATOM 5172 N N . LEU D 1 79 ? 48.508 59.766 55.291 1.00 22.64 517 LEU D N 1
ATOM 5173 C CA . LEU D 1 79 ? 49.013 58.999 54.141 1.00 22.18 517 LEU D CA 1
ATOM 5174 C C . LEU D 1 79 ? 48.396 59.466 52.831 1.00 21.93 517 LEU D C 1
ATOM 5175 O O . LEU D 1 79 ? 49.116 59.768 51.878 1.00 22.53 517 LEU D O 1
ATOM 5180 N N . PHE D 1 80 ? 47.068 59.496 52.797 1.00 21.56 518 PHE D N 1
ATOM 5181 C CA . PHE D 1 80 ? 46.322 59.814 51.584 1.00 21.43 518 PHE D CA 1
ATOM 5182 C C . PHE D 1 80 ? 45.931 61.292 51.540 1.00 21.61 518 PHE D C 1
ATOM 5183 O O . PHE D 1 80 ? 45.998 61.918 50.480 1.00 21.48 518 PHE D O 1
ATOM 5191 N N . ALA D 1 81 ? 45.520 61.843 52.685 1.00 21.60 519 ALA D N 1
ATOM 5192 C CA . ALA D 1 81 ? 45.082 63.249 52.742 1.00 21.97 519 ALA D CA 1
ATOM 5193 C C . ALA D 1 81 ? 46.144 64.252 52.274 1.00 21.91 519 ALA D C 1
ATOM 5194 O O . ALA D 1 81 ? 45.809 65.264 51.646 1.00 22.16 519 ALA D O 1
ATOM 5196 N N . ASN D 1 82 ? 47.410 63.971 52.570 1.00 22.00 520 ASN D N 1
ATOM 5197 C CA . ASN D 1 82 ? 48.507 64.902 52.258 1.00 22.32 520 ASN D CA 1
ATOM 5198 C C . ASN D 1 82 ? 49.281 64.551 50.989 1.00 21.61 520 ASN D C 1
ATOM 5199 O O . ASN D 1 82 ? 50.286 65.194 50.658 1.00 21.84 520 ASN D O 1
ATOM 5204 N N . ALA D 1 83 ? 48.816 63.531 50.273 1.00 20.21 521 ALA D N 1
ATOM 5205 C CA . ALA D 1 83 ? 49.583 62.979 49.165 1.00 19.07 521 ALA D CA 1
ATOM 5206 C C . ALA D 1 83 ? 49.158 63.559 47.817 1.00 17.91 521 ALA D C 1
ATOM 5207 O O . ALA D 1 83 ? 48.116 64.203 47.704 1.00 18.40 521 ALA D O 1
ATOM 5209 N N . ASP D 1 84 ? 49.982 63.321 46.806 1.00 16.94 522 ASP D N 1
ATOM 5210 C CA . ASP D 1 84 ? 49.632 63.583 45.422 1.00 16.16 522 ASP D CA 1
ATOM 5211 C C . ASP D 1 84 ? 48.296 62.865 45.149 1.00 15.95 522 ASP D C 1
ATOM 5212 O O . ASP D 1 84 ? 48.192 61.653 45.358 1.00 15.48 522 ASP D O 1
ATOM 5217 N N . PRO D 1 85 ? 47.260 63.611 44.711 1.00 15.55 523 PRO D N 1
ATOM 5218 C CA . PRO D 1 85 ? 45.963 62.956 44.454 1.00 15.20 523 PRO D CA 1
ATOM 5219 C C . PRO D 1 85 ? 46.043 61.851 43.406 1.00 14.54 523 PRO D C 1
ATOM 5220 O O . PRO D 1 85 ? 45.197 60.939 43.405 1.00 14.29 523 PRO D O 1
ATOM 5224 N N . ASN D 1 86 ? 47.042 61.912 42.526 1.00 13.78 524 ASN D N 1
ATOM 5225 C CA . ASN D 1 86 ? 47.248 60.854 41.554 1.00 13.81 524 ASN D CA 1
ATOM 5226 C C . ASN D 1 86 ? 47.754 59.557 42.209 1.00 13.16 524 ASN D C 1
ATOM 5227 O O . ASN D 1 86 ? 47.410 58.448 41.764 1.00 13.02 524 ASN D O 1
ATOM 5232 N N . PHE D 1 87 ? 48.552 59.704 43.268 1.00 12.34 525 PHE D N 1
ATOM 5233 C CA . PHE D 1 87 ? 48.965 58.546 44.080 1.00 11.36 525 PHE D CA 1
ATOM 5234 C C . PHE D 1 87 ? 47.744 57.945 44.769 1.00 11.38 525 PHE D C 1
ATOM 5235 O O . PHE D 1 87 ? 47.556 56.732 44.769 1.00 11.35 525 PHE D O 1
ATOM 5243 N N . VAL D 1 88 ? 46.920 58.807 45.363 1.00 11.17 526 VAL D N 1
ATOM 5244 C CA . VAL D 1 88 ? 45.740 58.337 46.071 1.00 11.20 526 VAL D CA 1
ATOM 5245 C C . VAL D 1 88 ? 44.872 57.559 45.095 1.00 11.51 526 VAL D C 1
ATOM 5246 O O . VAL D 1 88 ? 44.436 56.439 45.389 1.00 11.05 526 VAL D O 1
ATOM 5250 N N . THR D 1 89 ? 44.642 58.119 43.913 1.00 10.98 527 THR D N 1
ATOM 5251 C CA . THR D 1 89 ? 43.797 57.416 42.934 1.00 11.01 527 THR D CA 1
ATOM 5252 C C . THR D 1 89 ? 44.385 56.065 42.545 1.00 11.12 527 THR D C 1
ATOM 5253 O O . THR D 1 89 ? 43.658 55.070 42.477 1.00 11.36 527 THR D O 1
ATOM 5257 N N . ALA D 1 90 ? 45.695 56.030 42.325 1.00 10.57 528 ALA D N 1
ATOM 5258 C CA . ALA D 1 90 ? 46.375 54.802 41.928 1.00 10.39 528 ALA D CA 1
ATOM 5259 C C . ALA D 1 90 ? 46.214 53.715 43.000 1.00 10.46 528 ALA D C 1
ATOM 5260 O O . ALA D 1 90 ? 45.896 52.556 42.678 1.00 10.78 528 ALA D O 1
ATOM 5262 N N . MET D 1 91 ? 46.364 54.105 44.264 1.00 10.83 529 MET D N 1
ATOM 5263 C CA . MET D 1 91 ? 46.246 53.134 45.349 1.00 12.00 529 MET D CA 1
ATOM 5264 C C . MET D 1 91 ? 44.808 52.711 45.546 1.00 10.90 529 MET D C 1
ATOM 5265 O O . MET D 1 91 ? 44.540 51.516 45.664 1.00 10.78 529 MET D O 1
ATOM 5270 N N . LEU D 1 92 ? 43.881 53.674 45.566 1.00 10.58 530 LEU D N 1
ATOM 5271 C CA . LEU D 1 92 ? 42.460 53.336 45.733 1.00 9.91 530 LEU D CA 1
ATOM 5272 C C . LEU D 1 92 ? 41.977 52.332 44.672 1.00 9.97 530 LEU D C 1
ATOM 5273 O O . LEU D 1 92 ? 41.215 51.400 44.973 1.00 10.23 530 LEU D O 1
ATOM 5278 N N . THR D 1 93 ? 42.428 52.519 43.432 1.00 10.05 531 THR D N 1
ATOM 5279 C CA . THR D 1 93 ? 42.032 51.638 42.331 1.00 11.00 531 THR D CA 1
ATOM 5280 C C . THR D 1 93 ? 42.386 50.161 42.598 1.00 11.20 531 THR D C 1
ATOM 5281 O O . THR D 1 93 ? 41.694 49.252 42.125 1.00 12.11 531 THR D O 1
ATOM 5285 N N . LYS D 1 94 ? 43.441 49.934 43.380 1.00 11.06 532 LYS D N 1
ATOM 5286 C CA . LYS D 1 94 ? 43.916 48.580 43.653 1.00 10.59 532 LYS D CA 1
ATOM 5287 C C . LYS D 1 94 ? 43.226 47.932 44.867 1.00 10.19 532 LYS D C 1
ATOM 5288 O O . LYS D 1 94 ? 43.388 46.736 45.086 1.00 10.00 532 LYS D O 1
ATOM 5294 N N . LEU D 1 95 ? 42.492 48.720 45.641 1.00 10.01 533 LEU D N 1
ATOM 5295 C CA . LEU D 1 95 ? 41.913 48.205 46.898 1.00 9.80 533 LEU D CA 1
ATOM 5296 C C . LEU D 1 95 ? 40.752 47.237 46.644 1.00 10.58 533 LEU D C 1
ATOM 5297 O O . LEU D 1 95 ? 39.969 47.415 45.699 1.00 11.29 533 LEU D O 1
ATOM 5302 N N . LYS D 1 96 ? 40.644 46.225 47.510 1.00 9.90 534 LYS D N 1
ATOM 5303 C CA . LYS D 1 96 ? 39.521 45.288 47.460 1.00 10.86 534 LYS D CA 1
ATOM 5304 C C . LYS D 1 96 ? 38.736 45.413 48.749 1.00 10.40 534 LYS D C 1
ATOM 5305 O O . LYS D 1 96 ? 39.298 45.252 49.825 1.00 10.67 534 LYS D O 1
ATOM 5311 N N . PHE D 1 97 ? 37.439 45.687 48.635 1.00 10.72 535 PHE D N 1
ATOM 5312 C CA . PHE D 1 97 ? 36.588 45.807 49.824 1.00 10.31 535 PHE D CA 1
ATOM 5313 C C . PHE D 1 97 ? 36.293 44.414 50.405 1.00 10.30 535 PHE D C 1
ATOM 5314 O O . PHE D 1 97 ? 35.974 43.468 49.664 1.00 10.53 535 PHE D O 1
ATOM 5322 N N . GLU D 1 98 ? 36.447 44.310 51.726 1.00 9.67 536 GLU D N 1
ATOM 5323 C CA . GLU D 1 98 ? 36.226 43.050 52.458 1.00 9.78 536 GLU D CA 1
ATOM 5324 C C . GLU D 1 98 ? 35.491 43.337 53.760 1.00 9.47 536 GLU D C 1
ATOM 5325 O O . GLU D 1 98 ? 35.752 44.332 54.431 1.00 10.54 536 GLU D O 1
ATOM 5331 N N . VAL D 1 99 ? 34.569 42.452 54.115 1.00 8.59 537 VAL D N 1
ATOM 5332 C CA . VAL D 1 99 ? 33.901 42.562 55.414 1.00 9.21 537 VAL D CA 1
ATOM 5333 C C . VAL D 1 99 ? 34.199 41.338 56.261 1.00 8.56 537 VAL D C 1
ATOM 5334 O O . VAL D 1 99 ? 34.079 40.204 55.774 1.00 10.39 537 VAL D O 1
ATOM 5338 N N . PHE D 1 100 ? 34.596 41.576 57.515 1.00 8.22 538 PHE D N 1
ATOM 5339 C CA . PHE D 1 100 ? 34.889 40.506 58.466 1.00 8.30 538 PHE D CA 1
ATOM 5340 C C . PHE D 1 100 ? 33.918 40.566 59.637 1.00 9.10 538 PHE D C 1
ATOM 5341 O O . PHE D 1 100 ? 33.416 41.638 59.968 1.00 9.60 538 PHE D O 1
ATOM 5349 N N . GLN D 1 101 ? 33.665 39.398 60.227 1.00 8.38 539 GLN D N 1
ATOM 5350 C CA . GLN D 1 101 ? 32.735 39.272 61.340 1.00 9.11 539 GLN D CA 1
ATOM 5351 C C . GLN D 1 101 ? 33.498 39.188 62.661 1.00 9.03 539 GLN D C 1
ATOM 5352 O O . GLN D 1 101 ? 34.662 38.756 62.696 1.00 8.65 539 GLN D O 1
ATOM 5358 N N . PRO D 1 102 ? 32.839 39.586 63.771 1.00 9.48 540 PRO D N 1
ATOM 5359 C CA . PRO D 1 102 ? 33.491 39.548 65.077 1.00 9.97 540 PRO D CA 1
ATOM 5360 C C . PRO D 1 102 ? 34.100 38.187 65.356 1.00 9.71 540 PRO D C 1
ATOM 5361 O O . PRO D 1 102 ? 33.445 37.145 65.145 1.00 10.12 540 PRO D O 1
ATOM 5365 N N . GLY D 1 103 ? 35.364 38.209 65.779 1.00 8.74 541 GLY D N 1
ATOM 5366 C CA . GLY D 1 103 ? 36.099 36.986 66.095 1.00 8.93 541 GLY D CA 1
ATOM 5367 C C . GLY D 1 103 ? 36.943 36.443 64.948 1.00 9.19 541 GLY D C 1
ATOM 5368 O O . GLY D 1 103 ? 37.782 35.581 65.168 1.00 9.73 541 GLY D O 1
ATOM 5369 N N . ASP D 1 104 ? 36.705 36.921 63.724 1.00 9.21 542 ASP D N 1
ATOM 5370 C CA . ASP D 1 104 ? 37.489 36.420 62.567 1.00 9.53 542 ASP D CA 1
ATOM 5371 C C . ASP D 1 104 ? 38.980 36.703 62.729 1.00 9.62 542 ASP D C 1
ATOM 5372 O O . ASP D 1 104 ? 39.374 37.776 63.185 1.00 10.18 542 ASP D O 1
ATOM 5377 N N . TYR D 1 105 ? 39.813 35.748 62.316 1.00 10.24 543 TYR D N 1
ATOM 5378 C CA . TYR D 1 105 ? 41.238 36.016 62.202 1.00 10.58 543 TYR D CA 1
ATOM 5379 C C . TYR D 1 105 ? 41.474 36.633 60.820 1.00 10.63 543 TYR D C 1
ATOM 5380 O O . TYR D 1 105 ? 41.364 35.946 59.795 1.00 12.30 543 TYR D O 1
ATOM 5389 N N . ILE D 1 106 ? 41.8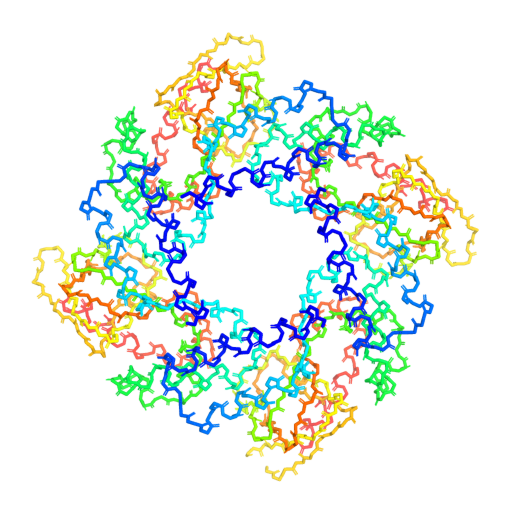09 37.916 60.806 1.00 9.58 544 ILE D N 1
ATOM 5390 C CA . ILE D 1 106 ? 42.120 38.613 59.571 1.00 9.41 544 ILE D CA 1
ATOM 5391 C C . ILE D 1 106 ? 43.555 38.234 59.179 1.00 9.43 544 ILE D C 1
ATOM 5392 O O . ILE D 1 106 ? 43.843 37.957 57.997 1.00 10.14 544 ILE D O 1
ATOM 5397 N N . ILE D 1 107 ? 44.424 38.212 60.187 1.00 8.77 545 ILE D N 1
ATOM 5398 C CA . ILE D 1 107 ? 45.835 37.829 60.026 1.00 8.97 545 ILE D CA 1
ATOM 5399 C C . ILE D 1 107 ? 46.199 36.867 61.146 1.00 9.10 545 ILE D C 1
ATOM 5400 O O . ILE D 1 107 ? 45.843 37.097 62.316 1.00 8.31 545 ILE D O 1
ATOM 5405 N N . ARG D 1 108 ? 46.928 35.812 60.783 1.00 9.49 546 ARG D N 1
ATOM 5406 C CA . ARG D 1 108 ? 47.428 34.838 61.744 1.00 9.73 546 ARG D CA 1
ATOM 5407 C C . ARG D 1 108 ? 48.947 34.995 61.906 1.00 11.17 546 ARG D C 1
ATOM 5408 O O . ARG D 1 108 ? 49.691 34.997 60.924 1.00 10.67 546 ARG D O 1
ATOM 5416 N N . GLU D 1 109 ? 49.396 35.168 63.144 1.00 11.95 547 GLU D N 1
ATOM 5417 C CA . GLU D 1 109 ? 50.820 35.294 63.420 1.00 12.59 547 GLU D CA 1
ATOM 5418 C C . GLU D 1 109 ? 51.616 34.138 62.808 1.00 12.48 547 GLU D C 1
ATOM 5419 O O . GLU D 1 109 ? 51.173 32.981 62.822 1.00 12.36 547 GLU D O 1
ATOM 5425 N N . GLY D 1 110 ? 52.785 34.473 62.259 1.00 12.13 548 GLY D N 1
ATOM 5426 C CA . GLY D 1 110 ? 53.734 33.468 61.770 1.00 13.33 548 GLY D CA 1
ATOM 5427 C C . GLY D 1 110 ? 53.483 32.957 60.364 1.00 13.22 548 GLY D C 1
ATOM 5428 O O . GLY D 1 110 ? 54.288 32.204 59.829 1.00 13.98 548 GLY D O 1
ATOM 5429 N N . THR D 1 111 ? 52.369 33.353 59.754 1.00 12.68 549 THR D N 1
ATOM 5430 C CA . THR D 1 111 ? 52.055 32.946 58.386 1.00 12.61 549 THR D CA 1
ATOM 5431 C C . THR D 1 111 ? 52.754 33.895 57.390 1.00 12.54 549 THR D C 1
ATOM 5432 O O . THR D 1 111 ? 53.218 34.970 57.779 1.00 12.71 549 THR D O 1
ATOM 5436 N N . ILE D 1 112 ? 52.851 33.487 56.128 1.00 13.31 550 ILE D N 1
ATOM 5437 C CA . ILE D 1 112 ? 53.492 34.341 55.121 1.00 14.35 550 ILE D CA 1
ATOM 5438 C C . ILE D 1 112 ? 52.471 35.425 54.743 1.00 14.75 550 ILE D C 1
ATOM 5439 O O . ILE D 1 112 ? 51.370 35.127 54.273 1.00 16.74 550 ILE D O 1
ATOM 5444 N N . GLY D 1 113 ? 52.828 36.677 54.960 1.00 14.26 551 GLY D N 1
ATOM 5445 C CA . GLY D 1 113 ? 51.876 37.773 54.712 1.00 14.28 551 GLY D CA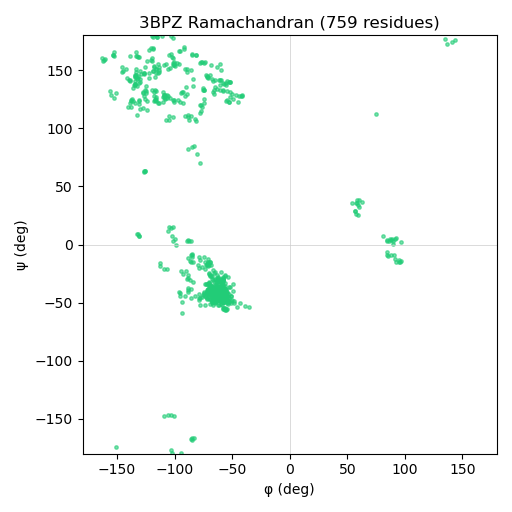 1
ATOM 5446 C C . GLY D 1 113 ? 51.999 38.363 53.322 1.00 13.77 551 GLY D C 1
ATOM 5447 O O . GLY D 1 113 ? 53.114 38.679 52.884 1.00 14.45 551 GLY D O 1
ATOM 5448 N N . LYS D 1 114 ? 50.860 38.506 52.640 1.00 12.74 552 LYS D N 1
ATOM 5449 C CA . LYS D 1 114 ? 50.811 39.008 51.255 1.00 12.66 552 LYS D CA 1
ATOM 5450 C C . LYS D 1 114 ? 49.796 40.130 51.017 1.00 12.32 552 LYS D C 1
ATOM 5451 O O . LYS D 1 114 ? 49.587 40.543 49.869 1.00 13.47 552 LYS D O 1
ATOM 5453 N N . LYS D 1 115 ? 49.181 40.629 52.091 1.00 11.45 553 LYS D N 1
ATOM 5454 C CA . LYS D 1 115 ? 48.172 41.691 51.972 1.00 10.98 553 LYS D CA 1
ATOM 5455 C C . LYS D 1 115 ? 48.247 42.608 53.168 1.00 10.47 553 LYS D C 1
ATOM 5456 O O . LYS D 1 115 ? 48.648 42.192 54.265 1.00 10.43 553 LYS D O 1
ATOM 5462 N N . MET D 1 116 ? 47.840 43.858 52.977 1.00 8.81 554 MET D N 1
ATOM 5463 C CA . MET D 1 116 ? 47.628 44.760 54.117 1.00 8.32 554 MET D CA 1
ATOM 5464 C C . MET D 1 116 ? 46.190 45.235 54.066 1.00 7.85 554 MET D C 1
ATOM 5465 O O . MET D 1 116 ? 45.489 44.991 53.074 1.00 7.62 554 MET D O 1
ATOM 5470 N N . TYR D 1 117 ? 45.743 45.854 55.155 1.00 7.76 555 TYR D N 1
ATOM 5471 C CA . TYR D 1 117 ? 44.335 46.250 55.294 1.00 7.66 555 TYR D CA 1
ATOM 5472 C C . TYR D 1 117 ? 44.206 47.666 55.817 1.00 8.24 555 TYR D C 1
ATOM 5473 O O . TYR D 1 117 ? 44.927 48.058 56.753 1.00 8.64 555 TYR D O 1
ATOM 5482 N N . PHE D 1 118 ? 43.268 48.413 55.238 1.00 7.64 556 PHE D N 1
ATOM 5483 C CA . PHE D 1 118 ? 42.924 49.777 55.675 1.00 8.23 556 PHE D CA 1
ATOM 5484 C C . PHE D 1 118 ? 41.544 49.697 56.306 1.00 8.85 556 PHE D C 1
ATOM 5485 O O . PHE D 1 118 ? 40.633 49.121 55.723 1.00 9.22 556 PHE D O 1
ATOM 5493 N N . ILE D 1 119 ? 41.392 50.275 57.498 1.00 9.95 557 ILE D N 1
ATOM 5494 C CA . ILE D 1 119 ? 40.133 50.154 58.236 1.00 9.70 557 ILE D CA 1
ATOM 5495 C C . ILE D 1 119 ? 39.203 51.314 57.877 1.00 11.02 557 ILE D C 1
ATOM 5496 O O . ILE D 1 119 ? 39.468 52.457 58.245 1.00 11.26 557 ILE D O 1
ATOM 5501 N N . GLN D 1 120 ? 38.117 51.007 57.170 1.00 11.42 558 GLN D N 1
ATOM 5502 C CA . GLN D 1 120 ? 37.076 52.009 56.916 1.00 13.13 558 GLN D CA 1
ATOM 5503 C C . GLN D 1 120 ? 36.204 52.155 58.146 1.00 13.33 558 GLN D C 1
ATOM 5504 O O . GLN D 1 120 ? 35.918 53.273 58.578 1.00 14.19 558 GLN D O 1
ATOM 5510 N N . HIS D 1 121 ? 35.799 51.029 58.728 1.00 12.50 559 HIS D N 1
ATOM 5511 C CA . HIS D 1 121 ? 34.977 51.055 59.933 1.00 12.96 559 HIS D CA 1
ATOM 5512 C C . HIS D 1 121 ? 35.163 49.752 60.671 1.00 12.45 559 HIS D C 1
ATOM 5513 O O . HIS D 1 121 ? 35.123 48.680 60.069 1.00 13.17 559 HIS D O 1
ATOM 5520 N N . GLY D 1 122 ? 35.393 49.863 61.967 1.00 11.47 560 GLY D N 1
ATOM 5521 C CA . GLY D 1 122 ? 35.460 48.709 62.847 1.00 11.21 560 GLY D CA 1
ATOM 5522 C C . GLY D 1 122 ? 36.645 48.786 63.782 1.00 10.93 560 GLY D C 1
ATOM 5523 O O . GLY D 1 122 ? 37.443 49.723 63.724 1.00 11.21 560 GLY D O 1
ATOM 5524 N N . VAL D 1 123 ? 36.733 47.805 64.663 1.00 10.34 561 VAL D N 1
ATOM 5525 C CA . VAL D 1 123 ? 37.833 47.694 65.606 1.00 11.36 561 VAL D CA 1
ATOM 5526 C C . VAL D 1 123 ? 38.467 46.324 65.439 1.00 11.03 561 VAL D C 1
ATOM 5527 O O . VAL D 1 123 ? 37.755 45.300 65.398 1.00 11.51 561 VAL D O 1
ATOM 5531 N N . VAL D 1 124 ? 39.791 46.321 65.314 1.00 10.63 562 VAL D N 1
ATOM 5532 C CA . VAL D 1 124 ? 40.572 45.073 65.336 1.00 10.16 562 VAL D CA 1
ATOM 5533 C C . VAL D 1 124 ? 41.474 45.007 66.570 1.00 10.50 562 VAL D C 1
ATOM 5534 O O . VAL D 1 124 ? 41.849 46.058 67.121 1.00 11.12 562 VAL D O 1
ATOM 5538 N N . SER D 1 125 ? 41.774 43.786 67.008 1.00 10.82 563 SER D N 1
ATOM 5539 C CA . SER D 1 125 ? 42.745 43.528 68.070 1.00 12.21 563 SER D CA 1
ATOM 5540 C C . SER D 1 125 ? 44.006 42.945 67.471 1.00 12.25 563 SER D C 1
ATOM 5541 O O . SER D 1 125 ? 43.948 41.935 66.755 1.00 12.23 563 SER D O 1
ATOM 5544 N N . VAL D 1 126 ? 45.131 43.581 67.786 1.00 12.66 564 VAL D N 1
ATOM 5545 C CA . VAL D 1 126 ? 46.449 43.107 67.375 1.00 12.40 564 VAL D CA 1
ATOM 5546 C C . VAL D 1 126 ? 47.086 42.409 68.565 1.00 13.58 564 VAL D C 1
ATOM 5547 O O . VAL D 1 126 ? 47.207 43.009 69.636 1.00 13.16 564 VAL D O 1
ATOM 5551 N N . LEU D 1 127 ? 47.495 41.157 68.382 1.00 14.37 565 LEU D N 1
ATOM 5552 C CA . LEU D 1 127 ? 48.155 40.434 69.468 1.00 16.68 565 LEU D CA 1
ATOM 5553 C C . LEU D 1 127 ? 49.340 39.629 68.996 1.00 17.44 565 LEU D C 1
ATOM 5554 O O . LEU D 1 127 ? 49.206 38.717 68.177 1.00 17.82 565 LEU D O 1
ATOM 5559 N N . THR D 1 128 ? 50.504 39.981 69.523 1.00 19.27 566 THR D N 1
ATOM 5560 C CA . THR D 1 128 ? 51.684 39.162 69.335 1.00 21.29 566 THR D CA 1
ATOM 5561 C C . THR D 1 128 ? 51.716 38.245 70.543 1.00 22.62 566 THR D C 1
ATOM 5562 O O . THR D 1 128 ? 51.727 38.728 71.681 1.00 23.22 566 THR D O 1
ATOM 5566 N N . LYS D 1 129 ? 51.697 36.935 70.291 1.00 24.27 567 LYS D N 1
ATOM 5567 C CA . LYS D 1 129 ? 51.684 35.929 71.354 1.00 26.09 567 LYS D CA 1
ATOM 5568 C C . LYS D 1 129 ? 52.710 36.292 72.428 1.00 27.12 567 LYS D C 1
ATOM 5569 O O . LYS D 1 129 ? 53.894 36.483 72.130 1.00 27.43 567 LYS D O 1
ATOM 5571 N N . GLY D 1 130 ? 52.236 36.426 73.666 1.00 28.41 568 GLY D N 1
ATOM 5572 C CA . GLY D 1 130 ? 53.104 36.790 74.790 1.00 29.07 568 GLY D CA 1
ATOM 5573 C C . GLY D 1 130 ? 53.236 38.279 75.069 1.00 29.59 568 GLY D C 1
ATOM 5574 O O . GLY D 1 130 ? 53.824 38.670 76.082 1.00 30.33 568 GLY D O 1
ATOM 5575 N N . ASN D 1 131 ? 52.707 39.113 74.172 1.00 29.56 569 ASN D N 1
ATOM 5576 C CA . ASN D 1 131 ? 52.697 40.566 74.362 1.00 29.34 569 ASN D CA 1
ATOM 5577 C C . ASN D 1 131 ? 51.330 41.090 74.796 1.00 28.89 569 ASN D C 1
ATOM 5578 O O . ASN D 1 131 ? 50.402 40.307 75.014 1.00 29.14 569 ASN D O 1
ATOM 5583 N N . LYS D 1 132 ? 51.214 42.409 74.930 1.00 28.21 570 LYS D N 1
ATOM 5584 C CA . LYS D 1 132 ? 49.947 43.036 75.294 1.00 27.13 570 LYS D CA 1
ATOM 5585 C C . LYS D 1 132 ? 49.148 43.372 74.041 1.00 26.34 570 LYS D C 1
ATOM 5586 O O . LYS D 1 132 ? 49.691 43.896 73.069 1.00 25.92 570 LYS D O 1
ATOM 5588 N N . GLU D 1 133 ? 47.860 43.063 74.076 1.00 25.25 571 GLU D N 1
ATOM 5589 C CA . GLU D 1 133 ? 46.959 43.396 72.987 1.00 24.33 571 GLU D CA 1
ATOM 5590 C C . GLU D 1 133 ? 46.908 44.906 72.736 1.00 23.10 571 GLU D C 1
ATOM 5591 O O . GLU D 1 133 ? 46.966 45.712 73.675 1.00 23.40 571 GLU D O 1
ATOM 5597 N N . MET D 1 134 ? 46.834 45.285 71.463 1.00 21.17 572 MET D N 1
ATOM 5598 C CA . MET D 1 134 ? 46.622 46.667 71.085 1.00 19.90 572 MET D CA 1
ATOM 5599 C C . MET D 1 134 ? 45.396 46.695 70.165 1.00 19.10 572 MET D C 1
ATOM 5600 O O . MET D 1 134 ? 45.090 45.687 69.533 1.00 19.96 572 MET D O 1
ATOM 5602 N N . LYS D 1 135 ? 44.675 47.815 70.120 1.00 17.01 573 LYS D N 1
ATOM 5603 C CA . LYS D 1 135 ? 43.527 47.957 69.215 1.00 15.90 573 LYS D CA 1
ATOM 5604 C C . LYS D 1 135 ? 43.779 49.006 68.150 1.00 14.57 573 LYS D C 1
ATOM 5605 O O . LYS D 1 135 ? 44.512 49.987 68.382 1.00 14.71 573 LYS D O 1
ATOM 5611 N N . LEU D 1 136 ? 43.163 48.800 66.986 1.00 12.21 574 LEU D N 1
ATOM 5612 C CA . LEU D 1 136 ? 43.172 49.770 65.898 1.00 11.40 574 LEU D CA 1
ATOM 5613 C C . LEU D 1 136 ? 41.766 49.917 65.351 1.00 11.96 574 LEU D C 1
ATOM 5614 O O . LEU D 1 136 ? 40.995 48.946 65.347 1.00 12.33 574 LEU D O 1
ATOM 5619 N N . SER D 1 137 ? 41.434 51.111 64.865 1.00 11.71 575 SER D N 1
ATOM 5620 C CA A SER D 1 137 ? 40.093 51.369 64.359 0.50 12.00 575 SER D CA 1
ATOM 5621 C CA B SER D 1 137 ? 40.092 51.365 64.350 0.50 12.33 575 SER D CA 1
ATOM 5622 C C . SER D 1 137 ? 40.122 52.275 63.121 1.00 12.33 575 SER D C 1
ATOM 5623 O O . SER D 1 137 ? 41.162 52.404 62.463 1.00 12.36 575 SER D O 1
ATOM 5628 N N . ASP D 1 138 ? 38.980 52.890 62.806 1.00 13.01 576 ASP D N 1
ATOM 5629 C CA . ASP D 1 138 ? 38.810 53.672 61.591 1.00 14.14 576 ASP D CA 1
ATOM 5630 C C . ASP D 1 138 ? 40.000 54.587 61.319 1.00 14.25 576 ASP D C 1
ATOM 5631 O O . ASP D 1 138 ? 40.401 55.367 62.188 1.00 15.34 576 ASP D O 1
ATOM 5636 N N . GLY D 1 139 ? 40.538 54.486 60.111 1.00 13.64 577 GLY D N 1
ATOM 5637 C CA . GLY D 1 139 ? 41.608 55.363 59.647 1.00 14.10 577 GLY D CA 1
ATOM 5638 C C . GLY D 1 139 ? 43.003 54.859 59.967 1.00 14.14 577 GLY D C 1
ATOM 5639 O O . GLY D 1 139 ? 43.980 55.570 59.731 1.00 15.93 577 GLY D O 1
ATOM 5640 N N . SER D 1 140 ? 43.096 53.653 60.532 1.00 12.28 578 SER D N 1
ATOM 5641 C CA . SER D 1 140 ? 44.378 52.977 60.694 1.00 11.67 578 SER D CA 1
ATOM 5642 C C . SER D 1 140 ? 44.529 51.895 59.645 1.00 10.58 578 SER D C 1
ATOM 5643 O O . SER D 1 140 ? 43.559 51.476 59.014 1.00 10.62 578 SER D O 1
ATOM 5646 N N . TYR D 1 141 ? 45.759 51.437 59.466 1.00 9.31 579 TYR D N 1
ATOM 5647 C CA . TYR D 1 141 ? 46.003 50.285 58.621 1.00 8.47 579 TYR D CA 1
ATOM 5648 C C . TYR D 1 141 ? 46.934 49.323 59.321 1.00 8.08 579 TYR D C 1
ATOM 5649 O O . TYR D 1 141 ? 47.584 49.692 60.291 1.00 7.83 579 TYR D O 1
ATOM 5658 N N . PHE D 1 142 ? 46.956 48.077 58.855 1.00 7.63 580 PHE D N 1
ATOM 5659 C CA . PHE D 1 142 ? 47.846 47.081 59.452 1.00 7.57 580 PHE D CA 1
ATOM 5660 C C . PHE D 1 142 ? 48.192 46.044 58.398 1.00 7.56 580 PHE D C 1
ATOM 5661 O O . PHE D 1 142 ? 47.509 45.939 57.361 1.00 8.26 580 PHE D O 1
ATOM 5669 N N . GLY D 1 143 ? 49.258 45.284 58.646 1.00 7.99 581 GLY D N 1
ATOM 5670 C CA . GLY D 1 143 ? 49.680 44.234 57.717 1.00 8.61 581 GLY D CA 1
ATOM 5671 C C . GLY D 1 143 ? 50.773 44.735 56.788 1.00 9.36 581 GLY D C 1
ATOM 5672 O O . GLY D 1 143 ? 51.226 43.998 55.904 1.00 9.42 581 GLY D O 1
ATOM 5673 N N . GLU D 1 144 ? 51.191 45.989 56.994 1.00 9.24 582 GLU D N 1
ATOM 5674 C CA . GLU D 1 144 ? 52.245 46.586 56.160 1.00 9.56 582 GLU D CA 1
ATOM 5675 C C . GLU D 1 144 ? 53.608 45.930 56.332 1.00 9.59 582 GLU D C 1
ATOM 5676 O O . GLU D 1 144 ? 54.421 45.932 55.398 1.00 10.66 582 GLU D O 1
ATOM 5682 N N . ILE D 1 145 ? 53.887 45.414 57.527 1.00 9.49 583 ILE D N 1
ATOM 5683 C CA . ILE D 1 145 ? 55.242 44.919 57.820 1.00 9.77 583 ILE D CA 1
ATOM 5684 C C . ILE D 1 145 ? 55.639 43.839 56.822 1.00 10.05 583 ILE D C 1
ATOM 5685 O O . ILE D 1 145 ? 56.708 43.917 56.215 1.00 10.84 583 ILE D O 1
ATOM 5690 N N . CYS D 1 146 ? 54.776 42.852 56.597 1.00 10.21 584 CYS D N 1
ATOM 5691 C CA . CYS D 1 146 ? 55.133 41.780 55.642 1.00 10.85 584 CYS D CA 1
ATOM 5692 C C . CYS D 1 146 ? 55.203 42.228 54.173 1.00 10.47 584 CYS D C 1
ATOM 5693 O O . CYS D 1 146 ? 55.910 41.611 53.358 1.00 10.95 584 CYS D O 1
ATOM 5696 N N . LEU D 1 147 ? 54.453 43.267 53.804 1.00 9.80 585 LEU D N 1
ATOM 5697 C CA . LEU D 1 147 ? 54.562 43.809 52.452 1.00 10.34 585 LEU D CA 1
ATOM 5698 C C . LEU D 1 147 ? 55.968 44.376 52.260 1.00 10.47 585 LEU D C 1
ATOM 5699 O O . LEU D 1 147 ? 56.498 44.370 51.145 1.00 12.08 585 LEU D O 1
ATOM 5704 N N . LEU D 1 148 ? 56.568 44.848 53.351 1.00 10.50 586 LEU D N 1
ATOM 5705 C CA . LEU D 1 148 ? 57.919 45.433 53.287 1.00 10.74 586 LEU D CA 1
ATOM 5706 C C . LEU D 1 148 ? 59.034 44.406 53.469 1.00 11.92 586 LEU D C 1
ATOM 5707 O O . LEU D 1 148 ? 60.096 44.505 52.815 1.00 12.78 586 LEU D O 1
ATOM 5712 N N . THR D 1 149 ? 58.806 43.425 54.343 1.00 11.71 587 THR D N 1
ATOM 5713 C CA . THR D 1 149 ? 59.848 42.439 54.688 1.00 12.14 587 THR D CA 1
ATOM 5714 C C . THR D 1 149 ? 59.786 41.156 53.858 1.00 13.04 587 THR D C 1
ATOM 5715 O O . THR D 1 149 ? 60.788 40.420 53.772 1.00 14.22 587 THR D O 1
ATOM 5719 N N . ARG D 1 150 ? 58.616 40.863 53.294 1.00 12.43 588 ARG D N 1
ATOM 5720 C CA . ARG D 1 150 ? 58.351 39.582 52.616 1.00 13.33 588 ARG D CA 1
ATOM 5721 C C . ARG D 1 150 ? 58.604 38.405 53.559 1.00 12.89 588 ARG D C 1
ATOM 5722 O O . ARG D 1 150 ? 58.946 37.298 53.111 1.00 14.76 588 ARG D O 1
ATOM 5730 N N . GLY D 1 151 ? 58.421 38.656 54.856 1.00 12.77 589 GLY D N 1
ATOM 5731 C CA . GLY D 1 151 ? 58.639 37.658 55.893 1.00 13.08 589 GLY D CA 1
ATOM 5732 C C . GLY D 1 151 ? 57.334 37.134 56.458 1.00 13.24 589 GLY D C 1
ATOM 5733 O O . GLY D 1 151 ? 56.327 37.027 55.742 1.00 14.92 589 GLY D O 1
ATOM 5734 N N . ARG D 1 152 ? 57.350 36.811 57.744 1.00 12.77 590 ARG D N 1
ATOM 5735 C CA . ARG D 1 152 ? 56.174 36.213 58.370 1.00 12.58 590 ARG D CA 1
ATOM 5736 C C . ARG D 1 152 ? 55.474 37.190 59.291 1.00 12.08 590 ARG D C 1
ATOM 5737 O O . ARG D 1 152 ? 56.081 38.137 59.814 1.00 12.87 590 ARG D O 1
ATOM 5745 N N . ARG D 1 153 ? 54.182 36.961 59.496 1.00 11.50 591 ARG D N 1
ATOM 5746 C CA . ARG D 1 153 ? 53.360 37.911 60.244 1.00 11.07 591 ARG D CA 1
ATOM 5747 C C . ARG D 1 153 ? 53.819 38.052 61.689 1.00 11.54 591 ARG D C 1
ATOM 5748 O O . ARG D 1 153 ? 54.066 37.050 62.373 1.00 11.91 591 ARG D O 1
ATOM 5756 N N . THR D 1 154 ? 53.928 39.295 62.157 1.00 10.84 592 THR D N 1
ATOM 5757 C CA . THR D 1 154 ? 54.492 39.595 63.496 1.00 11.67 592 THR D CA 1
ATOM 5758 C C . THR D 1 154 ? 53.465 39.525 64.633 1.00 12.13 592 THR D C 1
ATOM 5759 O O . THR D 1 154 ? 53.819 39.621 65.816 1.00 12.47 592 THR D O 1
ATOM 5763 N N . ALA D 1 155 ? 52.196 39.386 64.254 1.00 11.53 593 ALA D N 1
ATOM 5764 C CA . ALA D 1 155 ? 51.072 39.399 65.177 1.00 11.05 593 ALA D CA 1
ATOM 5765 C C . ALA D 1 155 ? 49.880 38.771 64.487 1.00 10.70 593 ALA D C 1
ATOM 5766 O O . ALA D 1 155 ? 49.840 38.692 63.256 1.00 10.00 593 ALA D O 1
ATOM 5768 N N . SER D 1 156 ? 48.923 38.315 65.297 1.00 10.47 594 SER D N 1
ATOM 5769 C CA . SER D 1 156 ? 47.597 38.002 64.790 1.00 10.30 594 SER D CA 1
ATOM 5770 C C . SER D 1 156 ? 46.739 39.268 64.871 1.00 9.39 594 SER D C 1
ATOM 5771 O O . SER D 1 156 ? 46.931 40.117 65.742 1.00 10.35 594 SER D O 1
ATOM 5774 N N . VAL D 1 157 ? 45.805 39.406 63.949 1.00 9.02 595 VAL D N 1
ATOM 5775 C CA . VAL D 1 157 ? 44.886 40.536 63.977 1.00 9.20 595 VAL D CA 1
ATOM 5776 C C . VAL D 1 157 ? 43.491 39.957 63.815 1.00 8.80 595 VAL D C 1
ATOM 5777 O O . VAL D 1 157 ? 43.219 39.238 62.854 1.00 7.93 595 VAL D O 1
ATOM 5781 N N . ARG D 1 158 ? 42.624 40.247 64.781 1.00 9.18 596 ARG D N 1
ATOM 5782 C CA . ARG D 1 158 ? 41.273 39.663 64.800 1.00 9.50 596 ARG D CA 1
ATOM 5783 C C . ARG D 1 158 ? 40.254 40.782 64.797 1.00 10.12 596 ARG D C 1
ATOM 5784 O O . ARG D 1 158 ? 40.513 41.870 65.323 1.00 10.77 596 ARG D O 1
ATOM 5792 N N . ALA D 1 159 ? 39.111 40.536 64.168 1.00 10.00 597 ALA D N 1
ATOM 5793 C CA . ALA D 1 159 ? 38.026 41.510 64.181 1.00 9.58 597 ALA D CA 1
ATOM 5794 C C . ALA D 1 159 ? 37.352 41.500 65.546 1.00 10.58 597 ALA D C 1
ATOM 5795 O O . ALA D 1 159 ? 36.895 40.460 65.997 1.00 11.44 597 ALA D O 1
ATOM 5797 N N . ASP D 1 160 ? 37.331 42.649 66.225 1.00 11.32 598 ASP D N 1
ATOM 5798 C CA . ASP D 1 160 ? 36.585 42.781 67.486 1.00 12.99 598 ASP D CA 1
ATOM 5799 C C . ASP D 1 160 ? 35.111 42.936 67.180 1.00 13.04 598 ASP D C 1
ATOM 5800 O O . ASP D 1 160 ? 34.251 42.329 67.830 1.00 14.31 598 ASP D O 1
ATOM 5805 N N . THR D 1 161 ? 34.833 43.795 66.213 1.00 12.19 599 THR D N 1
ATOM 5806 C CA . THR D 1 161 ? 33.495 44.149 65.776 1.00 12.14 599 THR D CA 1
ATOM 5807 C C . THR D 1 161 ? 33.371 43.653 64.334 1.00 11.58 599 THR D C 1
ATOM 5808 O O . THR D 1 161 ? 34.334 43.114 63.800 1.00 11.28 599 THR D O 1
ATOM 5812 N N . TYR D 1 162 ? 32.217 43.823 63.689 1.00 11.16 600 TYR D N 1
ATOM 5813 C CA . TYR D 1 162 ? 32.175 43.768 62.239 1.00 11.30 600 TYR D CA 1
ATOM 5814 C C . TYR D 1 162 ? 33.184 44.795 61.737 1.00 11.47 600 TYR D C 1
ATOM 5815 O O . TYR D 1 162 ? 33.280 45.911 62.269 1.00 11.96 600 TYR D O 1
ATOM 5824 N N . CYS D 1 163 ? 33.951 44.409 60.733 1.00 10.06 601 CYS D N 1
ATOM 5825 C CA . CYS D 1 163 ? 34.989 45.293 60.203 1.00 10.35 601 CYS D CA 1
ATOM 5826 C C . CYS D 1 163 ? 34.812 45.431 58.709 1.00 10.12 601 CYS D C 1
ATOM 5827 O O . CYS D 1 163 ? 34.747 44.426 58.002 1.00 10.44 601 CYS D O 1
ATOM 5830 N N . ARG D 1 164 ? 34.760 46.671 58.249 1.00 9.55 602 ARG D N 1
ATOM 5831 C CA . ARG D 1 164 ? 34.669 46.994 56.837 1.00 9.74 602 ARG D CA 1
ATOM 5832 C C . ARG D 1 164 ? 36.057 47.486 56.458 1.00 9.69 602 ARG D C 1
ATOM 5833 O O . ARG D 1 164 ? 36.498 48.526 56.930 1.00 10.40 602 ARG D O 1
ATOM 5841 N N . LEU D 1 165 ? 36.748 46.682 55.659 1.00 8.98 603 LEU D N 1
ATOM 5842 C CA . LEU D 1 165 ? 38.166 46.906 55.389 1.00 9.19 603 LEU D CA 1
ATOM 5843 C C . LEU D 1 165 ? 38.399 47.013 53.903 1.00 8.01 603 LEU D C 1
ATOM 5844 O O . LEU D 1 165 ? 37.615 46.507 53.114 1.00 8.28 603 LEU D O 1
ATOM 5849 N N . TYR D 1 166 ? 39.506 47.649 53.526 1.00 8.00 604 TYR D N 1
ATOM 5850 C CA . TYR D 1 166 ? 40.016 47.560 52.150 1.00 8.55 604 TYR D CA 1
ATOM 5851 C C . TYR D 1 166 ? 41.364 46.889 52.179 1.00 8.57 604 TYR D C 1
ATOM 5852 O O . TYR D 1 166 ? 42.249 47.317 52.931 1.00 9.65 604 TYR D O 1
ATOM 5861 N N . SER D 1 167 ? 41.531 45.832 51.379 1.00 7.86 605 SER D N 1
ATOM 5862 C CA . SER D 1 167 ? 42.819 45.136 51.352 1.00 8.38 605 SER D CA 1
ATOM 5863 C C . SER D 1 167 ? 43.632 45.532 50.129 1.00 8.43 605 SER D C 1
ATOM 5864 O O . SER D 1 167 ? 43.087 45.969 49.111 1.00 8.26 605 SER D O 1
ATOM 5867 N N . LEU D 1 168 ? 44.949 45.406 50.266 1.00 8.69 606 LEU D N 1
ATOM 5868 C CA . LEU D 1 168 ? 45.875 45.726 49.171 1.00 8.99 606 LEU D CA 1
ATOM 5869 C C . LEU D 1 168 ? 46.925 44.623 49.128 1.00 8.83 606 LEU D C 1
ATOM 5870 O O . LEU D 1 168 ? 47.575 44.344 50.133 1.00 9.21 606 LEU D O 1
ATOM 5875 N N . SER D 1 169 ? 47.087 43.999 47.966 1.00 8.76 607 SER D N 1
ATOM 5876 C CA . SER D 1 169 ? 48.062 42.910 47.839 1.00 9.43 607 SER D CA 1
ATOM 5877 C C . SER D 1 169 ? 49.478 43.443 47.731 1.00 9.60 607 SER D C 1
ATOM 5878 O O . SER D 1 169 ? 49.681 44.577 47.291 1.00 9.99 607 SER D O 1
ATOM 5881 N N . VAL D 1 170 ? 50.462 42.617 48.081 1.00 9.03 608 VAL D N 1
ATOM 5882 C CA . VAL D 1 170 ? 51.860 43.061 48.003 1.00 9.96 608 VAL D CA 1
ATOM 5883 C C . VAL D 1 170 ? 52.229 43.412 46.547 1.00 9.51 608 VAL D C 1
ATOM 5884 O O . VAL D 1 170 ? 52.911 44.413 46.302 1.00 9.52 608 VAL D O 1
ATOM 5888 N N . ASP D 1 171 ? 51.737 42.644 45.577 1.00 10.70 609 ASP D N 1
ATOM 5889 C CA . ASP D 1 171 ? 52.075 42.971 44.192 1.00 11.34 609 ASP D CA 1
ATOM 5890 C C . ASP D 1 171 ? 51.482 44.319 43.761 1.00 11.41 609 ASP D C 1
ATOM 5891 O O . ASP D 1 171 ? 52.160 45.117 43.093 1.00 11.69 609 ASP D O 1
ATOM 5896 N N . ASN D 1 172 ? 50.239 44.594 44.162 1.00 10.20 610 ASN D N 1
ATOM 5897 C CA . ASN D 1 172 ? 49.612 45.876 43.847 1.00 9.95 610 ASN D CA 1
ATOM 5898 C C . ASN D 1 172 ? 50.288 47.039 44.577 1.00 9.79 610 ASN D C 1
ATOM 5899 O O . ASN D 1 172 ? 50.459 48.109 44.006 1.00 10.25 610 ASN D O 1
ATOM 5904 N N . PHE D 1 173 ? 50.664 46.806 45.834 1.00 9.77 611 PHE D N 1
ATOM 5905 C CA . PHE D 1 173 ? 51.428 47.748 46.657 1.00 9.53 611 PHE D CA 1
ATOM 5906 C C . PHE D 1 173 ? 52.708 48.121 45.896 1.00 10.26 611 PHE D C 1
ATOM 5907 O O . PHE D 1 173 ? 52.953 49.291 45.637 1.00 9.49 611 PHE D O 1
ATOM 5915 N N . ASN D 1 174 ? 53.495 47.120 45.512 1.00 10.34 612 ASN D N 1
ATOM 5916 C CA . ASN D 1 174 ? 54.743 47.408 44.807 1.00 10.91 612 ASN D CA 1
ATOM 5917 C C . ASN D 1 174 ? 54.537 48.047 43.437 1.00 11.38 612 ASN D C 1
ATOM 5918 O O . ASN D 1 174 ? 55.312 48.914 43.031 1.00 11.54 612 ASN D O 1
ATOM 5923 N N . GLU D 1 175 ? 53.471 47.650 42.741 1.00 10.94 613 GLU D N 1
ATOM 5924 C CA . GLU D 1 175 ? 53.171 48.245 41.426 1.00 12.46 613 GLU D CA 1
ATOM 5925 C C . GLU D 1 175 ? 52.916 49.751 41.532 1.00 11.81 613 GLU D C 1
ATOM 5926 O O . GLU D 1 175 ? 53.474 50.559 40.759 1.00 12.48 613 GLU D O 1
ATOM 5932 N N . VAL D 1 176 ? 52.084 50.154 42.482 1.00 11.17 614 VAL D N 1
ATOM 5933 C CA . VAL D 1 176 ? 51.809 51.563 42.684 1.00 10.97 614 VAL D CA 1
ATOM 5934 C C . VAL D 1 176 ? 53.093 52.292 43.089 1.00 11.23 614 VAL D C 1
ATOM 5935 O O . VAL D 1 176 ? 53.346 53.389 42.622 1.00 11.58 614 VAL D O 1
ATOM 5939 N N . LEU D 1 177 ? 53.892 51.671 43.956 1.00 11.18 615 LEU D N 1
ATOM 5940 C CA . LEU D 1 177 ? 55.123 52.285 44.419 1.00 11.63 615 LEU D CA 1
ATOM 5941 C C . LEU D 1 177 ? 56.204 52.374 43.326 1.00 12.61 615 LEU D C 1
ATOM 5942 O O . LEU D 1 177 ? 57.136 53.169 43.462 1.00 12.57 615 LEU D O 1
ATOM 5947 N N . GLU D 1 178 ? 56.078 51.613 42.243 1.00 13.50 616 GLU D N 1
ATOM 5948 C CA . GLU D 1 178 ? 56.939 51.847 41.061 1.00 14.78 616 GLU D CA 1
ATOM 5949 C C . GLU D 1 178 ? 56.781 53.283 40.558 1.00 14.83 616 GLU D C 1
ATOM 5950 O O . GLU D 1 178 ? 57.766 53.929 40.139 1.00 15.49 616 GLU D O 1
ATOM 5956 N N . GLU D 1 179 ? 55.544 53.776 40.565 1.00 14.32 617 GLU D N 1
ATOM 5957 C CA . GLU D 1 179 ? 55.248 55.113 40.080 1.00 14.51 617 GLU D CA 1
ATOM 5958 C C . GLU D 1 179 ? 55.483 56.180 41.145 1.00 14.10 617 GLU D C 1
ATOM 5959 O O . GLU D 1 179 ? 55.865 57.305 40.815 1.00 14.01 617 GLU D O 1
ATOM 5965 N N . TYR D 1 180 ? 55.257 55.813 42.412 1.00 12.29 618 TYR D N 1
ATOM 5966 C CA . TYR D 1 180 ? 55.365 56.739 43.538 1.00 11.61 618 TYR D CA 1
ATOM 5967 C C . TYR D 1 180 ? 56.316 56.185 44.591 1.00 11.66 618 TYR D C 1
ATOM 5968 O O . TYR D 1 180 ? 55.898 55.905 45.720 1.00 10.89 618 TYR D O 1
ATOM 5977 N N . PRO D 1 181 ? 57.599 56.014 44.233 1.00 11.62 619 PRO D N 1
ATOM 5978 C CA . PRO D 1 181 ? 58.529 55.307 45.122 1.00 11.64 619 PRO D CA 1
ATOM 5979 C C . PRO D 1 181 ? 58.733 55.946 46.497 1.00 11.00 619 PRO D C 1
ATOM 5980 O O . PRO D 1 181 ? 58.952 55.228 47.488 1.00 11.42 619 PRO D O 1
ATOM 5984 N N . MET D 1 182 ? 58.665 57.273 46.579 1.00 11.31 620 MET D N 1
ATOM 5985 C CA . MET D 1 182 ? 58.934 57.919 47.864 1.00 11.01 620 MET D CA 1
ATOM 5986 C C . MET D 1 182 ? 57.818 57.676 48.886 1.00 10.85 620 MET D C 1
ATOM 5987 O O . MET D 1 182 ? 58.033 57.861 50.078 1.00 10.76 620 MET D O 1
ATOM 5992 N N . MET D 1 183 ? 56.631 57.281 48.409 1.00 10.16 621 MET D N 1
ATOM 5993 C CA . MET D 1 183 ? 55.526 56.965 49.316 1.00 9.98 621 MET D CA 1
ATOM 5994 C C . MET D 1 183 ? 55.788 55.687 50.112 1.00 9.88 621 MET D C 1
ATOM 5995 O O . MET D 1 183 ? 55.112 55.430 51.122 1.00 10.12 621 MET D O 1
ATOM 6000 N N . ARG D 1 184 ? 56.772 54.877 49.700 1.00 9.28 622 ARG D N 1
ATOM 6001 C CA . ARG D 1 184 ? 57.117 53.705 50.530 1.00 9.08 622 ARG D CA 1
ATOM 6002 C C . ARG D 1 184 ? 57.518 54.139 51.947 1.00 9.54 622 ARG D C 1
ATOM 6003 O O . ARG D 1 184 ? 57.283 53.423 52.925 1.00 9.42 622 ARG D O 1
ATOM 6011 N N . ARG D 1 185 ? 58.120 55.321 52.059 1.00 9.68 623 ARG D N 1
ATOM 6012 C CA . ARG D 1 185 ? 58.586 55.810 53.365 1.00 10.25 623 ARG D CA 1
ATOM 6013 C C . ARG D 1 185 ? 57.462 55.883 54.420 1.00 10.59 623 ARG D C 1
ATOM 6014 O O . ARG D 1 185 ? 57.701 55.578 55.583 1.00 10.49 623 ARG D O 1
ATOM 6022 N N . ALA D 1 186 ? 56.257 56.292 54.007 1.00 10.79 624 ALA D N 1
ATOM 6023 C CA . ALA D 1 186 ? 55.128 56.412 54.939 1.00 11.19 624 ALA D CA 1
ATOM 6024 C C . ALA D 1 186 ? 54.885 55.073 55.626 1.00 10.43 624 ALA D C 1
ATOM 6025 O O . ALA D 1 186 ? 54.722 54.984 56.849 1.00 10.69 624 ALA D O 1
ATOM 6027 N N . PHE D 1 187 ? 54.883 54.011 54.830 1.00 9.58 625 PHE D N 1
ATOM 6028 C CA . PHE D 1 187 ? 54.642 52.671 55.376 1.00 9.25 625 PHE D CA 1
ATOM 6029 C C . PHE D 1 187 ? 55.809 52.161 56.215 1.00 9.39 625 PHE D C 1
ATOM 6030 O O . PHE D 1 187 ? 55.619 51.501 57.247 1.00 9.34 625 PHE D O 1
ATOM 6038 N N . GLU D 1 188 ? 57.032 52.448 55.767 1.00 9.54 626 GLU D N 1
ATOM 6039 C CA . GLU D 1 188 ? 58.198 52.052 56.568 1.00 9.35 626 GLU D CA 1
ATOM 6040 C C . GLU D 1 188 ? 58.212 52.719 57.943 1.00 9.43 626 GLU D C 1
ATOM 6041 O O . GLU D 1 188 ? 58.574 52.079 58.931 1.00 9.78 626 GLU D O 1
ATOM 6047 N N . THR D 1 189 ? 57.840 54.001 58.006 1.00 9.31 627 THR D N 1
ATOM 6048 C CA . THR D 1 189 ? 57.787 54.717 59.293 1.00 10.35 627 THR D CA 1
ATOM 6049 C C . THR D 1 189 ? 56.895 53.975 60.301 1.00 10.44 627 THR D C 1
ATOM 6050 O O . THR D 1 189 ? 57.294 53.717 61.440 1.00 10.85 627 THR D O 1
ATOM 6054 N N . VAL D 1 190 ? 55.707 53.610 59.836 1.00 10.18 628 VAL D N 1
ATOM 6055 C CA . VAL D 1 190 ? 54.727 52.899 60.668 1.00 10.60 628 VAL D CA 1
ATOM 6056 C C . VAL D 1 190 ? 55.282 51.519 61.061 1.00 10.48 628 VAL D C 1
ATOM 6057 O O . VAL D 1 190 ? 55.220 51.133 62.231 1.00 11.02 628 VAL D O 1
ATOM 6061 N N . ALA D 1 191 ? 55.828 50.779 60.087 1.00 9.64 629 ALA D N 1
ATOM 6062 C CA . ALA D 1 191 ? 56.417 49.444 60.325 1.00 10.00 629 ALA D CA 1
ATOM 6063 C C . ALA D 1 191 ? 57.525 49.499 61.372 1.00 10.15 629 ALA D C 1
ATOM 6064 O O . ALA D 1 191 ? 57.559 48.700 62.297 1.00 10.69 629 ALA D O 1
ATOM 6066 N N . ILE D 1 192 ? 58.432 50.459 61.216 1.00 10.28 630 ILE D N 1
ATOM 6067 C CA . ILE D 1 192 ? 59.540 50.638 62.144 1.00 11.14 630 ILE D CA 1
ATOM 6068 C C . ILE D 1 192 ? 59.041 50.883 63.568 1.00 12.17 630 ILE D C 1
ATOM 6069 O O . ILE D 1 192 ? 59.532 50.259 64.512 1.00 12.41 630 ILE D O 1
ATOM 6074 N N . ASP D 1 193 ? 58.066 51.778 63.705 1.00 12.74 631 ASP D N 1
ATOM 6075 C CA . ASP D 1 193 ? 57.494 52.132 65.002 1.00 14.95 631 ASP D CA 1
ATOM 6076 C C . ASP D 1 193 ? 56.904 50.883 65.656 1.00 14.42 631 ASP D C 1
ATOM 6077 O O . ASP D 1 193 ? 57.127 50.601 66.849 1.00 15.30 631 ASP D O 1
ATOM 6082 N N . ARG D 1 194 ? 56.167 50.116 64.865 1.00 13.78 632 ARG D N 1
ATOM 6083 C CA . ARG D 1 194 ? 55.512 48.911 65.370 1.00 13.45 632 ARG D CA 1
ATOM 6084 C C . ARG D 1 194 ? 56.493 47.801 65.740 1.00 14.70 632 ARG D C 1
ATOM 6085 O O . ARG D 1 194 ? 56.338 47.157 66.781 1.00 15.47 632 ARG D O 1
ATOM 6093 N N . LEU D 1 195 ? 57.531 47.611 64.925 1.00 14.45 633 LEU D N 1
ATOM 6094 C CA . LEU D 1 195 ? 58.572 46.631 65.237 1.00 15.84 633 LEU D CA 1
ATOM 6095 C C . LEU D 1 195 ? 59.293 47.003 66.526 1.00 17.39 633 LEU D C 1
ATOM 6096 O O . LEU D 1 195 ? 59.647 46.122 67.310 1.00 18.24 633 LEU D O 1
ATOM 6101 N N . ASP D 1 196 ? 59.493 48.301 66.738 1.00 19.43 634 ASP D N 1
ATOM 6102 C CA . ASP D 1 196 ? 60.105 48.813 67.968 1.00 22.00 634 ASP D CA 1
ATOM 6103 C C . ASP D 1 196 ? 59.235 48.462 69.172 1.00 22.87 634 ASP D C 1
ATOM 6104 O O . ASP D 1 196 ? 59.755 48.002 70.198 1.00 23.41 634 ASP D O 1
ATOM 6109 N N . ARG D 1 197 ? 57.921 48.659 69.038 1.00 23.41 635 ARG D N 1
ATOM 6110 C CA . ARG D 1 197 ? 56.972 48.377 70.126 1.00 24.74 635 ARG D CA 1
ATOM 6111 C C . ARG D 1 197 ? 56.892 46.881 70.421 1.00 25.64 635 ARG D C 1
ATOM 6112 O O . ARG D 1 197 ? 56.784 46.482 71.582 1.00 26.48 635 ARG D O 1
ATOM 6114 N N . ILE D 1 198 ? 56.951 46.054 69.378 1.00 26.25 636 ILE D N 1
ATOM 6115 C CA . ILE D 1 198 ? 56.984 44.602 69.548 1.00 27.36 636 ILE D CA 1
ATOM 6116 C C . ILE D 1 198 ? 58.275 44.199 70.259 1.00 28.06 636 ILE D C 1
ATOM 6117 O O . ILE D 1 198 ? 58.226 43.541 71.296 1.00 29.05 636 ILE D O 1
#

Foldseek 3Di:
DVFLVVLVVVVVVVVVVCVVVVPDPVVVVVVVVQSCVPPVRGHDPVVVVLVVDDDVVNLVVLCVVCVQLQVLECLRVVDDVVLNSLQSVQWDKDKDAAFAWPFDFFAQQFKKKAFCAAKKWWAQVPDDIDIDGRNDIDSLLCLVVSGTHRTIIGTHHITTIIMHGSVSVVVSCVVVVVSVVVSVVVNVVVVVVD/DVFLVVLVVVLVVVLVVCVVVVPDPVVNVVVVVQSCVVPVRGDDPVVVVLVVDDDVVNLVVLCVVCVQLQVLECLRVVDDVVLNSLQSSQWDKDKDAAFDWPFDFFAQAFKKKAFQAAKKWWAQVPDDIDMDGHNDIDSLLCLVVSGTHRTIIGTRHITTIIMHGSVSVVVSCVVVVVSVVVSVVVNVVVVVVD/DVFLVCLVVVVVVVVVVCVVVVPDPVVNVVVVVQSCVVPVRGDDPVVVVLVPDDDVVNLVVLCVVCVQLQCLECLRVVDDVVLNSLQSSQWDKDKDAAFDFPFDFFAQAFKKKAFCAFKKWKQQVHDIDIDGHNDIDSLLCLVVSGTHRTIIGGRHITTIIMHTSVSVVVSCVVVVVSVVVSVVVNVVVVVVD/DVFLVVLVVVVVVVLVVCVVVVPDPVVNVVVVVQSCVVPVRGDDPVVVVLVPDDDVVNLVVLCVVCVVLQVLECLRVVDDVVLNSLQSVQWDKDKDAAFDWPFDFFAQAWKKKAFQAAKKWWAQVPDDIDIDGRNDMDSLLCLVVSGTHRTIIGTRHITIIIMHGSVSVVVSCVVVVVSVVVSVVVNVVVVVVD

Secondary structure (DSSP, 8-state):
-HHHHHHHHHHHHHHHHHHHTT--HHHHHHHHHHHHHHHTT----HHHHHHHS-HHHHHHHHHHHTHHHHHT-HHHHTS-HHHHHHHHHH-EEEEE-TT-EEE-TTSB--EEEEEEE-EEEEE-TTS--EEEETT-EE-HHHHHH-SB-SSEEEESS-EEEEEEEHHHHHHHHHHSGGGHHHHHHHHHHHHHH-/-HHHHHHHHHHHHHHHHHHHTT--HHHHHHHHHHHHHHHTT----HHHHHHHS-HHHHHHHHHHHTHHHHHH-HHHHTS-HHHHHHHHHH-EEEEE-TT-EEE-TTSBP-EEEEEEE--EEEE-TTS--EEE-TT-EE-HHHHHH-SB-SSEEEESS-EEEEEEEHHHHHHHHHHSGGGHHHHHHHHHHHHHH-/-HHHHHHHHHHHHHHHHHHHTT--HHHHHHHHHHHHHHHTT----HHHHHHHS-HHHHHHHHHHHTHHHHHT-HHHHTS-HHHHHHHHHH-EEEEE-TT-EEE-TTSBP-EEEEEEE--EEEE-----EEE-TT-EE-HHHHHH-SB-SSEEEESS-EEEEEEEHHHHHHHHHH-GGGHHHHHHHHHHHHHH-/-HHHHHHHHHHHHHHHHHHHTT--HHHHHHHHHHHHHHHTT----HHHHHHHS-HHHHHHHHHHHTHHHHHH-HHHHTS-HHHHHHHHHH-EEEEE-TT-EEE-TTSBP-EEEEEEE--EEEE-TTS--EEE-TT-EE-HHHHHH-SB-SSEEEESS-EEEEEEEHHHHHHHHHHSGGGHHHHHHHHHHHHHH-

GO terms:
  GO:0005886 plasma membrane (C, EXP)
  GO:0016020 membrane (C, IDA)
  GO:0042391 regulation of membrane potential (P, IDA)
  GO:0042391 regulation of membrane potential (P, IGI)
  GO:0005515 protein binding (F, IPI)